Protein AF-A0A6C0HG59-F1 (afdb_monomer_lite)

Organism: NCBI:txid1070528

pLDDT: mean 86.72, std 8.8, range [33.31, 97.19]

Radius of gyration: 86.32 Å; chains: 1; bounding box: 188×70×222 Å

Foldseek 3Di:
DCDEAAEDCEAAAEAQFCPAHAYHVEYTAYAQFCRHHAEHCEYGAEHQFCRAHAEHVEYGAYHLFVNEAHYACEYTHEALFCNEHAEHVEYGHEHLFVNYAHYHCEYGAYHQFCNEHAEHVEYTHYALFCNYQHYACEYTHEALFVNYAAAHVEYTAYHLFVNEHAAHCEYTHEHLFVNYDAAHVEYTHYALFCNYAAEHCEYTHEHLFVNYAHYHCEYGAYALFVNEHAEHNEYGHYHQFVNYAHYHCEYTHEHLFCNEHAAHVEYTAYAQFVNYAAEHVEYTHEHQFCNEHAEHPEYTAYAQFVNYQHYYCEYTHEAQFCNEQHAPLEYTHEHLFVNYAAAYNEYTAYHLFLNEHAQHDDDDDDDDDDRRSANEYTAEHLFNNYQHHHCEYTHYAQFCNEHAAYVEYTHEALFCNYAAAHCEYTAYHQFVNEHAAHVEYAHEQQFCNYQAAHCEYAHEALGCNEAAAHCEYTAYHQFVNYAAAHVEYTHEAQFCNEHHEHCEYTAYALFCNYAAYDCEYTHYHLFVNEAHAHCEYTAEHLFCNYHHAHVEYTHEALFCNEHAEHNEYTHEHLFVNYAAEHCEYTAYDLFVNYAHYACEYTHEQQGCNEHAEHVEYTHEALFVNADDYHCEYTAYHQFVNAHAYDNEYTHEHQFCRHDHADCEYTHEAQFVNEAHYHCEYTAYHQGCNYQAYHVEYAHYHQGQNDNAYELEYTADDPNDHDHDPDHNYYYYPPAAEPDPDPDDWDWDQDPVVRGTHTYDDDDPDFQQPPQEAEEDLPQADLVPGAGSGGHHNAPQSSQVHHAFQHEYEYEFDEHEDPAADEGEAHDPVGAYEYEYPAAVRAEYEYEEAAAHENYEYYFRYEYERHEYYYEHEDEDAPHEYEDYEDEAQRLQGYAYEQHEFEYDDLNYDQAGAYHYERYEYAYAHAQDQPNVVCQRYELYEQEYAYHYAYHAESYEYAALYEHEYYNYEFEYEQRPDQARQYETERYEYHHPVLRGEYQYYLYEFDYDCRDPSGRYHYFSYEYNGPQDFPDQESGRGGTYHAEYNYHRPVPGHPPGDYHYDDDDQKFKFKEFWWQLQECFKAWTAGDYDYHHPCPPPHDPPGHWDWAAAKKKFQKKKKFWPAAQADPPKKKKKWKWKAAAVGRDTDTDPHMDMTDRHGGIDMDRPDMDMHGRGMIMIMIMGIDQDDPDDGGGTGIMMMMTGMD

InterPro domains:
  IPR011049 Serralysin-like metalloprotease, C-terminal [G3DSA:2.150.10.10] (4-120)
  IPR011049 Serralysin-like metalloprotease, C-terminal [G3DSA:2.150.10.10] (125-264)
  IPR011049 Serralysin-like metalloprotease, C-terminal [G3DSA:2.150.10.10] (266-369)
  IPR011049 Serralysin-like metalloprotease, C-terminal [G3DSA:2.150.10.10] (390-500)
  IPR011049 Serralysin-like metalloprotease, C-terminal [G3DSA:2.150.10.10] (531-658)
  IPR011050 Pectin lyase fold/virulence factor [SSF51126] (791-1084)

Sequence (1203 aa):
AGFNNQGSNALALGNAAGQAYQGSNAIALGRNAGYTNQGSNAIALGSSAGGNYQGNYAIAIGNYAGNTNQSNYAIAIGNYAGSNNQGSNAIALGKGAGQINQSNYAVALGNYAGSNNQGTYAIALGFYAGNTNQSIYAVAIGNYAGSTNQGGSAIALGANAGSNNQGINAIAIGNYAGFNNQGNYAVAIGNYAGSNNQGSFAVAIGNCAGQINQSNSAIALGKYAGSNNQGISAIAIGCNAGNTNQSNYAIAIGNYAGSNNQGSTAIALGRNAGYSNQGISAIAIGSYAGNKRQGDYSIALGFGAGYTDQQASTIAIGIYAGASNQSTNSIAIGNYAGYSNQGFGSVAIGNAAGKFFQGNYYTGNYYGNYGNSGNSIAIGNYAGYSNQTNYAVAIGYNAGSNNQGEFALAIGRNAGRTNQGTFAVALGSSAGSNNQGNSAVAIGNYAGKTNQGIYALAIGNYAGKTNQGIYALALGNSAGNTNQGIFAVALGFSAGNTNQGNYAIALGTNAGYSNQGSNAIALGTNAGYSNQGSNAIALGRNAGYSNQGRNAVAIGDYAGSNNQGSSAVAIGDYAGKTNQGTLAVAIGYQAGKTNQTNYAIAIGNYAGSNNQGSYALALGHFAGNYYQGNYTIALGRNAGSNNQGDCSLAVGNYAGRDYQGRYAVALGFSAGNYNQGSNAIALGRNAGYTNQGSSAVAIGYQAGYLNQHSSTIILNATGSILNSISTGSLYIAPIRNLSTNTGLSILSYNSTTNEVVSAVYTINSAQTKGNVATVDAINGNDSIASVGGFSYKTVAAAIAAIAPGQIIDIMPGTYTLSSGITLPSGTSTNPITIRGLVSKNVILQMNVTSSTTMFTMGDHLLLRDLTINLTCTGSTAGVVLKGIVFGGTTARTSSIERCTINITNSSMAYTLINTVTGIEASGTGSLVPDTFTFNAIKSSVINIYSNGAGNKRGILVSGTNQLSTRDTNIYVAQPANTASTGSYVGVETADAANTGSIELRATSIGTVISTINQYYTSSDILQTNPTSVTNPTYLASAGIQIGPGTDLVTKTAGGRPFSTYVYPTIIYYGLKGNIKDGNSGGWLWPGTQKISNDFPDTTSPPAYFRVQQPSLISGLAASLNIAPAGTNKTVTLTIYITPVGSSTPLSTPFTITFGPSDTEKSFYDASRTVNTGDRIHLELTYTTAAGGSANTASDLTAQIDLF

Secondary structure (DSSP, 8-state):
---S-BPTT-EEESTTTT-S-B-TT-EEESTTTT-S-B-TT-EEESTTTT-S-B-TT-EEESTTTT-EEE-TT-EEESTTTT-EEE-TT-EEESTTTT-EEE-TT-EEESTTTT-EEE-TT-EEESTTTT-EEE-TT-EEESTTTT-EEEPTT-EEESTTTT-EEEPTT-EEESTTTT-EEEPTT-EEESTTTT-EEEPTT-EEESTTTT-EEEPTT-EEESTTTT-EEEPTT-EEESTTTT-EEEPTT-EEESTTTT-EEEPTT-EEESTTTT-EEE-TT-EEESTTTT-EEE-TT-EEESTTTT-EEE-TT-EEESTTTT-EEE-TT-EEESTTTT-EEEPTT-EEESTTTT-EEES-----------------EEESTTTT-EEE-TT-EEESTTTT-EEEPTT-EEESTTTT-EEEPTT-EEESTTTT-EEEPTT-EEESTTTT-EEEPTT-EEESTTTT-EEEPTT-EEESTTTT-EEEPTT-EEESTTTT-EEEPTT-EEESTTTT-EEEPTT-EEESTTTT-EEEPTT-EEESTTTT-EEEPTT-EEESTTTT-EEEPTT-EEESTTTT-EEEPTT-EEESTTTT-EEE-TT-EEESTTTT-EEEPTT-EEESTTTT-EEE-TT-EEESTTTT-EEE-TT-EEESTTTT-EEEPTT-EEESTTTT-EEEPTT-EEESTTTT-EEEPTT-EEEETTBT-B-PPTT-EEEE-SSS-B--SSTT-EEEEPPEESSS--S-EEEEEETTTTEEEEEE---SS----TTEEEE-TTT--TTT--TTSSPBSSHHHHHHT--TT-EEEEPSEEEE-SS-EEPPP--SSS-EEEEESSTTTEEEEEEESS-EEEEEPPTTEEEES-EEEEEE-SS-SS-EEEEEE--TTGGGT-EEES-EEEEE-TTS-TTS--EEEEEEE-------GGGGGS-SEES-EEEEE--SSSEEEEEEE-SS-EEEEES-EEEEPPPSSTT---EEEEEEE--TTS--EEEEES-EEE-----TT---EEEEEEE-SSSS-S---SSS-SEEEE-TT-EETT---TT---EE----SEEEEEEEEEGGGSSSEEEEPSEEEE-BTTBSB--SSPP-EEPSS-EEEEEEEEEEEE---STT--EEEEEEEE-TT--S-EEEEEEEEE-TT-SEEEE-S--EEE-TT-EEEEEEEE---SSSPPP--EEEEEEEEE-

Structure (mmCIF, N/CA/C/O backbone):
data_AF-A0A6C0HG59-F1
#
_entry.id   AF-A0A6C0HG59-F1
#
loop_
_atom_site.group_PDB
_atom_site.id
_atom_site.type_symbol
_atom_site.label_atom_id
_atom_site.label_alt_id
_atom_site.label_comp_id
_atom_site.label_asym_id
_atom_site.label_entity_id
_atom_site.label_seq_id
_atom_site.pdbx_PDB_ins_code
_atom_site.Cartn_x
_atom_site.Cartn_y
_atom_site.Cartn_z
_atom_site.occupancy
_atom_site.B_iso_or_equiv
_atom_site.auth_seq_id
_atom_site.auth_comp_id
_atom_site.auth_asym_id
_atom_site.auth_atom_id
_atom_site.pdbx_PDB_model_num
ATOM 1 N N . ALA A 1 1 ? -83.653 -16.499 128.637 1.00 78.62 1 ALA A N 1
ATOM 2 C CA . ALA A 1 1 ? -83.824 -16.462 127.175 1.00 78.62 1 ALA A CA 1
ATOM 3 C C . ALA A 1 1 ? -85.279 -16.134 126.877 1.00 78.62 1 ALA A C 1
ATOM 5 O O . ALA A 1 1 ? -86.099 -16.422 127.740 1.00 78.62 1 ALA A O 1
ATOM 6 N N . GLY A 1 2 ? -85.577 -15.533 125.726 1.00 70.62 2 GLY A N 1
ATOM 7 C CA . GLY A 1 2 ? -86.941 -15.336 125.229 1.00 70.62 2 GLY A CA 1
ATOM 8 C C . GLY A 1 2 ? -87.845 -14.474 126.119 1.00 70.62 2 GLY A C 1
ATOM 9 O O . GLY A 1 2 ? -88.900 -14.934 126.541 1.00 70.62 2 GLY A O 1
ATOM 10 N N . PHE A 1 3 ? -87.407 -13.261 126.479 1.00 74.12 3 PHE A N 1
ATOM 11 C CA . PHE A 1 3 ? -88.060 -12.469 127.537 1.00 74.12 3 PHE A CA 1
ATOM 12 C C . PHE A 1 3 ? -89.239 -11.618 127.029 1.00 74.12 3 PHE A C 1
ATOM 14 O O . PHE A 1 3 ? -90.290 -11.613 127.658 1.00 74.12 3 PHE A O 1
ATOM 21 N N . ASN A 1 4 ? -89.089 -10.930 125.890 1.00 71.44 4 ASN A N 1
ATOM 22 C CA . ASN A 1 4 ? -90.118 -10.060 125.301 1.00 71.44 4 ASN A CA 1
ATOM 23 C C . ASN A 1 4 ? -90.372 -10.400 123.826 1.00 71.44 4 ASN A C 1
ATOM 25 O O . ASN A 1 4 ? -89.434 -10.750 123.117 1.00 71.44 4 ASN A O 1
ATOM 29 N N . ASN A 1 5 ? -91.612 -10.230 123.352 1.00 76.19 5 ASN A N 1
ATOM 30 C CA . ASN A 1 5 ? -91.995 -10.283 121.930 1.00 76.19 5 ASN A CA 1
ATOM 31 C C . ASN A 1 5 ? -91.427 -11.494 121.166 1.00 76.19 5 ASN A C 1
ATOM 33 O O . ASN A 1 5 ? -90.605 -11.350 120.259 1.00 76.19 5 ASN A O 1
ATOM 37 N N . GLN A 1 6 ? -91.856 -12.688 121.573 1.00 78.94 6 GLN A N 1
ATOM 38 C CA . GLN A 1 6 ? -91.440 -13.959 120.982 1.00 78.94 6 GLN A CA 1
ATOM 39 C C . GLN A 1 6 ? -92.420 -14.384 119.882 1.00 78.94 6 GLN A C 1
ATOM 41 O O . GLN A 1 6 ? -93.627 -14.457 120.114 1.00 78.94 6 GLN A O 1
ATOM 46 N N . GLY A 1 7 ? -91.903 -14.659 118.688 1.00 78.62 7 GLY A N 1
ATOM 47 C CA . GLY A 1 7 ? -92.676 -15.146 117.554 1.00 78.62 7 GLY A CA 1
ATOM 48 C C . GLY A 1 7 ? -93.102 -16.608 117.696 1.00 78.62 7 GLY A C 1
ATOM 49 O O . GLY A 1 7 ? -92.552 -17.383 118.481 1.00 78.62 7 GLY A O 1
ATOM 50 N N . SER A 1 8 ? -94.086 -17.009 116.892 1.00 81.94 8 SER A N 1
ATOM 51 C CA . SER A 1 8 ? -94.543 -18.401 116.826 1.00 81.94 8 SER A CA 1
ATOM 52 C C . SER A 1 8 ? -93.400 -19.352 116.446 1.00 81.94 8 SER A C 1
ATOM 54 O O . SER A 1 8 ? -92.626 -19.061 115.538 1.00 81.94 8 SER A O 1
ATOM 56 N N . ASN A 1 9 ? -93.301 -20.494 117.136 1.00 84.19 9 ASN A N 1
ATOM 57 C CA . ASN A 1 9 ? -92.259 -21.522 116.960 1.00 84.19 9 ASN A CA 1
ATOM 58 C C . ASN A 1 9 ? -90.802 -21.031 117.117 1.00 84.19 9 ASN A C 1
ATOM 60 O O . ASN A 1 9 ? -89.887 -21.650 116.573 1.00 84.19 9 ASN A O 1
ATOM 64 N N . ALA A 1 10 ? -90.570 -19.922 117.821 1.00 83.44 10 ALA A N 1
ATOM 65 C CA . ALA A 1 10 ? -89.220 -19.449 118.097 1.00 83.44 10 ALA A CA 1
ATOM 66 C C . ALA A 1 10 ? -88.524 -20.273 119.203 1.00 83.44 10 ALA A C 1
ATOM 68 O O . ALA A 1 10 ? -89.171 -20.811 120.105 1.00 83.44 10 ALA A O 1
ATOM 69 N N . LEU A 1 11 ? -87.194 -20.368 119.139 1.00 84.56 11 LEU A N 1
ATOM 70 C CA . LEU A 1 11 ? -86.350 -21.093 120.091 1.00 84.56 11 LEU A CA 1
ATOM 71 C C . LEU A 1 11 ? -85.290 -20.150 120.667 1.00 84.56 11 LEU A C 1
ATOM 73 O O . LEU A 1 11 ? -84.442 -19.651 119.931 1.00 84.56 11 LEU A O 1
ATOM 77 N N . ALA A 1 12 ? -85.278 -19.956 121.987 1.00 84.50 12 ALA A N 1
ATOM 78 C CA . ALA A 1 12 ? -84.274 -19.144 122.673 1.00 84.50 12 ALA A CA 1
ATOM 79 C C . ALA A 1 12 ? -83.648 -19.910 123.852 1.00 84.50 12 ALA A C 1
ATOM 81 O O . ALA A 1 12 ? -84.342 -20.297 124.791 1.00 84.50 12 ALA A O 1
ATOM 82 N N . LEU A 1 13 ? -82.325 -20.096 123.844 1.00 82.56 13 LEU A N 1
ATOM 83 C CA . LEU A 1 13 ? -81.596 -20.847 124.871 1.00 82.56 13 LEU A CA 1
ATOM 84 C C . LEU A 1 13 ? -80.214 -20.226 125.143 1.00 82.56 13 LEU A C 1
ATOM 86 O O . LEU A 1 13 ? -79.289 -20.306 124.342 1.00 82.56 13 LEU A O 1
ATOM 90 N N . GLY A 1 14 ? -80.066 -19.592 126.306 1.00 83.06 14 GLY A N 1
ATOM 91 C CA . GLY A 1 14 ? -78.846 -18.885 126.704 1.00 83.06 14 GLY A CA 1
ATOM 92 C C . GLY A 1 14 ? -79.128 -17.653 127.565 1.00 83.06 14 GLY A C 1
ATOM 93 O O . GLY A 1 14 ? -80.261 -17.164 127.649 1.00 83.06 14 GLY A O 1
ATOM 94 N N . ASN A 1 15 ? -78.091 -17.136 128.227 1.00 81.12 15 ASN A N 1
ATOM 95 C CA . ASN A 1 15 ? -78.192 -15.877 128.964 1.00 81.12 15 ASN A CA 1
ATOM 96 C C . ASN A 1 15 ? -78.461 -14.733 127.968 1.00 81.12 15 ASN A C 1
ATOM 98 O O . ASN A 1 15 ? -77.700 -14.552 127.022 1.00 81.12 15 ASN A O 1
ATOM 102 N N . ALA A 1 16 ? -79.583 -14.032 128.141 1.00 82.88 16 ALA A N 1
ATOM 103 C CA . ALA A 1 16 ? -80.050 -12.976 127.238 1.00 82.88 16 ALA A CA 1
ATOM 104 C C . ALA A 1 16 ? -80.175 -13.350 125.736 1.00 82.88 16 ALA A C 1
ATOM 106 O O . ALA A 1 16 ? -80.160 -12.478 124.870 1.00 82.88 16 ALA A O 1
ATOM 107 N N . ALA A 1 17 ? -80.340 -14.638 125.409 1.00 85.00 17 ALA A N 1
ATOM 108 C CA . ALA A 1 17 ? -80.733 -15.054 124.061 1.00 85.00 17 ALA A CA 1
ATOM 109 C C . ALA A 1 17 ? -82.170 -14.593 123.751 1.00 85.00 17 ALA A C 1
ATOM 111 O O . ALA A 1 17 ? -83.052 -14.810 124.592 1.00 85.00 17 ALA A O 1
ATOM 112 N N . GLY A 1 18 ? -82.406 -13.981 122.585 1.00 78.88 18 GLY A N 1
ATOM 113 C CA . GLY A 1 18 ? -83.730 -13.525 122.136 1.00 78.88 18 GLY A CA 1
ATOM 114 C C . GLY A 1 18 ? -84.409 -12.561 123.115 1.00 78.88 18 GLY A C 1
ATOM 115 O O . GLY A 1 18 ? -85.586 -12.742 123.420 1.00 78.88 18 GLY A O 1
ATOM 116 N N . GLN A 1 19 ? -83.670 -11.630 123.736 1.00 83.12 19 GLN A N 1
ATOM 117 C CA . GLN A 1 19 ? -84.169 -10.927 124.925 1.00 83.12 19 GLN A CA 1
ATOM 118 C C . GLN A 1 19 ? -85.289 -9.920 124.622 1.00 83.12 19 GLN A C 1
ATOM 120 O O . GLN A 1 19 ? -86.295 -9.945 125.331 1.00 83.12 19 GLN A O 1
ATOM 125 N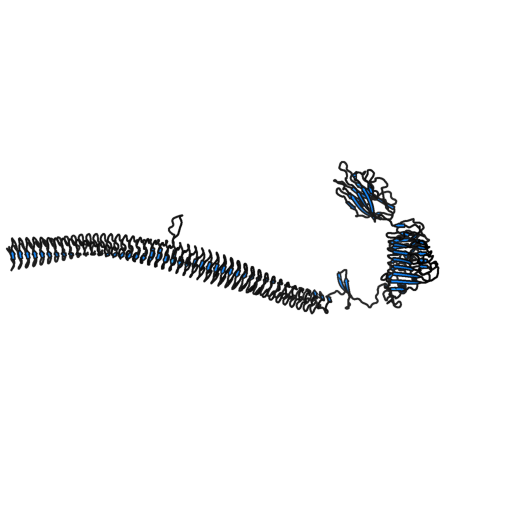 N . ALA A 1 20 ? -85.132 -9.033 123.633 1.00 82.75 20 ALA A N 1
ATOM 126 C CA . ALA A 1 20 ? -86.087 -7.934 123.417 1.00 82.75 20 ALA A CA 1
ATOM 127 C C . ALA A 1 20 ? -87.092 -8.148 122.264 1.00 82.75 20 ALA A C 1
ATOM 129 O O . ALA A 1 20 ? -88.241 -7.716 122.389 1.00 82.75 20 ALA A O 1
ATOM 130 N N . TYR A 1 21 ? -86.690 -8.810 121.174 1.00 82.12 21 TYR A N 1
ATOM 131 C CA . TYR A 1 21 ? -87.575 -9.193 120.068 1.00 82.12 21 TYR A CA 1
ATOM 132 C C . TYR A 1 21 ? -87.003 -10.389 119.295 1.00 82.12 21 TYR A C 1
ATOM 134 O O . TYR A 1 21 ? -85.848 -10.349 118.860 1.00 82.12 21 TYR A O 1
ATOM 142 N N . GLN A 1 22 ? -87.819 -11.427 119.094 1.00 84.94 22 GLN A N 1
ATOM 143 C CA . GLN A 1 22 ? -87.475 -12.614 118.309 1.00 84.94 22 GLN A CA 1
ATOM 144 C C . GLN A 1 22 ? -88.619 -12.956 117.341 1.00 84.94 22 GLN A C 1
ATOM 146 O O . GLN A 1 22 ? -89.745 -13.188 117.769 1.00 84.94 22 GLN A O 1
ATOM 151 N N . GLY A 1 23 ? -88.341 -12.997 116.037 1.00 84.75 23 GLY A N 1
ATOM 152 C CA . GLY A 1 23 ? -89.329 -13.292 114.996 1.00 84.75 23 GLY A CA 1
ATOM 153 C C . GLY A 1 23 ? -89.821 -14.746 114.970 1.00 84.75 23 GLY A C 1
ATOM 154 O O . GLY A 1 23 ? -89.274 -15.631 115.628 1.00 84.75 23 GLY A O 1
ATOM 155 N N . SER A 1 24 ? -90.864 -15.015 114.180 1.00 85.44 24 SER A N 1
ATOM 156 C CA . SER A 1 24 ? -91.434 -16.367 114.053 1.00 85.44 24 SER A CA 1
ATOM 157 C C . SER A 1 24 ? -90.449 -17.347 113.412 1.00 85.44 24 SER A C 1
ATOM 159 O O . SER A 1 24 ? -89.733 -16.987 112.479 1.00 85.44 24 SER A O 1
ATOM 161 N N . ASN A 1 25 ? -90.428 -18.589 113.899 1.00 88.50 25 ASN A N 1
ATOM 162 C CA . ASN A 1 25 ? -89.488 -19.664 113.555 1.00 88.50 25 ASN A CA 1
ATOM 163 C C . ASN A 1 25 ? -87.993 -19.299 113.730 1.00 88.50 25 ASN A C 1
ATOM 165 O O . ASN A 1 25 ? -87.136 -19.928 113.108 1.00 88.50 25 ASN A O 1
ATOM 169 N N . ALA A 1 26 ? -87.656 -18.266 114.510 1.00 88.44 26 ALA A N 1
ATOM 170 C CA . ALA A 1 26 ? -86.268 -17.857 114.715 1.00 88.44 26 ALA A CA 1
ATOM 171 C C . ALA A 1 26 ? -85.576 -18.657 115.836 1.00 88.44 26 ALA A C 1
ATOM 173 O O . ALA A 1 26 ? -86.221 -19.128 116.771 1.00 88.44 26 ALA A O 1
ATOM 174 N N . ILE A 1 27 ? -84.252 -18.802 115.755 1.00 89.00 27 ILE A N 1
ATOM 175 C CA . ILE A 1 27 ? -83.432 -19.569 116.703 1.00 89.00 27 ILE A CA 1
ATOM 176 C C . ILE A 1 27 ? -82.354 -18.661 117.303 1.00 89.00 27 ILE A C 1
ATOM 178 O O . ILE A 1 27 ? -81.587 -18.054 116.565 1.00 89.00 27 ILE A O 1
ATOM 182 N N . ALA A 1 28 ? -82.239 -18.615 118.630 1.00 87.56 28 ALA A N 1
ATOM 183 C CA . ALA A 1 28 ? -81.221 -17.880 119.379 1.00 87.56 28 ALA A CA 1
ATOM 184 C C . ALA A 1 28 ? -80.580 -18.784 120.448 1.00 87.56 28 ALA A C 1
ATOM 186 O O . ALA A 1 28 ? -81.171 -19.050 121.493 1.00 87.56 28 ALA A O 1
ATOM 187 N N . LEU A 1 29 ? -79.357 -19.256 120.209 1.00 87.31 29 LEU A N 1
ATOM 188 C CA . LEU A 1 29 ? -78.610 -20.163 121.081 1.00 87.31 29 LEU A CA 1
ATOM 189 C C . LEU A 1 29 ? -77.282 -19.524 121.507 1.00 87.31 29 LEU A C 1
ATOM 191 O O . LEU A 1 29 ? -76.424 -19.256 120.672 1.00 87.31 29 LEU A O 1
ATOM 195 N N . GLY A 1 30 ? -77.074 -19.331 122.807 1.00 86.62 30 GLY A N 1
ATOM 196 C CA . GLY A 1 30 ? -75.849 -18.746 123.366 1.00 86.62 30 GLY A CA 1
ATOM 197 C C . GLY A 1 30 ? -76.055 -17.383 124.029 1.00 86.62 30 GLY A C 1
ATOM 198 O O . GLY A 1 30 ? -77.146 -16.818 124.037 1.00 86.62 30 GLY A O 1
ATOM 199 N N . ARG A 1 31 ? -74.998 -16.860 124.661 1.00 83.44 31 ARG A N 1
ATOM 200 C CA . ARG A 1 31 ? -75.064 -15.599 125.417 1.00 83.44 31 ARG A CA 1
ATOM 201 C C . ARG A 1 31 ? -75.266 -14.409 124.473 1.00 83.44 31 ARG A C 1
ATOM 203 O O . ARG A 1 31 ? -74.420 -14.197 123.617 1.00 83.44 31 ARG A O 1
ATOM 210 N N . ASN A 1 32 ? -76.313 -13.610 124.650 1.00 87.88 32 ASN A N 1
ATOM 211 C CA . ASN A 1 32 ? -76.655 -12.470 123.781 1.00 87.88 32 ASN A CA 1
ATOM 212 C C . ASN A 1 32 ? -76.893 -12.840 122.295 1.00 87.88 32 ASN A C 1
ATOM 214 O O . ASN A 1 32 ? -76.720 -11.993 121.418 1.00 87.88 32 ASN A O 1
ATOM 218 N N . ALA A 1 33 ? -77.263 -14.086 121.983 1.00 87.62 33 ALA A N 1
ATOM 219 C CA . ALA A 1 33 ? -77.690 -14.451 120.631 1.00 87.62 33 ALA A CA 1
ATOM 220 C C . ALA A 1 33 ? -79.042 -13.780 120.308 1.00 87.62 33 ALA A C 1
ATOM 222 O O . ALA A 1 33 ? -79.972 -13.914 121.100 1.00 87.62 33 ALA A O 1
ATOM 223 N N . GLY A 1 34 ? -79.170 -13.050 119.195 1.00 83.12 34 GLY A N 1
ATOM 224 C CA . GLY A 1 34 ? -80.413 -12.343 118.834 1.00 83.12 34 GLY A CA 1
ATOM 225 C C . GLY A 1 34 ? -80.910 -11.374 119.921 1.00 83.12 34 GLY A C 1
ATOM 226 O O . GLY A 1 34 ? -82.097 -11.352 120.233 1.00 83.12 34 GLY A O 1
ATOM 227 N N . TYR A 1 35 ? -79.998 -10.660 120.588 1.00 84.81 35 TYR A N 1
ATOM 228 C CA . TYR A 1 35 ? -80.246 -9.966 121.860 1.00 84.81 35 TYR A CA 1
ATOM 229 C C . TYR A 1 35 ? -81.345 -8.884 121.787 1.00 84.81 35 TYR A C 1
ATOM 231 O O . TYR A 1 35 ? -82.292 -8.934 122.578 1.00 84.81 35 TYR A O 1
ATOM 239 N N . THR A 1 36 ? -81.261 -7.927 120.854 1.00 84.56 36 THR A N 1
ATOM 240 C CA . THR A 1 36 ? -82.247 -6.829 120.735 1.00 84.56 36 THR A CA 1
ATOM 241 C C . THR A 1 36 ? -83.343 -7.076 119.698 1.00 84.56 36 THR A C 1
ATOM 243 O O . THR A 1 36 ? -84.506 -6.800 119.978 1.00 84.56 36 THR A O 1
ATOM 246 N N . ASN A 1 37 ? -82.992 -7.511 118.486 1.00 83.69 37 ASN A N 1
ATOM 247 C CA . ASN A 1 37 ? -83.928 -7.605 117.367 1.00 83.69 37 ASN A CA 1
ATOM 248 C C . ASN A 1 37 ? -83.486 -8.684 116.375 1.00 83.69 37 ASN A C 1
ATOM 250 O O . ASN A 1 37 ? -82.579 -8.460 115.571 1.00 83.69 37 ASN A O 1
ATOM 254 N N . GLN A 1 38 ? -84.134 -9.845 116.453 1.00 85.56 38 GLN A N 1
ATOM 255 C CA . GLN A 1 38 ? -83.947 -10.964 115.538 1.00 85.56 38 GLN A CA 1
ATOM 256 C C . GLN A 1 38 ? -85.175 -11.133 114.630 1.00 85.56 38 GLN A C 1
ATOM 258 O O . GLN A 1 38 ? -86.293 -11.302 115.113 1.00 85.56 38 GLN A O 1
ATOM 263 N N . GLY A 1 39 ? -84.960 -11.127 113.313 1.00 86.69 39 GLY A N 1
ATOM 264 C CA . GLY A 1 39 ? -85.996 -11.306 112.297 1.00 86.69 39 GLY A CA 1
ATOM 265 C C . GLY A 1 39 ? -86.609 -12.710 112.252 1.00 86.69 39 GLY A C 1
ATOM 266 O O . GLY A 1 39 ? -86.148 -13.654 112.890 1.00 86.69 39 GLY A O 1
ATOM 267 N N . SER A 1 40 ? -87.675 -12.859 111.467 1.00 87.75 40 SER A N 1
ATOM 268 C CA . SER A 1 40 ? -88.374 -14.140 111.296 1.00 87.75 40 SER A CA 1
ATOM 269 C C . SER A 1 40 ? -87.563 -15.118 110.442 1.00 87.75 40 SER A C 1
ATOM 271 O O . SER A 1 40 ? -86.926 -14.723 109.464 1.00 87.75 40 SER A O 1
ATOM 273 N N . ASN A 1 41 ? -87.613 -16.402 110.803 1.00 90.12 41 ASN A N 1
ATOM 274 C CA . ASN A 1 41 ? -86.819 -17.507 110.253 1.00 90.12 41 ASN A CA 1
ATOM 275 C C . ASN A 1 41 ? -85.293 -17.284 110.343 1.00 90.12 41 ASN A C 1
ATOM 277 O O . ASN A 1 41 ? -84.539 -17.872 109.569 1.00 90.12 41 ASN A O 1
ATOM 281 N N . ALA A 1 42 ? -84.832 -16.408 111.243 1.00 89.31 42 ALA A N 1
ATOM 282 C CA . ALA A 1 42 ? -83.415 -16.118 111.430 1.00 89.31 42 ALA A CA 1
ATOM 283 C C . ALA A 1 42 ? -82.757 -17.074 112.440 1.00 89.31 42 ALA A C 1
ATOM 285 O O . ALA A 1 42 ? -83.403 -17.580 113.355 1.00 89.31 42 ALA A O 1
ATOM 286 N N . ILE A 1 43 ? -81.457 -17.312 112.294 1.00 89.94 43 ILE A N 1
ATOM 287 C CA . ILE A 1 43 ? -80.672 -18.229 113.127 1.00 89.94 43 ILE A CA 1
ATOM 288 C C . ILE A 1 43 ? -79.520 -17.448 113.762 1.00 89.94 43 ILE A C 1
ATOM 290 O O . ILE A 1 43 ? -78.745 -16.818 113.056 1.00 89.94 43 ILE A O 1
ATOM 294 N N . ALA A 1 44 ? -79.365 -17.518 115.080 1.00 89.00 44 ALA A N 1
ATOM 295 C CA . ALA A 1 44 ? -78.281 -16.924 115.856 1.00 89.00 44 ALA A CA 1
ATOM 296 C C . ALA A 1 44 ? -77.717 -17.975 116.825 1.00 89.00 44 ALA A C 1
ATOM 298 O O . ALA A 1 44 ? -78.362 -18.306 117.812 1.00 89.00 44 ALA A O 1
ATOM 299 N N . LEU A 1 45 ? -76.531 -18.525 116.563 1.00 88.06 45 LEU A N 1
ATOM 300 C CA . LEU A 1 45 ? -75.908 -19.595 117.351 1.00 88.06 45 LEU A CA 1
ATOM 301 C C . LEU A 1 45 ? -74.478 -19.190 117.757 1.00 88.06 45 LEU A C 1
ATOM 303 O O . LEU A 1 45 ? -73.537 -19.316 116.977 1.00 88.06 45 LEU A O 1
ATOM 307 N N . GLY A 1 46 ? -74.286 -18.698 118.978 1.00 87.50 46 GLY A N 1
ATOM 308 C CA . GLY A 1 46 ? -72.989 -18.263 119.505 1.00 87.50 46 GLY A CA 1
ATOM 309 C C . GLY A 1 46 ? -73.104 -17.094 120.484 1.00 87.50 46 GLY A C 1
ATOM 310 O O . GLY A 1 46 ? -74.175 -16.520 120.663 1.00 87.50 46 GLY A O 1
ATOM 311 N N . SER A 1 47 ? -71.996 -16.715 121.135 1.00 85.50 47 SER A N 1
ATOM 312 C CA . SER A 1 47 ? -71.994 -15.494 121.956 1.00 85.50 47 SER A CA 1
ATOM 313 C C . SER A 1 47 ? -72.117 -14.264 121.051 1.00 85.50 47 SER A C 1
ATOM 315 O O . SER A 1 47 ? -71.312 -14.100 120.141 1.00 85.50 47 SER A O 1
ATOM 317 N N . SER A 1 48 ? -73.088 -13.392 121.314 1.00 90.06 48 SER A N 1
ATOM 318 C CA . SER A 1 48 ? -73.369 -12.172 120.541 1.00 90.06 48 SER A CA 1
ATOM 319 C C . SER A 1 48 ? -73.616 -12.407 119.040 1.00 90.06 48 SER A C 1
ATOM 321 O O . SER A 1 48 ? -73.374 -11.520 118.222 1.00 90.06 48 SER A O 1
ATOM 323 N N . ALA A 1 49 ? -74.075 -13.605 118.660 1.00 87.94 49 ALA A N 1
ATOM 324 C CA . ALA A 1 49 ? -74.487 -13.893 117.289 1.00 87.94 49 ALA A CA 1
ATOM 325 C C . ALA A 1 49 ? -75.784 -13.127 116.964 1.00 87.94 49 ALA A C 1
ATOM 327 O O . ALA A 1 49 ? -76.740 -13.223 117.729 1.00 87.94 49 ALA A O 1
ATOM 328 N N . GLY A 1 50 ? -75.838 -12.352 115.878 1.00 83.94 50 GLY A N 1
ATOM 329 C CA . GLY A 1 50 ? -77.029 -11.565 115.515 1.00 83.94 50 GLY A CA 1
ATOM 330 C C . GLY A 1 50 ? -77.457 -10.539 116.580 1.00 83.94 50 GLY A C 1
ATOM 331 O O . GLY A 1 50 ? -78.642 -10.247 116.704 1.00 83.94 50 GLY A O 1
ATOM 332 N N . GLY A 1 51 ? -76.522 -10.065 117.414 1.00 83.94 51 GLY A N 1
ATOM 333 C CA . GLY A 1 51 ? -76.805 -9.405 118.694 1.00 83.94 51 GLY A CA 1
ATOM 334 C C . GLY A 1 51 ? -77.719 -8.173 118.625 1.00 83.94 51 GLY A C 1
ATOM 335 O O . GLY A 1 51 ? -78.788 -8.174 119.231 1.00 83.94 51 GLY A O 1
ATOM 336 N N . ASN A 1 52 ? -77.292 -7.120 117.922 1.00 83.50 52 ASN A N 1
ATOM 337 C CA . ASN A 1 52 ? -77.938 -5.799 117.962 1.00 83.50 52 ASN A CA 1
ATOM 338 C C . ASN A 1 52 ? -78.978 -5.555 116.854 1.00 83.50 52 ASN A C 1
ATOM 340 O O . ASN A 1 52 ? -79.828 -4.674 117.005 1.00 83.50 52 ASN A O 1
ATOM 344 N N . TYR A 1 53 ? -78.892 -6.278 115.736 1.00 83.19 53 TYR A N 1
ATOM 345 C CA . TYR A 1 53 ? -79.903 -6.292 114.676 1.00 83.19 53 TYR A CA 1
ATOM 346 C C . TYR A 1 53 ? -79.603 -7.440 113.710 1.00 83.19 53 TYR A C 1
ATOM 348 O O . TYR A 1 53 ? -78.516 -7.474 113.127 1.00 83.19 53 TYR A O 1
ATOM 356 N N . GLN A 1 54 ? -80.565 -8.340 113.523 1.00 85.56 54 GLN A N 1
ATOM 357 C CA . GLN A 1 54 ? -80.503 -9.448 112.577 1.00 85.56 54 GLN A CA 1
ATOM 358 C C . GLN A 1 54 ? -81.784 -9.488 111.733 1.00 85.56 54 GLN A C 1
ATOM 360 O O . GLN A 1 54 ? -82.884 -9.580 112.273 1.00 85.56 54 GLN A O 1
ATOM 365 N N . GLY A 1 55 ? -81.645 -9.434 110.408 1.00 87.12 55 GLY A N 1
ATOM 366 C CA . GLY A 1 55 ? -82.762 -9.430 109.464 1.00 87.12 55 GLY A CA 1
ATOM 367 C C . GLY A 1 55 ? -83.512 -10.762 109.336 1.00 87.12 55 GLY A C 1
ATOM 368 O O . GLY A 1 55 ? -83.129 -11.794 109.884 1.00 87.12 55 GLY A O 1
ATOM 369 N N . ASN A 1 56 ? -84.599 -10.744 108.564 1.00 88.00 56 ASN A N 1
ATOM 370 C CA . ASN A 1 56 ? -85.389 -11.935 108.247 1.00 88.00 56 ASN A CA 1
ATOM 371 C C . ASN A 1 56 ? -84.567 -12.933 107.417 1.00 88.00 56 ASN A C 1
ATOM 373 O O . ASN A 1 56 ? -83.829 -12.524 106.518 1.00 88.00 56 ASN A O 1
ATOM 377 N N . TYR A 1 57 ? -84.727 -14.232 107.689 1.00 91.94 57 TYR A N 1
ATOM 378 C CA . TYR A 1 57 ? -83.992 -15.340 107.053 1.00 91.94 57 TYR A CA 1
ATOM 379 C C . TYR A 1 57 ? -82.456 -15.249 107.162 1.00 91.94 57 TYR A C 1
ATOM 381 O O . TYR A 1 57 ? -81.742 -15.918 106.416 1.00 91.94 57 TYR A O 1
ATOM 389 N N . ALA A 1 58 ? -81.929 -14.410 108.058 1.00 90.12 58 ALA A N 1
ATOM 390 C CA . ALA A 1 58 ? -80.493 -14.247 108.245 1.00 90.12 58 ALA A CA 1
ATOM 391 C C . ALA A 1 58 ? -79.910 -15.336 109.161 1.00 90.12 58 ALA A C 1
ATOM 393 O O . ALA A 1 58 ? -80.577 -15.837 110.063 1.00 90.12 58 ALA A O 1
ATOM 394 N N . ILE A 1 59 ? -78.647 -15.696 108.950 1.00 90.31 59 ILE A N 1
ATOM 395 C CA . ILE A 1 59 ? -77.929 -16.728 109.703 1.00 90.31 59 ILE A CA 1
ATOM 396 C C . ILE A 1 59 ? -76.696 -16.089 110.346 1.00 90.31 59 ILE A C 1
ATOM 398 O O . ILE A 1 59 ? -75.903 -15.453 109.666 1.00 90.31 59 ILE A O 1
ATOM 402 N N . ALA A 1 60 ? -76.503 -16.281 111.644 1.00 89.88 60 ALA A N 1
ATOM 403 C CA . ALA A 1 60 ? -75.364 -15.836 112.436 1.00 89.88 60 ALA A CA 1
ATOM 404 C C . ALA A 1 60 ? -74.886 -17.011 113.301 1.00 89.88 60 ALA A C 1
ATOM 406 O O . ALA A 1 60 ? -75.556 -17.381 114.256 1.00 89.88 60 ALA A O 1
ATOM 407 N N . ILE A 1 61 ? -73.759 -17.647 112.988 1.00 88.81 61 ILE A N 1
ATOM 408 C CA . ILE A 1 61 ? -73.269 -18.838 113.701 1.00 88.81 61 ILE A CA 1
ATOM 409 C C . ILE A 1 61 ? -71.800 -18.636 114.073 1.00 88.81 61 ILE A C 1
ATOM 411 O O . ILE A 1 61 ? -70.904 -18.788 113.249 1.00 88.81 61 ILE A O 1
ATOM 415 N N . GLY A 1 62 ? -71.533 -18.283 115.324 1.00 88.56 62 GLY A N 1
ATOM 416 C CA . GLY A 1 62 ? -70.192 -18.003 115.827 1.00 88.56 62 GLY A CA 1
ATOM 417 C C . GLY A 1 62 ? -70.166 -16.862 116.839 1.00 88.56 62 GLY A C 1
ATOM 418 O O . GLY A 1 62 ? -71.132 -16.128 117.020 1.00 88.56 62 GLY A O 1
ATOM 419 N N . ASN A 1 63 ? -69.034 -16.710 117.523 1.00 86.12 63 ASN A N 1
ATOM 420 C CA . ASN A 1 63 ? -68.843 -15.626 118.484 1.00 86.12 63 ASN A CA 1
ATOM 421 C C . ASN A 1 63 ? -68.705 -14.279 117.739 1.00 86.12 63 ASN A C 1
ATOM 423 O O . ASN A 1 63 ? -67.814 -14.154 116.898 1.00 86.12 63 ASN A O 1
ATOM 427 N N . TYR A 1 64 ? -69.580 -13.314 118.036 1.00 91.12 64 TYR A N 1
ATOM 428 C CA . TYR A 1 64 ? -69.763 -12.032 117.331 1.00 91.12 64 TYR A CA 1
ATOM 429 C C . TYR A 1 64 ? -70.119 -12.138 115.829 1.00 91.12 64 TYR A C 1
ATOM 431 O O . TYR A 1 64 ? -69.891 -11.189 115.075 1.00 91.12 64 TYR A O 1
ATOM 439 N N . ALA A 1 65 ? -70.681 -13.264 115.375 1.00 89.12 65 ALA A N 1
ATOM 440 C CA . ALA A 1 65 ? -71.168 -13.398 113.999 1.00 89.12 65 ALA A CA 1
ATOM 441 C C . ALA A 1 65 ? -72.398 -12.497 113.762 1.00 89.12 65 ALA A C 1
ATOM 443 O O . ALA A 1 65 ? -73.335 -12.549 114.553 1.00 89.12 65 ALA A O 1
ATOM 444 N N . GLY A 1 66 ? -72.426 -11.668 112.713 1.00 85.69 66 GLY A N 1
ATOM 445 C CA . GLY A 1 66 ? -73.575 -10.795 112.409 1.00 85.69 66 GLY A CA 1
ATOM 446 C C . GLY A 1 66 ? -73.954 -9.826 113.542 1.00 85.69 66 GLY A C 1
ATOM 447 O O . GLY A 1 66 ? -75.122 -9.481 113.691 1.00 85.69 66 GLY A O 1
ATOM 448 N N . ASN A 1 67 ? -73.004 -9.466 114.414 1.00 86.50 67 ASN A N 1
ATOM 449 C CA . ASN A 1 67 ? -73.288 -8.850 115.715 1.00 86.50 67 ASN A CA 1
ATOM 450 C C . ASN A 1 67 ? -74.002 -7.488 115.626 1.00 86.50 67 ASN A C 1
ATOM 452 O O . ASN A 1 67 ? -74.929 -7.249 116.399 1.00 86.50 67 ASN A O 1
ATOM 456 N N . THR A 1 68 ? -73.603 -6.596 114.716 1.00 84.69 68 THR A N 1
ATOM 457 C CA . THR A 1 68 ? -74.271 -5.301 114.510 1.00 84.69 68 THR A CA 1
ATOM 458 C C . THR A 1 68 ? -74.682 -5.110 113.054 1.00 84.69 68 THR A C 1
ATOM 460 O O . THR A 1 68 ? -73.845 -5.139 112.155 1.00 84.69 68 THR A O 1
ATOM 463 N N . ASN A 1 69 ? -75.978 -4.860 112.833 1.00 83.56 69 ASN A N 1
ATOM 464 C CA . ASN A 1 69 ? -76.580 -4.591 111.523 1.00 83.56 69 ASN A CA 1
ATOM 465 C C . ASN A 1 69 ? -76.362 -5.719 110.498 1.00 83.56 69 ASN A C 1
ATOM 467 O O . ASN A 1 69 ? -75.801 -5.491 109.427 1.00 83.56 69 ASN A O 1
ATOM 471 N N . GLN A 1 70 ? -76.828 -6.931 110.814 1.00 86.69 70 GLN A N 1
ATOM 472 C CA . GLN A 1 70 ? -76.975 -8.001 109.830 1.00 86.69 70 GLN A CA 1
ATOM 473 C C . GLN A 1 70 ? -78.322 -7.866 109.101 1.00 86.69 70 GLN A C 1
ATOM 475 O O . GLN A 1 70 ? -79.381 -7.885 109.723 1.00 86.69 70 GLN A O 1
ATOM 480 N N . SER A 1 71 ? -78.287 -7.732 107.776 1.00 90.31 71 SER A N 1
ATOM 481 C CA . SER A 1 71 ? -79.475 -7.514 106.937 1.00 90.31 71 SER A CA 1
ATOM 482 C C . SER A 1 71 ? -80.251 -8.804 106.610 1.00 90.31 71 SER A C 1
ATOM 484 O O . SER A 1 71 ? -79.852 -9.907 106.977 1.00 90.31 71 SER A O 1
ATOM 486 N N . ASN A 1 72 ? -81.372 -8.673 105.892 1.00 88.62 72 ASN A N 1
ATOM 487 C CA . ASN A 1 72 ? -82.188 -9.808 105.440 1.00 88.62 72 ASN A CA 1
ATOM 488 C C . ASN A 1 72 ? -81.394 -10.778 104.544 1.00 88.62 72 ASN A C 1
ATOM 490 O O . ASN A 1 72 ? -80.577 -10.348 103.727 1.00 88.62 72 ASN A O 1
ATOM 494 N N . TYR A 1 73 ? -81.667 -12.079 104.677 1.00 90.81 73 TYR A N 1
ATOM 495 C CA . TYR A 1 73 ? -81.023 -13.177 103.933 1.00 90.81 73 TYR A CA 1
ATOM 496 C C . TYR A 1 73 ? -79.484 -13.227 104.039 1.00 90.81 73 TYR A C 1
ATOM 498 O O . TYR A 1 73 ? -78.832 -13.927 103.266 1.00 90.81 73 TYR A O 1
ATOM 506 N N . ALA A 1 74 ? -78.882 -12.478 104.967 1.00 90.19 74 ALA A N 1
ATOM 507 C CA . ALA A 1 74 ? -77.438 -12.446 105.145 1.00 90.19 74 ALA A CA 1
ATOM 508 C C . ALA A 1 74 ? -76.949 -13.648 105.969 1.00 90.19 74 ALA A C 1
ATOM 510 O O . ALA A 1 74 ? -77.598 -14.064 106.926 1.00 90.19 74 ALA A O 1
ATOM 511 N N . ILE A 1 75 ? -75.788 -14.194 105.621 1.00 90.19 75 ILE A N 1
ATOM 512 C CA . ILE A 1 75 ? -75.175 -15.350 106.278 1.00 90.19 75 ILE A CA 1
ATOM 513 C C . ILE A 1 75 ? -73.845 -14.905 106.887 1.00 90.19 75 ILE A C 1
ATOM 515 O O . ILE A 1 75 ? -72.973 -14.422 106.180 1.00 90.19 75 ILE A O 1
ATOM 519 N N . ALA A 1 76 ? -73.659 -15.095 108.186 1.00 89.75 76 ALA A N 1
ATOM 520 C CA . ALA A 1 76 ? -72.430 -14.860 108.931 1.00 89.75 76 ALA A CA 1
ATOM 521 C C . ALA A 1 76 ? -72.106 -16.112 109.746 1.00 89.75 76 ALA A C 1
ATOM 523 O O . ALA A 1 76 ? -72.822 -16.451 110.679 1.00 89.75 76 ALA A O 1
ATOM 524 N N . ILE A 1 77 ? -71.044 -16.834 109.415 1.00 88.38 77 ILE A N 1
ATOM 525 C CA . ILE A 1 77 ? -70.680 -18.086 110.077 1.00 88.38 77 ILE A CA 1
ATOM 526 C C . ILE A 1 77 ? -69.180 -18.057 110.375 1.00 88.38 77 ILE A C 1
ATOM 528 O O . ILE A 1 77 ? -68.349 -18.127 109.477 1.00 88.38 77 ILE A O 1
ATOM 532 N N . GLY A 1 78 ? -68.812 -17.932 111.645 1.00 88.56 78 GLY A N 1
ATOM 533 C CA . GLY A 1 78 ? -67.430 -17.802 112.096 1.00 88.56 78 GLY A CA 1
ATOM 534 C C . GLY A 1 78 ? -67.243 -16.744 113.181 1.00 88.56 78 GLY A C 1
ATOM 535 O O . GLY A 1 78 ? -68.124 -15.946 113.487 1.00 88.56 78 GLY A O 1
ATOM 536 N N . ASN A 1 79 ? -66.061 -16.743 113.793 1.00 86.12 79 ASN A N 1
ATOM 537 C CA . ASN A 1 79 ? -65.679 -15.768 114.813 1.00 86.12 79 ASN A CA 1
ATOM 538 C C . ASN A 1 79 ? -65.506 -14.374 114.170 1.00 86.12 79 ASN A C 1
ATOM 540 O O . ASN A 1 79 ? -64.649 -14.219 113.307 1.00 86.12 79 ASN A O 1
ATOM 544 N N . TYR A 1 80 ? -66.315 -13.386 114.567 1.00 91.25 80 TYR A N 1
ATOM 545 C CA . TYR A 1 80 ? -66.426 -12.055 113.939 1.00 91.25 80 TYR A CA 1
ATOM 546 C C . TYR A 1 80 ? -66.819 -12.043 112.442 1.00 91.25 80 TYR A C 1
ATOM 548 O O . TYR A 1 80 ? -66.557 -11.061 111.748 1.00 91.25 80 TYR A O 1
ATOM 556 N N . ALA A 1 81 ? -67.456 -13.099 111.924 1.00 89.62 81 ALA A N 1
ATOM 557 C CA . ALA A 1 81 ? -67.996 -13.079 110.560 1.00 89.62 81 ALA A CA 1
ATOM 558 C C . ALA A 1 81 ? -69.117 -12.026 110.439 1.00 89.62 81 ALA A C 1
ATOM 560 O O . ALA A 1 81 ? -69.998 -11.997 111.295 1.00 89.62 81 ALA A O 1
ATOM 561 N N . GLY A 1 82 ? -69.109 -11.158 109.423 1.00 87.44 82 GLY A N 1
ATOM 562 C CA . GLY A 1 82 ? -70.162 -10.151 109.209 1.00 87.44 82 GLY A CA 1
ATOM 563 C C . GLY A 1 82 ? -70.397 -9.219 110.407 1.00 87.44 82 GLY A C 1
ATOM 564 O O . GLY A 1 82 ? -71.525 -8.789 110.629 1.00 87.44 82 GLY A O 1
ATOM 565 N N . SER A 1 83 ? -69.388 -9.005 111.265 1.00 87.38 83 SER A N 1
ATOM 566 C CA . SER A 1 83 ? -69.626 -8.546 112.644 1.00 87.38 83 SER A CA 1
ATOM 567 C C . SER A 1 83 ? -70.208 -7.139 112.766 1.00 87.38 83 SER A C 1
ATOM 569 O O . SER A 1 83 ? -70.874 -6.863 113.764 1.00 87.38 83 SER A O 1
ATOM 571 N N . ASN A 1 84 ? -69.947 -6.268 111.786 1.00 84.94 84 ASN A N 1
ATOM 572 C CA . ASN A 1 84 ? -70.365 -4.875 111.799 1.00 84.94 84 ASN A CA 1
ATOM 573 C C . ASN A 1 84 ? -70.737 -4.388 110.390 1.00 84.94 84 ASN A C 1
ATOM 575 O O . ASN A 1 84 ? -69.860 -4.235 109.540 1.00 84.94 84 ASN A O 1
ATOM 579 N N . ASN A 1 85 ? -72.028 -4.115 110.182 1.00 82.94 85 ASN A N 1
ATOM 580 C CA . ASN A 1 85 ? -72.661 -3.760 108.908 1.00 82.94 85 ASN A CA 1
ATOM 581 C C . ASN A 1 85 ? -72.489 -4.851 107.839 1.00 82.94 85 ASN A C 1
ATOM 583 O O . ASN A 1 85 ? -71.577 -4.792 107.013 1.00 82.94 85 ASN A O 1
ATOM 587 N N . GLN A 1 86 ? -73.403 -5.826 107.839 1.00 84.81 86 GLN A N 1
ATOM 588 C CA . GLN A 1 86 ? -73.517 -6.848 106.801 1.00 84.81 86 GLN A CA 1
ATOM 589 C C . GLN A 1 86 ? -74.776 -6.617 105.949 1.00 84.81 86 GLN A C 1
ATOM 591 O O . GLN A 1 86 ? -75.905 -6.642 106.447 1.00 84.81 86 GLN A O 1
ATOM 596 N N . GLY A 1 87 ? -74.573 -6.403 104.650 1.00 86.94 87 GLY A N 1
ATOM 597 C CA . GLY A 1 87 ? -75.608 -6.104 103.662 1.00 86.94 87 GLY A CA 1
ATOM 598 C C . GLY A 1 87 ? -76.551 -7.268 103.346 1.00 86.94 87 GLY A C 1
ATOM 599 O O . GLY A 1 87 ? -76.334 -8.418 103.724 1.00 86.94 87 GLY A O 1
ATOM 600 N N . SER A 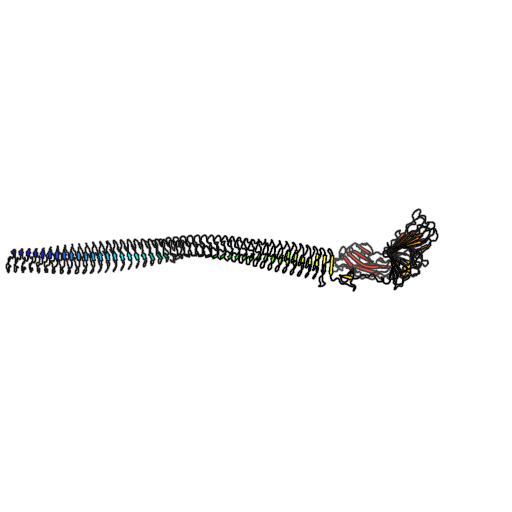1 88 ? -77.641 -6.956 102.646 1.00 86.81 88 SER A N 1
ATOM 601 C CA . SER A 1 88 ? -78.693 -7.917 102.297 1.00 86.81 88 SER A CA 1
ATOM 602 C C . SER A 1 88 ? -78.180 -8.960 101.303 1.00 86.81 88 SER A C 1
ATOM 604 O O . SER A 1 88 ? -77.472 -8.609 100.355 1.00 86.81 88 SER A O 1
ATOM 606 N N . ASN A 1 89 ? -78.546 -10.228 101.508 1.00 90.00 89 ASN A N 1
ATOM 607 C CA . ASN A 1 89 ? -78.037 -11.393 100.763 1.00 90.00 89 ASN A CA 1
ATOM 608 C C . ASN A 1 89 ? -76.498 -11.552 100.782 1.00 90.00 89 ASN A C 1
ATOM 610 O O . ASN A 1 89 ? -75.944 -12.232 99.919 1.00 90.00 89 ASN A O 1
ATOM 614 N N . ALA A 1 90 ? -75.787 -10.905 101.712 1.00 90.12 90 ALA A N 1
ATOM 615 C CA . ALA A 1 90 ? -74.338 -11.045 101.823 1.00 90.12 90 ALA A CA 1
ATOM 616 C C . ALA A 1 90 ? -73.951 -12.327 102.578 1.00 90.12 90 ALA A C 1
ATOM 618 O O . ALA A 1 90 ? -74.658 -12.765 103.484 1.00 90.12 90 ALA A O 1
ATOM 619 N N . ILE A 1 91 ? -72.814 -12.923 102.228 1.00 89.19 91 ILE A N 1
ATOM 620 C CA . ILE A 1 91 ? -72.298 -14.156 102.831 1.00 89.19 91 ILE A CA 1
ATOM 621 C C . ILE A 1 91 ? -70.929 -13.861 103.444 1.00 89.19 91 ILE A C 1
ATOM 623 O O . ILE A 1 91 ? -70.054 -13.326 102.778 1.00 89.19 91 ILE A O 1
ATOM 627 N N . ALA A 1 92 ? -70.719 -14.246 104.694 1.00 89.81 92 ALA A N 1
ATOM 628 C CA . ALA A 1 92 ? -69.467 -14.167 105.430 1.00 89.81 92 ALA A CA 1
ATOM 629 C C . ALA A 1 92 ? -69.241 -15.504 106.146 1.00 89.81 92 ALA A C 1
ATOM 631 O O . ALA A 1 92 ? -69.915 -15.803 107.125 1.00 89.81 92 ALA A O 1
ATOM 632 N N . LEU A 1 93 ? -68.316 -16.334 105.671 1.00 88.25 93 LEU A N 1
ATOM 633 C CA . LEU A 1 93 ? -68.040 -17.663 106.222 1.00 88.25 93 LEU A CA 1
ATOM 634 C C . LEU A 1 93 ? -66.536 -17.803 106.505 1.00 88.25 93 LEU A C 1
ATOM 636 O O . LEU A 1 93 ? -65.724 -17.930 105.595 1.00 88.25 93 LEU A O 1
ATOM 640 N N . GLY A 1 94 ? -66.154 -17.751 107.780 1.00 88.12 94 GLY A N 1
ATOM 641 C CA . GLY A 1 94 ? -64.766 -17.764 108.245 1.00 88.12 94 GLY A CA 1
ATOM 642 C C . GLY A 1 94 ? -64.508 -16.785 109.394 1.00 88.12 94 GLY A C 1
ATOM 643 O O . GLY A 1 94 ? -65.326 -15.922 109.703 1.00 88.12 94 GLY A O 1
ATOM 644 N N . LYS A 1 95 ? -63.354 -16.915 110.060 1.00 85.38 95 LYS A N 1
ATOM 645 C CA . LYS A 1 95 ? -62.931 -15.959 111.097 1.00 85.38 95 LYS A CA 1
ATOM 646 C C . LYS A 1 95 ? -62.662 -14.592 110.454 1.00 85.38 95 LYS A C 1
ATOM 648 O O . LYS A 1 95 ? -61.862 -14.519 109.533 1.00 85.38 95 LYS A O 1
ATOM 653 N N . GLY A 1 96 ? -63.308 -13.526 110.922 1.00 87.94 96 GLY A N 1
ATOM 654 C CA . GLY A 1 96 ? -63.135 -12.169 110.386 1.00 87.94 96 GLY A CA 1
ATOM 655 C C . GLY A 1 96 ? -63.567 -11.987 108.921 1.00 87.94 96 GLY A C 1
ATOM 656 O O . GLY A 1 96 ? -63.164 -11.012 108.290 1.00 87.94 96 GLY A O 1
ATOM 657 N N . ALA A 1 97 ? -64.350 -12.913 108.357 1.00 89.94 97 ALA A N 1
ATOM 658 C CA . ALA A 1 97 ? -64.907 -12.763 107.013 1.00 89.94 97 ALA A CA 1
ATOM 659 C C . ALA A 1 97 ? -65.936 -11.618 106.996 1.00 89.94 97 ALA A C 1
ATOM 661 O O . ALA A 1 97 ? -66.808 -11.596 107.862 1.00 89.94 97 ALA A O 1
ATOM 662 N N . GLY A 1 98 ? -65.860 -10.672 106.056 1.00 86.88 98 GLY A N 1
ATOM 663 C CA . GLY A 1 98 ? -66.814 -9.554 105.961 1.00 86.88 98 GLY A CA 1
ATOM 664 C C . GLY A 1 98 ? -66.930 -8.721 107.248 1.00 86.88 98 GLY A C 1
ATOM 665 O O . GLY A 1 98 ? -68.014 -8.240 107.568 1.00 86.88 98 GLY A O 1
ATOM 666 N N . GLN A 1 99 ? -65.864 -8.653 108.057 1.00 86.12 99 GLN A N 1
ATOM 667 C CA . GLN A 1 99 ? -65.935 -8.242 109.465 1.00 86.12 99 GLN A CA 1
ATOM 668 C C . GLN A 1 99 ? -66.488 -6.822 109.667 1.00 86.12 99 GLN A C 1
ATOM 670 O O . GLN A 1 99 ? -67.232 -6.605 110.631 1.00 86.12 99 GLN A O 1
ATOM 675 N N . ILE A 1 100 ? -66.113 -5.882 108.795 1.00 84.31 100 ILE A N 1
ATOM 676 C CA . ILE A 1 100 ? -66.465 -4.460 108.846 1.00 84.31 100 ILE A CA 1
ATOM 677 C C . ILE A 1 100 ? -66.903 -3.995 107.449 1.00 84.31 100 ILE A C 1
ATOM 679 O O . ILE A 1 100 ? -66.109 -4.018 106.508 1.00 84.31 100 ILE A O 1
ATOM 683 N N . ASN A 1 101 ? -68.141 -3.503 107.343 1.00 83.38 101 ASN A N 1
ATOM 684 C CA . ASN A 1 101 ? -68.740 -2.938 106.129 1.00 83.38 101 ASN A CA 1
ATOM 685 C C . ASN A 1 101 ? -68.719 -3.909 104.933 1.00 83.38 101 ASN A C 1
ATOM 687 O O . ASN A 1 101 ? -68.068 -3.660 103.915 1.00 83.38 101 ASN A O 1
ATOM 691 N N . GLN A 1 102 ? -69.467 -5.008 105.047 1.00 85.38 102 GLN A N 1
ATOM 692 C CA . GLN A 1 102 ? -69.770 -5.892 103.923 1.00 85.38 102 GLN A CA 1
ATOM 693 C C . GLN A 1 102 ? -71.058 -5.424 103.225 1.00 85.38 102 GLN A C 1
ATOM 695 O O . GLN A 1 102 ? -72.121 -5.379 103.838 1.00 85.38 102 GLN A O 1
ATOM 700 N N . SER A 1 103 ? -70.981 -5.083 101.939 1.00 89.81 103 SER A N 1
ATOM 701 C CA . SER A 1 103 ? -72.119 -4.552 101.168 1.00 89.81 103 SER A CA 1
ATOM 702 C C . SER A 1 103 ? -73.130 -5.627 100.728 1.00 89.81 103 SER A C 1
ATOM 704 O O . SER A 1 103 ? -72.928 -6.825 100.919 1.00 89.81 103 SER A O 1
ATOM 706 N N . ASN A 1 104 ? -74.237 -5.205 100.104 1.00 87.19 104 ASN A N 1
ATOM 707 C CA . ASN A 1 104 ? -75.275 -6.113 99.594 1.00 87.19 104 ASN A CA 1
ATOM 708 C C . ASN A 1 104 ? -74.720 -7.095 98.544 1.00 87.19 104 ASN A C 1
ATOM 710 O O . ASN A 1 104 ? -73.902 -6.715 97.702 1.00 87.19 104 ASN A O 1
ATOM 714 N N . TYR A 1 105 ? -75.214 -8.337 98.569 1.00 89.75 105 TYR A N 1
ATOM 715 C CA . TYR A 1 105 ? -74.819 -9.441 97.678 1.00 89.75 105 TYR A CA 1
ATOM 716 C C . TYR A 1 105 ? -73.313 -9.770 97.666 1.00 89.75 105 TYR A C 1
ATOM 718 O O . TYR A 1 105 ? -72.845 -10.472 96.771 1.00 89.75 105 TYR A O 1
ATOM 726 N N . ALA A 1 106 ? -72.538 -9.257 98.625 1.00 89.62 106 ALA A N 1
ATOM 727 C CA . ALA A 1 106 ? -71.110 -9.528 98.716 1.00 89.62 106 ALA A CA 1
ATOM 728 C C . ALA A 1 106 ? -70.843 -10.898 99.357 1.00 89.62 106 ALA A C 1
ATOM 730 O O . ALA A 1 106 ? -71.561 -11.323 100.262 1.00 89.62 106 ALA A O 1
ATOM 731 N N . VAL A 1 107 ? -69.795 -11.587 98.913 1.00 89.12 107 VAL A N 1
ATOM 732 C CA . VAL A 1 107 ? -69.412 -12.917 99.402 1.00 89.12 107 VAL A CA 1
ATOM 733 C C . VAL A 1 107 ? -68.002 -12.849 99.975 1.00 89.12 107 VAL A C 1
ATOM 735 O O . VAL A 1 107 ? -67.068 -12.466 99.282 1.00 89.12 107 VAL A O 1
ATOM 738 N N . ALA A 1 108 ? -67.829 -13.263 101.223 1.00 89.75 108 ALA A N 1
ATOM 739 C CA . ALA A 1 108 ? -66.564 -13.409 101.925 1.00 89.75 108 ALA A CA 1
ATOM 740 C C . ALA A 1 108 ? -66.467 -14.838 102.479 1.00 89.75 108 ALA A C 1
ATOM 742 O O . ALA A 1 108 ? -67.268 -15.241 103.318 1.00 89.75 108 ALA A O 1
ATOM 743 N N . LEU A 1 109 ? -65.496 -15.621 102.019 1.00 88.00 109 LEU A N 1
ATOM 744 C CA . LEU A 1 109 ? -65.296 -17.018 102.402 1.00 88.00 109 LEU A CA 1
ATOM 745 C C . LEU A 1 109 ? -63.821 -17.254 102.722 1.00 88.00 109 LEU A C 1
ATOM 747 O O . LEU A 1 109 ? -62.996 -17.367 101.821 1.00 88.00 109 LEU A O 1
ATOM 751 N N . GLY A 1 110 ? -63.475 -17.346 103.999 1.00 87.81 110 GLY A N 1
ATOM 752 C CA . GLY A 1 110 ? -62.101 -17.538 104.452 1.00 87.81 110 GLY A CA 1
ATOM 753 C C . GLY A 1 110 ? -61.737 -16.673 105.654 1.00 87.81 110 GLY A C 1
ATOM 754 O O . GLY A 1 110 ? -62.527 -15.874 106.148 1.00 87.81 110 GLY A O 1
ATOM 755 N N . ASN A 1 111 ? -60.523 -16.865 106.160 1.00 85.81 111 ASN A N 1
ATOM 756 C CA . ASN A 1 111 ? -60.015 -16.121 107.311 1.00 85.81 111 ASN A CA 1
ATOM 757 C C . ASN A 1 111 ? -59.594 -14.708 106.860 1.00 85.81 111 ASN A C 1
ATOM 759 O O . ASN A 1 111 ? -58.744 -14.591 105.977 1.00 85.81 111 ASN A O 1
ATOM 763 N N . TYR A 1 112 ? -60.208 -13.668 107.426 1.00 90.88 112 TYR A N 1
ATOM 764 C CA . TYR A 1 112 ? -60.084 -12.254 107.031 1.00 90.88 112 TYR A CA 1
ATOM 765 C C . TYR A 1 112 ? -60.405 -11.955 105.549 1.00 90.88 112 TYR A C 1
ATOM 767 O O . TYR A 1 112 ? -59.916 -10.979 104.982 1.00 90.88 112 TYR A O 1
ATOM 775 N N . ALA A 1 113 ? -61.247 -12.775 104.910 1.00 89.62 113 ALA A N 1
ATOM 776 C CA . ALA A 1 113 ? -61.763 -12.483 103.572 1.00 89.62 113 ALA A CA 1
ATOM 777 C C . ALA A 1 113 ? -62.690 -11.253 103.611 1.00 89.62 113 ALA A C 1
ATOM 779 O O . ALA A 1 113 ? -63.611 -11.225 104.424 1.00 89.62 113 ALA A O 1
ATOM 780 N N . GLY A 1 114 ? -62.478 -10.242 102.765 1.00 87.06 114 GLY A N 1
ATOM 781 C CA . GLY A 1 114 ? -63.324 -9.041 102.720 1.00 87.06 114 GLY A CA 1
ATOM 782 C C . GLY A 1 114 ? -63.421 -8.297 104.060 1.00 87.06 114 GLY A C 1
ATOM 783 O O . GLY A 1 114 ? -64.482 -7.763 104.373 1.00 87.06 114 GLY A O 1
ATOM 784 N N . SER A 1 115 ? -62.386 -8.355 104.911 1.00 86.56 115 SER A N 1
ATOM 785 C CA . SER A 1 115 ? -62.531 -8.010 106.336 1.00 86.56 115 SER A CA 1
ATOM 786 C C . SER A 1 115 ? -62.863 -6.537 106.597 1.00 86.56 115 SER A C 1
ATOM 788 O O . SER A 1 115 ? -63.527 -6.240 107.591 1.00 86.56 115 SER A O 1
ATOM 790 N N . ASN A 1 116 ? -62.433 -5.624 105.721 1.00 85.44 116 ASN A N 1
ATOM 791 C CA . ASN A 1 116 ? -62.588 -4.186 105.905 1.00 85.44 116 ASN A CA 1
ATOM 792 C C . ASN A 1 116 ? -62.939 -3.480 104.583 1.00 85.44 116 ASN A C 1
ATOM 794 O O . ASN A 1 116 ? -62.085 -3.321 103.707 1.00 85.44 116 ASN A O 1
ATOM 798 N N . ASN A 1 117 ? -64.193 -3.024 104.480 1.00 82.75 117 ASN A N 1
ATOM 799 C CA . ASN A 1 117 ? -64.811 -2.402 103.304 1.00 82.75 117 ASN A CA 1
ATOM 800 C C . ASN A 1 117 ? -64.849 -3.336 102.080 1.00 82.75 117 ASN A C 1
ATOM 802 O O . ASN A 1 117 ? -63.988 -3.270 101.199 1.00 82.75 117 ASN A O 1
ATOM 806 N N . GLN A 1 118 ? -65.890 -4.171 102.012 1.00 85.06 118 GLN A N 1
ATOM 807 C CA . GLN A 1 118 ? -66.199 -5.009 100.852 1.00 85.06 118 GLN A CA 1
ATOM 808 C C . GLN A 1 118 ? -67.393 -4.441 100.066 1.00 85.06 118 GLN A C 1
ATOM 810 O O . GLN A 1 118 ? -68.489 -4.270 100.608 1.00 85.06 118 GLN A O 1
ATOM 815 N N . GLY A 1 119 ? -67.185 -4.160 98.779 1.00 86.50 119 GLY A N 1
ATOM 816 C CA . GLY A 1 119 ? -68.152 -3.534 97.877 1.00 86.50 119 GLY A CA 1
ATOM 817 C C . GLY A 1 119 ? -69.334 -4.416 97.463 1.00 86.50 119 GLY A C 1
ATOM 818 O O . GLY A 1 119 ? -69.347 -5.633 97.642 1.00 86.50 119 GLY A O 1
ATOM 819 N N . THR A 1 120 ? -70.369 -3.785 96.906 1.00 86.94 120 THR A N 1
ATOM 820 C CA . THR A 1 120 ? -71.595 -4.459 96.444 1.00 86.94 120 THR A CA 1
ATOM 821 C C . THR A 1 120 ? -71.283 -5.460 95.330 1.00 86.94 120 THR A C 1
ATOM 823 O O . THR A 1 120 ? -70.523 -5.136 94.415 1.00 86.94 120 THR A O 1
ATOM 826 N N . TYR A 1 121 ? -71.871 -6.660 95.406 1.00 89.50 121 TYR A N 1
ATOM 827 C CA . TYR A 1 121 ? -71.582 -7.807 94.524 1.00 89.50 121 TYR A CA 1
ATOM 828 C C . TYR A 1 121 ? -70.106 -8.261 94.495 1.00 89.50 121 TYR A C 1
ATOM 830 O O . TYR A 1 121 ? -69.718 -9.010 93.598 1.00 89.50 121 TYR A O 1
ATOM 838 N N . ALA A 1 122 ? -69.265 -7.817 95.435 1.00 90.12 122 ALA A N 1
ATOM 839 C CA . ALA A 1 122 ? -67.867 -8.227 95.471 1.00 90.12 122 ALA A CA 1
ATOM 840 C C . ALA A 1 122 ? -67.700 -9.643 96.047 1.00 90.12 122 ALA A C 1
ATOM 842 O O . ALA A 1 122 ? -68.460 -10.080 96.913 1.00 90.12 122 ALA A O 1
ATOM 843 N N . ILE A 1 123 ? -66.687 -10.363 95.574 1.00 89.12 123 ILE A N 1
ATOM 844 C CA . ILE A 1 123 ? -66.394 -11.750 95.940 1.00 89.12 123 ILE A CA 1
ATOM 845 C C . ILE A 1 123 ? -64.984 -11.802 96.536 1.00 89.12 123 ILE A C 1
ATOM 847 O O . ILE A 1 123 ? -64.033 -11.361 95.905 1.00 89.12 123 ILE A O 1
ATOM 851 N N . ALA A 1 124 ? -64.831 -12.371 97.727 1.00 89.56 124 ALA A N 1
ATOM 852 C CA . ALA A 1 124 ? -63.572 -12.565 98.439 1.00 89.56 124 ALA A CA 1
ATOM 853 C C . ALA A 1 124 ? -63.506 -14.007 98.966 1.00 89.56 124 ALA A C 1
ATOM 855 O O . ALA A 1 124 ? -64.115 -14.322 99.982 1.00 89.56 124 ALA A O 1
ATOM 856 N N . LEU A 1 125 ? -62.797 -14.910 98.288 1.00 88.19 125 LEU A N 1
ATOM 857 C CA . LEU A 1 125 ? -62.697 -16.326 98.660 1.00 88.19 125 LEU A CA 1
ATOM 858 C C . LEU A 1 125 ? -61.229 -16.697 98.927 1.00 88.19 125 LEU A C 1
ATOM 860 O O . LEU A 1 125 ? -60.445 -16.885 98.000 1.00 88.19 125 LEU A O 1
ATOM 864 N N . GLY A 1 126 ? -60.833 -16.816 100.191 1.00 89.12 126 GLY A N 1
ATOM 865 C CA . GLY A 1 126 ? -59.481 -17.204 100.589 1.00 89.12 126 GLY A CA 1
ATOM 866 C C . GLY A 1 126 ? -59.008 -16.560 101.890 1.00 89.12 126 GLY A C 1
ATOM 867 O O . GLY A 1 126 ? -59.684 -15.743 102.505 1.00 89.12 126 GLY A O 1
ATOM 868 N N . PHE A 1 127 ? -57.810 -16.942 102.324 1.00 86.00 127 PHE A N 1
ATOM 869 C CA . PHE A 1 127 ? -57.122 -16.310 103.451 1.00 86.00 127 PHE A CA 1
ATOM 870 C C . PHE A 1 127 ? -56.657 -14.904 103.037 1.00 86.00 127 PHE A C 1
ATOM 872 O O . PHE A 1 127 ? -55.864 -14.795 102.104 1.00 86.00 127 PHE A O 1
ATOM 879 N N . TYR A 1 128 ? -57.155 -13.855 103.701 1.00 90.69 128 TYR A N 1
ATOM 880 C CA . TYR A 1 128 ? -56.900 -12.438 103.379 1.00 90.69 128 TYR A CA 1
ATOM 881 C C . TYR A 1 128 ? -57.266 -12.021 101.932 1.00 90.69 128 TYR A C 1
ATOM 883 O O . TYR A 1 128 ? -56.719 -11.056 101.398 1.00 90.69 128 TYR A O 1
ATOM 891 N N . ALA A 1 129 ? -58.202 -12.722 101.281 1.00 89.94 129 ALA A N 1
ATOM 892 C CA . ALA A 1 129 ? -58.730 -12.302 99.980 1.00 89.94 129 ALA A CA 1
ATOM 893 C C . ALA A 1 129 ? -59.544 -11.001 100.122 1.00 89.94 129 ALA A C 1
ATOM 895 O O . ALA A 1 129 ? -60.389 -10.924 101.009 1.00 89.94 129 ALA A O 1
ATOM 896 N N . GLY A 1 130 ? -59.321 -9.987 99.280 1.00 86.50 130 GLY A N 1
ATOM 897 C CA . GLY A 1 130 ? -60.074 -8.721 99.315 1.00 86.50 130 GLY A CA 1
ATOM 898 C C . GLY A 1 130 ? -60.002 -7.985 100.661 1.00 86.50 130 GLY A C 1
ATOM 899 O O . GLY A 1 130 ? -60.965 -7.332 101.049 1.00 86.50 130 GLY A O 1
ATOM 900 N N . ASN A 1 131 ? -58.924 -8.181 101.430 1.00 86.44 131 ASN A N 1
ATOM 901 C CA . ASN A 1 131 ? -58.880 -7.888 102.865 1.00 86.44 131 ASN A CA 1
ATOM 902 C C . ASN A 1 131 ? -59.153 -6.414 103.223 1.00 86.44 131 ASN A C 1
ATOM 904 O O . ASN A 1 131 ? -59.921 -6.167 104.154 1.00 86.44 131 ASN A O 1
ATOM 908 N N . THR A 1 132 ? -58.562 -5.449 102.509 1.00 84.25 132 THR A N 1
ATOM 909 C CA . THR A 1 132 ? -58.847 -4.017 102.694 1.00 84.25 132 THR A CA 1
ATOM 910 C C . THR A 1 132 ? -59.213 -3.316 101.386 1.00 84.25 132 THR A C 1
ATOM 912 O O . THR A 1 132 ? -58.475 -3.364 100.400 1.00 84.25 132 THR A O 1
ATOM 915 N N . ASN A 1 133 ? -60.335 -2.588 101.412 1.00 82.06 133 ASN A N 1
ATOM 916 C CA . ASN A 1 133 ? -60.845 -1.778 100.302 1.00 82.06 133 ASN A CA 1
ATOM 917 C C . ASN A 1 133 ? -61.047 -2.592 99.009 1.00 82.06 133 ASN A C 1
ATOM 919 O O . ASN A 1 133 ? -60.420 -2.321 97.981 1.00 82.06 133 ASN A O 1
ATOM 923 N N . GLN A 1 134 ? -61.945 -3.578 99.059 1.00 84.75 134 GLN A N 1
ATOM 924 C CA . GLN A 1 134 ? -62.429 -4.267 97.864 1.00 84.75 134 GLN A CA 1
ATOM 925 C C . GLN A 1 134 ? -63.618 -3.495 97.273 1.00 84.75 134 GLN A C 1
ATOM 927 O O . GLN A 1 134 ? -64.653 -3.354 97.921 1.00 84.75 134 GLN A O 1
ATOM 932 N N . SER A 1 135 ? -63.485 -2.986 96.046 1.00 87.31 135 SER A N 1
ATOM 933 C CA . SER A 1 135 ? -64.517 -2.157 95.405 1.00 87.31 135 SER A CA 1
ATOM 934 C C . SER A 1 135 ? -65.710 -2.962 94.846 1.00 87.31 135 SER A C 1
ATOM 936 O O . SER A 1 135 ? -65.767 -4.188 94.937 1.00 87.31 135 SER A O 1
ATOM 938 N N . ILE A 1 136 ? -66.703 -2.265 94.282 1.00 86.56 136 ILE A N 1
ATOM 939 C CA . ILE A 1 136 ? -67.913 -2.863 93.687 1.00 86.56 136 ILE A CA 1
ATOM 940 C C . ILE A 1 136 ? -67.572 -3.841 92.553 1.00 86.56 136 ILE A C 1
ATOM 942 O O . ILE A 1 136 ? -66.647 -3.593 91.780 1.00 86.56 136 ILE A O 1
ATOM 946 N N . TYR A 1 137 ? -68.328 -4.940 92.451 1.00 89.12 137 TYR A N 1
ATOM 947 C CA . TYR A 1 137 ? -68.146 -6.022 91.464 1.00 89.12 137 TYR A CA 1
ATOM 948 C C . TYR A 1 137 ? -66.748 -6.676 91.426 1.00 89.12 137 TYR A C 1
ATOM 950 O O . TYR A 1 137 ? -66.462 -7.452 90.515 1.00 89.12 137 TYR A O 1
ATOM 958 N N . ALA A 1 138 ? -65.861 -6.373 92.377 1.00 90.12 138 ALA A N 1
ATOM 959 C CA . ALA A 1 138 ? -64.504 -6.899 92.381 1.00 90.12 138 ALA A CA 1
ATOM 960 C C . ALA A 1 138 ? -64.467 -8.358 92.865 1.00 90.12 138 ALA A C 1
ATOM 962 O O . ALA A 1 138 ? -65.200 -8.753 93.771 1.00 90.12 138 ALA A O 1
ATOM 963 N N . VAL A 1 139 ? -63.594 -9.166 92.269 1.00 90.12 139 VAL A N 1
ATOM 964 C CA . VAL A 1 139 ? -63.436 -10.594 92.559 1.00 90.12 139 VAL A CA 1
ATOM 965 C C . VAL A 1 139 ? -62.019 -10.838 93.060 1.00 90.12 139 VAL A C 1
ATOM 967 O O . VAL A 1 139 ? -61.059 -10.545 92.362 1.00 90.12 139 VAL A O 1
ATOM 970 N N . ALA A 1 140 ? -61.874 -11.405 94.250 1.00 90.19 140 ALA A N 1
ATOM 971 C CA . ALA A 1 140 ? -60.622 -11.811 94.871 1.00 90.19 140 ALA A CA 1
ATOM 972 C C . ALA A 1 140 ? -60.746 -13.270 95.318 1.00 90.19 140 ALA A C 1
ATOM 974 O O . ALA A 1 140 ? -61.532 -13.590 96.202 1.00 90.19 140 ALA A O 1
ATOM 975 N N . ILE A 1 141 ? -60.001 -14.181 94.703 1.00 88.94 141 ILE A N 1
ATOM 976 C CA . ILE A 1 141 ? -60.083 -15.619 94.966 1.00 88.94 141 ILE A CA 1
ATOM 977 C C . ILE A 1 141 ? -58.659 -16.165 95.091 1.00 88.94 141 ILE A C 1
ATOM 979 O O . ILE A 1 141 ? -57.941 -16.302 94.103 1.00 88.94 141 ILE A O 1
ATOM 983 N N . GLY A 1 142 ? -58.229 -16.471 96.312 1.00 88.19 142 GLY A N 1
ATOM 984 C CA . GLY A 1 142 ? -56.880 -16.948 96.613 1.00 88.19 142 GLY A CA 1
ATOM 985 C C . GLY A 1 142 ? -56.310 -16.392 97.918 1.00 88.19 142 GLY A C 1
ATOM 986 O O . GLY A 1 142 ? -56.875 -15.512 98.558 1.00 88.19 142 GLY A O 1
ATOM 987 N N . ASN A 1 143 ? -55.160 -16.926 98.324 1.00 86.56 143 ASN A N 1
ATOM 988 C CA . ASN A 1 143 ? -54.388 -16.447 99.472 1.00 86.56 143 ASN A CA 1
ATOM 989 C C . ASN A 1 143 ? -53.814 -15.047 99.159 1.00 86.56 143 ASN A C 1
ATOM 991 O O . ASN A 1 143 ? -53.060 -14.918 98.201 1.00 86.56 143 ASN A O 1
ATOM 995 N N . TYR A 1 144 ? -54.200 -14.010 99.909 1.00 90.62 144 TYR A N 1
ATOM 996 C CA . TYR A 1 144 ? -53.862 -12.594 99.653 1.00 90.62 144 TYR A CA 1
ATOM 997 C C . TYR A 1 144 ? -54.249 -12.054 98.254 1.00 90.62 144 TYR A C 1
ATOM 999 O O . TYR A 1 144 ? -53.682 -11.067 97.782 1.00 90.62 144 TYR A O 1
ATOM 1007 N N . ALA A 1 145 ? -55.219 -12.668 97.567 1.00 90.12 145 ALA A N 1
ATOM 1008 C CA . ALA A 1 145 ? -55.748 -12.120 96.314 1.00 90.12 145 ALA A CA 1
ATOM 1009 C C . ALA A 1 145 ? -56.443 -10.772 96.578 1.00 90.12 145 ALA A C 1
ATOM 1011 O O . ALA A 1 145 ? -57.264 -10.696 97.488 1.00 90.12 145 ALA A O 1
ATOM 1012 N N . GLY A 1 146 ? -56.134 -9.711 95.826 1.00 86.94 146 GLY A N 1
ATOM 1013 C CA . GLY A 1 146 ? -56.748 -8.385 96.007 1.00 86.94 146 GLY A CA 1
ATOM 1014 C C . GLY A 1 146 ? -56.606 -7.818 97.428 1.00 86.94 146 GLY A C 1
ATOM 1015 O O . GLY A 1 146 ? -57.498 -7.112 97.888 1.00 86.94 146 GLY A O 1
ATOM 1016 N N . SER A 1 147 ? -55.552 -8.201 98.163 1.00 86.81 147 SER A N 1
ATOM 1017 C CA . SER A 1 147 ? -55.421 -7.979 99.613 1.00 86.81 147 SER A CA 1
ATOM 1018 C C . SER A 1 147 ? -55.566 -6.511 100.034 1.00 86.81 147 SER A C 1
ATOM 1020 O O . SER A 1 147 ? -56.150 -6.241 101.084 1.00 86.81 147 SER A O 1
ATOM 1022 N N . THR A 1 148 ? -55.053 -5.569 99.234 1.00 83.75 148 THR A N 1
ATOM 1023 C CA . THR A 1 148 ? -55.100 -4.130 99.522 1.00 83.75 148 THR A CA 1
ATOM 1024 C C . THR A 1 148 ? -55.421 -3.305 98.271 1.00 83.75 148 THR A C 1
ATOM 1026 O O . THR A 1 148 ? -54.723 -3.384 97.257 1.00 83.75 148 THR A O 1
ATOM 1029 N N . ASN A 1 149 ? -56.461 -2.468 98.369 1.00 80.25 149 ASN A N 1
ATOM 1030 C CA . ASN A 1 149 ? -56.919 -1.540 97.325 1.00 80.25 149 ASN A CA 1
ATOM 1031 C C . ASN A 1 149 ? -57.221 -2.237 95.983 1.00 80.25 149 ASN A C 1
ATOM 1033 O O . ASN A 1 149 ? -56.491 -2.078 94.999 1.00 80.25 149 ASN A O 1
ATOM 1037 N N . GLN A 1 150 ? -58.324 -2.990 95.938 1.00 83.44 150 GLN A N 1
ATOM 1038 C CA . GLN A 1 150 ? -58.797 -3.629 94.712 1.00 83.44 150 GLN A CA 1
ATOM 1039 C C . GLN A 1 150 ? -59.800 -2.734 93.963 1.00 83.44 150 GLN A C 1
ATOM 1041 O O . GLN A 1 150 ? -60.862 -2.392 94.491 1.00 83.44 150 GLN A O 1
ATOM 1046 N N . GLY A 1 151 ? -59.474 -2.377 92.718 1.00 84.50 151 GLY A N 1
ATOM 1047 C CA . GLY A 1 151 ? -60.297 -1.542 91.843 1.00 84.50 151 GLY A CA 1
ATOM 1048 C C . GLY A 1 151 ? -61.682 -2.115 91.516 1.00 84.50 151 GLY A C 1
ATOM 1049 O O . GLY A 1 151 ? -61.939 -3.312 91.631 1.00 84.50 151 GLY A O 1
ATOM 1050 N N . GLY A 1 152 ? -62.597 -1.235 91.093 1.00 83.50 152 GLY A N 1
ATOM 1051 C CA . GLY A 1 152 ? -63.959 -1.623 90.703 1.00 83.50 152 GLY A CA 1
ATOM 1052 C C . GLY A 1 152 ? -63.954 -2.594 89.522 1.00 83.50 152 GLY A C 1
ATOM 1053 O O . GLY A 1 152 ? -63.177 -2.409 88.583 1.00 83.50 152 GLY A O 1
ATOM 1054 N N . SER A 1 153 ? -64.795 -3.627 89.594 1.00 88.19 153 SER A N 1
ATOM 1055 C CA . SER A 1 153 ? -64.897 -4.718 88.610 1.00 88.19 153 SER A CA 1
ATOM 1056 C C . SER A 1 153 ? -63.579 -5.458 88.323 1.00 88.19 153 SER A C 1
ATOM 1058 O O . SER A 1 153 ? -63.459 -6.125 87.295 1.00 88.19 153 SER A O 1
ATOM 1060 N N . ALA A 1 154 ? -62.566 -5.326 89.186 1.00 90.25 154 ALA A N 1
ATOM 1061 C CA . ALA A 1 154 ? -61.278 -5.976 88.988 1.00 90.25 154 ALA A CA 1
ATOM 1062 C C . ALA A 1 154 ? -61.318 -7.452 89.413 1.00 90.25 154 ALA A C 1
ATOM 1064 O O . ALA A 1 154 ? -62.044 -7.830 90.332 1.00 90.25 154 ALA A O 1
ATOM 1065 N N . ILE A 1 155 ? -60.518 -8.289 88.756 1.00 89.62 155 ILE A N 1
ATOM 1066 C CA . ILE A 1 155 ? -60.430 -9.730 89.011 1.00 89.62 155 ILE A CA 1
ATOM 1067 C C . ILE A 1 155 ? -59.027 -10.049 89.528 1.00 89.62 155 ILE A C 1
ATOM 1069 O O . ILE A 1 155 ? -58.041 -9.745 88.868 1.00 89.62 155 ILE A O 1
ATOM 1073 N N . ALA A 1 156 ? -58.935 -10.707 90.676 1.00 90.00 156 ALA A N 1
ATOM 1074 C CA . ALA A 1 156 ? -57.725 -11.238 91.288 1.00 90.00 156 ALA A CA 1
ATOM 1075 C C . ALA A 1 156 ? -57.953 -12.721 91.618 1.00 90.00 156 ALA A C 1
ATOM 1077 O O . ALA A 1 156 ? -58.707 -13.049 92.529 1.00 90.00 156 ALA A O 1
ATOM 1078 N N . LEU A 1 157 ? -57.330 -13.636 90.879 1.00 88.19 157 LEU A N 1
ATOM 1079 C CA . LEU A 1 157 ? -57.507 -15.084 91.018 1.00 88.19 157 LEU A CA 1
ATOM 1080 C C . LEU A 1 157 ? -56.142 -15.775 91.123 1.00 88.19 157 LEU A C 1
ATOM 1082 O O . LEU A 1 157 ? -55.434 -15.931 90.132 1.00 88.19 157 LEU A O 1
ATOM 1086 N N . GLY A 1 158 ? -55.768 -16.209 92.322 1.00 87.69 158 GLY A N 1
ATOM 1087 C CA . GLY A 1 158 ? -54.477 -16.834 92.617 1.00 87.69 158 GLY A CA 1
ATOM 1088 C C . GLY A 1 158 ? -53.808 -16.257 93.864 1.00 87.69 158 GLY A C 1
ATOM 1089 O O . GLY A 1 158 ? -54.221 -15.231 94.398 1.00 87.69 158 GLY A O 1
ATOM 1090 N N . ALA A 1 159 ? -52.765 -16.930 94.354 1.00 85.75 159 ALA A N 1
ATOM 1091 C CA . ALA A 1 159 ? -52.023 -16.452 95.519 1.00 85.75 159 ALA A CA 1
ATOM 1092 C C . ALA A 1 159 ? -51.278 -15.142 95.201 1.00 85.75 159 ALA A C 1
ATOM 1094 O O . ALA A 1 159 ? -50.532 -15.084 94.223 1.00 85.75 159 ALA A O 1
ATOM 1095 N N . ASN A 1 160 ? -51.472 -14.107 96.021 1.00 89.62 160 ASN A N 1
ATOM 1096 C CA . ASN A 1 160 ? -50.937 -12.752 95.838 1.00 89.62 160 ASN A CA 1
ATOM 1097 C C . ASN A 1 160 ? -51.317 -12.077 94.497 1.00 89.62 160 ASN A C 1
ATOM 1099 O O . ASN A 1 160 ? -50.650 -11.133 94.072 1.00 89.62 160 ASN A O 1
ATOM 1103 N N . ALA A 1 161 ? -52.366 -12.543 93.809 1.00 90.75 161 ALA A N 1
ATOM 1104 C CA . ALA A 1 161 ? -52.861 -11.892 92.596 1.00 90.75 161 ALA A CA 1
ATOM 1105 C C . ALA A 1 161 ? -53.425 -10.501 92.937 1.00 90.75 161 ALA A C 1
ATOM 1107 O O . ALA A 1 161 ? -54.251 -10.398 93.840 1.00 90.75 161 ALA A O 1
ATOM 1108 N N . GLY A 1 162 ? -52.993 -9.437 92.255 1.00 87.38 162 GLY A N 1
ATOM 1109 C CA . GLY A 1 162 ? -53.491 -8.072 92.488 1.00 87.38 162 GLY A CA 1
ATOM 1110 C C . GLY A 1 162 ? -53.329 -7.569 93.932 1.00 87.38 162 GLY A C 1
ATOM 1111 O O . GLY A 1 162 ? -54.150 -6.778 94.384 1.00 87.38 162 GLY A O 1
ATOM 1112 N N . SER A 1 163 ? -52.349 -8.083 94.691 1.00 86.56 163 SER A N 1
ATOM 1113 C CA . SER A 1 163 ? -52.269 -7.887 96.151 1.00 86.56 163 SER A CA 1
ATOM 1114 C C . SER A 1 163 ? -52.195 -6.420 96.577 1.00 86.56 163 SER A C 1
ATOM 1116 O O . SER A 1 163 ? -52.798 -6.058 97.589 1.00 86.56 163 SER A O 1
ATOM 1118 N N . ASN A 1 164 ? -51.426 -5.602 95.852 1.00 83.06 164 ASN A N 1
ATOM 1119 C CA . ASN A 1 164 ? -51.074 -4.246 96.262 1.00 83.06 164 ASN A CA 1
ATOM 1120 C C . ASN A 1 164 ? -51.367 -3.255 95.126 1.00 83.06 164 ASN A C 1
ATOM 1122 O O . ASN A 1 164 ? -50.583 -3.135 94.181 1.00 83.06 164 ASN A O 1
ATOM 1126 N N . ASN A 1 165 ? -52.481 -2.525 95.253 1.00 80.19 165 ASN A N 1
ATOM 1127 C CA . ASN A 1 165 ? -53.005 -1.558 94.279 1.00 80.19 165 ASN A CA 1
ATOM 1128 C C . ASN A 1 165 ? -53.327 -2.188 92.908 1.00 80.19 165 ASN A C 1
ATOM 1130 O O . ASN A 1 165 ? -52.537 -2.108 91.961 1.00 80.19 165 ASN A O 1
ATOM 1134 N N . GLN A 1 166 ? -54.524 -2.771 92.793 1.00 84.69 166 GLN A N 1
ATOM 1135 C CA . GLN A 1 166 ? -55.070 -3.247 91.520 1.00 84.69 166 GLN A CA 1
ATOM 1136 C C . GLN A 1 166 ? -55.988 -2.188 90.883 1.00 84.69 166 GLN A C 1
ATOM 1138 O O . GLN A 1 166 ? -56.933 -1.717 91.515 1.00 84.69 166 GLN A O 1
ATOM 1143 N N . GLY A 1 167 ? -55.736 -1.842 89.618 1.00 86.00 167 GLY A N 1
ATOM 1144 C CA . GLY A 1 167 ? -56.515 -0.866 88.854 1.00 86.00 167 GLY A CA 1
ATOM 1145 C C . GLY A 1 167 ? -57.974 -1.259 88.581 1.00 86.00 167 GLY A C 1
ATOM 1146 O O . GLY A 1 167 ? -58.391 -2.408 88.723 1.00 86.00 167 GLY A O 1
ATOM 1147 N N . ILE A 1 168 ? -58.770 -0.277 88.157 1.00 86.25 168 ILE A N 1
ATOM 1148 C CA . ILE A 1 168 ? -60.185 -0.452 87.793 1.00 86.25 168 ILE A CA 1
ATOM 1149 C C . ILE A 1 168 ? -60.284 -1.283 86.506 1.00 86.25 168 ILE A C 1
ATOM 1151 O O . ILE A 1 168 ? -59.517 -1.058 85.566 1.00 86.25 168 ILE A O 1
ATOM 1155 N N . ASN A 1 169 ? -61.232 -2.227 86.457 1.00 89.31 169 ASN A N 1
ATOM 1156 C CA . ASN A 1 169 ? -61.413 -3.205 85.373 1.00 89.31 169 ASN A CA 1
ATOM 1157 C C . ASN A 1 169 ? -60.149 -4.038 85.057 1.00 89.31 169 ASN A C 1
ATOM 1159 O O . ASN A 1 169 ? -60.018 -4.558 83.949 1.00 89.31 169 ASN A O 1
ATOM 1163 N N . ALA A 1 170 ? -59.194 -4.138 85.989 1.00 90.69 170 ALA A N 1
ATOM 1164 C CA . ALA A 1 170 ? -57.963 -4.891 85.779 1.00 90.69 170 ALA A CA 1
ATOM 1165 C C . ALA A 1 170 ? -58.147 -6.389 86.075 1.00 90.69 170 ALA A C 1
ATOM 1167 O O . ALA A 1 170 ? -58.964 -6.785 86.907 1.00 90.69 170 ALA A O 1
ATOM 1168 N N . ILE A 1 171 ? -57.369 -7.232 85.402 1.00 90.69 171 ILE A N 1
ATOM 1169 C CA . ILE A 1 171 ? -57.406 -8.690 85.533 1.00 90.69 171 ILE A CA 1
ATOM 1170 C C . ILE A 1 171 ? -56.031 -9.167 86.005 1.00 90.69 171 ILE A C 1
ATOM 1172 O O . ILE A 1 171 ? -55.027 -8.894 85.359 1.00 90.69 171 ILE A O 1
ATOM 1176 N N . ALA A 1 172 ? -55.982 -9.916 87.099 1.00 90.62 172 ALA A N 1
ATOM 1177 C CA . ALA A 1 172 ? -54.805 -10.566 87.661 1.00 90.62 172 ALA A CA 1
ATOM 1178 C C . ALA A 1 172 ? -55.145 -12.036 87.943 1.00 90.62 172 ALA A C 1
ATOM 1180 O O . ALA A 1 172 ? -55.859 -12.344 88.890 1.00 90.62 172 ALA A O 1
ATOM 1181 N N . ILE A 1 173 ? -54.672 -12.964 87.114 1.00 90.12 173 ILE A N 1
ATOM 1182 C CA . ILE A 1 173 ? -54.975 -14.396 87.226 1.00 90.12 173 ILE A CA 1
ATOM 1183 C C . ILE A 1 173 ? -53.665 -15.183 87.243 1.00 90.12 173 ILE A C 1
ATOM 1185 O O . ILE A 1 173 ? -53.020 -15.373 86.216 1.00 90.12 173 ILE A O 1
ATOM 1189 N N . GLY A 1 174 ? -53.255 -15.658 88.413 1.00 88.81 174 GLY A N 1
ATOM 1190 C CA . GLY A 1 174 ? -52.011 -16.395 88.608 1.00 88.81 174 GLY A CA 1
ATOM 1191 C C . GLY A 1 174 ? -51.299 -16.027 89.904 1.00 88.81 174 GLY A C 1
ATOM 1192 O O . GLY A 1 174 ? -51.630 -15.060 90.582 1.00 88.81 174 GLY A O 1
ATOM 1193 N N . ASN A 1 175 ? -50.296 -16.825 90.259 1.00 86.81 175 ASN A N 1
ATOM 1194 C CA . ASN A 1 175 ? -49.486 -16.596 91.452 1.00 86.81 175 ASN A CA 1
ATOM 1195 C C . ASN A 1 175 ? -48.570 -15.366 91.237 1.00 86.81 175 ASN A C 1
ATOM 1197 O O . ASN A 1 175 ? -47.821 -15.344 90.259 1.00 86.81 175 ASN A O 1
ATOM 1201 N N . TYR A 1 176 ? -48.672 -14.345 92.095 1.00 90.69 176 TYR A N 1
ATOM 1202 C CA . TYR A 1 176 ? -48.057 -13.010 91.934 1.00 90.69 176 TYR A CA 1
ATOM 1203 C C . TYR A 1 176 ? -48.398 -12.274 90.614 1.00 90.69 176 TYR A C 1
ATOM 1205 O O . TYR A 1 176 ? -47.628 -11.423 90.157 1.00 90.69 176 TYR A O 1
ATOM 1213 N N . ALA A 1 177 ? -49.537 -12.577 89.979 1.00 90.81 177 ALA A N 1
ATOM 1214 C CA . ALA A 1 177 ? -50.014 -11.807 88.827 1.00 90.81 177 ALA A CA 1
ATOM 1215 C C . ALA A 1 177 ? -50.428 -10.389 89.268 1.00 90.81 177 ALA A C 1
ATOM 1217 O O . ALA A 1 177 ? -51.184 -10.260 90.227 1.00 90.81 177 ALA A O 1
ATOM 1218 N N . GLY A 1 178 ? -49.945 -9.331 88.609 1.00 87.62 178 GLY A N 1
ATOM 1219 C CA . GLY A 1 178 ? -50.288 -7.940 88.952 1.00 87.62 178 GLY A CA 1
ATOM 1220 C C . GLY A 1 178 ? -49.974 -7.552 90.407 1.00 87.62 178 GLY A C 1
ATOM 1221 O O . GLY A 1 178 ? -50.712 -6.772 90.999 1.00 87.62 178 GLY A O 1
ATOM 1222 N N . PHE A 1 179 ? -48.953 -8.166 91.019 1.00 86.75 179 PHE A N 1
ATOM 1223 C CA . PHE A 1 179 ? -48.724 -8.147 92.471 1.00 86.75 179 PHE A CA 1
ATOM 1224 C C . PHE A 1 179 ? -48.567 -6.741 93.075 1.00 86.75 179 PHE A C 1
ATOM 1226 O O . PHE A 1 179 ? -49.196 -6.460 94.095 1.00 86.75 179 PHE A O 1
ATOM 1233 N N . ASN A 1 180 ? -47.763 -5.877 92.445 1.00 83.69 180 ASN A N 1
ATOM 1234 C CA . ASN A 1 180 ? -47.503 -4.501 92.867 1.00 83.69 180 ASN A CA 1
ATOM 1235 C C . ASN A 1 180 ? -47.797 -3.510 91.730 1.00 83.69 180 ASN A C 1
ATOM 1237 O O . ASN A 1 180 ? -47.090 -3.506 90.719 1.00 83.69 180 ASN A O 1
ATOM 1241 N N . ASN A 1 181 ? -48.761 -2.611 91.952 1.00 80.88 181 ASN A N 1
ATOM 1242 C CA . ASN A 1 181 ? -49.150 -1.521 91.050 1.00 80.88 181 ASN A CA 1
ATOM 1243 C C . ASN A 1 181 ? -49.562 -2.015 89.649 1.00 80.88 181 ASN A C 1
ATOM 1245 O O . ASN A 1 181 ? -48.802 -1.907 88.681 1.00 80.88 181 ASN A O 1
ATOM 1249 N N . GLN A 1 182 ? -50.791 -2.525 89.544 1.00 84.69 182 GLN A N 1
ATOM 1250 C CA . GLN A 1 182 ? -51.420 -2.854 88.264 1.00 84.69 182 GLN A CA 1
ATOM 1251 C C . GLN A 1 182 ? -52.286 -1.684 87.768 1.00 84.69 182 GLN A C 1
ATOM 1253 O O . GLN A 1 182 ? -53.178 -1.223 88.476 1.00 84.69 182 GLN A O 1
ATOM 1258 N N . GLY A 1 183 ? -52.047 -1.218 86.540 1.00 86.38 183 GLY A N 1
ATOM 1259 C CA . GLY A 1 183 ? -52.779 -0.115 85.916 1.00 86.38 183 GLY A CA 1
ATOM 1260 C C . GLY A 1 183 ? -54.252 -0.409 85.603 1.00 86.38 183 GLY A C 1
ATOM 1261 O O . GLY A 1 183 ? -54.719 -1.547 85.636 1.00 86.38 183 GLY A O 1
ATOM 1262 N N . ASN A 1 184 ? -55.003 0.642 85.263 1.00 87.56 184 ASN A N 1
ATOM 1263 C CA . ASN A 1 184 ? -56.412 0.514 84.878 1.00 87.56 184 ASN A CA 1
ATOM 1264 C C . ASN A 1 184 ? -56.543 -0.244 83.549 1.00 87.56 184 ASN A C 1
ATOM 1266 O O . ASN A 1 184 ? -55.737 -0.037 82.638 1.00 87.56 184 ASN A O 1
ATOM 1270 N N . TYR A 1 185 ? -57.571 -1.089 83.429 1.00 90.12 185 TYR A N 1
ATOM 1271 C CA . TYR A 1 185 ? -57.822 -1.961 82.269 1.00 90.12 185 TYR A CA 1
ATOM 1272 C C . TYR A 1 185 ? -56.654 -2.905 81.910 1.00 90.12 185 TYR A C 1
ATOM 1274 O O . TYR A 1 185 ? -56.603 -3.427 80.797 1.00 90.12 185 TYR A O 1
ATOM 1282 N N . ALA A 1 186 ? -55.693 -3.103 82.816 1.00 91.00 186 ALA A N 1
ATOM 1283 C CA . ALA A 1 186 ? -54.535 -3.949 82.565 1.00 91.00 186 ALA A CA 1
ATOM 1284 C C . ALA A 1 186 ? -54.858 -5.435 82.782 1.00 91.00 186 ALA A C 1
ATOM 1286 O O . ALA A 1 186 ? -55.689 -5.796 83.616 1.00 91.00 186 ALA A O 1
ATOM 1287 N N . VAL A 1 187 ? -54.177 -6.306 82.043 1.00 91.31 187 VAL A N 1
ATOM 1288 C CA . VAL A 1 187 ? -54.361 -7.760 82.094 1.00 91.31 187 VAL A CA 1
ATOM 1289 C C . VAL A 1 187 ? -53.039 -8.415 82.478 1.00 91.31 187 VAL A C 1
ATOM 1291 O O . VAL A 1 187 ? -52.034 -8.218 81.809 1.00 91.31 187 VAL A O 1
ATOM 1294 N N . ALA A 1 188 ? -53.040 -9.223 83.531 1.00 90.81 188 ALA A N 1
ATOM 1295 C CA . ALA A 1 188 ? -51.923 -10.018 84.020 1.00 90.81 188 ALA A CA 1
ATOM 1296 C C . ALA A 1 188 ? -52.402 -11.463 84.217 1.00 90.81 188 ALA A C 1
ATOM 1298 O O . ALA A 1 188 ? -53.128 -11.749 85.162 1.00 90.81 188 ALA A O 1
ATOM 1299 N N . ILE A 1 189 ? -52.040 -12.391 83.331 1.00 90.12 189 ILE A N 1
ATOM 1300 C CA . ILE A 1 189 ? -52.474 -13.796 83.398 1.00 90.12 189 ILE A CA 1
ATOM 1301 C C . ILE A 1 189 ? -51.253 -14.713 83.337 1.00 90.12 189 ILE A C 1
ATOM 1303 O O . ILE A 1 189 ? -50.682 -14.948 82.275 1.00 90.12 189 ILE A O 1
ATOM 1307 N N . GLY A 1 190 ? -50.840 -15.250 84.480 1.00 88.81 190 GLY A N 1
ATOM 1308 C CA . GLY A 1 190 ? -49.685 -16.133 84.604 1.00 88.81 190 GLY A CA 1
ATOM 1309 C C . GLY A 1 190 ? -48.902 -15.929 85.899 1.00 88.81 190 GLY A C 1
ATOM 1310 O O . GLY A 1 190 ? -49.080 -14.958 86.628 1.00 88.81 190 GLY A O 1
ATOM 1311 N N . ASN A 1 191 ? -48.010 -16.872 86.193 1.00 87.19 191 ASN A N 1
ATOM 1312 C CA . ASN A 1 191 ? -47.111 -16.804 87.344 1.00 87.19 191 ASN A CA 1
ATOM 1313 C C . ASN A 1 191 ? -46.086 -15.657 87.155 1.00 87.19 191 ASN A C 1
ATOM 1315 O O . ASN A 1 191 ? -45.337 -15.686 86.177 1.00 87.19 191 ASN A O 1
ATOM 1319 N N . TYR A 1 192 ? -46.090 -14.661 88.050 1.00 89.94 192 TYR A N 1
ATOM 1320 C CA . TYR A 1 192 ? -45.377 -13.368 87.950 1.00 89.94 192 TYR A CA 1
ATOM 1321 C C . TYR A 1 192 ? -45.693 -12.512 86.700 1.00 89.94 192 TYR A C 1
ATOM 1323 O O . TYR A 1 192 ? -44.879 -11.675 86.303 1.00 89.94 192 TYR A O 1
ATOM 1331 N N . ALA A 1 193 ? -46.858 -12.684 86.065 1.00 90.69 193 ALA A N 1
ATOM 1332 C CA . ALA A 1 193 ? -47.280 -11.797 84.976 1.00 90.69 193 ALA A CA 1
ATOM 1333 C C . ALA A 1 193 ? -47.536 -10.369 85.500 1.00 90.69 193 ALA A C 1
ATOM 1335 O O . ALA A 1 193 ? -48.241 -10.212 86.495 1.00 90.69 193 ALA A O 1
ATOM 1336 N N . GLY A 1 194 ? -46.978 -9.331 84.867 1.00 88.06 194 GLY A N 1
ATOM 1337 C CA . GLY A 1 194 ? -47.201 -7.928 85.253 1.00 88.06 194 GLY A CA 1
ATOM 1338 C C . GLY A 1 194 ? -46.820 -7.601 86.706 1.00 88.06 194 GLY A C 1
ATOM 1339 O O . GLY A 1 194 ? -47.459 -6.758 87.326 1.00 88.06 194 GLY A O 1
ATOM 1340 N N . SER A 1 195 ? -45.868 -8.335 87.299 1.00 86.81 195 SER A N 1
ATOM 1341 C CA . SER A 1 195 ? -45.741 -8.418 88.765 1.00 86.81 195 SER A CA 1
ATOM 1342 C C . SER A 1 195 ? -45.366 -7.111 89.473 1.00 86.81 195 SER A C 1
ATOM 1344 O O . SER A 1 195 ? -45.753 -6.927 90.624 1.00 86.81 195 SER A O 1
ATOM 1346 N N . ASN A 1 196 ? -44.611 -6.222 88.820 1.00 83.75 196 ASN A N 1
ATOM 1347 C CA . ASN A 1 196 ? -44.161 -4.956 89.394 1.00 83.75 196 ASN A CA 1
ATOM 1348 C C . ASN A 1 196 ? -44.247 -3.836 88.351 1.00 83.75 196 ASN A C 1
ATOM 1350 O O . ASN A 1 196 ? -43.501 -3.849 87.368 1.00 83.75 196 ASN A O 1
ATOM 1354 N N . ASN A 1 197 ? -45.108 -2.849 88.614 1.00 80.75 197 ASN A N 1
ATOM 1355 C CA . ASN A 1 197 ? -45.371 -1.684 87.764 1.00 80.75 197 ASN A CA 1
ATOM 1356 C C . ASN A 1 197 ? -45.863 -2.077 86.359 1.00 80.75 197 ASN A C 1
ATOM 1358 O O . ASN A 1 197 ? -45.123 -1.993 85.375 1.00 80.75 197 ASN A O 1
ATOM 1362 N N . GLN A 1 198 ? -47.131 -2.486 86.273 1.00 84.88 198 GLN A N 1
ATOM 1363 C CA . GLN A 1 198 ? -47.830 -2.685 85.004 1.00 84.88 198 GLN A CA 1
ATOM 1364 C C . GLN A 1 198 ? -48.634 -1.426 84.638 1.00 84.88 198 GLN A C 1
ATOM 1366 O O . GLN A 1 198 ? -49.475 -0.971 85.411 1.00 84.88 198 GLN A O 1
ATOM 1371 N N . GLY A 1 199 ? -48.395 -0.872 83.449 1.00 86.12 199 GLY A N 1
ATOM 1372 C CA . GLY A 1 199 ? -49.063 0.323 82.933 1.00 86.12 199 GLY A CA 1
ATOM 1373 C C . GLY A 1 199 ? -50.556 0.138 82.648 1.00 86.12 199 GLY A C 1
ATOM 1374 O O . GLY A 1 199 ? -51.087 -0.972 82.624 1.00 86.12 199 GLY A O 1
ATOM 1375 N N . SER A 1 200 ? -51.255 1.247 82.404 1.00 86.38 200 SER A N 1
ATOM 1376 C CA . SER A 1 200 ? -52.675 1.201 82.022 1.00 86.38 200 SER A CA 1
ATOM 1377 C C . SER A 1 200 ? -52.841 0.635 80.610 1.00 86.38 200 SER A C 1
ATOM 1379 O O . SER A 1 200 ? -52.002 0.887 79.742 1.00 86.38 200 SER A O 1
ATOM 1381 N N . PHE A 1 201 ? -53.917 -0.125 80.387 1.00 88.56 201 PHE A N 1
ATOM 1382 C CA . PHE A 1 201 ? -54.195 -0.880 79.152 1.00 88.56 201 PHE A CA 1
ATOM 1383 C C . PHE A 1 201 ? -53.104 -1.890 78.741 1.00 88.56 201 PHE A C 1
ATOM 1385 O O . PHE A 1 201 ? -53.118 -2.387 77.616 1.00 88.56 201 PHE A O 1
ATOM 1392 N N . ALA A 1 202 ? -52.144 -2.194 79.620 1.00 90.62 202 ALA A N 1
ATOM 1393 C CA . ALA A 1 202 ? -51.074 -3.135 79.319 1.00 90.62 202 ALA A CA 1
ATOM 1394 C C . ALA A 1 202 ? -51.541 -4.592 79.470 1.00 90.62 202 ALA A C 1
ATOM 1396 O O . ALA A 1 202 ? -52.374 -4.916 80.318 1.00 90.62 202 ALA A O 1
ATOM 1397 N N . VAL A 1 203 ? -50.985 -5.486 78.655 1.00 91.00 203 VAL A N 1
ATOM 1398 C CA . VAL A 1 203 ? -51.315 -6.915 78.632 1.00 91.00 203 VAL A CA 1
ATOM 1399 C C . VAL A 1 203 ? -50.055 -7.718 78.930 1.00 91.00 203 VAL A C 1
ATOM 1401 O O . VAL A 1 203 ? -49.051 -7.573 78.246 1.00 91.00 203 VAL A O 1
ATOM 1404 N N . ALA A 1 204 ? -50.109 -8.595 79.924 1.00 90.69 204 ALA A N 1
ATOM 1405 C CA . ALA A 1 204 ? -49.057 -9.512 80.335 1.00 90.69 204 ALA A CA 1
ATOM 1406 C C . ALA A 1 204 ? -49.663 -10.908 80.504 1.00 90.69 204 ALA A C 1
ATOM 1408 O O . ALA A 1 204 ? -50.379 -11.170 81.463 1.00 90.69 204 ALA A O 1
ATOM 1409 N N . ILE A 1 205 ? -49.418 -11.821 79.570 1.00 90.00 205 ILE A N 1
ATOM 1410 C CA . ILE A 1 205 ? -49.993 -13.169 79.581 1.00 90.00 205 ILE A CA 1
ATOM 1411 C C . ILE A 1 205 ? -48.868 -14.189 79.397 1.00 90.00 205 ILE A C 1
ATOM 1413 O O . ILE A 1 205 ? -48.261 -14.284 78.335 1.00 90.00 205 ILE A O 1
ATOM 1417 N N . GLY A 1 206 ? -48.575 -14.964 80.437 1.00 87.75 206 GLY A N 1
ATOM 1418 C CA . GLY A 1 206 ? -47.482 -15.934 80.475 1.00 87.75 206 GLY A CA 1
ATOM 1419 C C . GLY A 1 206 ? -46.660 -15.859 81.761 1.00 87.75 206 GLY A C 1
ATOM 1420 O O . GLY A 1 206 ? -46.785 -14.937 82.563 1.00 87.75 206 GLY A O 1
ATOM 1421 N N . ASN A 1 207 ? -45.800 -16.855 81.976 1.00 87.50 207 ASN A N 1
ATOM 1422 C CA . ASN A 1 207 ? -44.888 -16.863 83.119 1.00 87.50 207 ASN A CA 1
ATOM 1423 C C . ASN A 1 207 ? -43.831 -15.753 82.972 1.00 87.50 207 ASN A C 1
ATOM 1425 O O . ASN A 1 207 ? -43.105 -15.740 81.978 1.00 87.50 207 ASN A O 1
ATOM 1429 N N . CYS A 1 208 ? -43.758 -14.841 83.944 1.00 89.69 208 CYS A N 1
ATOM 1430 C CA . CYS A 1 208 ? -42.896 -13.653 83.916 1.00 89.69 208 CYS A CA 1
ATOM 1431 C C . CYS A 1 208 ? -43.098 -12.750 82.675 1.00 89.69 208 CYS A C 1
ATOM 1433 O O . CYS A 1 208 ? -42.175 -12.056 82.254 1.00 89.69 208 CYS A O 1
ATOM 1435 N N . ALA A 1 209 ? -44.290 -12.750 82.065 1.00 90.38 209 ALA A N 1
ATOM 1436 C CA . ALA A 1 209 ? -44.629 -11.778 81.025 1.00 90.38 209 ALA A CA 1
ATOM 1437 C C . ALA A 1 209 ? -44.739 -10.372 81.644 1.00 90.38 209 ALA A C 1
ATOM 1439 O O . ALA A 1 209 ? -45.400 -10.226 82.671 1.00 90.38 209 ALA A O 1
ATOM 1440 N N . GLY A 1 210 ? -44.104 -9.350 81.063 1.00 87.06 210 GLY A N 1
ATOM 1441 C CA . GLY A 1 210 ? -44.166 -7.969 81.567 1.00 87.06 210 GLY A CA 1
ATOM 1442 C C . GLY A 1 210 ? -43.731 -7.823 83.033 1.00 87.06 210 GLY A C 1
ATOM 1443 O O . GLY A 1 210 ? -44.309 -7.019 83.759 1.00 87.06 210 GLY A O 1
ATOM 1444 N N . GLN A 1 211 ? -42.811 -8.671 83.515 1.00 85.62 211 GLN A N 1
ATOM 1445 C CA . GLN A 1 211 ? -42.595 -8.888 84.952 1.00 85.62 211 GLN A CA 1
ATOM 1446 C C . GLN A 1 211 ? -42.199 -7.611 85.715 1.00 85.62 211 GLN A C 1
ATOM 1448 O O . GLN A 1 211 ? -42.661 -7.429 86.847 1.00 85.62 211 GLN A O 1
ATOM 1453 N N . ILE A 1 212 ? -41.343 -6.775 85.117 1.00 83.75 212 ILE A N 1
ATOM 1454 C CA . ILE A 1 212 ? -40.769 -5.565 85.717 1.00 83.75 212 ILE A CA 1
ATOM 1455 C C . ILE A 1 212 ? -40.867 -4.401 84.721 1.00 83.75 212 ILE A C 1
ATOM 1457 O O . ILE A 1 212 ? -40.272 -4.459 83.643 1.00 83.75 212 ILE A O 1
ATOM 1461 N N . ASN A 1 213 ? -41.552 -3.325 85.124 1.00 80.50 213 ASN A N 1
ATOM 1462 C CA . ASN A 1 213 ? -41.697 -2.072 84.372 1.00 80.50 213 ASN A CA 1
ATOM 1463 C C . ASN A 1 213 ? -42.285 -2.279 82.963 1.00 80.50 213 ASN A C 1
ATOM 1465 O O . ASN A 1 213 ? -41.614 -2.070 81.947 1.00 80.50 213 ASN A O 1
ATOM 1469 N N . GLN A 1 214 ? -43.560 -2.671 82.905 1.00 83.50 214 GLN A N 1
ATOM 1470 C CA . GLN A 1 214 ? -44.329 -2.693 81.662 1.00 83.50 214 GLN A CA 1
ATOM 1471 C C . GLN A 1 214 ? -45.044 -1.347 81.478 1.00 83.50 214 GLN A C 1
ATOM 1473 O O . GLN A 1 214 ? -45.889 -0.980 82.290 1.00 83.50 214 GLN A O 1
ATOM 1478 N N . SER A 1 215 ? -44.728 -0.604 80.417 1.00 86.56 215 SER A N 1
ATOM 1479 C CA . SER A 1 215 ? -45.323 0.718 80.161 1.00 86.56 215 SER A CA 1
ATOM 1480 C C . SER A 1 215 ? -46.785 0.657 79.683 1.00 86.56 215 SER A C 1
ATOM 1482 O O . SER A 1 215 ? -47.331 -0.406 79.391 1.00 86.56 215 SER A O 1
ATOM 1484 N N . ASN A 1 216 ? -47.431 1.825 79.577 1.00 85.50 216 ASN A N 1
ATOM 1485 C CA . ASN A 1 216 ? -48.809 1.952 79.088 1.00 85.50 216 ASN A CA 1
ATOM 1486 C C . ASN A 1 216 ? -48.997 1.343 77.686 1.00 85.50 216 ASN A C 1
ATOM 1488 O O . ASN A 1 216 ? -48.141 1.505 76.810 1.00 85.50 216 ASN A O 1
ATOM 1492 N N . SER A 1 217 ? -50.140 0.680 77.488 1.00 87.88 217 SER A N 1
ATOM 1493 C CA . SER A 1 217 ? -50.555 0.016 76.240 1.00 87.88 217 SER A CA 1
ATOM 1494 C C . SER A 1 217 ? -49.575 -1.034 75.689 1.00 87.88 217 SER A C 1
ATOM 1496 O O . SER A 1 217 ? -49.688 -1.429 74.529 1.00 87.88 217 SER A O 1
ATOM 1498 N N . ALA A 1 218 ? -48.602 -1.484 76.486 1.00 89.88 218 ALA A N 1
ATOM 1499 C CA . ALA A 1 218 ? -47.632 -2.485 76.063 1.00 89.88 218 ALA A CA 1
ATOM 1500 C C . ALA A 1 218 ? -48.210 -3.910 76.139 1.00 89.88 218 ALA A C 1
ATOM 1502 O O . ALA A 1 218 ? -49.015 -4.227 77.015 1.00 89.88 218 ALA A O 1
ATOM 1503 N N . ILE A 1 219 ? -47.787 -4.781 75.223 1.00 90.38 219 ILE A N 1
ATOM 1504 C CA . ILE A 1 219 ? -48.253 -6.168 75.112 1.00 90.38 219 ILE A CA 1
ATOM 1505 C C . ILE A 1 219 ? -47.076 -7.114 75.358 1.00 90.38 219 ILE A C 1
ATOM 1507 O O . ILE A 1 219 ? -46.063 -7.037 74.674 1.00 90.38 219 ILE A O 1
ATOM 1511 N N . ALA A 1 220 ? -47.235 -8.050 76.285 1.00 90.62 220 ALA A N 1
ATOM 1512 C CA . ALA A 1 220 ? -46.312 -9.127 76.609 1.00 90.62 220 ALA A CA 1
ATOM 1513 C C . ALA A 1 220 ? -47.085 -10.456 76.639 1.00 90.62 220 ALA A C 1
ATOM 1515 O O . ALA A 1 220 ? -47.881 -10.696 77.541 1.00 90.62 220 ALA A O 1
ATOM 1516 N N . LEU A 1 221 ? -46.873 -11.333 75.659 1.00 89.94 221 LEU A N 1
ATOM 1517 C CA . LEU A 1 221 ? -47.561 -12.621 75.530 1.00 89.94 221 LEU A CA 1
ATOM 1518 C C . LEU A 1 221 ? -46.538 -13.748 75.345 1.00 89.94 221 LEU A C 1
ATOM 1520 O O . LEU A 1 221 ? -45.995 -13.938 74.261 1.00 89.94 221 LEU A O 1
ATOM 1524 N N . GLY A 1 222 ? -46.274 -14.515 76.398 1.00 88.38 222 GLY A N 1
ATOM 1525 C CA . GLY A 1 222 ? -45.325 -15.628 76.401 1.00 88.38 222 GLY A CA 1
ATOM 1526 C C . GLY A 1 222 ? -44.427 -15.657 77.638 1.00 88.38 222 GLY A C 1
ATOM 1527 O O . GLY A 1 222 ? -44.396 -14.729 78.441 1.00 88.38 222 GLY A O 1
ATOM 1528 N N . LYS A 1 223 ? -43.676 -16.750 77.801 1.00 87.25 223 LYS A N 1
ATOM 1529 C CA . LYS A 1 223 ? -42.724 -16.904 78.911 1.00 87.25 223 LYS A CA 1
ATOM 1530 C C . LYS A 1 223 ? -41.563 -15.904 78.771 1.00 87.25 223 LYS A C 1
ATOM 1532 O O . LYS A 1 223 ? -40.896 -15.921 77.740 1.00 87.25 223 LYS A O 1
ATOM 1537 N N . TYR A 1 224 ? -41.318 -15.069 79.781 1.00 89.44 224 TYR A N 1
ATOM 1538 C CA . TYR A 1 224 ? -40.338 -13.962 79.752 1.00 89.44 224 TYR A CA 1
ATOM 1539 C C . TYR A 1 224 ? -40.524 -12.963 78.587 1.00 89.44 224 TYR A C 1
ATOM 1541 O O . TYR A 1 224 ? -39.562 -12.335 78.143 1.00 89.44 224 TYR A O 1
ATOM 1549 N N . ALA A 1 225 ? -41.741 -12.821 78.048 1.00 90.69 225 ALA A N 1
ATOM 1550 C CA . ALA A 1 225 ? -42.030 -11.776 77.065 1.00 90.69 225 ALA A CA 1
ATOM 1551 C C . ALA A 1 225 ? -42.008 -10.399 77.753 1.00 90.69 225 ALA A C 1
ATOM 1553 O O . ALA A 1 225 ? -42.681 -10.234 78.769 1.00 90.69 225 ALA A O 1
ATOM 1554 N N . GLY A 1 226 ? -41.250 -9.423 77.244 1.00 86.88 226 GLY A N 1
ATOM 1555 C CA . GLY A 1 226 ? -41.177 -8.074 77.829 1.00 86.88 226 GLY A CA 1
ATOM 1556 C C . GLY A 1 226 ? -40.737 -8.057 79.300 1.00 86.88 226 GLY A C 1
ATOM 1557 O O . GLY A 1 226 ? -41.231 -7.240 80.072 1.00 86.88 226 GLY A O 1
ATOM 1558 N N . SER A 1 227 ? -39.906 -9.017 79.731 1.00 86.06 227 SER A N 1
ATOM 1559 C CA . SER A 1 227 ? -39.703 -9.320 81.157 1.00 86.06 227 SER A CA 1
ATOM 1560 C C . SER A 1 227 ? -39.098 -8.168 81.966 1.00 86.06 227 SER A C 1
ATOM 1562 O O . SER A 1 227 ? -39.356 -8.087 83.169 1.00 86.06 227 SER A O 1
ATOM 1564 N N . ASN A 1 228 ? -38.277 -7.316 81.346 1.00 83.88 228 ASN A N 1
ATOM 1565 C CA . ASN A 1 228 ? -37.543 -6.253 82.025 1.00 83.88 228 ASN A CA 1
ATOM 1566 C C . ASN A 1 228 ? -37.430 -4.992 81.145 1.00 83.88 228 ASN A C 1
ATOM 1568 O O . ASN A 1 228 ? -36.722 -4.999 80.134 1.00 83.88 228 ASN A O 1
ATOM 1572 N N . ASN A 1 229 ? -38.103 -3.916 81.569 1.00 79.44 229 ASN A N 1
ATOM 1573 C CA . ASN A 1 229 ? -38.209 -2.619 80.887 1.00 79.44 229 ASN A CA 1
ATOM 1574 C C . ASN A 1 229 ? -38.825 -2.722 79.479 1.00 79.44 229 ASN A C 1
ATOM 1576 O O . ASN A 1 229 ? -38.118 -2.729 78.466 1.00 79.44 229 ASN A O 1
ATOM 1580 N N . GLN A 1 230 ? -40.160 -2.752 79.425 1.00 83.62 230 GLN A N 1
ATOM 1581 C CA . GLN A 1 230 ? -40.927 -2.683 78.180 1.00 83.62 230 GLN A CA 1
ATOM 1582 C C . GLN A 1 230 ? -41.491 -1.269 77.964 1.00 83.62 230 GLN A C 1
ATOM 1584 O O . GLN A 1 230 ? -42.244 -0.756 78.796 1.00 83.62 230 GLN A O 1
ATOM 1589 N N . GLY A 1 231 ? -41.130 -0.644 76.841 1.00 84.19 231 GLY A N 1
ATOM 1590 C CA . GLY A 1 231 ? -41.511 0.719 76.460 1.00 84.19 231 GLY A CA 1
ATOM 1591 C C . GLY A 1 231 ? -42.988 0.908 76.095 1.00 84.19 231 GLY A C 1
ATOM 1592 O O . GLY A 1 231 ? -43.762 -0.043 75.973 1.00 84.19 231 GLY A O 1
ATOM 1593 N N . ILE A 1 232 ? -43.389 2.171 75.933 1.00 85.25 232 ILE A N 1
ATOM 1594 C CA . ILE A 1 232 ? -44.776 2.580 75.660 1.00 85.25 232 ILE A CA 1
ATOM 1595 C C . ILE A 1 232 ? -45.246 1.981 74.332 1.00 85.25 232 ILE A C 1
ATOM 1597 O O . ILE A 1 232 ? -44.543 2.086 73.323 1.00 85.25 232 ILE A O 1
ATOM 1601 N N . SER A 1 233 ? -46.434 1.368 74.339 1.00 87.06 233 SER A N 1
ATOM 1602 C CA . SER A 1 233 ? -47.047 0.704 73.176 1.00 87.06 233 SER A CA 1
ATOM 1603 C C . SER A 1 233 ? -46.146 -0.332 72.481 1.00 87.06 233 SER A C 1
ATOM 1605 O O . SER A 1 233 ? -46.319 -0.603 71.292 1.00 87.06 233 SER A O 1
ATOM 1607 N N . ALA A 1 234 ? -45.165 -0.896 73.192 1.00 90.19 234 ALA A N 1
ATOM 1608 C CA . ALA A 1 234 ? -44.292 -1.930 72.653 1.00 90.19 234 ALA A CA 1
ATOM 1609 C C . ALA A 1 234 ? -44.967 -3.312 72.692 1.00 90.19 234 ALA A C 1
ATOM 1611 O O . ALA A 1 234 ? -45.790 -3.600 73.563 1.00 90.19 234 ALA A O 1
ATOM 1612 N N . ILE A 1 235 ? -44.618 -4.178 71.743 1.00 90.75 235 ILE A N 1
ATOM 1613 C CA . ILE A 1 235 ? -45.214 -5.506 71.563 1.00 90.75 235 ILE A CA 1
ATOM 1614 C C . ILE A 1 235 ? -44.125 -6.566 71.730 1.00 90.75 235 ILE A C 1
ATOM 1616 O O . ILE A 1 235 ? -43.122 -6.542 71.026 1.00 90.75 235 ILE A O 1
ATOM 1620 N N . ALA A 1 236 ? -44.339 -7.529 72.619 1.00 90.81 236 ALA A N 1
ATOM 1621 C CA . ALA A 1 236 ? -43.485 -8.682 72.874 1.00 90.81 236 ALA A CA 1
ATOM 1622 C C . ALA A 1 236 ? -44.348 -9.954 72.878 1.00 90.81 236 ALA A C 1
ATOM 1624 O O . ALA A 1 236 ? -45.091 -10.205 73.821 1.00 90.81 236 ALA A O 1
ATOM 1625 N N . ILE A 1 237 ? -44.289 -10.770 71.826 1.00 90.31 237 ILE A N 1
ATOM 1626 C CA . ILE A 1 237 ? -45.111 -11.981 71.683 1.00 90.31 237 ILE A CA 1
ATOM 1627 C C . ILE A 1 237 ? -44.207 -13.176 71.377 1.00 90.31 237 ILE A C 1
ATOM 1629 O O . ILE A 1 237 ? -43.712 -13.332 70.266 1.00 90.31 237 ILE A O 1
ATOM 1633 N N . GLY A 1 238 ? -43.994 -14.049 72.355 1.00 87.88 238 GLY A N 1
ATOM 1634 C CA . GLY A 1 238 ? -43.161 -15.243 72.238 1.00 87.88 238 GLY A CA 1
ATOM 1635 C C . GLY A 1 238 ? -42.266 -15.468 73.454 1.00 87.88 238 GLY A C 1
ATOM 1636 O O . GLY A 1 238 ? -42.060 -14.590 74.286 1.00 87.88 238 GLY A O 1
ATOM 1637 N N . CYS A 1 239 ? -41.711 -16.676 73.563 1.00 87.00 239 CYS A N 1
ATOM 1638 C CA . CYS A 1 239 ? -40.792 -17.020 74.648 1.00 87.00 239 CYS A CA 1
ATOM 1639 C C . CYS A 1 239 ? -39.492 -16.195 74.536 1.00 87.00 239 CYS A C 1
ATOM 1641 O O . CYS A 1 239 ? -38.782 -16.334 73.537 1.00 87.00 239 CYS A O 1
ATOM 1643 N N . ASN A 1 240 ? -39.181 -15.378 75.549 1.00 88.62 240 ASN A N 1
ATOM 1644 C CA . ASN A 1 240 ? -38.096 -14.382 75.586 1.00 88.62 240 ASN A CA 1
ATOM 1645 C C . ASN A 1 240 ? -38.173 -13.280 74.500 1.00 88.62 240 ASN A C 1
ATOM 1647 O O . ASN A 1 240 ? -37.146 -12.711 74.131 1.00 88.62 240 ASN A O 1
ATOM 1651 N N . ALA A 1 241 ? -39.357 -12.978 73.955 1.00 91.19 241 ALA A N 1
ATOM 1652 C CA . ALA A 1 241 ? -39.520 -11.830 73.057 1.00 91.19 241 ALA A CA 1
ATOM 1653 C C . ALA A 1 241 ? -39.341 -10.511 73.834 1.00 91.19 241 ALA A C 1
ATOM 1655 O O . ALA A 1 241 ? -39.932 -10.366 74.901 1.00 91.19 241 ALA A O 1
ATOM 1656 N N . GLY A 1 242 ? -38.545 -9.559 73.337 1.00 86.69 242 GLY A N 1
ATOM 1657 C CA . GLY A 1 242 ? -38.342 -8.254 73.992 1.00 86.69 242 GLY A CA 1
ATOM 1658 C C . GLY A 1 242 ? -37.846 -8.349 75.444 1.00 86.69 242 GLY A C 1
ATOM 1659 O O . GLY A 1 242 ? -38.231 -7.529 76.270 1.00 86.69 242 GLY A O 1
ATOM 1660 N N . ASN A 1 243 ? -37.088 -9.401 75.785 1.00 84.56 243 ASN A N 1
ATOM 1661 C CA . ASN A 1 243 ? -36.818 -9.806 77.171 1.00 84.56 243 ASN A CA 1
ATOM 1662 C C . ASN A 1 243 ? -36.172 -8.692 78.019 1.00 84.56 243 ASN A C 1
ATOM 1664 O O . ASN A 1 243 ? -36.615 -8.447 79.141 1.00 84.56 243 ASN A O 1
ATOM 1668 N N . THR A 1 244 ? -35.161 -8.001 77.476 1.00 83.38 244 THR A N 1
ATOM 1669 C CA . THR A 1 244 ? -34.485 -6.885 78.154 1.00 83.38 244 THR A CA 1
ATOM 1670 C C . THR A 1 244 ? -34.397 -5.634 77.277 1.00 83.38 244 THR A C 1
ATOM 1672 O O . THR A 1 244 ? -33.914 -5.685 76.142 1.00 83.38 244 THR A O 1
ATOM 1675 N N . ASN A 1 245 ? -34.820 -4.496 77.840 1.00 78.81 245 ASN A N 1
ATOM 1676 C CA . ASN A 1 245 ? -34.738 -3.157 77.244 1.00 78.81 245 ASN A CA 1
ATOM 1677 C C . ASN A 1 245 ? -35.399 -3.068 75.855 1.00 78.81 245 ASN A C 1
ATOM 1679 O O . ASN A 1 245 ? -34.731 -2.870 74.833 1.00 78.81 245 ASN A O 1
ATOM 1683 N N . GLN A 1 246 ? -36.727 -3.194 75.824 1.00 83.50 246 GLN A N 1
ATOM 1684 C CA . GLN A 1 246 ? -37.523 -2.932 74.627 1.00 83.50 246 GLN A CA 1
ATOM 1685 C C . GLN A 1 246 ? -37.965 -1.461 74.608 1.00 83.50 246 GLN A C 1
ATOM 1687 O O . GLN A 1 246 ? -38.700 -1.023 75.491 1.00 83.50 246 GLN A O 1
ATOM 1692 N N . SER A 1 247 ? -37.533 -0.691 73.606 1.00 86.31 247 SER A N 1
ATOM 1693 C CA . SER A 1 247 ? -37.874 0.736 73.481 1.00 86.31 247 SER A CA 1
ATOM 1694 C C . SER A 1 247 ? -39.340 0.989 73.087 1.00 86.31 247 SER A C 1
ATOM 1696 O O . SER A 1 247 ? -40.085 0.076 72.731 1.00 86.31 247 SER A O 1
ATOM 1698 N N . ASN A 1 248 ? -39.759 2.259 73.120 1.00 86.25 248 ASN A N 1
ATOM 1699 C CA . ASN A 1 248 ? -41.104 2.689 72.721 1.00 86.25 248 ASN A CA 1
ATOM 1700 C C . ASN A 1 248 ? -41.455 2.257 71.285 1.00 86.25 248 ASN A C 1
ATOM 1702 O O . ASN A 1 248 ? -40.617 2.326 70.381 1.00 86.25 248 ASN A O 1
ATOM 1706 N N . TYR A 1 249 ? -42.712 1.851 71.086 1.00 88.00 249 TYR A N 1
ATOM 1707 C CA . TYR A 1 249 ? -43.287 1.410 69.805 1.00 88.00 249 TYR A CA 1
ATOM 1708 C C . TYR A 1 249 ? -42.557 0.241 69.117 1.00 88.00 249 TYR A C 1
ATOM 1710 O O . TYR A 1 249 ? -42.805 -0.030 67.943 1.00 88.00 249 TYR A O 1
ATOM 1718 N N . ALA A 1 250 ? -41.642 -0.442 69.809 1.00 90.69 250 ALA A N 1
ATOM 1719 C CA . ALA A 1 250 ? -40.896 -1.554 69.241 1.00 90.69 250 ALA A CA 1
ATOM 1720 C C . ALA A 1 250 ? -41.735 -2.843 69.216 1.00 90.69 250 ALA A C 1
ATOM 1722 O O . ALA A 1 250 ? -42.561 -3.088 70.098 1.00 90.69 250 ALA A O 1
ATOM 1723 N N . ILE A 1 251 ? -41.516 -3.681 68.204 1.00 91.25 251 ILE A N 1
ATOM 1724 C CA . ILE A 1 251 ? -42.256 -4.923 67.970 1.00 91.25 251 ILE A CA 1
ATOM 1725 C C . ILE A 1 251 ? -41.275 -6.093 68.019 1.00 91.25 251 ILE A C 1
ATOM 1727 O O . ILE A 1 251 ? -40.319 -6.135 67.256 1.00 91.25 251 ILE A O 1
ATOM 1731 N N . ALA A 1 252 ? -41.530 -7.073 68.877 1.00 91.44 252 ALA A N 1
ATOM 1732 C CA . ALA A 1 252 ? -40.778 -8.312 69.023 1.00 91.44 252 ALA A CA 1
ATOM 1733 C C . ALA A 1 252 ? -41.758 -9.490 69.023 1.00 91.44 252 ALA A C 1
ATOM 1735 O O . ALA A 1 252 ? -42.475 -9.713 69.993 1.00 91.44 252 ALA A O 1
ATOM 1736 N N . ILE A 1 253 ? -41.823 -10.255 67.937 1.00 91.19 253 ILE A N 1
ATOM 1737 C CA . ILE A 1 253 ? -42.757 -11.373 67.780 1.00 91.19 253 ILE A CA 1
ATOM 1738 C C . ILE A 1 253 ? -41.973 -12.614 67.348 1.00 91.19 253 ILE A C 1
ATOM 1740 O O . ILE A 1 253 ? -41.459 -12.691 66.237 1.00 91.19 253 ILE A O 1
ATOM 1744 N N . GLY A 1 254 ? -41.869 -13.607 68.224 1.00 89.31 254 GLY A N 1
ATOM 1745 C CA . GLY A 1 254 ? -41.113 -14.838 68.006 1.00 89.31 254 GLY A CA 1
ATOM 1746 C C . GLY A 1 254 ? -40.235 -15.213 69.198 1.00 89.31 254 GLY A C 1
ATOM 1747 O O . GLY A 1 254 ? -40.005 -14.431 70.117 1.00 89.31 254 GLY A O 1
ATOM 1748 N N . ASN A 1 255 ? -39.729 -16.445 69.198 1.00 87.88 255 ASN A N 1
ATOM 1749 C CA . ASN A 1 255 ? -38.844 -16.916 70.259 1.00 87.88 255 ASN A CA 1
ATOM 1750 C C . ASN A 1 255 ? -37.485 -16.186 70.208 1.00 87.88 255 ASN A C 1
ATOM 1752 O O . ASN A 1 255 ? -36.799 -16.246 69.188 1.00 87.88 255 ASN A O 1
ATOM 1756 N N . TYR A 1 256 ? -37.125 -15.499 71.297 1.00 90.25 256 TYR A N 1
ATOM 1757 C CA . TYR A 1 256 ? -35.978 -14.582 71.407 1.00 90.25 256 TYR A CA 1
ATOM 1758 C C . TYR A 1 256 ? -35.935 -13.453 70.350 1.00 90.25 256 TYR A C 1
ATOM 1760 O O . TYR A 1 256 ? -34.856 -12.954 70.016 1.00 90.25 256 TYR A O 1
ATOM 1768 N N . ALA A 1 257 ? -37.084 -13.043 69.801 1.00 91.44 257 ALA A N 1
ATOM 1769 C CA . ALA A 1 257 ? -37.155 -11.847 68.958 1.00 91.44 257 ALA A CA 1
ATOM 1770 C C . ALA A 1 257 ? -36.845 -10.595 69.799 1.00 91.44 257 ALA A C 1
ATOM 1772 O O . ALA A 1 257 ? -37.378 -10.469 70.899 1.00 91.44 257 ALA A O 1
ATOM 1773 N N . GLY A 1 258 ? -35.986 -9.687 69.327 1.00 88.19 258 GLY A N 1
ATOM 1774 C CA . GLY A 1 258 ? -35.663 -8.438 70.035 1.00 88.19 258 GLY A CA 1
ATOM 1775 C C . GLY A 1 258 ? -35.125 -8.637 71.462 1.00 88.19 258 GLY A C 1
ATOM 1776 O O . GLY A 1 258 ? -35.372 -7.800 72.322 1.00 88.19 258 GLY A O 1
ATOM 1777 N N . SER A 1 259 ? -34.488 -9.779 71.762 1.00 86.38 259 SER A N 1
ATOM 1778 C CA . SER A 1 259 ? -34.285 -10.237 73.149 1.00 86.38 259 SER A CA 1
ATOM 1779 C C . SER A 1 259 ? -33.454 -9.290 74.021 1.00 86.38 259 SER A C 1
ATOM 1781 O O . SER A 1 259 ? -33.664 -9.282 75.234 1.00 86.38 259 SER A O 1
ATOM 1783 N N . ASN A 1 260 ? -32.489 -8.561 73.451 1.00 84.06 260 ASN A N 1
ATOM 1784 C CA . ASN A 1 260 ? -31.592 -7.682 74.204 1.00 84.06 260 ASN A CA 1
ATOM 1785 C C . ASN A 1 260 ? -31.337 -6.373 73.446 1.00 84.06 260 ASN A C 1
ATOM 1787 O O . ASN A 1 260 ? -30.714 -6.397 72.380 1.00 84.06 260 ASN A O 1
ATOM 1791 N N . ASN A 1 261 ? -31.750 -5.249 74.040 1.00 79.69 261 ASN A N 1
ATOM 1792 C CA . ASN A 1 261 ? -31.613 -3.887 73.508 1.00 79.69 261 ASN A CA 1
ATOM 1793 C C . ASN A 1 261 ? -32.257 -3.723 72.118 1.00 79.69 261 ASN A C 1
ATOM 1795 O O . ASN A 1 261 ? -31.577 -3.770 71.086 1.00 79.69 261 ASN A O 1
ATOM 1799 N N . GLN A 1 262 ? -33.574 -3.509 72.104 1.00 83.50 262 GLN A N 1
ATOM 1800 C CA . GLN A 1 262 ? -34.325 -3.187 70.891 1.00 83.50 262 GLN A CA 1
ATOM 1801 C C . GLN A 1 262 ? -34.575 -1.674 70.799 1.00 83.50 262 GLN A C 1
ATOM 1803 O O . GLN A 1 262 ? -35.162 -1.086 71.712 1.00 83.50 262 GLN A O 1
ATOM 1808 N N . GLY A 1 263 ? -34.138 -1.048 69.703 1.00 84.31 263 GLY A N 1
ATOM 1809 C CA . GLY A 1 263 ? -34.280 0.385 69.436 1.00 84.31 263 GLY A CA 1
ATOM 1810 C C . GLY A 1 263 ? -35.724 0.863 69.251 1.00 84.31 263 GLY A C 1
ATOM 1811 O O . GLY A 1 263 ? -36.650 0.080 69.033 1.00 84.31 263 GLY A O 1
ATOM 1812 N N . SER A 1 264 ? -35.926 2.180 69.361 1.00 85.38 264 SER A N 1
ATOM 1813 C CA . SER A 1 264 ? -37.246 2.812 69.212 1.00 85.38 264 SER A CA 1
ATOM 1814 C C . SER A 1 264 ? -37.842 2.522 67.833 1.00 85.38 264 SER A C 1
ATOM 1816 O O . SER A 1 264 ? -37.132 2.602 66.828 1.00 85.38 264 SER A O 1
ATOM 1818 N N . THR A 1 265 ? -39.137 2.196 67.776 1.00 88.38 265 THR A N 1
ATOM 1819 C CA . THR A 1 265 ? -39.878 1.816 66.550 1.00 88.38 265 THR A CA 1
ATOM 1820 C C . THR A 1 265 ? -39.307 0.625 65.757 1.00 88.38 265 THR A C 1
ATOM 1822 O O . THR A 1 265 ? -39.730 0.378 64.630 1.00 88.38 265 THR A O 1
ATOM 1825 N N . ALA A 1 266 ? -38.358 -0.135 66.316 1.00 91.25 266 ALA A N 1
ATOM 1826 C CA . ALA A 1 266 ? -37.747 -1.265 65.621 1.00 91.25 266 ALA A CA 1
ATOM 1827 C C . ALA A 1 266 ? -38.672 -2.495 65.569 1.00 91.25 266 ALA A C 1
ATOM 1829 O O . ALA A 1 266 ? -39.487 -2.723 66.466 1.00 91.25 266 ALA A O 1
ATOM 1830 N N . ILE A 1 267 ? -38.528 -3.313 64.525 1.00 91.25 267 ILE A N 1
ATOM 1831 C CA . ILE A 1 267 ? -39.355 -4.500 64.269 1.00 91.25 267 ILE A CA 1
ATOM 1832 C C . ILE A 1 267 ? -38.467 -5.746 64.267 1.00 91.25 267 ILE A C 1
ATOM 1834 O O . ILE A 1 267 ? -37.505 -5.827 63.512 1.00 91.25 267 ILE A O 1
ATOM 1838 N N . ALA A 1 268 ? -38.822 -6.749 65.064 1.00 91.38 268 ALA A N 1
ATOM 1839 C CA . ALA A 1 268 ? -38.197 -8.063 65.135 1.00 91.38 268 ALA A CA 1
ATOM 1840 C C . ALA A 1 268 ? -39.283 -9.148 65.044 1.00 91.38 268 ALA A C 1
ATOM 1842 O O . ALA A 1 268 ? -40.042 -9.353 65.988 1.00 91.38 268 ALA A O 1
ATOM 1843 N N . LEU A 1 269 ? -39.377 -9.857 63.918 1.00 91.38 269 LEU A N 1
ATOM 1844 C CA . LEU A 1 269 ? -40.387 -10.891 63.664 1.00 91.38 269 LEU A CA 1
ATOM 1845 C C . LEU A 1 269 ? -39.716 -12.205 63.244 1.00 91.38 269 LEU A C 1
ATOM 1847 O O . LEU A 1 269 ? -39.205 -12.327 62.135 1.00 91.38 269 LEU A O 1
ATOM 1851 N N . GLY A 1 270 ? -39.739 -13.214 64.110 1.00 89.56 270 GLY A N 1
ATOM 1852 C CA . GLY A 1 270 ? -39.158 -14.536 63.870 1.00 89.56 270 GLY A CA 1
ATOM 1853 C C . GLY A 1 270 ? -38.206 -14.995 64.975 1.00 89.56 270 GLY A C 1
ATOM 1854 O O . GLY A 1 270 ? -37.858 -14.254 65.892 1.00 89.56 270 GLY A O 1
ATOM 1855 N N . ARG A 1 271 ? -37.776 -16.260 64.907 1.00 88.81 271 ARG A N 1
ATOM 1856 C CA . ARG A 1 271 ? -36.886 -16.848 65.919 1.00 88.81 271 ARG A CA 1
ATOM 1857 C C . ARG A 1 271 ? -35.497 -16.202 65.872 1.00 88.81 271 ARG A C 1
ATOM 1859 O O . ARG A 1 271 ? -34.829 -16.267 64.843 1.00 88.81 271 ARG A O 1
ATOM 1866 N N . ASN A 1 272 ? -35.044 -15.635 66.988 1.00 89.38 272 ASN A N 1
ATOM 1867 C CA . ASN A 1 272 ? -33.793 -14.873 67.100 1.00 89.38 272 ASN A CA 1
ATOM 1868 C C . ASN A 1 272 ? -33.668 -13.686 66.110 1.00 89.38 272 ASN A C 1
ATOM 1870 O O . ASN A 1 272 ? -32.545 -13.313 65.752 1.00 89.38 272 ASN A O 1
ATOM 1874 N N . ALA A 1 273 ? -34.785 -13.122 65.633 1.00 91.69 273 ALA A N 1
ATOM 1875 C CA . ALA A 1 273 ? -34.778 -11.889 64.842 1.00 91.69 273 ALA A CA 1
ATOM 1876 C C . ALA A 1 273 ? -34.400 -10.697 65.739 1.00 91.69 273 ALA A C 1
ATOM 1878 O O . ALA A 1 273 ? -34.922 -10.603 66.849 1.00 91.69 273 ALA A O 1
ATOM 1879 N N . GLY A 1 274 ? -33.492 -9.812 65.316 1.00 87.94 274 GLY A N 1
ATOM 1880 C CA . GLY A 1 274 ? -33.064 -8.658 66.126 1.00 87.94 274 GLY A CA 1
ATOM 1881 C C . GLY A 1 274 ? -32.514 -9.040 67.512 1.00 87.94 274 GLY A C 1
ATOM 1882 O O . GLY A 1 274 ? -32.699 -8.304 68.474 1.00 87.94 274 GLY A O 1
ATOM 1883 N N . TYR A 1 275 ? -31.928 -10.238 67.655 1.00 86.12 275 TYR A N 1
ATOM 1884 C CA . TYR A 1 275 ? -31.663 -10.882 68.954 1.00 86.12 275 TYR A CA 1
ATOM 1885 C C . TYR A 1 275 ? -30.801 -10.047 69.918 1.00 86.12 275 TYR A C 1
ATOM 1887 O O . TYR A 1 275 ? -30.991 -10.123 71.136 1.00 86.12 275 TYR A O 1
ATOM 1895 N N . SER A 1 276 ? -29.842 -9.279 69.392 1.00 83.88 276 SER A N 1
ATOM 1896 C CA . SER A 1 276 ? -28.944 -8.453 70.203 1.00 83.88 276 SER A CA 1
ATOM 1897 C C . SER A 1 276 ? -28.518 -7.165 69.498 1.00 83.88 276 SER A C 1
ATOM 1899 O O . SER A 1 276 ? -27.887 -7.213 68.438 1.00 83.88 276 SER A O 1
ATOM 1901 N N . ASN A 1 277 ? -28.799 -6.032 70.149 1.00 80.19 277 ASN A N 1
ATOM 1902 C CA . ASN A 1 277 ? -28.491 -4.672 69.698 1.00 80.19 277 ASN A CA 1
ATOM 1903 C C . ASN A 1 277 ? -29.097 -4.368 68.317 1.00 80.19 277 ASN A C 1
ATOM 1905 O O . ASN A 1 277 ? -28.388 -4.317 67.308 1.00 80.19 277 ASN A O 1
ATOM 1909 N N . GLN A 1 278 ? -30.420 -4.186 68.295 1.00 84.38 278 GLN A N 1
ATOM 1910 C CA . GLN A 1 278 ? -31.160 -3.711 67.126 1.00 84.38 278 GLN A CA 1
ATOM 1911 C C . GLN A 1 278 ? -31.306 -2.182 67.186 1.00 84.38 278 GLN A C 1
ATOM 1913 O O . GLN A 1 278 ? -31.812 -1.654 68.175 1.00 84.38 278 GLN A O 1
ATOM 1918 N N . GLY A 1 279 ? -30.871 -1.490 66.132 1.00 85.38 279 GLY A N 1
ATOM 1919 C CA . GLY A 1 279 ? -30.887 -0.031 66.014 1.00 85.38 279 GLY A CA 1
ATOM 1920 C C . GLY A 1 279 ? -32.280 0.597 65.929 1.00 85.38 279 GLY A C 1
ATOM 1921 O O . GLY A 1 279 ? -33.308 -0.079 65.861 1.00 85.38 279 GLY A O 1
ATOM 1922 N N . ILE A 1 280 ? -32.306 1.926 65.935 1.00 85.94 280 ILE A N 1
ATOM 1923 C CA . ILE A 1 280 ? -33.517 2.746 65.831 1.00 85.94 280 ILE A CA 1
ATOM 1924 C C . ILE A 1 280 ? -34.145 2.555 64.446 1.00 85.94 280 ILE A C 1
ATOM 1926 O O . ILE A 1 280 ? -33.450 2.570 63.429 1.00 85.94 280 ILE A O 1
ATOM 1930 N N . SER A 1 281 ? -35.467 2.363 64.409 1.00 88.75 281 SER A N 1
ATOM 1931 C CA . SER A 1 281 ? -36.249 2.144 63.179 1.00 88.75 281 SER A CA 1
ATOM 1932 C C . SER A 1 281 ? -35.777 0.961 62.316 1.00 88.75 281 SER A C 1
ATOM 1934 O O . SER A 1 281 ? -36.105 0.893 61.132 1.00 88.75 281 SER A O 1
ATOM 1936 N N . ALA A 1 282 ? -34.994 0.034 62.878 1.00 91.31 282 ALA A N 1
ATOM 1937 C CA . ALA A 1 282 ? -34.464 -1.112 62.150 1.00 91.31 282 ALA A CA 1
ATOM 1938 C C . ALA A 1 282 ? -35.499 -2.243 62.030 1.00 91.31 282 ALA A C 1
ATOM 1940 O O . ALA A 1 282 ? -36.317 -2.466 62.926 1.00 91.31 282 ALA A O 1
ATOM 1941 N N . ILE A 1 283 ? -35.454 -2.984 60.924 1.00 91.62 283 ILE A N 1
ATOM 1942 C CA . ILE A 1 283 ? -36.397 -4.061 60.602 1.00 91.62 283 ILE A CA 1
ATOM 1943 C C . ILE A 1 283 ? -35.631 -5.383 60.504 1.00 91.62 283 ILE A C 1
ATOM 1945 O O . ILE A 1 283 ? -34.710 -5.510 59.707 1.00 91.62 283 ILE A O 1
ATOM 1949 N N . ALA A 1 284 ? -36.039 -6.392 61.269 1.00 91.75 284 ALA A N 1
ATOM 1950 C CA . ALA A 1 284 ? -35.526 -7.757 61.243 1.00 91.75 284 ALA A CA 1
ATOM 1951 C C . ALA A 1 284 ? -36.697 -8.744 61.150 1.00 91.75 284 ALA A C 1
ATOM 1953 O O . ALA A 1 284 ? -37.430 -8.949 62.114 1.00 91.75 284 ALA A O 1
ATOM 1954 N N . ILE A 1 285 ? -36.897 -9.370 59.993 1.00 91.19 285 ILE A N 1
ATOM 1955 C CA . ILE A 1 285 ? -38.015 -10.282 59.734 1.00 91.19 285 ILE A CA 1
ATOM 1956 C C . ILE A 1 285 ? -37.473 -11.589 59.146 1.00 91.19 285 ILE A C 1
ATOM 1958 O O . ILE A 1 285 ? -36.921 -11.614 58.051 1.00 91.19 285 ILE A O 1
ATOM 1962 N N . GLY A 1 286 ? -37.644 -12.697 59.862 1.00 88.94 286 GLY A N 1
ATOM 1963 C CA . GLY A 1 286 ? -37.118 -14.018 59.514 1.00 88.94 286 GLY A CA 1
ATOM 1964 C C . GLY A 1 286 ? -36.264 -14.622 60.630 1.00 88.94 286 GLY A C 1
ATOM 1965 O O . GLY A 1 286 ? -35.775 -13.928 61.520 1.00 88.94 286 GLY A O 1
ATOM 1966 N N . SER A 1 287 ? -36.078 -15.947 60.611 1.00 88.06 287 SER A N 1
ATOM 1967 C CA . SER A 1 287 ? -35.232 -16.604 61.618 1.00 88.06 287 SER A CA 1
ATOM 1968 C C . SER A 1 287 ? -33.782 -16.132 61.471 1.00 88.06 287 SER A C 1
ATOM 1970 O O . SER A 1 287 ? -33.199 -16.251 60.395 1.00 88.06 287 SER A O 1
ATOM 1972 N N . TYR A 1 288 ? -33.199 -15.647 62.567 1.00 89.88 288 TYR A N 1
ATOM 1973 C CA . TYR A 1 288 ? -31.870 -15.028 62.628 1.00 89.88 288 TYR A CA 1
ATOM 1974 C C . TYR A 1 288 ? -31.656 -13.779 61.742 1.00 89.88 288 TYR A C 1
ATOM 1976 O O . TYR A 1 288 ? -30.507 -13.438 61.459 1.00 89.88 288 TYR A O 1
ATOM 1984 N N . ALA A 1 289 ? -32.713 -13.089 61.305 1.00 91.81 289 ALA A N 1
ATOM 1985 C CA . ALA A 1 289 ? -32.557 -11.781 60.664 1.00 91.81 289 ALA A CA 1
ATOM 1986 C C . ALA A 1 289 ? -31.987 -10.759 61.672 1.00 91.81 289 ALA A C 1
ATOM 1988 O O . ALA A 1 289 ? -32.457 -10.718 62.809 1.00 91.81 289 ALA A O 1
ATOM 1989 N N . GLY A 1 290 ? -30.984 -9.957 61.300 1.00 87.75 290 GLY A N 1
ATOM 1990 C CA . GLY A 1 290 ? -30.411 -8.925 62.182 1.00 87.75 290 GLY A CA 1
ATOM 1991 C C . GLY A 1 290 ? -29.893 -9.471 63.524 1.00 87.75 290 GLY A C 1
ATOM 1992 O O . GLY A 1 290 ? -30.121 -8.862 64.567 1.00 87.75 290 GLY A O 1
ATOM 1993 N N . ASN A 1 291 ? -29.312 -10.679 63.548 1.00 85.88 291 ASN A N 1
ATOM 1994 C CA . ASN A 1 291 ? -29.104 -11.425 64.798 1.00 85.88 291 ASN A CA 1
ATOM 1995 C C . ASN A 1 291 ? -28.134 -10.732 65.778 1.00 85.88 291 ASN A C 1
ATOM 1997 O O . ASN A 1 291 ? -28.380 -10.729 66.990 1.00 85.88 291 ASN A O 1
ATOM 2001 N N . LYS A 1 292 ? -27.044 -10.146 65.271 1.00 83.56 292 LYS A N 1
ATOM 2002 C CA . LYS A 1 292 ? -26.021 -9.468 66.080 1.00 83.56 292 LYS A CA 1
ATOM 2003 C C . LYS A 1 292 ? -25.610 -8.142 65.453 1.00 83.56 292 LYS A C 1
ATOM 2005 O O . LYS A 1 292 ? -25.001 -8.148 64.387 1.00 83.56 292 LYS A O 1
ATOM 2010 N N . ARG A 1 293 ? -25.868 -7.044 66.177 1.00 80.19 293 ARG A N 1
ATOM 2011 C CA . ARG A 1 293 ? -25.547 -5.658 65.794 1.00 80.19 293 ARG A CA 1
ATOM 2012 C C . ARG A 1 293 ? -26.170 -5.285 64.443 1.00 80.19 293 ARG A C 1
ATOM 2014 O O . ARG A 1 293 ? -25.536 -5.388 63.395 1.00 80.19 293 ARG A O 1
ATOM 2021 N N . GLN A 1 294 ? -27.416 -4.829 64.510 1.00 84.44 294 GLN A N 1
ATOM 2022 C CA . GLN A 1 294 ? -28.140 -4.242 63.388 1.00 84.44 294 GLN A CA 1
ATOM 2023 C C . GLN A 1 294 ? -28.189 -2.716 63.571 1.00 84.44 294 GLN A C 1
ATOM 2025 O O . GLN A 1 294 ? -28.670 -2.247 64.598 1.00 84.44 294 GLN A O 1
ATOM 2030 N N . GLY A 1 295 ? -27.675 -1.947 62.610 1.00 84.38 295 GLY A N 1
ATOM 2031 C CA . GLY A 1 295 ? -27.591 -0.485 62.676 1.00 84.38 295 GLY A CA 1
ATOM 2032 C C . GLY A 1 295 ? -28.922 0.237 62.449 1.00 84.38 295 GLY A C 1
ATOM 2033 O O . GLY A 1 295 ? -29.908 -0.357 62.010 1.00 84.38 295 GLY A O 1
ATOM 2034 N N . ASP A 1 296 ? -28.945 1.539 62.724 1.00 86.50 296 ASP A N 1
ATOM 2035 C CA . ASP A 1 296 ? -30.144 2.372 62.568 1.00 86.50 296 ASP A CA 1
ATOM 2036 C C . ASP A 1 296 ? -30.648 2.393 61.114 1.00 86.50 296 ASP A C 1
ATOM 2038 O O . ASP A 1 296 ? -29.859 2.348 60.165 1.00 86.50 296 ASP A O 1
ATOM 2042 N N . TYR A 1 297 ? -31.971 2.459 60.941 1.00 88.44 297 TYR A N 1
ATOM 2043 C CA . TYR A 1 297 ? -32.676 2.481 59.647 1.00 88.44 297 TYR A CA 1
ATOM 2044 C C . TYR A 1 297 ? -32.390 1.291 58.707 1.00 88.44 297 TYR A C 1
ATOM 2046 O O . TYR A 1 297 ? -32.724 1.350 57.523 1.00 88.44 297 TYR A O 1
ATOM 2054 N N . SER A 1 298 ? -31.767 0.216 59.197 1.00 91.81 298 SER A N 1
ATOM 2055 C CA . SER A 1 298 ? -31.420 -0.944 58.370 1.00 91.81 298 SER A CA 1
ATOM 2056 C C . SER A 1 298 ? -32.550 -1.971 58.258 1.00 91.81 298 SER A C 1
ATOM 2058 O O . SER A 1 298 ? -33.427 -2.081 59.119 1.00 91.81 298 SER A O 1
ATOM 2060 N N . ILE A 1 299 ? -32.530 -2.743 57.171 1.00 91.12 299 ILE A N 1
ATOM 2061 C CA . ILE A 1 299 ? -33.529 -3.765 56.845 1.00 91.12 299 ILE A CA 1
ATOM 2062 C C . ILE A 1 299 ? -32.836 -5.124 56.722 1.00 91.12 299 ILE A C 1
ATOM 2064 O O . ILE A 1 299 ? -31.883 -5.274 55.964 1.00 91.12 299 ILE A O 1
ATOM 2068 N N . ALA A 1 300 ? -33.358 -6.131 57.414 1.00 91.69 300 ALA A N 1
ATOM 2069 C CA . ALA A 1 300 ? -32.981 -7.534 57.328 1.00 91.69 300 ALA A CA 1
ATOM 2070 C C . ALA A 1 300 ? -34.252 -8.384 57.156 1.00 91.69 300 ALA A C 1
ATOM 2072 O O . ALA A 1 300 ? -35.033 -8.541 58.090 1.00 91.69 300 ALA A O 1
ATOM 2073 N N . LEU A 1 301 ? -34.483 -8.936 55.965 1.00 91.44 301 LEU A N 1
ATOM 2074 C CA . LEU A 1 301 ? -35.673 -9.722 55.624 1.00 91.44 301 LEU A CA 1
ATOM 2075 C C . LEU A 1 301 ? -35.264 -11.071 55.018 1.00 91.44 301 LEU A C 1
ATOM 2077 O O . LEU A 1 301 ? -34.869 -11.145 53.858 1.00 91.44 301 LEU A O 1
ATOM 2081 N N . GLY A 1 302 ? -35.376 -12.154 55.783 1.00 89.62 302 GLY A N 1
ATOM 2082 C CA . GLY A 1 302 ? -35.056 -13.513 55.346 1.00 89.62 302 GLY A CA 1
ATOM 2083 C C . GLY A 1 302 ? -34.333 -14.347 56.404 1.00 89.62 302 GLY A C 1
ATOM 2084 O O . GLY A 1 302 ? -33.995 -13.875 57.487 1.00 89.62 302 GLY A O 1
ATOM 2085 N N . PHE A 1 303 ? -34.092 -15.622 56.092 1.00 88.25 303 PHE A N 1
ATOM 2086 C CA . PHE A 1 303 ? -33.312 -16.510 56.957 1.00 88.25 303 PHE A CA 1
ATOM 2087 C C . PHE A 1 303 ? -31.842 -16.067 56.985 1.00 88.25 303 PHE A C 1
ATOM 2089 O O . PHE A 1 303 ? -31.163 -16.143 55.962 1.00 88.25 303 PHE A O 1
ATOM 2096 N N . GLY A 1 304 ? -31.356 -15.598 58.136 1.00 87.75 304 GLY A N 1
ATOM 2097 C CA . GLY A 1 304 ? -29.973 -15.129 58.292 1.00 87.75 304 GLY A CA 1
ATOM 2098 C C . GLY A 1 304 ? -29.610 -13.868 57.493 1.00 87.75 304 GLY A C 1
ATOM 2099 O O . GLY A 1 304 ? -28.429 -13.647 57.233 1.00 87.75 304 GLY A O 1
ATOM 2100 N N . ALA A 1 305 ? -30.586 -13.054 57.076 1.00 91.94 305 ALA A N 1
ATOM 2101 C CA . ALA A 1 305 ? -30.314 -11.742 56.480 1.00 91.94 305 ALA A CA 1
ATOM 2102 C C . ALA A 1 305 ? -29.676 -10.805 57.524 1.00 91.94 305 ALA A C 1
ATOM 2104 O O . ALA A 1 305 ? -30.157 -10.755 58.655 1.00 91.94 305 ALA A O 1
ATOM 2105 N N . GLY A 1 306 ? -28.606 -10.078 57.185 1.00 88.00 306 GLY A N 1
ATOM 2106 C CA . GLY A 1 306 ? -27.933 -9.168 58.128 1.00 88.00 306 GLY A CA 1
ATOM 2107 C C . GLY A 1 306 ? -27.474 -9.858 59.425 1.00 88.00 306 GLY A C 1
ATOM 2108 O O . GLY A 1 306 ? -27.596 -9.291 60.507 1.00 88.00 306 GLY A O 1
ATOM 2109 N N . TYR A 1 307 ? -27.054 -11.128 59.349 1.00 85.69 307 TYR A N 1
ATOM 2110 C CA . TYR A 1 307 ? -26.829 -11.993 60.519 1.00 85.69 307 TYR A CA 1
ATOM 2111 C C . TYR A 1 307 ? -25.819 -11.416 61.528 1.00 85.69 307 TYR A C 1
ATOM 2113 O O . TYR A 1 307 ? -26.039 -11.505 62.738 1.00 85.69 307 TYR A O 1
ATOM 2121 N N . THR A 1 308 ? -24.735 -10.814 61.039 1.00 83.88 308 THR A N 1
ATOM 2122 C CA . THR A 1 308 ? -23.653 -10.234 61.847 1.00 83.88 308 THR A CA 1
ATOM 2123 C C . THR A 1 308 ? -23.145 -8.928 61.249 1.00 83.88 308 THR A C 1
ATOM 2125 O O . THR A 1 308 ? -22.738 -8.903 60.088 1.00 83.88 308 THR A O 1
ATOM 2128 N N . ASP A 1 309 ? -23.106 -7.885 62.081 1.00 79.75 309 ASP A N 1
ATOM 2129 C CA . ASP A 1 309 ? -22.494 -6.584 61.786 1.00 79.75 309 ASP A CA 1
ATOM 2130 C C . ASP A 1 309 ? -23.074 -5.916 60.526 1.00 79.75 309 ASP A C 1
ATOM 2132 O O . ASP A 1 309 ? -22.384 -5.645 59.539 1.00 79.75 309 ASP A O 1
ATOM 2136 N N . GLN A 1 310 ? -24.381 -5.644 60.591 1.00 83.00 310 GLN A N 1
ATOM 2137 C CA . GLN A 1 310 ? -25.106 -4.833 59.619 1.00 83.00 310 GLN A CA 1
ATOM 2138 C C . GLN A 1 310 ? -25.043 -3.355 60.049 1.00 83.00 310 GLN A C 1
ATOM 2140 O O . GLN A 1 310 ? -25.593 -2.991 61.087 1.00 83.00 310 GLN A O 1
ATOM 2145 N N . GLN A 1 311 ? -24.367 -2.500 59.276 1.00 85.38 311 GLN A N 1
ATOM 2146 C CA . GLN A 1 311 ? -24.217 -1.066 59.580 1.00 85.38 311 GLN A CA 1
ATOM 2147 C C . GLN A 1 311 ? -25.494 -0.252 59.279 1.00 85.38 311 GLN A C 1
ATOM 2149 O O . GLN A 1 311 ? -26.487 -0.777 58.775 1.00 85.38 311 GLN A O 1
ATOM 2154 N N . ALA A 1 312 ? -25.480 1.048 59.589 1.00 83.50 312 ALA A N 1
ATOM 2155 C CA . ALA A 1 312 ? -26.623 1.945 59.395 1.00 83.50 312 ALA A CA 1
ATOM 2156 C C . ALA A 1 312 ? -27.048 2.105 57.917 1.00 83.50 312 ALA A C 1
ATOM 2158 O O . ALA A 1 312 ? -26.218 2.062 57.003 1.00 83.50 312 ALA A O 1
ATOM 2159 N N . SER A 1 313 ? -28.348 2.331 57.700 1.00 86.12 313 SER A N 1
ATOM 2160 C CA . SER A 1 313 ? -28.968 2.587 56.386 1.00 86.12 313 SER A CA 1
ATOM 2161 C C . SER A 1 313 ? -28.713 1.498 55.331 1.00 86.12 313 SER A C 1
ATOM 2163 O O . SER A 1 313 ? -28.563 1.784 54.144 1.00 86.12 313 SER A O 1
ATOM 2165 N N . THR A 1 314 ? -28.629 0.238 55.757 1.00 89.81 314 THR A N 1
ATOM 2166 C CA . THR A 1 314 ? -28.349 -0.918 54.889 1.00 89.81 314 THR A CA 1
ATOM 2167 C C . THR A 1 314 ? -29.597 -1.740 54.580 1.00 89.81 314 THR A C 1
ATOM 2169 O O . THR A 1 314 ? -30.567 -1.753 55.338 1.00 89.81 314 THR A O 1
ATOM 2172 N N . ILE A 1 315 ? -29.573 -2.470 53.464 1.00 90.38 315 ILE A N 1
ATOM 2173 C CA . ILE A 1 315 ? -30.659 -3.368 53.054 1.00 90.38 315 ILE A CA 1
ATOM 2174 C C . ILE A 1 315 ? -30.101 -4.780 52.871 1.00 90.38 315 ILE A C 1
ATOM 2176 O O . ILE A 1 315 ? -29.182 -4.983 52.085 1.00 90.38 315 ILE A O 1
ATOM 2180 N N . ALA A 1 316 ? -30.685 -5.765 53.545 1.00 91.50 316 ALA A N 1
ATOM 2181 C CA . ALA A 1 316 ? -30.403 -7.190 53.414 1.00 91.50 316 ALA A CA 1
ATOM 2182 C C . ALA A 1 316 ? -31.723 -7.955 53.232 1.00 91.50 316 ALA A C 1
ATOM 2184 O O . ALA A 1 316 ? -32.488 -8.122 54.177 1.00 91.50 316 ALA A O 1
ATOM 2185 N N . ILE A 1 317 ? -32.024 -8.422 52.021 1.00 91.38 317 ILE A N 1
ATOM 2186 C CA . ILE A 1 317 ? -33.280 -9.118 51.701 1.00 91.38 317 ILE A CA 1
ATOM 2187 C C . ILE A 1 317 ? -32.966 -10.441 51.000 1.00 91.38 317 ILE A C 1
ATOM 2189 O O . ILE A 1 317 ? -32.526 -10.459 49.856 1.00 91.38 317 ILE A O 1
ATOM 2193 N N . GLY A 1 318 ? -33.212 -11.565 51.664 1.00 90.06 318 GLY A N 1
ATOM 2194 C CA . GLY A 1 318 ? -32.980 -12.909 51.139 1.00 90.06 318 GLY A CA 1
ATOM 2195 C C . GLY A 1 318 ? -32.330 -13.848 52.152 1.00 90.06 318 GLY A C 1
ATOM 2196 O O . GLY A 1 318 ? -31.980 -13.466 53.265 1.00 90.06 318 GLY A O 1
ATOM 2197 N N . ILE A 1 319 ? -32.163 -15.111 51.758 1.00 89.19 319 ILE A N 1
ATOM 2198 C CA . ILE A 1 319 ? -31.432 -16.102 52.558 1.00 89.19 319 ILE A CA 1
ATOM 2199 C C . ILE A 1 319 ? -29.953 -15.695 52.602 1.00 89.19 319 ILE A C 1
ATOM 2201 O O . ILE A 1 319 ? -29.322 -15.584 51.553 1.00 89.19 319 ILE A O 1
ATOM 2205 N N . TYR A 1 320 ? -29.416 -15.457 53.800 1.00 89.62 320 TYR A N 1
ATOM 2206 C CA . TYR A 1 320 ? -28.038 -15.008 54.033 1.00 89.62 320 TYR A CA 1
ATOM 2207 C C . TYR A 1 320 ? -27.593 -13.787 53.196 1.00 89.62 320 TYR A C 1
ATOM 2209 O O . TYR A 1 320 ? -26.417 -13.656 52.849 1.00 89.62 320 TYR A O 1
ATOM 2217 N N . ALA A 1 321 ? -28.521 -12.882 52.866 1.00 91.25 321 ALA A N 1
ATOM 2218 C CA . ALA A 1 321 ? -28.180 -11.592 52.270 1.00 91.25 321 ALA A CA 1
ATOM 2219 C C . ALA A 1 321 ? -27.435 -10.719 53.297 1.00 91.25 321 ALA A C 1
ATOM 2221 O O . ALA A 1 321 ? -27.876 -10.638 54.444 1.00 91.25 321 ALA A O 1
ATOM 2222 N N . GLY A 1 322 ? -26.318 -10.088 52.921 1.00 87.88 322 GLY A N 1
ATOM 2223 C CA . GLY A 1 322 ? -25.551 -9.201 53.812 1.00 87.88 322 GLY A CA 1
ATOM 2224 C C . GLY A 1 322 ? -25.107 -9.865 55.125 1.00 87.88 322 GLY A C 1
ATOM 2225 O O . GLY A 1 322 ? -25.072 -9.210 56.162 1.00 87.88 322 GLY A O 1
ATOM 2226 N N . ALA A 1 323 ? -24.875 -11.184 55.129 1.00 84.94 323 ALA A N 1
ATOM 2227 C CA . ALA A 1 323 ? -24.798 -11.967 56.366 1.00 84.94 323 ALA A CA 1
ATOM 2228 C C . ALA A 1 323 ? -23.611 -11.605 57.278 1.00 84.94 323 ALA A C 1
ATOM 2230 O O . ALA A 1 323 ? -23.720 -11.762 58.495 1.00 84.94 323 ALA A O 1
ATOM 2231 N N . SER A 1 324 ? -22.491 -11.139 56.723 1.00 82.75 324 SER A N 1
ATOM 2232 C CA . SER A 1 324 ? -21.296 -10.780 57.494 1.00 82.75 324 SER A CA 1
ATOM 2233 C C . SER A 1 324 ? -20.608 -9.525 56.951 1.00 82.75 324 SER A C 1
ATOM 2235 O O . SER A 1 324 ? -20.202 -9.486 55.787 1.00 82.75 324 SER A O 1
ATOM 2237 N N . ASN A 1 325 ? -20.439 -8.523 57.821 1.00 77.12 325 ASN A N 1
ATOM 2238 C CA . ASN A 1 325 ? -19.798 -7.235 57.531 1.00 77.12 325 ASN A CA 1
ATOM 2239 C C . ASN A 1 325 ? -20.461 -6.492 56.357 1.00 77.12 325 ASN A C 1
ATOM 2241 O O . ASN A 1 325 ? -19.866 -6.334 55.285 1.00 77.12 325 ASN A O 1
ATOM 2245 N N . GLN A 1 326 ? -21.698 -6.033 56.567 1.00 82.31 326 GLN A N 1
ATOM 2246 C CA . GLN A 1 326 ? -22.409 -5.184 55.612 1.00 82.31 326 GLN A CA 1
ATOM 2247 C C . GLN A 1 326 ? -22.173 -3.702 55.955 1.00 82.31 326 GLN A C 1
ATOM 2249 O O . GLN A 1 326 ? -22.702 -3.204 56.949 1.00 82.31 326 GLN A O 1
ATOM 2254 N N . SER A 1 327 ? -21.361 -3.002 55.153 1.00 83.19 327 SER A N 1
ATOM 2255 C CA . SER A 1 327 ? -20.974 -1.602 55.400 1.00 83.19 327 SER A CA 1
ATOM 2256 C C . SER A 1 327 ? -22.106 -0.594 55.145 1.00 83.19 327 SER A C 1
ATOM 2258 O O . SER A 1 327 ? -23.084 -0.901 54.469 1.00 83.19 327 SER A O 1
ATOM 2260 N N . THR A 1 328 ? -21.983 0.623 55.676 1.00 80.50 328 THR A N 1
ATOM 2261 C CA . THR A 1 328 ? -23.004 1.687 55.630 1.00 80.50 328 THR A CA 1
ATOM 2262 C C . THR A 1 328 ? -23.500 1.974 54.204 1.00 80.50 328 THR A C 1
ATOM 2264 O O . THR A 1 328 ? -22.716 1.963 53.251 1.00 80.50 328 THR A O 1
ATOM 2267 N N . ASN A 1 329 ? -24.801 2.260 54.064 1.00 83.38 329 ASN A N 1
ATOM 2268 C CA . ASN A 1 329 ? -25.491 2.557 52.793 1.00 83.38 329 ASN A CA 1
ATOM 2269 C C . ASN A 1 329 ? -25.465 1.435 51.729 1.00 83.38 329 ASN A C 1
ATOM 2271 O O . ASN A 1 329 ? -25.778 1.693 50.567 1.00 83.38 329 ASN A O 1
ATOM 2275 N N . SER A 1 330 ? -25.075 0.205 52.076 1.00 88.12 330 SER A N 1
ATOM 2276 C CA . SER A 1 330 ? -25.009 -0.906 51.116 1.00 88.12 330 SER A CA 1
ATOM 2277 C C . SER A 1 330 ? -26.317 -1.701 50.995 1.00 88.12 330 SER A C 1
ATOM 2279 O O . SER A 1 330 ? -27.154 -1.742 51.903 1.00 88.12 330 SER A O 1
ATOM 2281 N N . ILE A 1 331 ? -26.501 -2.336 49.835 1.00 89.62 331 ILE A N 1
ATOM 2282 C CA . ILE A 1 331 ? -27.711 -3.075 49.456 1.00 89.62 331 ILE A CA 1
ATOM 2283 C C . ILE A 1 331 ? -27.326 -4.511 49.093 1.00 89.62 331 ILE A C 1
ATOM 2285 O O . ILE A 1 331 ? -26.472 -4.731 48.241 1.00 89.62 331 ILE A O 1
ATOM 2289 N N . ALA A 1 332 ? -27.998 -5.492 49.684 1.00 90.69 332 ALA A N 1
ATOM 2290 C CA . ALA A 1 332 ? -27.859 -6.919 49.426 1.00 90.69 332 ALA A CA 1
ATOM 2291 C C . ALA A 1 332 ? -29.256 -7.540 49.263 1.00 90.69 332 ALA A C 1
ATOM 2293 O O . ALA A 1 332 ? -29.985 -7.711 50.235 1.00 90.69 332 ALA A O 1
ATOM 2294 N N . ILE A 1 333 ? -29.666 -7.869 48.038 1.00 90.44 333 ILE A N 1
ATOM 2295 C CA . ILE A 1 333 ? -30.997 -8.414 47.733 1.00 90.44 333 ILE A CA 1
ATOM 2296 C C . ILE A 1 333 ? -30.844 -9.701 46.922 1.00 90.44 333 ILE A C 1
ATOM 2298 O O . ILE A 1 333 ? -30.554 -9.675 45.730 1.00 90.44 333 ILE A O 1
ATOM 2302 N N . GLY A 1 334 ? -31.054 -10.850 47.553 1.00 88.75 334 GLY A N 1
ATOM 2303 C CA . GLY A 1 334 ? -30.953 -12.167 46.934 1.00 88.75 334 GLY A CA 1
ATOM 2304 C C . GLY A 1 334 ? -30.313 -13.205 47.851 1.00 88.75 334 GLY A C 1
ATOM 2305 O O . GLY A 1 334 ? -29.692 -12.893 48.862 1.00 88.75 334 GLY A O 1
ATOM 2306 N N . ASN A 1 335 ? -30.462 -14.477 47.488 1.00 86.44 335 ASN A N 1
ATOM 2307 C CA . ASN A 1 335 ? -29.872 -15.588 48.234 1.00 86.44 335 ASN A CA 1
ATOM 2308 C C . ASN A 1 335 ? -28.329 -15.543 48.129 1.00 86.44 335 ASN A C 1
ATOM 2310 O O . ASN A 1 335 ? -27.799 -15.602 47.018 1.00 86.44 335 ASN A O 1
ATOM 2314 N N . TYR A 1 336 ? -27.626 -15.413 49.259 1.00 88.56 336 TYR A N 1
ATOM 2315 C CA . TYR A 1 336 ? -26.183 -15.132 49.368 1.00 88.56 336 TYR A CA 1
ATOM 2316 C C . TYR A 1 336 ? -25.700 -13.838 48.669 1.00 88.56 336 TYR A C 1
ATOM 2318 O O . TYR A 1 336 ? -24.524 -13.745 48.310 1.00 88.56 336 TYR A O 1
ATOM 2326 N N . ALA A 1 337 ? -26.570 -12.844 48.454 1.00 90.94 337 ALA A N 1
ATOM 2327 C CA . ALA A 1 337 ? -26.145 -11.529 47.960 1.00 90.94 337 ALA A CA 1
ATOM 2328 C C . ALA A 1 337 ? -25.299 -10.806 49.025 1.00 90.94 337 ALA A C 1
ATOM 2330 O O . ALA A 1 337 ? -25.707 -10.762 50.184 1.00 90.94 337 ALA A O 1
ATOM 2331 N N . GLY A 1 338 ? -24.133 -10.260 48.665 1.00 86.88 338 GLY A N 1
ATOM 2332 C CA . GLY A 1 338 ? -23.266 -9.528 49.605 1.00 86.88 338 GLY A CA 1
ATOM 2333 C C . GLY A 1 338 ? -22.875 -10.333 50.856 1.00 86.88 338 GLY A C 1
ATOM 2334 O O . GLY A 1 338 ? -22.755 -9.764 51.935 1.00 86.88 338 GLY A O 1
ATOM 2335 N N . TYR A 1 339 ? -22.772 -11.666 50.747 1.00 84.06 339 TYR A N 1
ATOM 2336 C CA . TYR A 1 339 ? -22.694 -12.586 51.894 1.00 84.06 339 TYR A CA 1
ATOM 2337 C C . TYR A 1 339 ? -21.575 -12.255 52.895 1.00 84.06 339 TYR A C 1
ATOM 2339 O O . TYR A 1 339 ? -21.790 -12.351 54.107 1.00 84.06 339 TYR A O 1
ATOM 2347 N N . SER A 1 340 ? -20.393 -11.885 52.398 1.00 81.12 340 SER A N 1
ATOM 2348 C CA . SER A 1 340 ? -19.232 -11.574 53.235 1.00 81.12 340 SER A CA 1
ATOM 2349 C C . SER A 1 340 ? -18.408 -10.406 52.702 1.00 81.12 340 SER A C 1
ATOM 2351 O O . SER A 1 340 ? -17.880 -10.476 51.587 1.00 81.12 340 SER A O 1
ATOM 2353 N N . ASN A 1 341 ? -18.227 -9.399 53.561 1.00 72.75 341 ASN A N 1
ATOM 2354 C CA . ASN A 1 341 ? -17.430 -8.192 53.340 1.00 72.75 341 ASN A CA 1
ATOM 2355 C C . ASN A 1 341 ? -17.931 -7.356 52.149 1.00 72.75 341 ASN A C 1
ATOM 2357 O O . ASN A 1 341 ? -17.296 -7.327 51.091 1.00 72.75 341 ASN A O 1
ATOM 2361 N N . GLN A 1 342 ? -19.064 -6.674 52.346 1.00 78.75 342 GLN A N 1
ATOM 2362 C CA . GLN A 1 342 ? -19.620 -5.709 51.395 1.00 78.75 342 GLN A CA 1
ATOM 2363 C C . GLN A 1 342 ? -19.149 -4.288 51.750 1.00 78.75 342 GLN A C 1
ATOM 2365 O O . GLN A 1 342 ? -19.423 -3.791 52.843 1.00 78.75 342 GLN A O 1
ATOM 2370 N N . GLY A 1 343 ? -18.432 -3.646 50.825 1.00 74.00 343 GLY A N 1
ATOM 2371 C CA . GLY A 1 343 ? -17.876 -2.301 50.970 1.00 74.00 343 GLY A CA 1
ATOM 2372 C C . GLY A 1 343 ? -18.930 -1.194 51.067 1.00 74.00 343 GLY A C 1
ATOM 2373 O O . GLY A 1 343 ? -20.109 -1.393 50.760 1.00 74.00 343 GLY A O 1
ATOM 2374 N N . PHE A 1 344 ? -18.490 -0.006 51.493 1.00 76.25 344 PHE A N 1
ATOM 2375 C CA . PHE A 1 344 ? -19.340 1.185 51.639 1.00 76.25 344 PHE A CA 1
ATOM 2376 C C . PHE A 1 344 ? -20.146 1.452 50.355 1.00 76.25 344 PHE A C 1
ATOM 2378 O O . PHE A 1 344 ? -19.631 1.244 49.255 1.00 76.25 344 PHE A O 1
ATOM 2385 N N . GLY A 1 345 ? -21.425 1.827 50.483 1.00 79.38 345 GLY A N 1
ATOM 2386 C CA . GLY A 1 345 ? -22.292 2.190 49.348 1.00 79.38 345 GLY A CA 1
ATOM 2387 C C . GLY A 1 345 ? -22.473 1.130 48.246 1.00 79.38 345 GLY A C 1
ATOM 2388 O O . GLY A 1 345 ? -22.997 1.445 47.180 1.00 79.38 345 GLY A O 1
ATOM 2389 N N . SER A 1 346 ? -22.019 -0.114 48.445 1.00 87.12 346 SER A N 1
ATOM 2390 C CA . SER A 1 346 ? -22.011 -1.127 47.381 1.00 87.12 346 SER A CA 1
ATOM 2391 C C . SER A 1 346 ? -23.358 -1.846 47.246 1.00 87.12 346 SER A C 1
ATOM 2393 O O . SER A 1 346 ? -24.101 -2.015 48.212 1.00 87.12 346 SER A O 1
ATOM 2395 N N . VAL A 1 347 ? -23.679 -2.278 46.027 1.00 89.00 347 VAL A N 1
ATOM 2396 C CA . VAL A 1 347 ? -24.968 -2.875 45.657 1.00 89.00 347 VAL A CA 1
ATOM 2397 C C . VAL A 1 347 ? -24.749 -4.302 45.160 1.00 89.00 347 VAL A C 1
ATOM 2399 O O . VAL A 1 347 ? -24.008 -4.524 44.209 1.00 89.00 347 VAL A O 1
ATOM 2402 N N . ALA A 1 348 ? -25.435 -5.268 45.761 1.00 90.31 348 ALA A N 1
ATOM 2403 C CA . ALA A 1 348 ? -25.474 -6.675 45.382 1.00 90.31 348 ALA A CA 1
ATOM 2404 C C . ALA A 1 348 ? -26.936 -7.115 45.220 1.00 90.31 348 ALA A C 1
ATOM 2406 O O . ALA A 1 348 ? -27.663 -7.236 46.201 1.00 90.31 348 ALA A O 1
ATOM 2407 N N . ILE A 1 349 ? -27.394 -7.362 43.993 1.00 89.75 349 ILE A N 1
ATOM 2408 C CA . ILE A 1 349 ? -28.776 -7.770 43.702 1.00 89.75 349 ILE A CA 1
ATOM 2409 C C . ILE A 1 349 ? -28.760 -9.021 42.821 1.00 89.75 349 ILE A C 1
ATOM 2411 O O . ILE A 1 349 ? -28.367 -8.976 41.660 1.00 89.75 349 ILE A O 1
ATOM 2415 N N . GLY A 1 350 ? -29.207 -10.153 43.356 1.00 87.38 350 GLY A N 1
ATOM 2416 C CA . GLY A 1 350 ? -29.245 -11.447 42.676 1.00 87.38 350 GLY A CA 1
ATOM 2417 C C . GLY A 1 350 ? -28.688 -12.585 43.528 1.00 87.38 350 GLY A C 1
ATOM 2418 O O . GLY A 1 350 ? -28.015 -12.377 44.535 1.00 87.38 350 GLY A O 1
ATOM 2419 N N . ASN A 1 351 ? -28.966 -13.828 43.126 1.00 86.69 351 ASN A N 1
ATOM 2420 C CA . ASN A 1 351 ? -28.391 -14.998 43.789 1.00 86.69 351 ASN A CA 1
ATOM 2421 C C . ASN A 1 351 ? -26.857 -14.997 43.628 1.00 86.69 351 ASN A C 1
ATOM 2423 O O . ASN A 1 351 ? -26.359 -14.966 42.500 1.00 86.69 351 ASN A O 1
ATOM 2427 N N . ALA A 1 352 ? -26.145 -15.020 44.759 1.00 86.44 352 ALA A N 1
ATOM 2428 C CA . ALA A 1 352 ? -24.689 -14.937 44.869 1.00 86.44 352 ALA A CA 1
ATOM 2429 C C . ALA A 1 352 ? -24.037 -13.701 44.202 1.00 86.44 352 ALA A C 1
ATOM 2431 O O . ALA A 1 352 ? -22.863 -13.752 43.832 1.00 86.44 352 ALA A O 1
ATOM 2432 N N . ALA A 1 353 ? -24.774 -12.594 44.051 1.00 90.06 353 ALA A N 1
ATOM 2433 C CA . ALA A 1 353 ? -24.205 -11.319 43.614 1.00 90.06 353 ALA A CA 1
ATOM 2434 C C . ALA A 1 353 ? -23.262 -10.752 44.692 1.00 90.06 353 ALA A C 1
ATOM 2436 O O . ALA A 1 353 ? -23.632 -10.742 45.866 1.00 90.06 353 ALA A O 1
ATOM 2437 N N . GLY A 1 354 ? -22.060 -10.296 44.327 1.00 86.50 354 GLY A N 1
ATOM 2438 C CA . GLY A 1 354 ? -21.110 -9.683 45.271 1.00 86.50 354 GLY A CA 1
ATOM 2439 C C . GLY A 1 354 ? -20.741 -10.575 46.467 1.00 86.50 354 GLY A C 1
ATOM 2440 O O . GLY A 1 354 ? -20.516 -10.068 47.563 1.00 86.50 354 GLY A O 1
ATOM 2441 N N . LYS A 1 355 ? -20.789 -11.909 46.312 1.00 82.94 355 LYS A N 1
ATOM 2442 C CA . LYS A 1 355 ? -20.815 -12.856 47.443 1.00 82.94 355 LYS A CA 1
ATOM 2443 C C . LYS A 1 355 ? -19.568 -12.771 48.332 1.00 82.94 355 LYS A C 1
ATOM 2445 O O . LYS A 1 355 ? -19.697 -12.811 49.557 1.00 82.94 355 LYS A O 1
ATOM 2450 N N . PHE A 1 356 ? -18.384 -12.685 47.727 1.00 80.31 356 PHE A N 1
ATOM 2451 C CA . PHE A 1 356 ? -17.102 -12.686 48.428 1.00 80.31 356 PHE A CA 1
ATOM 2452 C C . PHE A 1 356 ? -16.272 -11.449 48.065 1.00 80.31 356 PHE A C 1
ATOM 2454 O O . PHE A 1 356 ? -15.794 -11.342 46.936 1.00 80.31 356 PHE A O 1
ATOM 2461 N N . PHE A 1 357 ? -16.043 -10.562 49.040 1.00 71.69 357 PHE A N 1
ATOM 2462 C CA . PHE A 1 357 ? -15.198 -9.367 48.895 1.00 71.69 357 PHE A CA 1
ATOM 2463 C C . PHE A 1 357 ? -15.678 -8.438 47.765 1.00 71.69 357 PHE A C 1
ATOM 2465 O O . PHE A 1 357 ? -15.037 -8.305 46.720 1.00 71.69 357 PHE A O 1
ATOM 2472 N N . GLN A 1 358 ? -16.827 -7.795 47.990 1.00 73.31 358 GLN A N 1
ATOM 2473 C CA . GLN A 1 358 ? -17.348 -6.754 47.106 1.00 73.31 358 GLN A CA 1
ATOM 2474 C C . GLN A 1 358 ? -16.876 -5.376 47.589 1.00 73.31 358 GLN A C 1
ATOM 2476 O O . GLN A 1 358 ? -17.164 -4.994 48.720 1.00 73.31 358 GLN A O 1
ATOM 2481 N N . GLY A 1 359 ? -16.204 -4.610 46.728 1.00 61.12 359 GLY A N 1
ATOM 2482 C CA . GLY A 1 359 ? -15.760 -3.245 47.015 1.00 61.12 359 GLY A CA 1
ATOM 2483 C C . GLY A 1 359 ? -14.744 -3.177 48.154 1.00 61.12 359 GLY A C 1
ATOM 2484 O O . GLY A 1 359 ? -14.857 -2.300 49.002 1.00 61.12 359 GLY A O 1
ATOM 2485 N N . ASN A 1 360 ? -13.815 -4.138 48.229 1.00 59.72 360 ASN A N 1
ATOM 2486 C CA . ASN A 1 360 ? -12.854 -4.244 49.328 1.00 59.72 360 ASN A CA 1
ATOM 2487 C C . ASN A 1 360 ? -11.409 -4.315 48.803 1.00 59.72 360 ASN A C 1
ATOM 2489 O O . ASN A 1 360 ? -11.122 -5.041 47.851 1.00 59.72 360 ASN A O 1
ATOM 2493 N N . TYR A 1 361 ? -10.506 -3.548 49.417 1.00 45.69 361 TYR A N 1
ATOM 2494 C CA . TYR A 1 361 ? -9.144 -3.310 48.931 1.00 45.69 361 TYR A CA 1
ATOM 2495 C C . TYR A 1 361 ? -8.100 -4.077 49.754 1.00 45.69 361 TYR A C 1
ATOM 2497 O O . TYR A 1 361 ? -7.953 -3.856 50.955 1.00 45.69 361 TYR A O 1
ATOM 2505 N N . TYR A 1 362 ? -7.322 -4.925 49.079 1.00 38.12 362 TYR A N 1
ATOM 2506 C CA . TYR A 1 362 ? -6.108 -5.566 49.593 1.00 38.12 362 TYR A CA 1
ATOM 2507 C C . TYR A 1 362 ? -4.893 -5.005 48.831 1.00 38.12 362 TYR A C 1
ATOM 2509 O O . TYR A 1 362 ? -4.941 -4.926 47.608 1.00 38.12 362 TYR A O 1
ATOM 2517 N N . THR A 1 363 ? -3.761 -4.643 49.441 1.00 39.59 363 THR A N 1
ATOM 2518 C CA . THR A 1 363 ? -3.398 -4.547 50.875 1.00 39.59 363 THR A CA 1
ATOM 2519 C C . THR A 1 363 ? -2.125 -3.697 50.983 1.00 39.59 363 THR A C 1
ATOM 2521 O O . THR A 1 363 ? -1.215 -3.907 50.184 1.00 39.59 363 THR A O 1
ATOM 2524 N N . GLY A 1 364 ? -1.989 -2.815 51.983 1.00 34.81 364 GLY A N 1
ATOM 2525 C CA . GLY A 1 364 ? -0.697 -2.164 52.263 1.00 34.81 364 GLY A CA 1
ATOM 2526 C C . GLY A 1 364 ? -0.770 -0.900 53.124 1.00 34.81 364 GLY A C 1
ATOM 2527 O O . GLY A 1 364 ? -1.530 0.015 52.824 1.00 34.81 364 GLY A O 1
ATOM 2528 N N . ASN A 1 365 ? 0.051 -0.835 54.177 1.00 40.03 365 ASN A N 1
ATOM 2529 C CA . ASN A 1 365 ? 0.257 0.377 54.976 1.00 40.03 365 ASN A CA 1
ATOM 2530 C C . ASN A 1 365 ? 0.806 1.517 54.103 1.00 40.03 365 ASN A C 1
ATOM 2532 O O . ASN A 1 365 ? 1.953 1.416 53.683 1.00 40.03 365 ASN A O 1
ATOM 2536 N N . TYR A 1 366 ? 0.042 2.597 53.902 1.00 36.34 366 TYR A N 1
ATOM 2537 C CA . TYR A 1 366 ? 0.459 3.988 54.167 1.00 36.34 366 TYR A CA 1
ATOM 2538 C C . TYR A 1 366 ? -0.684 4.984 53.854 1.00 36.34 366 TYR A C 1
ATOM 2540 O O . TYR A 1 366 ? -1.394 4.836 52.869 1.00 36.34 366 TYR A O 1
ATOM 2548 N N . TYR A 1 367 ? -0.818 6.017 54.697 1.00 35.66 367 TYR A N 1
ATOM 2549 C CA . TYR A 1 367 ? -1.667 7.218 54.547 1.00 35.66 367 TYR A CA 1
ATOM 2550 C C . TYR A 1 367 ? -3.205 7.073 54.421 1.00 35.66 367 TYR A C 1
ATOM 2552 O O . TYR A 1 367 ? -3.784 7.139 53.345 1.00 35.66 367 TYR A O 1
ATOM 2560 N N . GLY A 1 368 ? -3.877 7.146 55.578 1.00 35.34 368 GLY A N 1
ATOM 2561 C CA . GLY A 1 368 ? -4.685 8.343 55.877 1.00 35.34 368 GLY A CA 1
ATOM 2562 C C . GLY A 1 368 ? -6.157 8.416 55.430 1.00 35.34 368 GLY A C 1
ATOM 2563 O O . GLY A 1 368 ? -6.480 9.037 54.428 1.00 35.34 368 GLY A O 1
ATOM 2564 N N . ASN A 1 369 ? -7.055 7.979 56.318 1.00 33.31 369 ASN A N 1
ATOM 2565 C CA . ASN A 1 369 ? -8.280 8.710 56.692 1.00 33.31 369 ASN A CA 1
ATOM 2566 C C . ASN A 1 369 ? -9.250 9.213 55.587 1.00 33.31 369 ASN A C 1
ATOM 2568 O O . ASN A 1 369 ? -9.703 10.353 55.638 1.00 33.31 369 ASN A O 1
ATOM 2572 N N . TYR A 1 370 ? -9.700 8.332 54.686 1.00 35.12 370 TYR A N 1
ATOM 2573 C CA . TYR A 1 370 ? -11.034 8.455 54.066 1.00 35.12 370 TYR A CA 1
ATOM 2574 C C . TYR A 1 370 ? -11.713 7.081 53.969 1.00 35.12 370 TYR A C 1
ATOM 2576 O O . TYR A 1 370 ? -11.302 6.231 53.185 1.00 35.12 370 TYR A O 1
ATOM 2584 N N . GLY A 1 371 ? -12.781 6.863 54.744 1.00 41.38 371 GLY A N 1
ATOM 2585 C CA . GLY A 1 371 ? -13.531 5.595 54.813 1.00 41.38 371 GLY A CA 1
ATOM 2586 C C . GLY A 1 371 ? -14.432 5.284 53.606 1.00 41.38 371 GLY A C 1
ATOM 2587 O O . GLY A 1 371 ? -15.475 4.665 53.783 1.00 41.38 371 GLY A O 1
ATOM 2588 N N . ASN A 1 372 ? -14.051 5.727 52.403 1.00 46.47 372 ASN A N 1
ATOM 2589 C CA . ASN A 1 372 ? -14.841 5.651 51.164 1.00 46.47 372 ASN A CA 1
ATOM 2590 C C . ASN A 1 372 ? -14.321 4.585 50.172 1.00 46.47 372 ASN A C 1
ATOM 2592 O O . ASN A 1 372 ? -14.538 4.686 48.964 1.00 46.47 372 ASN A O 1
ATOM 2596 N N . SER A 1 373 ? -13.622 3.553 50.652 1.00 54.72 373 SER A N 1
ATOM 2597 C CA . SER A 1 373 ? -13.269 2.366 49.862 1.00 54.72 373 SER A CA 1
ATOM 2598 C C . SER A 1 373 ? -14.498 1.467 49.666 1.00 54.72 373 SER A C 1
ATOM 2600 O O . SER A 1 373 ? -14.729 0.505 50.396 1.00 54.72 373 SER A O 1
ATOM 2602 N N . GLY A 1 374 ? -15.328 1.843 48.694 1.00 64.56 374 GLY A N 1
ATOM 2603 C CA . GLY A 1 374 ? -16.522 1.112 48.276 1.00 64.56 374 GLY A CA 1
ATOM 2604 C C . GLY A 1 374 ? -17.471 2.016 47.490 1.00 64.56 374 GLY A C 1
ATOM 2605 O O . GLY A 1 374 ? -17.642 3.172 47.856 1.00 64.56 374 GLY A O 1
ATOM 2606 N N . ASN A 1 375 ? -18.021 1.490 46.388 1.00 78.00 375 ASN A N 1
ATOM 2607 C CA . ASN A 1 375 ? -19.116 2.033 45.553 1.00 78.00 375 ASN A CA 1
ATOM 2608 C C . ASN A 1 375 ? -19.346 1.076 44.356 1.00 78.00 375 ASN A C 1
ATOM 2610 O O . ASN A 1 375 ? -19.430 1.487 43.200 1.00 78.00 375 ASN A O 1
ATOM 2614 N N . SER A 1 376 ? -19.305 -0.236 44.605 1.00 86.19 376 SER A N 1
ATOM 2615 C CA . SER A 1 376 ? -19.317 -1.258 43.545 1.00 86.19 376 SER A CA 1
ATOM 2616 C C . SER A 1 376 ? -20.721 -1.812 43.306 1.00 86.19 376 SER A C 1
ATOM 2618 O O . SER A 1 376 ? -21.532 -1.886 44.229 1.00 86.19 376 SER A O 1
ATOM 2620 N N . ILE A 1 377 ? -21.025 -2.191 42.064 1.00 88.25 377 ILE A N 1
ATOM 2621 C CA . ILE A 1 377 ? -22.353 -2.662 41.648 1.00 88.25 377 ILE A CA 1
ATOM 2622 C C . ILE A 1 377 ? -22.237 -4.101 41.141 1.00 88.25 377 ILE A C 1
ATOM 2624 O O . ILE A 1 377 ? -21.478 -4.373 40.218 1.00 88.25 377 ILE A O 1
ATOM 2628 N N . ALA A 1 378 ? -23.031 -5.012 41.694 1.00 89.75 378 ALA A N 1
ATOM 2629 C CA . ALA A 1 378 ? -23.188 -6.395 41.261 1.00 89.75 378 ALA A CA 1
ATOM 2630 C C . ALA A 1 378 ? -24.684 -6.714 41.127 1.00 89.75 378 ALA A C 1
ATOM 2632 O O . ALA A 1 378 ? -25.371 -6.911 42.124 1.00 89.75 378 ALA A O 1
ATOM 2633 N N . ILE A 1 379 ? -25.219 -6.756 39.907 1.00 89.31 379 ILE A N 1
ATOM 2634 C CA . ILE A 1 379 ? -26.646 -6.998 39.647 1.00 89.31 379 ILE A CA 1
ATOM 2635 C C . ILE A 1 379 ? -26.796 -8.183 38.693 1.00 89.31 379 ILE A C 1
ATOM 2637 O O . ILE A 1 379 ? -26.633 -8.055 37.483 1.00 89.31 379 ILE A O 1
ATOM 2641 N N . GLY A 1 380 ? -27.115 -9.358 39.222 1.00 87.25 380 GLY A N 1
ATOM 2642 C CA . GLY A 1 380 ? -27.303 -10.584 38.454 1.00 87.25 380 GLY A CA 1
ATOM 2643 C C . GLY A 1 380 ? -26.863 -11.833 39.209 1.00 87.25 380 GLY A C 1
ATOM 2644 O O . GLY A 1 380 ? -26.175 -11.779 40.224 1.00 87.25 380 GLY A O 1
ATOM 2645 N N . ASN A 1 381 ? -27.259 -12.994 38.696 1.00 85.19 381 ASN A N 1
ATOM 2646 C CA . ASN A 1 381 ? -26.845 -14.278 39.250 1.00 85.19 381 ASN A CA 1
ATOM 2647 C C . ASN A 1 381 ? -25.325 -14.477 39.061 1.00 85.19 381 ASN A C 1
ATOM 2649 O O . ASN A 1 381 ? -24.844 -14.437 37.929 1.00 85.19 381 ASN A O 1
ATOM 2653 N N . TYR A 1 382 ? -24.581 -14.649 40.161 1.00 86.69 382 TYR A N 1
ATOM 2654 C CA . TYR A 1 382 ? -23.106 -14.684 40.197 1.00 86.69 382 TYR A CA 1
ATOM 2655 C C . TYR A 1 382 ? -22.403 -13.435 39.603 1.00 86.69 382 TYR A C 1
ATOM 2657 O O . TYR A 1 382 ? -21.247 -13.512 39.178 1.00 86.69 382 TYR A O 1
ATOM 2665 N N . ALA A 1 383 ? -23.071 -12.274 39.561 1.00 90.50 383 ALA A N 1
ATOM 2666 C CA . ALA A 1 383 ? -22.418 -11.011 39.203 1.00 90.50 383 ALA A CA 1
ATOM 2667 C C . ALA A 1 383 ? -21.413 -10.605 40.298 1.00 90.50 383 ALA A C 1
ATOM 2669 O O . ALA A 1 383 ? -21.762 -10.645 41.477 1.00 90.50 383 ALA A O 1
ATOM 2670 N N . GLY A 1 384 ? -20.178 -10.240 39.941 1.00 86.12 384 GLY A N 1
ATOM 2671 C CA . GLY A 1 384 ? -19.142 -9.841 40.909 1.00 86.12 384 GLY A CA 1
ATOM 2672 C C . GLY A 1 384 ? -18.881 -10.883 42.010 1.00 86.12 384 GLY A C 1
ATOM 2673 O O . GLY A 1 384 ? -18.666 -10.516 43.160 1.00 86.12 384 GLY A O 1
ATOM 2674 N N . TYR A 1 385 ? -19.010 -12.180 41.697 1.00 83.00 385 TYR A N 1
ATOM 2675 C CA . TYR A 1 385 ? -19.071 -13.267 42.687 1.00 83.00 385 TYR A CA 1
ATOM 2676 C C . TYR A 1 385 ? -17.878 -13.311 43.658 1.00 83.00 385 TYR A C 1
ATOM 2678 O O . TYR A 1 385 ? -18.083 -13.557 44.851 1.00 83.00 385 TYR A O 1
ATOM 2686 N N . SER A 1 386 ? -16.660 -13.066 43.167 1.00 80.62 386 SER A N 1
ATOM 2687 C CA . SER A 1 386 ? -15.443 -12.978 43.976 1.00 80.62 386 SER A CA 1
ATOM 2688 C C . SER A 1 386 ? -14.477 -11.900 43.473 1.00 80.62 386 SER A C 1
ATOM 2690 O O . SER A 1 386 ? -14.192 -11.801 42.276 1.00 80.62 386 SER A O 1
ATOM 2692 N N . ASN A 1 387 ? -13.912 -11.139 44.416 1.00 73.06 387 ASN A N 1
ATOM 2693 C CA . ASN A 1 387 ? -12.902 -10.101 44.177 1.00 73.06 387 ASN A CA 1
ATOM 2694 C C . ASN A 1 387 ? -13.385 -9.017 43.193 1.00 73.06 387 ASN A C 1
ATOM 2696 O O . ASN A 1 387 ? -12.775 -8.791 42.141 1.00 73.06 387 ASN A O 1
ATOM 2700 N N . GLN A 1 388 ? -14.488 -8.347 43.541 1.00 80.56 388 GLN A N 1
ATOM 2701 C CA . GLN A 1 388 ? -14.910 -7.117 42.872 1.00 80.56 388 GLN A CA 1
ATOM 2702 C C . GLN A 1 388 ? -14.280 -5.925 43.604 1.00 80.56 388 GLN A C 1
ATOM 2704 O O . GLN A 1 388 ? -14.562 -5.696 44.777 1.00 80.56 388 GLN A O 1
ATOM 2709 N N . THR A 1 389 ? -13.416 -5.174 42.927 1.00 80.06 389 THR A N 1
ATOM 2710 C CA . THR A 1 389 ? -12.700 -4.027 43.517 1.00 80.06 389 THR A CA 1
ATOM 2711 C C . THR A 1 389 ? -13.545 -2.738 43.529 1.00 80.06 389 THR A C 1
ATOM 2713 O O . THR A 1 389 ? -14.727 -2.737 43.174 1.00 80.06 389 THR A O 1
ATOM 2716 N N . ASN A 1 390 ? -12.964 -1.628 43.999 1.00 75.25 390 ASN A N 1
ATOM 2717 C CA . ASN A 1 390 ? -13.654 -0.343 44.132 1.00 75.25 390 ASN A CA 1
ATOM 2718 C C . ASN A 1 390 ? -14.173 0.185 42.782 1.00 75.25 390 ASN A C 1
ATOM 2720 O O . ASN A 1 390 ? -13.541 0.011 41.738 1.00 75.25 390 ASN A O 1
ATOM 2724 N N . TYR A 1 391 ? -15.332 0.853 42.822 1.00 80.81 391 TYR A N 1
ATOM 2725 C CA . TYR A 1 391 ? -16.002 1.490 41.673 1.00 80.81 391 TYR A CA 1
ATOM 2726 C C . TYR A 1 391 ? -16.318 0.568 40.478 1.00 80.81 391 TYR A C 1
ATOM 2728 O O . TYR A 1 391 ? -16.752 1.043 39.430 1.00 80.81 391 TYR A O 1
ATOM 2736 N N . ALA A 1 392 ? -16.120 -0.743 40.619 1.00 86.50 392 ALA A N 1
ATOM 2737 C CA . ALA A 1 392 ? -16.379 -1.705 39.563 1.00 86.50 392 ALA A CA 1
ATOM 2738 C C . ALA A 1 392 ? -17.882 -2.009 39.422 1.00 86.50 392 ALA A C 1
ATOM 2740 O O . ALA A 1 392 ? -18.632 -2.047 40.403 1.00 86.50 392 ALA A O 1
ATOM 2741 N N . VAL A 1 393 ? -18.320 -2.255 38.187 1.00 89.81 393 VAL A N 1
ATOM 2742 C CA . VAL A 1 393 ? -19.721 -2.517 37.833 1.00 89.81 393 VAL A CA 1
ATOM 2743 C C . VAL A 1 393 ? -19.823 -3.865 37.126 1.00 89.81 393 VAL A C 1
ATOM 2745 O O . VAL A 1 393 ? -19.164 -4.099 36.118 1.00 89.81 393 VAL A O 1
ATOM 2748 N N . ALA A 1 394 ? -20.683 -4.745 37.628 1.00 90.62 394 ALA A N 1
ATOM 2749 C CA . ALA A 1 394 ? -20.968 -6.076 37.113 1.00 90.62 394 ALA A CA 1
ATOM 2750 C C . ALA A 1 394 ? -22.488 -6.269 37.008 1.00 90.62 394 ALA A C 1
ATOM 2752 O O . ALA A 1 394 ? -23.173 -6.391 38.020 1.00 90.62 394 ALA A O 1
ATOM 2753 N N . ILE A 1 395 ? -23.048 -6.297 35.798 1.00 90.50 395 ILE A N 1
ATOM 2754 C CA . ILE A 1 395 ? -24.494 -6.441 35.575 1.00 90.50 395 ILE A CA 1
ATOM 2755 C C . ILE A 1 395 ? -24.761 -7.590 34.599 1.00 90.50 395 ILE A C 1
ATOM 2757 O O . ILE A 1 395 ? -24.405 -7.525 33.426 1.00 90.50 395 ILE A O 1
ATOM 2761 N N . GLY A 1 396 ? -25.420 -8.647 35.065 1.00 89.25 396 GLY A N 1
ATOM 2762 C CA . GLY A 1 396 ? -25.781 -9.833 34.289 1.00 89.25 396 GLY A CA 1
ATOM 2763 C C . GLY A 1 396 ? -25.238 -11.143 34.865 1.00 89.25 396 GLY A C 1
ATOM 2764 O O . GLY A 1 396 ? -24.414 -11.169 35.774 1.00 89.25 396 GLY A O 1
ATOM 2765 N N . TYR A 1 397 ? -25.718 -12.261 34.318 1.00 86.94 397 TYR A N 1
ATOM 2766 C CA . TYR A 1 397 ? -25.302 -13.609 34.724 1.00 86.94 397 TYR A CA 1
ATOM 2767 C C . TYR A 1 397 ? -23.786 -13.808 34.535 1.00 86.94 397 TYR A C 1
ATOM 2769 O O . TYR A 1 397 ? -23.301 -13.677 33.408 1.00 86.94 397 TYR A O 1
ATOM 2777 N N . ASN A 1 398 ? -23.053 -14.138 35.606 1.00 88.31 398 ASN A N 1
ATOM 2778 C CA . ASN A 1 398 ? -21.582 -14.262 35.638 1.00 88.31 398 ASN A CA 1
ATOM 2779 C C . ASN A 1 398 ? -20.802 -13.018 35.133 1.00 88.31 398 ASN A C 1
ATOM 2781 O O . ASN A 1 398 ? -19.659 -13.152 34.683 1.00 88.31 398 ASN A O 1
ATOM 2785 N N . ALA A 1 399 ? -21.387 -11.816 35.159 1.00 91.00 399 ALA A N 1
ATOM 2786 C CA . ALA A 1 399 ? -20.645 -10.594 34.837 1.00 91.00 399 ALA A CA 1
ATOM 2787 C C . ALA A 1 399 ? -19.565 -10.331 35.905 1.00 91.00 399 ALA A C 1
ATOM 2789 O O . ALA A 1 399 ? -19.861 -10.431 37.095 1.00 91.00 399 ALA A O 1
ATOM 2790 N N . GLY A 1 400 ? -18.321 -10.037 35.510 1.00 87.19 400 GLY A N 1
ATOM 2791 C CA . GLY A 1 400 ? -17.226 -9.721 36.445 1.00 87.19 400 GLY A CA 1
ATOM 2792 C C . GLY A 1 400 ? -16.945 -10.802 37.502 1.00 87.19 400 GLY A C 1
ATOM 2793 O O . GLY A 1 400 ? -16.531 -10.477 38.608 1.00 87.19 400 GLY A O 1
ATOM 2794 N N . SER A 1 401 ? -17.258 -12.076 37.224 1.00 83.88 401 SER A N 1
ATOM 2795 C CA . SER A 1 401 ? -17.429 -13.091 38.278 1.00 83.88 401 SER A CA 1
ATOM 2796 C C . SER A 1 401 ? -16.182 -13.400 39.116 1.00 83.88 401 SER A C 1
ATOM 2798 O O . SER A 1 401 ? -16.333 -13.813 40.260 1.00 83.88 401 SER A O 1
ATOM 2800 N N . ASN A 1 402 ? -14.979 -13.254 38.554 1.00 81.88 402 ASN A N 1
ATOM 2801 C CA . ASN A 1 402 ? -13.716 -13.546 39.232 1.00 81.88 402 ASN A CA 1
ATOM 2802 C C . ASN A 1 402 ? -12.650 -12.519 38.819 1.00 81.88 402 ASN A C 1
ATOM 2804 O O . ASN A 1 402 ? -12.277 -12.469 37.642 1.00 81.88 402 ASN A O 1
ATOM 2808 N N . ASN A 1 403 ? -12.118 -11.779 39.796 1.00 75.50 403 ASN A N 1
ATOM 2809 C CA . ASN A 1 403 ? -11.073 -10.760 39.628 1.00 75.50 403 ASN A CA 1
ATOM 2810 C C . ASN A 1 403 ? -11.480 -9.651 38.639 1.00 75.50 403 ASN A C 1
ATOM 2812 O O . ASN A 1 403 ? -11.021 -9.616 37.492 1.00 75.50 403 ASN A O 1
ATOM 2816 N N . GLN A 1 404 ? -12.340 -8.740 39.101 1.00 80.69 404 GLN A N 1
ATOM 2817 C CA . GLN A 1 404 ? -12.694 -7.520 38.374 1.00 80.69 404 GLN A CA 1
ATOM 2818 C C . GLN A 1 404 ? -11.846 -6.340 38.882 1.00 80.69 404 GLN A C 1
ATOM 2820 O O . GLN A 1 404 ? -11.930 -5.976 40.059 1.00 80.69 404 GLN A O 1
ATOM 2825 N N . GLY A 1 405 ? -11.030 -5.759 37.997 1.00 78.88 405 GLY A N 1
ATOM 2826 C CA . GLY A 1 405 ? -10.136 -4.635 38.286 1.00 78.88 405 GLY A CA 1
ATOM 2827 C C . GLY A 1 405 ? -10.849 -3.319 38.613 1.00 78.88 405 GLY A C 1
ATOM 2828 O O . GLY A 1 405 ? -12.050 -3.164 38.383 1.00 78.88 405 GLY A O 1
ATOM 2829 N N . GLU A 1 406 ? -10.097 -2.371 39.177 1.00 80.25 406 GLU A N 1
ATOM 2830 C CA . GLU A 1 406 ? -10.662 -1.118 39.695 1.00 80.25 406 GLU A CA 1
ATOM 2831 C C . GLU A 1 406 ? -11.257 -0.281 38.556 1.00 80.25 406 GLU A C 1
ATOM 2833 O O . GLU A 1 406 ? -10.708 -0.254 37.449 1.00 80.25 406 GLU A O 1
ATOM 2838 N N . PHE A 1 407 ? -12.399 0.366 38.813 1.00 81.94 407 PHE A N 1
ATOM 2839 C CA . PHE A 1 407 ? -13.180 1.113 37.813 1.00 81.94 407 PHE A CA 1
ATOM 2840 C C . PHE A 1 407 ? -13.610 0.303 36.569 1.00 81.94 407 PHE A C 1
ATOM 2842 O O . PHE A 1 407 ? -14.021 0.891 35.567 1.00 81.94 407 PHE A O 1
ATOM 2849 N N . ALA A 1 408 ? -13.523 -1.033 36.587 1.00 88.75 408 ALA A N 1
ATOM 2850 C CA . ALA A 1 408 ? -13.888 -1.845 35.431 1.00 88.75 408 ALA A CA 1
ATOM 2851 C C . ALA A 1 408 ? -15.412 -2.017 35.282 1.00 88.75 408 ALA A C 1
ATOM 2853 O O . ALA A 1 408 ? -16.161 -2.126 36.256 1.00 88.75 408 ALA A O 1
ATOM 2854 N N . LEU A 1 409 ? -15.867 -2.083 34.031 1.00 91.06 409 LEU A N 1
ATOM 2855 C CA . LEU A 1 409 ? -17.271 -2.192 33.644 1.00 91.06 409 LEU A CA 1
ATOM 2856 C C . LEU A 1 409 ? -17.515 -3.542 32.960 1.00 91.06 409 LEU A C 1
ATOM 2858 O O . LEU A 1 409 ? -16.894 -3.846 31.946 1.00 91.06 409 LEU A O 1
ATOM 2862 N N . ALA A 1 410 ? -18.446 -4.342 33.472 1.00 91.62 410 ALA A N 1
ATOM 2863 C CA . ALA A 1 410 ? -18.864 -5.623 32.911 1.00 91.62 410 ALA A CA 1
ATOM 2864 C C . ALA A 1 410 ? -20.395 -5.698 32.862 1.00 91.62 410 ALA A C 1
ATOM 2866 O O . ALA A 1 410 ? -21.049 -5.890 33.882 1.00 91.62 410 ALA A O 1
ATOM 2867 N N . ILE A 1 411 ? -20.994 -5.566 31.680 1.00 91.38 411 ILE A N 1
ATOM 2868 C CA . ILE A 1 411 ? -22.448 -5.627 31.492 1.00 91.38 411 ILE A CA 1
ATOM 2869 C C . ILE A 1 411 ? -22.784 -6.671 30.425 1.00 91.38 411 ILE A C 1
ATOM 2871 O O . ILE A 1 411 ? -22.442 -6.522 29.255 1.00 91.38 411 ILE A O 1
ATOM 2875 N N . GLY A 1 412 ? -23.490 -7.729 30.814 1.00 89.81 412 GLY A N 1
ATOM 2876 C CA . GLY A 1 412 ? -23.938 -8.816 29.946 1.00 89.81 412 GLY A CA 1
ATOM 2877 C C . GLY A 1 412 ? -23.553 -10.206 30.457 1.00 89.81 412 GLY A C 1
ATOM 2878 O O . GLY A 1 412 ? -22.707 -10.379 31.331 1.00 89.81 412 GLY A O 1
ATOM 2879 N N . ARG A 1 413 ? -24.179 -11.241 29.883 1.00 87.94 413 ARG A N 1
ATOM 2880 C CA . ARG A 1 413 ? -23.942 -12.645 30.256 1.00 87.94 413 ARG A CA 1
ATOM 2881 C C . ARG A 1 413 ? -22.477 -13.044 30.024 1.00 87.94 413 ARG A C 1
ATOM 2883 O O . ARG A 1 413 ? -22.046 -13.098 28.873 1.00 87.94 413 ARG A O 1
ATOM 2890 N N . ASN A 1 414 ? -21.746 -13.404 31.077 1.00 89.06 414 ASN A N 1
ATOM 2891 C CA . ASN A 1 414 ? -20.304 -13.695 31.066 1.00 89.06 414 ASN A CA 1
ATOM 2892 C C . ASN A 1 414 ? -19.414 -12.522 30.575 1.00 89.06 414 ASN A C 1
ATOM 2894 O O . ASN A 1 414 ? -18.325 -12.774 30.055 1.00 89.06 414 ASN A O 1
ATOM 2898 N N . ALA A 1 415 ? -19.864 -11.266 30.673 1.00 91.75 415 ALA A N 1
ATOM 2899 C CA . ALA A 1 415 ? -19.013 -10.106 30.382 1.00 91.75 415 ALA A CA 1
ATOM 2900 C C . ALA A 1 415 ? -17.895 -9.990 31.436 1.00 91.75 415 ALA A C 1
ATOM 2902 O O . ALA A 1 415 ? -18.176 -10.144 32.624 1.00 91.75 415 ALA A O 1
ATOM 2903 N N . GLY A 1 416 ? -16.640 -9.768 31.030 1.00 88.19 416 GLY A N 1
ATOM 2904 C CA . GLY A 1 416 ? -15.507 -9.619 31.962 1.00 88.19 416 GLY A CA 1
ATOM 2905 C C . GLY A 1 416 ? -15.326 -10.800 32.932 1.00 88.19 416 GLY A C 1
ATOM 2906 O O . GLY A 1 416 ? -14.909 -10.602 34.068 1.00 88.19 416 GLY A O 1
ATOM 2907 N N . ARG A 1 417 ? -15.743 -12.018 32.543 1.00 84.69 417 ARG A N 1
ATOM 2908 C CA . ARG A 1 417 ? -16.012 -13.127 33.482 1.00 84.69 417 ARG A CA 1
ATOM 2909 C C . ARG A 1 417 ? -14.815 -13.495 34.366 1.00 84.69 417 ARG A C 1
ATOM 2911 O O . ARG A 1 417 ? -15.028 -13.775 35.547 1.00 84.69 417 ARG A O 1
ATOM 2918 N N . THR A 1 418 ? -13.611 -13.558 33.798 1.00 83.50 418 THR A N 1
ATOM 2919 C CA . THR A 1 418 ? -12.374 -13.942 34.497 1.00 83.50 418 THR A CA 1
ATOM 2920 C C . THR A 1 418 ? -11.208 -13.034 34.103 1.00 83.50 418 THR A C 1
ATOM 2922 O O . THR A 1 418 ? -10.862 -12.972 32.921 1.00 83.50 418 THR A O 1
ATOM 2925 N N . ASN A 1 419 ? -10.573 -12.400 35.095 1.00 77.31 419 ASN A N 1
ATOM 2926 C CA . ASN A 1 419 ? -9.425 -11.493 34.942 1.00 77.31 419 ASN A CA 1
ATOM 2927 C C . ASN A 1 419 ? -9.724 -10.306 34.006 1.00 77.31 419 ASN A C 1
ATOM 2929 O O . ASN A 1 419 ? -9.240 -10.247 32.870 1.00 77.31 419 ASN A O 1
ATOM 2933 N N . GLN A 1 420 ? -10.531 -9.362 34.494 1.00 82.31 420 GLN A N 1
ATOM 2934 C CA . GLN A 1 420 ? -10.751 -8.075 33.835 1.00 82.31 420 GLN A CA 1
ATOM 2935 C C . GLN A 1 420 ? -9.785 -7.030 34.415 1.00 82.31 420 GLN A C 1
ATOM 2937 O O . GLN A 1 420 ? -9.795 -6.795 35.622 1.00 82.31 420 GLN A O 1
ATOM 2942 N N . GLY A 1 421 ? -8.954 -6.416 33.569 1.00 82.25 421 GLY A N 1
ATOM 2943 C CA . GLY A 1 421 ? -7.982 -5.397 33.973 1.00 82.25 421 GLY A CA 1
ATOM 2944 C C . GLY A 1 421 ? -8.601 -4.096 34.501 1.00 82.25 421 GLY A C 1
ATOM 2945 O O . GLY A 1 421 ? -9.788 -3.821 34.320 1.00 82.25 421 GLY A O 1
ATOM 2946 N N . THR A 1 422 ? -7.775 -3.271 35.144 1.00 82.69 422 THR A N 1
ATOM 2947 C CA . THR A 1 422 ? -8.162 -1.944 35.658 1.00 82.69 422 THR A CA 1
ATOM 2948 C C . THR A 1 422 ? -8.652 -1.042 34.520 1.00 82.69 422 THR A C 1
ATOM 2950 O O . THR A 1 422 ? -8.077 -1.079 33.431 1.00 82.69 422 THR A O 1
ATOM 2953 N N . PHE A 1 423 ? -9.701 -0.244 34.754 1.00 84.50 423 PHE A N 1
ATOM 2954 C CA . PHE A 1 423 ? -10.382 0.613 33.762 1.00 84.50 423 PHE A CA 1
ATOM 2955 C C . PHE A 1 423 ? -10.926 -0.106 32.509 1.00 84.50 423 PHE A C 1
ATOM 2957 O O . PHE A 1 423 ? -11.295 0.549 31.533 1.00 84.50 423 PHE A O 1
ATOM 2964 N N . ALA A 1 424 ? -10.978 -1.441 32.487 1.00 89.94 424 ALA A N 1
ATOM 2965 C CA . ALA A 1 424 ? -11.428 -2.171 31.307 1.00 89.94 424 ALA A CA 1
ATOM 2966 C C . ALA A 1 424 ? -12.962 -2.181 31.166 1.00 89.94 424 ALA A C 1
ATOM 2968 O O . ALA A 1 424 ? -13.702 -2.214 32.151 1.00 89.94 424 ALA A O 1
ATOM 2969 N N . VAL A 1 425 ? -13.449 -2.194 29.924 1.00 91.31 425 VAL A N 1
ATOM 2970 C CA . VAL A 1 425 ? -14.882 -2.183 29.588 1.00 91.31 425 VAL A CA 1
ATOM 2971 C C . VAL A 1 425 ? -15.255 -3.458 28.840 1.00 91.31 425 VAL A C 1
ATOM 2973 O O . VAL A 1 425 ? -14.662 -3.775 27.815 1.00 91.31 425 VAL A O 1
ATOM 2976 N N . ALA A 1 426 ? -16.280 -4.164 29.305 1.00 91.81 426 ALA A N 1
ATOM 2977 C CA . ALA A 1 426 ? -16.860 -5.350 28.687 1.00 91.81 426 ALA A CA 1
ATOM 2978 C C . ALA A 1 426 ? -18.390 -5.206 28.630 1.00 91.81 426 ALA A C 1
ATOM 2980 O O . ALA A 1 426 ? -19.079 -5.393 29.630 1.00 91.81 426 ALA A O 1
ATOM 2981 N N . LEU A 1 427 ? -18.942 -4.885 27.461 1.00 91.56 427 LEU A N 1
ATOM 2982 C CA . LEU A 1 427 ? -20.377 -4.678 27.246 1.00 91.56 427 LEU A CA 1
ATOM 2983 C C . LEU A 1 427 ? -20.900 -5.651 26.180 1.00 91.56 427 LEU A C 1
ATOM 2985 O O . LEU A 1 427 ? -20.635 -5.495 24.993 1.00 91.56 427 LEU A O 1
ATOM 2989 N N . GLY A 1 428 ? -21.661 -6.661 26.592 1.00 89.00 428 GLY A N 1
ATOM 2990 C CA . GLY A 1 428 ? -22.259 -7.673 25.720 1.00 89.00 428 GLY A CA 1
ATOM 2991 C C . GLY A 1 428 ? -22.041 -9.106 26.211 1.00 89.00 428 GLY A C 1
ATOM 2992 O O . GLY A 1 428 ? -21.201 -9.387 27.063 1.00 89.00 428 GLY A O 1
ATOM 2993 N N . SER A 1 429 ? -22.808 -10.056 25.664 1.00 88.62 429 SER A N 1
ATOM 2994 C CA . SER A 1 429 ? -22.660 -11.474 26.027 1.00 88.62 429 SER A CA 1
ATOM 2995 C C . SER A 1 429 ? -21.258 -11.980 25.675 1.00 88.62 429 SER A C 1
ATOM 2997 O O . SER A 1 429 ? -20.905 -12.078 24.499 1.00 88.62 429 SER A O 1
ATOM 2999 N N . SER A 1 430 ? -20.506 -12.383 26.700 1.00 90.62 430 SER A N 1
ATOM 3000 C CA . SER A 1 430 ? -19.133 -12.897 26.622 1.00 90.62 430 SER A CA 1
ATOM 3001 C C . SER A 1 430 ? -18.117 -11.911 26.025 1.00 90.62 430 SER A C 1
ATOM 3003 O O . SER A 1 430 ? -17.112 -12.343 25.460 1.00 90.62 430 SER A O 1
ATOM 3005 N N . ALA A 1 431 ? -18.375 -10.604 26.156 1.00 92.00 431 ALA A N 1
ATOM 3006 C CA . ALA A 1 431 ? -17.383 -9.563 25.900 1.00 92.00 431 ALA A CA 1
ATOM 3007 C C . ALA A 1 431 ? -16.250 -9.639 26.942 1.00 92.00 431 ALA A C 1
ATOM 3009 O O . ALA A 1 431 ? -16.537 -9.847 28.123 1.00 92.00 431 ALA A O 1
ATOM 3010 N N . GLY A 1 432 ? -14.983 -9.509 26.535 1.00 88.50 432 GLY A N 1
ATOM 3011 C CA . GLY A 1 432 ? -13.834 -9.498 27.460 1.00 88.50 432 GLY A CA 1
ATOM 3012 C C . GLY A 1 432 ? -13.753 -10.725 28.384 1.00 88.50 432 GLY A C 1
ATOM 3013 O O . GLY A 1 432 ? -13.309 -10.616 29.522 1.00 88.50 432 GLY A O 1
ATOM 3014 N N . SER A 1 433 ? -14.289 -11.880 27.966 1.00 86.44 433 SER A N 1
ATOM 3015 C CA . SER A 1 433 ? -14.676 -12.946 28.907 1.00 86.44 433 SER A CA 1
ATOM 3016 C C . SER A 1 433 ? -13.521 -13.647 29.629 1.00 86.44 433 SER A C 1
ATOM 3018 O O . SER A 1 433 ? -13.769 -14.302 30.641 1.00 86.44 433 SER A O 1
ATOM 3020 N N . ASN A 1 434 ? -12.296 -13.559 29.106 1.00 84.81 434 ASN A N 1
ATOM 3021 C CA . ASN A 1 434 ? -11.115 -14.183 29.691 1.00 84.81 434 ASN A CA 1
ATOM 3022 C C . ASN A 1 434 ? -9.842 -13.393 29.343 1.00 84.81 434 ASN A C 1
ATOM 3024 O O . ASN A 1 434 ? -9.493 -13.300 28.164 1.00 84.81 434 ASN A O 1
ATOM 3028 N N . ASN A 1 435 ? -9.142 -12.880 30.359 1.00 78.88 435 ASN A N 1
ATOM 3029 C CA . ASN A 1 435 ? -7.929 -12.062 30.229 1.00 78.88 435 ASN A CA 1
ATOM 3030 C C . ASN A 1 435 ? -8.146 -10.821 29.340 1.00 78.88 435 ASN A C 1
ATOM 3032 O O . ASN A 1 435 ? -7.678 -10.756 28.198 1.00 78.88 435 ASN A O 1
ATOM 3036 N N . GLN A 1 436 ? -8.865 -9.835 29.880 1.00 82.69 436 GLN A N 1
ATOM 3037 C CA . GLN A 1 436 ? -8.969 -8.504 29.284 1.00 82.69 436 GLN A CA 1
ATOM 3038 C C . GLN A 1 436 ? -7.884 -7.594 29.879 1.00 82.69 436 GLN A C 1
ATOM 3040 O O . GLN A 1 436 ? -7.837 -7.416 31.095 1.00 82.69 436 GLN A O 1
ATOM 3045 N N . GLY A 1 437 ? -7.013 -7.032 29.037 1.00 83.25 437 GLY A N 1
ATOM 3046 C CA . GLY A 1 437 ? -5.930 -6.142 29.465 1.00 83.25 437 GLY A CA 1
ATOM 3047 C C . GLY A 1 437 ? -6.409 -4.841 30.121 1.00 83.25 437 GLY A C 1
ATOM 3048 O O . GLY A 1 437 ? -7.561 -4.431 29.977 1.00 83.25 437 GLY A O 1
ATOM 3049 N N . ASN A 1 438 ? -5.501 -4.167 30.833 1.00 84.06 438 ASN A N 1
ATOM 3050 C CA . ASN A 1 438 ? -5.783 -2.866 31.448 1.00 84.06 438 ASN A CA 1
ATOM 3051 C C . ASN A 1 438 ? -6.206 -1.838 30.387 1.00 84.06 438 ASN A C 1
ATOM 3053 O O . ASN A 1 438 ? -5.637 -1.794 29.291 1.00 84.06 438 ASN A O 1
ATOM 3057 N N . SER A 1 439 ? -7.208 -1.026 30.728 1.00 87.25 439 SER A N 1
ATOM 3058 C CA . SER A 1 439 ? -7.811 0.002 29.870 1.00 87.25 439 SER A CA 1
ATOM 3059 C C . SER A 1 439 ? -8.292 -0.508 28.501 1.00 87.25 439 SER A C 1
ATOM 3061 O O . SER A 1 439 ? -8.433 0.276 27.563 1.00 87.25 439 SER A O 1
ATOM 3063 N N . ALA A 1 440 ? -8.518 -1.819 28.356 1.00 90.81 440 ALA A N 1
ATOM 3064 C CA . ALA A 1 440 ? -9.019 -2.411 27.123 1.00 90.81 440 ALA A CA 1
ATOM 3065 C C . ALA A 1 440 ? -10.552 -2.368 27.066 1.00 90.81 440 ALA A C 1
ATOM 3067 O O . ALA A 1 440 ? -11.241 -2.439 28.086 1.00 90.81 440 ALA A O 1
ATOM 3068 N N . VAL A 1 441 ? -11.101 -2.267 25.859 1.00 92.19 441 VAL A N 1
ATOM 3069 C CA . VAL A 1 441 ? -12.536 -2.071 25.629 1.00 92.19 441 VAL A CA 1
ATOM 3070 C C . VAL A 1 441 ? -13.058 -3.163 24.702 1.00 92.19 441 VAL A C 1
ATOM 3072 O O . VAL A 1 441 ? -12.539 -3.367 23.608 1.00 92.19 441 VAL A O 1
ATOM 3075 N N . ALA A 1 442 ? -14.110 -3.852 25.129 1.00 92.19 442 ALA A N 1
ATOM 3076 C CA . ALA A 1 442 ? -14.788 -4.928 24.423 1.00 92.19 442 ALA A CA 1
ATOM 3077 C C . ALA A 1 442 ? -16.302 -4.664 24.428 1.00 92.19 442 ALA A C 1
ATOM 3079 O O . ALA A 1 442 ? -16.966 -4.839 25.447 1.00 92.19 442 ALA A O 1
ATOM 3080 N N . ILE A 1 443 ? -16.871 -4.240 23.299 1.00 92.31 443 ILE A N 1
ATOM 3081 C CA . ILE A 1 443 ? -18.298 -3.910 23.173 1.00 92.31 443 ILE A CA 1
ATOM 3082 C C . ILE A 1 443 ? -18.913 -4.746 22.051 1.00 92.31 443 ILE A C 1
ATOM 3084 O O . ILE A 1 443 ? -18.710 -4.479 20.872 1.00 92.31 443 ILE A O 1
ATOM 3088 N N . GLY A 1 444 ? -19.685 -5.767 22.404 1.00 90.50 444 GLY A N 1
ATOM 3089 C CA . GLY A 1 444 ? -20.365 -6.647 21.460 1.00 90.50 444 GLY A CA 1
ATOM 3090 C C . GLY A 1 444 ? -20.411 -8.103 21.914 1.00 90.50 444 GLY A C 1
ATOM 3091 O O . GLY A 1 444 ? -19.696 -8.546 22.810 1.00 90.50 444 GLY A O 1
ATOM 3092 N N . ASN A 1 445 ? -21.273 -8.887 21.270 1.00 88.81 445 ASN A N 1
ATOM 3093 C CA . ASN A 1 445 ? -21.368 -10.325 21.509 1.00 88.81 445 ASN A CA 1
ATOM 3094 C C . ASN A 1 445 ? -20.058 -11.017 21.064 1.00 88.81 445 ASN A C 1
ATOM 3096 O O . ASN A 1 445 ? -19.706 -10.960 19.885 1.00 88.81 445 ASN A O 1
ATOM 3100 N N . TYR A 1 446 ? -19.343 -11.630 22.017 1.00 90.56 446 TYR A N 1
ATOM 3101 C CA . TYR A 1 446 ? -17.981 -12.178 21.876 1.00 90.56 446 TYR A CA 1
ATOM 3102 C C . TYR A 1 446 ? -16.882 -11.184 21.433 1.00 90.56 446 TYR A C 1
ATOM 3104 O O . TYR A 1 446 ? -15.861 -11.620 20.895 1.00 90.56 446 TYR A O 1
ATOM 3112 N N . ALA A 1 447 ? -17.049 -9.876 21.664 1.00 92.50 447 ALA A N 1
ATOM 3113 C CA . ALA A 1 447 ? -15.974 -8.900 21.452 1.00 92.50 447 ALA A CA 1
ATOM 3114 C C . ALA A 1 447 ? -14.812 -9.139 22.439 1.00 92.50 447 ALA A C 1
ATOM 3116 O O . ALA A 1 447 ? -15.066 -9.382 23.619 1.00 92.50 447 ALA A O 1
ATOM 3117 N N . GLY A 1 448 ? -13.552 -9.098 21.993 1.00 89.62 448 GLY A N 1
ATOM 3118 C CA . GLY A 1 448 ? -12.379 -9.251 22.874 1.00 89.62 448 GLY A CA 1
ATOM 3119 C C . GLY A 1 448 ? -12.398 -10.526 23.735 1.00 89.62 448 GLY A C 1
ATOM 3120 O O . GLY A 1 448 ? -11.927 -10.509 24.870 1.00 89.62 448 GLY A O 1
ATOM 3121 N N . LYS A 1 449 ? -13.049 -11.606 23.268 1.00 87.19 449 LYS A N 1
ATOM 3122 C CA . LYS A 1 449 ? -13.491 -12.737 24.109 1.00 87.19 449 LYS A CA 1
ATOM 3123 C C . LYS A 1 449 ? -12.356 -13.367 24.927 1.00 87.19 449 LYS A C 1
ATOM 3125 O O . LYS A 1 449 ? -12.598 -13.735 26.080 1.00 87.19 449 LYS A O 1
ATOM 3130 N N . THR A 1 450 ? -11.179 -13.547 24.327 1.00 85.62 450 THR A N 1
ATOM 3131 C CA . THR A 1 450 ? -10.010 -14.180 24.959 1.00 85.62 450 THR A CA 1
ATOM 3132 C C . THR A 1 450 ? -8.705 -13.488 24.568 1.00 85.62 450 THR A C 1
ATOM 3134 O O . THR A 1 450 ? -8.417 -13.389 23.372 1.00 85.62 450 THR A O 1
ATOM 3137 N N . ASN A 1 451 ? -7.883 -13.127 25.558 1.00 79.62 451 ASN A N 1
ATOM 3138 C CA . ASN A 1 451 ? -6.573 -12.486 25.383 1.00 79.62 451 ASN A CA 1
ATOM 3139 C C . ASN A 1 451 ? -6.667 -11.168 24.591 1.00 79.62 451 ASN A C 1
ATOM 3141 O O . ASN A 1 451 ? -6.212 -11.076 23.446 1.00 79.62 451 ASN A O 1
ATOM 3145 N N . GLN A 1 452 ? -7.276 -10.154 25.207 1.00 83.06 452 GLN A N 1
ATOM 3146 C CA . GLN A 1 452 ? -7.273 -8.789 24.681 1.00 83.06 452 GLN A CA 1
ATOM 3147 C C . GLN A 1 452 ? -6.084 -8.011 25.267 1.00 83.06 452 GLN A C 1
ATOM 3149 O O . GLN A 1 452 ? -5.938 -7.937 26.488 1.00 83.06 452 GLN A O 1
ATOM 3154 N N . GLY A 1 453 ? -5.240 -7.438 24.407 1.00 84.44 453 GLY A N 1
ATOM 3155 C CA . GLY A 1 453 ? -4.073 -6.651 24.804 1.00 84.44 453 GLY A CA 1
ATOM 3156 C C . GLY A 1 453 ? -4.407 -5.387 25.605 1.00 84.44 453 GLY A C 1
ATOM 3157 O O . GLY A 1 453 ? -5.528 -4.882 25.589 1.00 84.44 453 GLY A O 1
ATOM 3158 N N . ILE A 1 454 ? -3.402 -4.858 26.306 1.00 85.12 454 ILE A N 1
ATOM 3159 C CA . ILE A 1 454 ? -3.499 -3.590 27.049 1.00 85.12 454 ILE A CA 1
ATOM 3160 C C . ILE A 1 454 ? -3.809 -2.447 26.058 1.00 85.12 454 ILE A C 1
ATOM 3162 O O . ILE A 1 454 ? -3.252 -2.420 24.957 1.00 85.12 454 ILE A O 1
ATOM 3166 N N . TYR A 1 455 ? -4.715 -1.536 26.436 1.00 86.94 455 TYR A N 1
ATOM 3167 C CA . TYR A 1 455 ? -5.256 -0.453 25.589 1.00 86.94 455 TYR A CA 1
ATOM 3168 C C . TYR A 1 455 ? -5.894 -0.890 24.252 1.00 86.94 455 TYR A C 1
ATOM 3170 O O . TYR A 1 455 ? -6.085 -0.057 23.366 1.00 86.94 455 TYR A O 1
ATOM 3178 N N . ALA A 1 456 ? -6.221 -2.172 24.062 1.00 91.62 456 ALA A N 1
ATOM 3179 C CA . ALA A 1 456 ? -6.834 -2.628 22.817 1.00 91.62 456 ALA A CA 1
ATOM 3180 C C . ALA A 1 456 ? -8.348 -2.344 22.776 1.00 91.62 456 ALA A C 1
ATOM 3182 O O . ALA A 1 456 ? -9.045 -2.415 23.793 1.00 91.62 456 ALA A O 1
ATOM 3183 N N . LEU A 1 457 ? -8.864 -2.044 21.583 1.00 92.50 457 LEU A N 1
ATOM 3184 C CA . LEU A 1 457 ? -10.262 -1.684 21.339 1.00 92.50 457 LEU A CA 1
ATOM 3185 C C . LEU A 1 457 ? -10.918 -2.729 20.428 1.00 92.50 457 LEU A C 1
ATOM 3187 O O . LEU A 1 457 ? -10.459 -2.962 19.314 1.00 92.50 457 LEU A O 1
ATOM 3191 N N . ALA A 1 458 ? -12.002 -3.350 20.889 1.00 92.75 458 ALA A N 1
ATOM 3192 C CA . ALA A 1 458 ? -12.796 -4.336 20.161 1.00 92.75 458 ALA A CA 1
ATOM 3193 C C . ALA A 1 458 ? -14.286 -3.976 20.242 1.00 92.75 458 ALA A C 1
ATOM 3195 O O . ALA A 1 458 ? -14.926 -4.175 21.272 1.00 92.75 458 ALA A O 1
ATOM 3196 N N . ILE A 1 459 ? -14.864 -3.454 19.163 1.00 92.56 459 ILE A N 1
ATOM 3197 C CA . ILE A 1 459 ? -16.281 -3.081 19.092 1.00 92.56 459 ILE A CA 1
ATOM 3198 C C . ILE A 1 459 ? -16.942 -3.805 17.916 1.00 92.56 459 ILE A C 1
ATOM 3200 O O . ILE A 1 459 ? -16.598 -3.587 16.759 1.00 92.56 459 ILE A O 1
ATOM 3204 N N . GLY A 1 460 ? -17.926 -4.651 18.204 1.00 90.50 460 GLY A N 1
ATOM 3205 C CA . GLY A 1 460 ? -18.681 -5.426 17.222 1.00 90.50 460 GLY A CA 1
ATOM 3206 C C . GLY A 1 460 ? -18.861 -6.889 17.622 1.00 90.50 460 GLY A C 1
ATOM 3207 O O . GLY A 1 460 ? -18.185 -7.423 18.500 1.00 90.50 460 GLY A O 1
ATOM 3208 N N . ASN A 1 461 ? -19.802 -7.572 16.970 1.00 88.50 461 ASN A N 1
ATOM 3209 C CA . ASN A 1 461 ? -19.981 -9.012 17.143 1.00 88.50 461 ASN A CA 1
ATOM 3210 C C . ASN A 1 461 ? -18.741 -9.758 16.614 1.00 88.50 461 ASN A C 1
ATOM 3212 O O . ASN A 1 461 ? -18.371 -9.565 15.462 1.00 88.50 461 ASN A O 1
ATOM 3216 N N . TYR A 1 462 ? -18.093 -10.568 17.457 1.00 90.50 462 TYR A N 1
ATOM 3217 C CA . TYR A 1 462 ? -16.797 -11.220 17.188 1.00 90.50 462 TYR A CA 1
ATOM 3218 C C . TYR A 1 462 ? -15.613 -10.281 16.851 1.00 90.50 462 TYR A C 1
ATOM 3220 O O . TYR A 1 462 ? -14.608 -10.747 16.314 1.00 90.50 462 TYR A O 1
ATOM 3228 N N . ALA A 1 463 ? -15.681 -8.984 17.178 1.00 92.62 463 ALA A N 1
ATOM 3229 C CA . ALA A 1 463 ? -14.535 -8.082 17.019 1.00 92.62 463 ALA A CA 1
ATOM 3230 C C . ALA A 1 463 ? -13.387 -8.473 17.970 1.00 92.62 463 ALA A C 1
ATOM 3232 O O . ALA A 1 463 ? -13.638 -8.703 19.154 1.00 92.62 463 ALA A O 1
ATOM 3233 N N . GLY A 1 464 ? -12.142 -8.561 17.490 1.00 90.31 464 GLY A N 1
ATOM 3234 C CA . GLY A 1 464 ? -10.969 -8.861 18.331 1.00 90.31 464 GLY A CA 1
ATOM 3235 C C . GLY A 1 464 ? -11.083 -10.167 19.136 1.00 90.31 464 GLY A C 1
ATOM 3236 O O . GLY A 1 464 ? -10.552 -10.259 20.240 1.00 90.31 464 GLY A O 1
ATOM 3237 N N . LYS A 1 465 ? -11.872 -11.142 18.660 1.00 88.19 465 LYS A N 1
ATOM 3238 C CA . LYS A 1 465 ? -12.390 -12.267 19.461 1.00 88.19 465 LYS A CA 1
ATOM 3239 C C . LYS A 1 465 ? -11.290 -13.087 20.142 1.00 88.19 465 LYS A C 1
ATOM 3241 O O . LYS A 1 465 ? -11.476 -13.473 21.297 1.00 88.19 465 LYS A O 1
ATOM 3246 N N . THR A 1 466 ? -10.180 -13.373 19.459 1.00 87.00 466 THR A N 1
ATOM 3247 C CA . THR A 1 466 ? -9.060 -14.139 20.032 1.00 87.00 466 THR A CA 1
ATOM 3248 C C . THR A 1 466 ? -7.701 -13.540 19.671 1.00 87.00 466 THR A C 1
ATOM 3250 O O . THR A 1 466 ? -7.398 -13.405 18.484 1.00 87.00 466 THR A O 1
ATOM 3253 N N . ASN A 1 467 ? -6.854 -13.303 20.679 1.00 81.25 467 ASN A N 1
ATOM 3254 C CA . ASN A 1 467 ? -5.484 -12.792 20.534 1.00 81.25 467 ASN A CA 1
ATOM 3255 C C . ASN A 1 467 ? -5.438 -11.436 19.807 1.00 81.25 467 ASN A C 1
ATOM 3257 O O . ASN A 1 467 ? -4.987 -11.339 18.662 1.00 81.25 467 ASN A O 1
ATOM 3261 N N . GLN A 1 468 ? -5.916 -10.390 20.483 1.00 84.62 468 GLN A N 1
ATOM 3262 C CA . GLN A 1 468 ? -5.779 -9.010 20.020 1.00 84.62 468 GLN A CA 1
ATOM 3263 C C . GLN A 1 468 ? -4.512 -8.384 20.624 1.00 84.62 468 GLN A C 1
ATOM 3265 O O . GLN A 1 468 ? -4.345 -8.386 21.844 1.00 84.62 468 GLN A O 1
ATOM 3270 N N . GLY A 1 469 ? -3.624 -7.851 19.780 1.00 86.00 469 GLY A N 1
ATOM 3271 C CA . GLY A 1 469 ? -2.369 -7.221 20.190 1.00 86.00 469 GLY A CA 1
ATOM 3272 C C . GLY A 1 469 ? -2.538 -5.973 21.067 1.00 86.00 469 GLY A C 1
ATOM 3273 O O . GLY A 1 469 ? -3.611 -5.380 21.164 1.00 86.00 469 GLY A O 1
ATOM 3274 N N . ILE A 1 470 ? -1.445 -5.557 21.712 1.00 87.31 470 ILE A N 1
ATOM 3275 C CA . ILE A 1 470 ? -1.391 -4.321 22.512 1.00 87.31 470 ILE A CA 1
ATOM 3276 C C . ILE A 1 470 ? -1.640 -3.115 21.585 1.00 87.31 470 ILE A C 1
ATOM 3278 O O . ILE A 1 470 ? -1.121 -3.091 20.465 1.00 87.31 470 ILE A O 1
ATOM 3282 N N . TYR A 1 471 ? -2.441 -2.142 22.039 1.00 88.19 471 TYR A N 1
ATOM 3283 C CA . TYR A 1 471 ? -2.891 -0.970 21.262 1.00 88.19 471 TYR A CA 1
ATOM 3284 C C . TYR A 1 471 ? -3.605 -1.284 19.928 1.00 88.19 471 TYR A C 1
ATOM 3286 O O . TYR A 1 471 ? -3.717 -0.408 19.071 1.00 88.19 471 TYR A O 1
ATOM 3294 N N . ALA A 1 472 ? -4.076 -2.515 19.709 1.00 92.19 472 ALA A N 1
ATOM 3295 C CA . ALA A 1 472 ? -4.749 -2.872 18.463 1.00 92.19 472 ALA A CA 1
ATOM 3296 C C . ALA A 1 472 ? -6.231 -2.447 18.448 1.00 92.19 472 ALA A C 1
ATOM 3298 O O . ALA A 1 472 ? -6.897 -2.394 19.485 1.00 92.19 472 ALA A O 1
ATOM 3299 N N . LEU A 1 473 ? -6.750 -2.162 17.253 1.00 92.81 473 LEU A N 1
ATOM 3300 C CA . LEU A 1 473 ? -8.099 -1.653 17.008 1.00 92.81 473 LEU A CA 1
ATOM 3301 C C . LEU A 1 473 ? -8.886 -2.621 16.118 1.00 92.81 473 LEU A C 1
ATOM 3303 O O . LEU A 1 473 ? -8.478 -2.904 14.996 1.00 92.81 473 LEU A O 1
ATOM 3307 N N . ALA A 1 474 ? -10.043 -3.078 16.587 1.00 92.88 474 ALA A N 1
ATOM 3308 C CA . ALA A 1 474 ? -11.000 -3.906 15.861 1.00 92.88 474 ALA A CA 1
ATOM 3309 C C . ALA A 1 474 ? -12.410 -3.300 15.980 1.00 92.88 474 ALA A C 1
ATOM 3311 O O . ALA A 1 474 ? -13.008 -3.322 17.054 1.00 92.88 474 ALA A O 1
ATOM 3312 N N . LEU A 1 475 ? -12.960 -2.759 14.891 1.00 92.56 475 LEU A N 1
ATOM 3313 C CA . LEU A 1 475 ? -14.278 -2.112 14.862 1.00 92.56 475 LEU A CA 1
ATOM 3314 C C . LEU A 1 475 ? -15.124 -2.642 13.693 1.00 92.56 475 LEU A C 1
ATOM 3316 O O . LEU A 1 475 ? -14.931 -2.264 12.541 1.00 92.56 475 LEU A O 1
ATOM 3320 N N . GLY A 1 476 ? -16.086 -3.515 13.985 1.00 90.06 476 GLY A N 1
ATOM 3321 C CA . GLY A 1 476 ? -16.981 -4.129 13.000 1.00 90.06 476 GLY A CA 1
ATOM 3322 C C . GLY A 1 476 ? -17.347 -5.574 13.343 1.00 90.06 476 GLY A C 1
ATOM 3323 O O . GLY A 1 476 ? -16.762 -6.188 14.233 1.00 90.06 476 GLY A O 1
ATOM 3324 N N . ASN A 1 477 ? -18.326 -6.146 12.634 1.00 89.06 477 ASN A N 1
ATOM 3325 C CA . ASN A 1 477 ? -18.608 -7.578 12.765 1.00 89.06 477 ASN A CA 1
ATOM 3326 C C . ASN A 1 477 ? -17.397 -8.379 12.266 1.00 89.06 477 ASN A C 1
ATOM 3328 O O . ASN A 1 477 ? -16.964 -8.187 11.132 1.00 89.06 477 ASN A O 1
ATOM 3332 N N . SER A 1 478 ? -16.867 -9.266 13.106 1.00 90.88 478 SER A N 1
ATOM 3333 C CA . SER A 1 478 ? -15.722 -10.133 12.812 1.00 90.88 478 SER A CA 1
ATOM 3334 C C . SER A 1 478 ? -14.447 -9.385 12.369 1.00 90.88 478 SER A C 1
ATOM 3336 O O . SER A 1 478 ? -13.589 -9.965 11.701 1.00 90.88 478 SER A O 1
ATOM 3338 N N . ALA A 1 479 ? -14.302 -8.108 12.741 1.00 92.56 479 ALA A N 1
ATOM 3339 C CA . ALA A 1 479 ? -13.071 -7.344 12.541 1.00 92.56 479 ALA A CA 1
ATOM 3340 C C . ALA A 1 479 ? -11.963 -7.862 13.475 1.00 92.56 479 ALA A C 1
ATOM 3342 O O . ALA A 1 479 ? -12.218 -8.052 14.665 1.00 92.56 479 ALA A O 1
ATOM 3343 N N . GLY A 1 480 ? -10.748 -8.112 12.976 1.00 89.69 480 GLY A N 1
ATOM 3344 C CA . GLY A 1 480 ? -9.637 -8.614 13.803 1.00 89.69 480 GLY A CA 1
ATOM 3345 C C . GLY A 1 480 ? -9.955 -9.926 14.542 1.00 89.69 480 GLY A C 1
ATOM 3346 O O . GLY A 1 480 ? -9.486 -10.131 15.659 1.00 89.69 480 GLY A O 1
ATOM 3347 N N . ASN A 1 481 ? -10.835 -10.767 13.984 1.00 87.25 481 ASN A N 1
ATOM 3348 C CA . ASN A 1 481 ? -11.466 -11.905 14.668 1.00 87.25 481 ASN A CA 1
ATOM 3349 C C . ASN A 1 481 ? -10.436 -12.870 15.293 1.00 87.25 481 ASN A C 1
ATOM 3351 O O . ASN A 1 481 ? -10.599 -13.256 16.452 1.00 87.25 481 ASN A O 1
ATOM 3355 N N . THR A 1 482 ? -9.352 -13.209 14.586 1.00 86.62 482 THR A N 1
ATOM 3356 C CA . THR A 1 482 ? -8.273 -14.044 15.143 1.00 86.62 482 THR A CA 1
ATOM 3357 C C . THR A 1 482 ? -6.873 -13.538 14.786 1.00 86.62 482 THR A C 1
ATOM 3359 O O . THR A 1 482 ? -6.566 -13.380 13.603 1.00 86.62 482 THR A O 1
ATOM 3362 N N . ASN A 1 483 ? -6.000 -13.414 15.794 1.00 81.94 483 ASN A N 1
ATOM 3363 C CA . ASN A 1 483 ? -4.584 -13.040 15.667 1.00 81.94 483 ASN A CA 1
ATOM 3364 C C . ASN A 1 483 ? -4.384 -11.661 15.013 1.00 81.94 483 ASN A C 1
ATOM 3366 O O . ASN A 1 483 ? -3.935 -11.558 13.869 1.00 81.94 483 ASN A O 1
ATOM 3370 N N . GLN A 1 484 ? -4.705 -10.601 15.755 1.00 85.12 484 GLN A N 1
ATOM 3371 C CA . GLN A 1 484 ? -4.411 -9.224 15.358 1.00 85.12 484 GLN A CA 1
ATOM 3372 C C . GLN A 1 484 ? -3.082 -8.767 15.982 1.00 85.12 484 GLN A C 1
ATOM 3374 O O . GLN A 1 484 ? -2.913 -8.842 17.199 1.00 85.12 484 GLN A O 1
ATOM 3379 N N . GLY A 1 485 ? -2.147 -8.289 15.157 1.00 86.50 485 GLY A N 1
ATOM 3380 C CA . GLY A 1 485 ? -0.826 -7.819 15.578 1.00 86.50 485 GLY A CA 1
ATOM 3381 C C . GLY A 1 485 ? -0.839 -6.577 16.478 1.00 86.50 485 GLY A C 1
ATOM 3382 O O . GLY A 1 485 ? -1.856 -5.913 16.673 1.00 86.50 485 GLY A O 1
ATOM 3383 N N . ILE A 1 486 ? 0.327 -6.250 17.036 1.00 87.50 486 ILE A N 1
ATOM 3384 C CA . ILE A 1 486 ? 0.532 -5.065 17.884 1.00 87.50 486 ILE A CA 1
ATOM 3385 C C . ILE A 1 486 ? 0.342 -3.797 17.033 1.00 87.50 486 ILE A C 1
ATOM 3387 O O . ILE A 1 486 ? 0.833 -3.749 15.902 1.00 87.50 486 ILE A O 1
ATOM 3391 N N . PHE A 1 487 ? -0.367 -2.789 17.562 1.00 88.44 487 PHE A N 1
ATOM 3392 C CA . PHE A 1 487 ? -0.748 -1.548 16.859 1.00 88.44 487 PHE A CA 1
ATOM 3393 C C . PHE A 1 487 ? -1.522 -1.743 15.534 1.00 88.44 487 PHE A C 1
ATOM 3395 O O . PHE A 1 487 ? -1.618 -0.813 14.735 1.00 88.44 487 PHE A O 1
ATOM 3402 N N . ALA A 1 488 ? -2.065 -2.934 15.262 1.00 92.25 488 ALA A N 1
ATOM 3403 C CA . ALA A 1 488 ? -2.794 -3.184 14.022 1.00 92.25 488 ALA A CA 1
ATOM 3404 C C . ALA A 1 488 ? -4.235 -2.640 14.082 1.00 92.25 488 ALA A C 1
ATOM 3406 O O . ALA A 1 488 ? -4.868 -2.616 15.140 1.00 92.25 488 ALA A O 1
ATOM 3407 N N . VAL A 1 489 ? -4.760 -2.210 12.934 1.00 93.00 489 VAL A N 1
ATOM 3408 C CA . VAL A 1 489 ? -6.080 -1.579 12.787 1.00 93.00 489 VAL A CA 1
ATOM 3409 C C . VAL A 1 489 ? -6.943 -2.399 11.835 1.00 93.00 489 VAL A C 1
ATOM 3411 O O . VAL A 1 489 ? -6.550 -2.636 10.699 1.00 93.00 489 VAL A O 1
ATOM 3414 N N . ALA A 1 490 ? -8.139 -2.782 12.269 1.00 92.88 490 ALA A N 1
ATOM 3415 C CA . ALA A 1 490 ? -9.147 -3.493 11.494 1.00 92.88 490 ALA A CA 1
ATOM 3416 C C . ALA A 1 490 ? -10.514 -2.817 11.683 1.00 92.88 490 ALA A C 1
ATOM 3418 O O . ALA A 1 490 ? -11.088 -2.862 12.770 1.00 92.88 490 ALA A O 1
ATOM 3419 N N . LEU A 1 491 ? -11.052 -2.186 10.641 1.00 92.31 491 LEU A N 1
ATOM 3420 C CA . LEU A 1 491 ? -12.325 -1.462 10.693 1.00 92.31 491 LEU A CA 1
ATOM 3421 C C . LEU A 1 491 ? -13.201 -1.842 9.496 1.00 92.31 491 LEU A C 1
ATOM 3423 O O . LEU A 1 491 ? -12.842 -1.587 8.350 1.00 92.31 491 LEU A O 1
ATOM 3427 N N . GLY A 1 492 ? -14.364 -2.438 9.755 1.00 90.44 492 GLY A N 1
ATOM 3428 C CA . GLY A 1 492 ? -15.305 -2.918 8.739 1.00 90.44 492 GLY A CA 1
ATOM 3429 C C . GLY A 1 492 ? -15.777 -4.353 8.982 1.00 90.44 492 GLY A C 1
ATOM 3430 O O . GLY A 1 492 ? -15.295 -5.044 9.878 1.00 90.44 492 GLY A O 1
ATOM 3431 N N . PHE A 1 493 ? -16.740 -4.820 8.183 1.00 88.75 493 PHE A N 1
ATOM 3432 C CA . PHE A 1 493 ? -17.184 -6.218 8.227 1.00 88.75 493 PHE A CA 1
ATOM 3433 C C . PHE A 1 493 ? -16.041 -7.141 7.785 1.00 88.75 493 PHE A C 1
ATOM 3435 O O . PHE A 1 493 ? -15.552 -7.013 6.666 1.00 88.75 493 PHE A O 1
ATOM 3442 N N . SER A 1 494 ? -15.620 -8.063 8.650 1.00 90.62 494 SER A N 1
ATOM 3443 C CA . SER A 1 494 ? -14.525 -9.014 8.409 1.00 90.62 494 SER A CA 1
ATOM 3444 C C . SER A 1 494 ? -13.196 -8.378 7.955 1.00 90.62 494 SER A C 1
ATOM 3446 O O . SER A 1 494 ? -12.395 -9.023 7.279 1.00 90.62 494 SER A O 1
ATOM 3448 N N . ALA A 1 495 ? -12.937 -7.120 8.329 1.00 92.44 495 ALA A N 1
ATOM 3449 C CA . ALA A 1 495 ? -11.635 -6.486 8.127 1.00 92.44 495 ALA A CA 1
ATOM 3450 C C . ALA A 1 495 ? -10.568 -7.187 8.988 1.00 92.44 495 ALA A C 1
ATOM 3452 O O . ALA A 1 495 ? -10.818 -7.451 10.165 1.00 92.44 495 ALA A O 1
ATOM 3453 N N . GLY A 1 496 ? -9.395 -7.507 8.436 1.00 89.56 496 GLY A N 1
ATOM 3454 C CA . GLY A 1 496 ? -8.318 -8.173 9.184 1.00 89.56 496 GLY A CA 1
ATOM 3455 C C . GLY A 1 496 ? -8.751 -9.487 9.851 1.00 89.56 496 GLY A C 1
ATOM 3456 O O . GLY A 1 496 ? -8.333 -9.757 10.974 1.00 89.56 496 GLY A O 1
ATOM 3457 N N . ASN A 1 497 ? -9.673 -10.251 9.241 1.00 87.19 497 ASN A N 1
ATOM 3458 C CA . ASN A 1 497 ? -10.381 -11.350 9.914 1.00 87.19 497 ASN A CA 1
ATOM 3459 C C . ASN A 1 497 ? -9.430 -12.404 10.505 1.00 87.19 497 ASN A C 1
ATOM 3461 O O . ASN A 1 497 ? -9.660 -12.876 11.621 1.00 87.19 497 ASN A O 1
ATOM 3465 N N . THR A 1 498 ? -8.360 -12.741 9.779 1.00 86.75 498 THR A N 1
ATOM 3466 C CA . THR A 1 498 ? -7.366 -13.739 10.194 1.00 86.75 498 THR A CA 1
ATOM 3467 C C . THR A 1 498 ? -5.930 -13.280 9.919 1.00 86.75 498 THR A C 1
ATOM 3469 O O . THR A 1 498 ? -5.597 -12.894 8.798 1.00 86.75 498 THR A O 1
ATOM 3472 N N . ASN A 1 499 ? -5.063 -13.387 10.933 1.00 80.69 499 ASN A N 1
ATOM 3473 C CA . ASN A 1 499 ? -3.613 -13.154 10.848 1.00 80.69 499 ASN A CA 1
ATOM 3474 C C . ASN A 1 499 ? -3.243 -11.763 10.295 1.00 80.69 499 ASN A C 1
ATOM 3476 O O . ASN A 1 499 ? -2.743 -11.631 9.174 1.00 80.69 499 ASN A O 1
ATOM 3480 N N . GLN A 1 500 ? -3.464 -10.728 11.107 1.00 84.88 500 GLN A N 1
ATOM 3481 C CA . GLN A 1 500 ? -3.024 -9.366 10.809 1.00 84.88 500 GLN A CA 1
ATOM 3482 C C . GLN A 1 500 ? -1.627 -9.113 11.398 1.00 84.88 500 GLN A C 1
ATOM 3484 O O . GLN A 1 500 ? -1.420 -9.298 12.597 1.00 84.88 500 GLN A O 1
ATOM 3489 N N . GLY A 1 501 ? -0.666 -8.684 10.579 1.00 86.81 501 GLY A N 1
ATOM 3490 C CA . GLY A 1 501 ? 0.693 -8.351 11.011 1.00 86.81 501 GLY A CA 1
ATOM 3491 C C . GLY A 1 501 ? 0.770 -7.125 11.930 1.00 86.81 501 GLY A C 1
ATOM 3492 O O . GLY A 1 501 ? -0.184 -6.362 12.071 1.00 86.81 501 GLY A O 1
ATOM 3493 N N . ASN A 1 502 ? 1.931 -6.908 12.554 1.00 88.06 502 ASN A N 1
ATOM 3494 C CA . ASN A 1 502 ? 2.158 -5.725 13.394 1.00 88.06 502 ASN A CA 1
ATOM 3495 C C . ASN A 1 502 ? 2.087 -4.439 12.551 1.00 88.06 502 ASN A C 1
ATOM 3497 O O . ASN A 1 502 ? 2.584 -4.422 11.422 1.00 88.06 502 ASN A O 1
ATOM 3501 N N . TYR A 1 503 ? 1.500 -3.374 13.108 1.00 89.12 503 TYR A N 1
ATOM 3502 C CA . TYR A 1 503 ? 1.274 -2.072 12.453 1.00 89.12 503 TYR A CA 1
ATOM 3503 C C . TYR A 1 503 ? 0.490 -2.129 11.125 1.00 89.12 503 TYR A C 1
ATOM 3505 O O . TYR A 1 503 ? 0.535 -1.188 10.335 1.00 89.12 503 TYR A O 1
ATOM 3513 N N . ALA A 1 504 ? -0.206 -3.231 10.840 1.00 92.62 504 ALA A N 1
ATOM 3514 C CA . ALA A 1 504 ? -0.975 -3.379 9.611 1.00 92.62 504 ALA A CA 1
ATOM 3515 C C . ALA A 1 504 ? -2.347 -2.687 9.707 1.00 92.62 504 ALA A C 1
ATOM 3517 O O . ALA A 1 504 ? -2.948 -2.616 10.781 1.00 92.62 504 ALA A O 1
ATOM 3518 N N . ILE A 1 505 ? -2.852 -2.180 8.582 1.00 92.38 505 ILE A N 1
ATOM 3519 C CA . ILE A 1 505 ? -4.105 -1.416 8.496 1.00 92.38 505 ILE A CA 1
ATOM 3520 C C . ILE A 1 505 ? -5.056 -2.114 7.522 1.00 92.38 505 ILE A C 1
ATOM 3522 O O . ILE A 1 505 ? -4.702 -2.358 6.373 1.00 92.38 505 ILE A O 1
ATOM 3526 N N . ALA A 1 506 ? -6.279 -2.390 7.965 1.00 92.88 506 ALA A N 1
ATOM 3527 C CA . ALA A 1 506 ? -7.366 -2.978 7.195 1.00 92.88 506 ALA A CA 1
ATOM 3528 C C . ALA A 1 506 ? -8.646 -2.149 7.399 1.00 92.88 506 ALA A C 1
ATOM 3530 O O . ALA A 1 506 ? -9.236 -2.162 8.478 1.00 92.88 506 ALA A O 1
ATOM 3531 N N . LEU A 1 507 ? -9.081 -1.415 6.374 1.00 92.12 507 LEU A N 1
ATOM 3532 C CA . LEU A 1 507 ? -10.230 -0.506 6.426 1.00 92.12 507 LEU A CA 1
ATOM 3533 C C . LEU A 1 507 ? -11.216 -0.802 5.286 1.00 92.12 507 LEU A C 1
ATOM 3535 O O . LEU A 1 507 ? -10.964 -0.466 4.133 1.00 92.12 507 LEU A O 1
ATOM 3539 N N . GLY A 1 508 ? -12.360 -1.401 5.604 1.00 90.50 508 GLY A N 1
ATOM 3540 C CA . GLY A 1 508 ? -13.420 -1.749 4.654 1.00 90.50 508 GLY A CA 1
ATOM 3541 C C . GLY A 1 508 ? -13.873 -3.206 4.756 1.00 90.50 508 GLY A C 1
ATOM 3542 O O . GLY A 1 508 ? -13.263 -4.031 5.433 1.00 90.50 508 GLY A O 1
ATOM 3543 N N . THR A 1 509 ? -14.970 -3.533 4.073 1.00 89.62 509 THR A N 1
ATOM 3544 C CA . THR A 1 509 ? -15.533 -4.891 4.051 1.00 89.62 509 THR A CA 1
ATOM 3545 C C . THR A 1 509 ? -14.538 -5.884 3.447 1.00 89.62 509 THR A C 1
ATOM 3547 O O . THR A 1 509 ? -14.141 -5.734 2.294 1.00 89.62 509 THR A O 1
ATOM 3550 N N . ASN A 1 510 ? -14.140 -6.894 4.220 1.00 90.31 510 ASN A N 1
ATOM 3551 C CA . ASN A 1 510 ? -13.107 -7.883 3.893 1.00 90.31 510 ASN A CA 1
ATOM 3552 C C . ASN A 1 510 ? -11.736 -7.285 3.495 1.00 90.31 510 ASN A C 1
ATOM 3554 O O . ASN A 1 510 ? -10.968 -7.933 2.781 1.00 90.31 510 ASN A O 1
ATOM 3558 N N . ALA A 1 511 ? -11.414 -6.058 3.918 1.00 92.44 511 ALA A N 1
ATOM 3559 C CA . ALA A 1 511 ? -10.068 -5.514 3.739 1.00 92.44 511 ALA A CA 1
ATOM 3560 C C . ALA A 1 511 ? -9.066 -6.344 4.562 1.00 92.44 511 ALA A C 1
ATOM 3562 O O . ALA A 1 511 ? -9.334 -6.629 5.729 1.00 92.44 511 ALA A O 1
ATOM 3563 N N . GLY A 1 512 ? -7.938 -6.763 3.983 1.00 89.19 512 GLY A N 1
ATOM 3564 C CA . GLY A 1 512 ? -6.927 -7.566 4.686 1.00 89.19 512 GLY A CA 1
ATOM 3565 C C . GLY A 1 512 ? -7.467 -8.879 5.277 1.00 89.19 512 GLY A C 1
ATOM 3566 O O . GLY A 1 512 ? -7.004 -9.297 6.334 1.00 89.19 512 GLY A O 1
ATOM 3567 N N . TYR A 1 513 ? -8.501 -9.484 4.673 1.00 87.50 513 TYR A N 1
ATOM 3568 C CA . TYR A 1 513 ? -9.293 -10.572 5.273 1.00 87.50 513 TYR A CA 1
ATOM 3569 C C . TYR A 1 513 ? -8.447 -11.762 5.769 1.00 87.50 513 TYR A C 1
ATOM 3571 O O . TYR A 1 513 ? -8.734 -12.322 6.832 1.00 87.50 513 TYR A O 1
ATOM 3579 N N . SER A 1 514 ? -7.390 -12.130 5.039 1.00 86.38 514 SER A N 1
ATOM 3580 C CA . SER A 1 514 ? -6.491 -13.223 5.424 1.00 86.38 514 SER A CA 1
ATOM 3581 C C . SER A 1 514 ? -5.021 -12.951 5.097 1.00 86.38 514 SER A C 1
ATOM 3583 O O . SER A 1 514 ? -4.678 -12.604 3.966 1.00 86.38 514 SER A O 1
ATOM 3585 N N . ASN A 1 515 ? -4.150 -13.184 6.086 1.00 81.19 515 ASN A N 1
ATOM 3586 C CA . ASN A 1 515 ? -2.689 -13.098 5.979 1.00 81.19 515 ASN A CA 1
ATOM 3587 C C . ASN A 1 515 ? -2.202 -11.726 5.475 1.00 81.19 515 ASN A C 1
ATOM 3589 O O . ASN A 1 515 ? -1.664 -11.602 4.370 1.00 81.19 515 ASN A O 1
ATOM 3593 N N . GLN A 1 516 ? -2.378 -10.694 6.303 1.00 84.75 516 GLN A N 1
ATOM 3594 C CA . GLN A 1 516 ? -1.834 -9.361 6.046 1.00 84.75 516 GLN A CA 1
ATOM 3595 C C . GLN A 1 516 ? -0.445 -9.222 6.690 1.00 84.75 516 GLN A C 1
ATOM 3597 O O . GLN A 1 516 ? -0.300 -9.381 7.900 1.00 84.75 516 GLN A O 1
ATOM 3602 N N . GLY A 1 517 ? 0.584 -8.917 5.899 1.00 86.38 517 GLY A N 1
ATOM 3603 C CA . GLY A 1 517 ? 1.956 -8.729 6.375 1.00 86.38 517 GLY A CA 1
ATOM 3604 C C . GLY A 1 517 ? 2.144 -7.494 7.268 1.00 86.38 517 GLY A C 1
ATOM 3605 O O . GLY A 1 517 ? 1.322 -6.580 7.292 1.00 86.38 517 GLY A O 1
ATOM 3606 N N . SER A 1 518 ? 3.258 -7.444 8.004 1.00 86.81 518 SER A N 1
ATOM 3607 C CA . SER A 1 518 ? 3.582 -6.299 8.871 1.00 86.81 518 SER A CA 1
ATOM 3608 C C . SER A 1 518 ? 3.724 -4.996 8.073 1.00 86.81 518 SER A C 1
ATOM 3610 O O . SER A 1 518 ? 4.267 -5.002 6.964 1.00 86.81 518 SER A O 1
ATOM 3612 N N . ASN A 1 519 ? 3.258 -3.886 8.654 1.00 88.25 519 ASN A N 1
ATOM 3613 C CA . ASN A 1 519 ? 3.151 -2.552 8.042 1.00 88.25 519 ASN A CA 1
ATOM 3614 C C . ASN A 1 519 ? 2.353 -2.492 6.720 1.00 88.25 519 ASN A C 1
ATOM 3616 O O . ASN A 1 519 ? 2.490 -1.522 5.976 1.00 88.25 519 ASN A O 1
ATOM 3620 N N . ALA A 1 520 ? 1.578 -3.523 6.367 1.00 92.06 520 ALA A N 1
ATOM 3621 C CA . ALA A 1 520 ? 0.802 -3.511 5.132 1.00 92.06 520 ALA A CA 1
ATOM 3622 C C . ALA A 1 520 ? -0.512 -2.725 5.295 1.00 92.06 520 ALA A C 1
ATOM 3624 O O . ALA A 1 520 ? -1.100 -2.685 6.377 1.00 92.06 520 ALA A O 1
ATOM 3625 N N . ILE A 1 521 ? -0.970 -2.097 4.214 1.00 92.12 521 ILE A N 1
ATOM 3626 C CA . ILE A 1 521 ? -2.157 -1.236 4.182 1.00 92.12 521 ILE A CA 1
ATOM 3627 C C . ILE A 1 521 ? -3.164 -1.825 3.195 1.00 92.12 521 ILE A C 1
ATOM 3629 O O . ILE A 1 521 ? -2.843 -2.036 2.029 1.00 92.12 521 ILE A O 1
ATOM 3633 N N . ALA A 1 522 ? -4.394 -2.043 3.646 1.00 92.69 522 ALA A N 1
ATOM 3634 C CA . ALA A 1 522 ? -5.531 -2.491 2.855 1.00 92.69 522 ALA A CA 1
ATOM 3635 C C . ALA A 1 522 ? -6.730 -1.573 3.132 1.00 92.69 522 ALA A C 1
ATOM 3637 O O . ALA A 1 522 ? -7.230 -1.520 4.253 1.00 92.69 522 ALA A O 1
ATOM 3638 N N . LEU A 1 523 ? -7.197 -0.837 2.125 1.00 92.00 523 LEU A N 1
ATOM 3639 C CA . LEU A 1 523 ? -8.282 0.135 2.253 1.00 92.00 523 LEU A CA 1
ATOM 3640 C C . LEU A 1 523 ? -9.256 0.002 1.079 1.00 92.00 523 LEU A C 1
ATOM 3642 O O . LEU A 1 523 ? -8.885 0.216 -0.070 1.00 92.00 523 LEU A O 1
ATOM 3646 N N . GLY A 1 524 ? -10.514 -0.322 1.371 1.00 90.62 524 GLY A N 1
ATOM 3647 C CA . GLY A 1 524 ? -11.570 -0.576 0.391 1.00 90.62 524 GLY A CA 1
ATOM 3648 C C . GLY A 1 524 ? -12.109 -2.008 0.445 1.00 90.62 524 GLY A C 1
ATOM 3649 O O . GLY A 1 524 ? -11.525 -2.902 1.056 1.00 90.62 524 GLY A O 1
ATOM 3650 N N . THR A 1 525 ? -13.258 -2.234 -0.195 1.00 89.81 525 THR A N 1
ATOM 3651 C CA . THR A 1 525 ? -13.919 -3.549 -0.200 1.00 89.81 525 THR A CA 1
ATOM 3652 C C . THR A 1 525 ? -13.054 -4.602 -0.893 1.00 89.81 525 THR A C 1
ATOM 3654 O O . THR A 1 525 ? -12.717 -4.453 -2.069 1.00 89.81 525 THR A O 1
ATOM 3657 N N . ASN A 1 526 ? -12.723 -5.672 -0.169 1.00 90.56 526 ASN A N 1
ATOM 3658 C CA . ASN A 1 526 ? -11.787 -6.732 -0.557 1.00 90.56 526 ASN A CA 1
ATOM 3659 C C . ASN A 1 526 ? -10.374 -6.238 -0.960 1.00 90.56 526 ASN A C 1
ATOM 3661 O O . ASN A 1 526 ? -9.689 -6.912 -1.732 1.00 90.56 526 ASN A O 1
ATOM 3665 N N . ALA A 1 527 ? -9.928 -5.070 -0.485 1.00 92.50 527 ALA A N 1
ATOM 3666 C CA . ALA A 1 527 ? -8.537 -4.648 -0.661 1.00 92.50 527 ALA A CA 1
ATOM 3667 C C . ALA A 1 527 ? -7.605 -5.605 0.104 1.00 92.50 527 ALA A C 1
ATOM 3669 O O . ALA A 1 527 ? -7.879 -5.911 1.264 1.00 92.50 527 ALA A O 1
ATOM 3670 N N . GLY A 1 528 ? -6.529 -6.102 -0.513 1.00 89.12 528 GLY A N 1
ATOM 3671 C CA . GLY A 1 528 ? -5.586 -7.019 0.145 1.00 89.12 528 GLY A CA 1
ATOM 3672 C C . GLY A 1 528 ? -6.239 -8.289 0.715 1.00 89.12 528 GLY A C 1
ATOM 3673 O O . GLY A 1 528 ? -5.814 -8.768 1.763 1.00 89.12 528 GLY A O 1
ATOM 3674 N N . TYR A 1 529 ? -7.321 -8.786 0.099 1.00 87.81 529 TYR A N 1
ATOM 3675 C CA . TYR A 1 529 ? -8.199 -9.825 0.664 1.00 87.81 529 TYR A CA 1
ATOM 3676 C C . TYR A 1 529 ? -7.452 -11.108 1.083 1.00 87.81 529 TYR A C 1
ATOM 3678 O O . TYR A 1 529 ? -7.774 -11.712 2.111 1.00 87.81 529 TYR A O 1
ATOM 3686 N N . SER A 1 530 ? -6.434 -11.518 0.322 1.00 86.69 530 SER A N 1
ATOM 3687 C CA . SER A 1 530 ? -5.629 -12.703 0.635 1.00 86.69 530 SER A CA 1
ATOM 3688 C C . SER A 1 530 ? -4.146 -12.532 0.300 1.00 86.69 530 SER A C 1
ATOM 3690 O O . SER A 1 530 ? -3.789 -12.161 -0.818 1.00 86.69 530 SER A O 1
ATOM 3692 N N . ASN A 1 531 ? -3.286 -12.877 1.265 1.00 81.00 531 ASN A N 1
ATOM 3693 C CA . ASN A 1 531 ? -1.824 -12.916 1.136 1.00 81.00 531 ASN A CA 1
ATOM 3694 C C . ASN A 1 531 ? -1.220 -11.570 0.692 1.00 81.00 531 ASN A C 1
ATOM 3696 O O . ASN A 1 531 ? -0.651 -11.450 -0.398 1.00 81.00 531 ASN A O 1
ATOM 3700 N N . GLN A 1 532 ? -1.327 -10.557 1.555 1.00 84.62 532 GLN A N 1
ATOM 3701 C CA . GLN A 1 532 ? -0.668 -9.268 1.352 1.00 84.62 532 GLN A CA 1
ATOM 3702 C C . GLN A 1 532 ? 0.736 -9.289 1.976 1.00 84.62 532 GLN A C 1
ATOM 3704 O O . GLN A 1 532 ? 0.883 -9.495 3.179 1.00 84.62 532 GLN A O 1
ATOM 3709 N N . GLY A 1 533 ? 1.781 -9.070 1.176 1.00 86.38 533 GLY A N 1
ATOM 3710 C CA . GLY A 1 533 ? 3.169 -9.027 1.641 1.00 86.38 533 GLY A CA 1
ATOM 3711 C C . GLY A 1 533 ? 3.473 -7.855 2.584 1.00 86.38 533 GLY A C 1
ATOM 3712 O O . GLY A 1 533 ? 2.774 -6.844 2.610 1.00 86.38 533 GLY A O 1
ATOM 3713 N N . SER A 1 534 ? 4.555 -7.966 3.360 1.00 86.44 534 SER A N 1
ATOM 3714 C CA . SER A 1 534 ? 4.978 -6.898 4.281 1.00 86.44 534 SER A CA 1
ATOM 3715 C C . SER A 1 534 ? 5.264 -5.582 3.547 1.00 86.44 534 SER A C 1
ATOM 3717 O O . SER A 1 534 ? 5.836 -5.585 2.452 1.00 86.44 534 SER A O 1
ATOM 3719 N N . ASN A 1 535 ? 4.903 -4.464 4.182 1.00 87.94 535 ASN A N 1
ATOM 3720 C CA . ASN A 1 535 ? 4.950 -3.097 3.642 1.00 87.94 535 ASN A CA 1
ATOM 3721 C C . ASN A 1 535 ? 4.168 -2.878 2.326 1.00 87.94 535 ASN A C 1
ATOM 3723 O O . ASN A 1 535 ? 4.427 -1.894 1.634 1.00 87.94 535 ASN A O 1
ATOM 3727 N N . ALA A 1 536 ? 3.279 -3.789 1.920 1.00 91.88 536 ALA A N 1
ATOM 3728 C CA . ALA A 1 536 ? 2.516 -3.628 0.684 1.00 91.88 536 ALA A CA 1
ATOM 3729 C C . ALA A 1 536 ? 1.274 -2.741 0.883 1.00 91.88 536 ALA A C 1
ATOM 3731 O O . ALA A 1 536 ? 0.723 -2.656 1.981 1.00 91.88 536 ALA A O 1
ATOM 3732 N N . ILE A 1 537 ? 0.836 -2.070 -0.182 1.00 92.12 537 ILE A N 1
ATOM 3733 C CA . ILE A 1 537 ? -0.266 -1.100 -0.170 1.00 92.12 537 ILE A CA 1
ATOM 3734 C C . ILE A 1 537 ? -1.342 -1.554 -1.157 1.00 92.12 537 ILE A C 1
ATOM 3736 O O . ILE A 1 537 ? -1.057 -1.752 -2.334 1.00 92.12 537 ILE A O 1
ATOM 3740 N N . ALA A 1 538 ? -2.582 -1.664 -0.693 1.00 92.62 538 ALA A N 1
ATOM 3741 C CA . ALA A 1 538 ? -3.773 -1.962 -1.476 1.00 92.62 538 ALA A CA 1
ATOM 3742 C C . ALA A 1 538 ? -4.861 -0.927 -1.148 1.00 92.62 538 ALA A C 1
ATOM 3744 O O . ALA A 1 538 ? -5.399 -0.917 -0.043 1.00 92.62 538 ALA A O 1
ATOM 3745 N N . LEU A 1 539 ? -5.182 -0.040 -2.090 1.00 92.06 539 LEU A N 1
ATOM 3746 C CA . LEU A 1 539 ? -6.126 1.063 -1.902 1.00 92.06 539 LEU A CA 1
ATOM 3747 C C . LEU A 1 539 ? -7.150 1.090 -3.044 1.00 92.06 539 LEU A C 1
ATOM 3749 O O . LEU A 1 539 ? -6.851 1.532 -4.148 1.00 92.06 539 LEU A O 1
ATOM 3753 N N . GLY A 1 540 ? -8.365 0.621 -2.786 1.00 90.38 540 GLY A N 1
ATOM 3754 C CA . GLY A 1 540 ? -9.436 0.515 -3.775 1.00 90.38 540 GLY A CA 1
ATOM 3755 C C . GLY A 1 540 ? -10.196 -0.805 -3.683 1.00 90.38 540 GLY A C 1
ATOM 3756 O O . GLY A 1 540 ? -9.800 -1.743 -2.993 1.00 90.38 540 GLY A O 1
ATOM 3757 N N . ARG A 1 541 ? -11.325 -0.886 -4.388 1.00 90.38 541 ARG A N 1
ATOM 3758 C CA . ARG A 1 541 ? -12.139 -2.104 -4.446 1.00 90.38 541 ARG A CA 1
ATOM 3759 C C . ARG A 1 541 ? -11.363 -3.211 -5.170 1.00 90.38 541 ARG A C 1
ATOM 3761 O O . ARG A 1 541 ? -10.892 -3.011 -6.282 1.00 90.38 541 ARG A O 1
ATOM 3768 N N . ASN A 1 542 ? -11.217 -4.377 -4.542 1.00 90.81 542 ASN A N 1
ATOM 3769 C CA . ASN A 1 542 ? -10.409 -5.502 -5.043 1.00 90.81 542 ASN A CA 1
ATOM 3770 C C . ASN A 1 542 ? -8.945 -5.141 -5.419 1.00 90.81 542 ASN A C 1
ATOM 3772 O O . ASN A 1 542 ? -8.324 -5.855 -6.213 1.00 90.81 542 ASN A O 1
ATOM 3776 N N . ALA A 1 543 ? -8.382 -4.052 -4.878 1.00 92.44 543 ALA A N 1
ATOM 3777 C CA . ALA A 1 543 ? -6.965 -3.727 -5.050 1.00 92.44 543 ALA A CA 1
ATOM 3778 C C . ALA A 1 543 ? -6.107 -4.792 -4.346 1.00 92.44 543 ALA A C 1
ATOM 3780 O O . ALA A 1 543 ? -6.387 -5.127 -3.196 1.00 92.44 543 ALA A O 1
ATOM 3781 N N . GLY A 1 544 ? -5.094 -5.352 -5.013 1.00 88.75 544 GLY A N 1
ATOM 3782 C CA . GLY A 1 544 ? -4.236 -6.400 -4.434 1.00 88.75 544 GLY A CA 1
ATOM 3783 C C . GLY A 1 544 ? -5.006 -7.616 -3.891 1.00 88.75 544 GLY A C 1
ATOM 3784 O O . GLY A 1 544 ? -4.614 -8.180 -2.874 1.00 88.75 544 GLY A O 1
ATOM 3785 N N . TYR A 1 545 ? -6.147 -7.967 -4.501 1.00 86.50 545 TYR A N 1
ATOM 3786 C CA . TYR A 1 545 ? -7.115 -8.945 -3.978 1.00 86.50 545 TYR A CA 1
ATOM 3787 C C . TYR A 1 545 ? -6.500 -10.317 -3.632 1.00 86.50 545 TYR A C 1
ATOM 3789 O O . TYR A 1 545 ? -6.813 -10.880 -2.578 1.00 86.50 545 TYR A O 1
ATOM 3797 N N . SER A 1 546 ? -5.604 -10.848 -4.470 1.00 85.50 546 SER A N 1
ATOM 3798 C CA . SER A 1 546 ? -4.852 -12.068 -4.164 1.00 85.50 546 SER A CA 1
ATOM 3799 C C . SER A 1 546 ? -3.362 -11.963 -4.505 1.00 85.50 546 SER A C 1
ATOM 3801 O O . SER A 1 546 ? -2.980 -11.530 -5.596 1.00 85.50 546 SER A O 1
ATOM 3803 N N . ASN A 1 547 ? -2.524 -12.419 -3.568 1.00 79.25 547 ASN A N 1
ATOM 3804 C CA . ASN A 1 547 ? -1.070 -12.554 -3.701 1.00 79.25 547 ASN A CA 1
ATOM 3805 C C . ASN A 1 547 ? -0.370 -11.242 -4.104 1.00 79.25 547 ASN A C 1
ATOM 3807 O O . ASN A 1 547 ? 0.130 -11.098 -5.224 1.00 79.25 547 ASN A O 1
ATOM 3811 N N . GLN A 1 548 ? -0.307 -10.292 -3.168 1.00 83.62 548 GLN A N 1
ATOM 3812 C CA . GLN A 1 548 ? 0.468 -9.063 -3.335 1.00 83.62 548 GLN A CA 1
ATOM 3813 C C . GLN A 1 548 ? 1.883 -9.238 -2.760 1.00 83.62 548 GLN A C 1
ATOM 3815 O O . GLN A 1 548 ? 2.051 -9.549 -1.582 1.00 83.62 548 GLN A O 1
ATOM 3820 N N . GLY A 1 549 ? 2.912 -9.022 -3.581 1.00 85.12 549 GLY A N 1
ATOM 3821 C CA . GLY A 1 549 ? 4.316 -9.142 -3.190 1.00 85.12 549 GLY A CA 1
ATOM 3822 C C . GLY A 1 549 ? 4.769 -8.132 -2.126 1.00 85.12 549 GLY A C 1
ATOM 3823 O O . GLY A 1 549 ? 4.131 -7.111 -1.871 1.00 85.12 549 GLY A O 1
ATOM 3824 N N . ARG A 1 550 ? 5.922 -8.403 -1.502 1.00 86.44 550 ARG A N 1
ATOM 3825 C CA . ARG A 1 550 ? 6.541 -7.505 -0.511 1.00 86.44 550 ARG A CA 1
ATOM 3826 C C . ARG A 1 550 ? 6.830 -6.129 -1.130 1.00 86.44 550 ARG A C 1
ATOM 3828 O O . ARG A 1 550 ? 7.349 -6.057 -2.242 1.00 86.44 550 ARG A O 1
ATOM 3835 N N . ASN A 1 551 ? 6.546 -5.057 -0.387 1.00 87.06 551 ASN A N 1
ATOM 3836 C CA . ASN A 1 551 ? 6.670 -3.654 -0.815 1.00 87.06 551 ASN A CA 1
ATOM 3837 C C . ASN A 1 551 ? 5.885 -3.280 -2.099 1.00 87.06 551 ASN A C 1
ATOM 3839 O O . ASN A 1 551 ? 6.204 -2.266 -2.719 1.00 87.06 551 ASN A O 1
ATOM 3843 N N . ALA A 1 552 ? 4.923 -4.089 -2.555 1.00 91.62 552 ALA A N 1
ATOM 3844 C CA . ALA A 1 552 ? 4.171 -3.790 -3.774 1.00 91.62 552 ALA A CA 1
ATOM 3845 C C . ALA A 1 552 ? 3.032 -2.785 -3.519 1.00 91.62 552 ALA A C 1
ATOM 3847 O O . ALA A 1 552 ? 2.519 -2.675 -2.405 1.00 91.62 552 ALA A O 1
ATOM 3848 N N . VAL A 1 553 ? 2.634 -2.045 -4.554 1.00 92.69 553 VAL A N 1
ATOM 3849 C CA . VAL A 1 553 ? 1.639 -0.965 -4.480 1.00 92.69 553 VAL A CA 1
ATOM 3850 C C . VAL A 1 553 ? 0.521 -1.225 -5.485 1.00 92.69 553 VAL A C 1
ATOM 3852 O O . VAL A 1 553 ? 0.781 -1.374 -6.674 1.00 92.69 553 VAL A O 1
ATOM 3855 N N . ALA A 1 554 ? -0.723 -1.237 -5.020 1.00 92.62 554 ALA A N 1
ATOM 3856 C CA . ALA A 1 554 ? -1.940 -1.393 -5.804 1.00 92.62 554 ALA A CA 1
ATOM 3857 C C . ALA A 1 554 ? -2.943 -0.302 -5.399 1.00 92.62 554 ALA A C 1
ATOM 3859 O O . ALA A 1 554 ? -3.448 -0.307 -4.279 1.00 92.62 554 ALA A O 1
ATOM 3860 N N . ILE A 1 555 ? -3.224 0.655 -6.282 1.00 92.44 555 ILE A N 1
ATOM 3861 C CA . ILE A 1 555 ? -4.096 1.806 -6.008 1.00 92.44 555 ILE A CA 1
ATOM 3862 C C . ILE A 1 555 ? -5.100 1.954 -7.154 1.00 92.44 555 ILE A C 1
ATOM 3864 O O . ILE A 1 555 ? -4.725 2.323 -8.261 1.00 92.44 555 ILE A O 1
ATOM 3868 N N . GLY A 1 556 ? -6.378 1.686 -6.906 1.00 90.56 556 GLY A N 1
ATOM 3869 C CA . GLY A 1 556 ? -7.446 1.710 -7.908 1.00 90.56 556 GLY A CA 1
ATOM 3870 C C . GLY A 1 556 ? -8.365 0.492 -7.826 1.00 90.56 556 GLY A C 1
ATOM 3871 O O . GLY A 1 556 ? -8.090 -0.472 -7.115 1.00 90.56 556 GLY A O 1
ATOM 3872 N N . ASP A 1 557 ? -9.476 0.536 -8.556 1.00 89.25 557 ASP A N 1
ATOM 3873 C CA . ASP A 1 557 ? -10.394 -0.601 -8.677 1.00 89.25 557 ASP A CA 1
ATOM 3874 C C . ASP A 1 557 ? -9.715 -1.741 -9.466 1.00 89.25 557 ASP A C 1
ATOM 3876 O O . ASP A 1 557 ? -9.117 -1.513 -10.514 1.00 89.25 557 ASP A O 1
ATOM 3880 N N . TYR A 1 558 ? -9.701 -2.957 -8.914 1.00 90.75 558 TYR A N 1
ATOM 3881 C CA . TYR A 1 558 ? -8.948 -4.119 -9.428 1.00 90.75 558 TYR A CA 1
ATOM 3882 C C . TYR A 1 558 ? -7.446 -3.893 -9.738 1.00 90.75 558 TYR A C 1
ATOM 3884 O O . TYR A 1 558 ? -6.842 -4.701 -10.456 1.00 90.75 558 TYR A O 1
ATOM 3892 N N . ALA A 1 559 ? -6.813 -2.844 -9.202 1.00 92.25 559 ALA A N 1
ATOM 3893 C CA . ALA A 1 559 ? -5.378 -2.619 -9.375 1.00 92.25 559 ALA A CA 1
ATOM 3894 C C . ALA A 1 559 ? -4.578 -3.784 -8.763 1.00 92.25 559 ALA A C 1
ATOM 3896 O O . ALA A 1 559 ? -4.853 -4.190 -7.633 1.00 92.25 559 ALA A O 1
ATOM 3897 N N . GLY A 1 560 ? -3.618 -4.358 -9.496 1.00 88.12 560 GLY A N 1
ATOM 3898 C CA . GLY A 1 560 ? -2.774 -5.459 -9.005 1.00 88.12 560 GLY A CA 1
ATOM 3899 C C . GLY A 1 560 ? -3.545 -6.697 -8.515 1.00 88.12 560 GLY A C 1
ATOM 3900 O O . GLY A 1 560 ? -3.061 -7.399 -7.634 1.00 88.12 560 GLY A O 1
ATOM 3901 N N . SER A 1 561 ? -4.779 -6.925 -8.992 1.00 86.00 561 SER A N 1
ATOM 3902 C CA . SER A 1 561 ? -5.747 -7.793 -8.296 1.00 86.00 561 SER A CA 1
ATOM 3903 C C . SER A 1 561 ? -5.341 -9.261 -8.123 1.00 86.00 561 SER A C 1
ATOM 3905 O O . SER A 1 561 ? -5.814 -9.892 -7.182 1.00 86.00 561 SER A O 1
ATOM 3907 N N . ASN A 1 562 ? -4.510 -9.825 -9.004 1.00 85.00 562 ASN A N 1
ATOM 3908 C CA . ASN A 1 562 ? -4.062 -11.215 -8.902 1.00 85.00 562 ASN A CA 1
ATOM 3909 C C . ASN A 1 562 ? -2.585 -11.345 -9.289 1.00 85.00 562 ASN A C 1
ATOM 3911 O O . ASN A 1 562 ? -2.224 -11.057 -10.433 1.00 85.00 562 ASN A O 1
ATOM 3915 N N . ASN A 1 563 ? -1.769 -11.850 -8.361 1.00 79.38 563 ASN A N 1
ATOM 3916 C CA . ASN A 1 563 ? -0.329 -12.085 -8.519 1.00 79.38 563 ASN A CA 1
ATOM 3917 C C . ASN A 1 563 ? 0.441 -10.808 -8.904 1.00 79.38 563 ASN A C 1
ATOM 3919 O O . ASN A 1 563 ? 0.854 -10.629 -10.054 1.00 79.38 563 ASN A O 1
ATOM 3923 N N . GLN A 1 564 ? 0.649 -9.930 -7.922 1.00 83.75 564 GLN A N 1
ATOM 3924 C CA . GLN A 1 564 ? 1.537 -8.776 -8.055 1.00 83.75 564 GLN A CA 1
ATOM 3925 C C . GLN A 1 564 ? 2.931 -9.120 -7.507 1.00 83.75 564 GLN A C 1
ATOM 3927 O O . GLN A 1 564 ? 3.070 -9.508 -6.348 1.00 83.75 564 GLN A O 1
ATOM 3932 N N . GLY A 1 565 ? 3.969 -8.976 -8.333 1.00 84.62 565 GLY A N 1
ATOM 3933 C CA . GLY A 1 565 ? 5.360 -9.261 -7.982 1.00 84.62 565 GLY A CA 1
ATOM 3934 C C . GLY A 1 565 ? 5.920 -8.365 -6.874 1.00 84.62 565 GLY A C 1
ATOM 3935 O O . GLY A 1 565 ? 5.339 -7.346 -6.499 1.00 84.62 565 GLY A O 1
ATOM 3936 N N . SER A 1 566 ? 7.082 -8.740 -6.330 1.00 85.19 566 SER A N 1
ATOM 3937 C CA . SER A 1 566 ? 7.729 -7.944 -5.279 1.00 85.19 566 SER A CA 1
ATOM 3938 C C . SER A 1 566 ? 8.107 -6.558 -5.806 1.00 85.19 566 SER A C 1
ATOM 3940 O O . SER A 1 566 ? 8.637 -6.432 -6.912 1.00 85.19 566 SER A O 1
ATOM 3942 N N . SER A 1 567 ? 7.865 -5.527 -4.994 1.00 87.81 567 SER A N 1
ATOM 3943 C CA . SER A 1 567 ? 8.158 -4.122 -5.311 1.00 87.81 567 SER A CA 1
ATOM 3944 C C . SER A 1 567 ? 7.531 -3.614 -6.624 1.00 87.81 567 SER A C 1
ATOM 3946 O O . SER A 1 567 ? 8.044 -2.667 -7.216 1.00 87.81 567 SER A O 1
ATOM 3948 N N . ALA A 1 568 ? 6.458 -4.247 -7.106 1.00 91.56 568 ALA A N 1
ATOM 3949 C CA . ALA A 1 568 ? 5.743 -3.817 -8.304 1.00 91.56 568 ALA A CA 1
ATOM 3950 C C . ALA A 1 568 ? 4.697 -2.733 -7.986 1.00 91.56 568 ALA A C 1
ATOM 3952 O O . ALA A 1 568 ? 4.199 -2.645 -6.862 1.00 91.56 568 ALA A O 1
ATOM 3953 N N . VAL A 1 569 ? 4.361 -1.904 -8.975 1.00 92.69 569 VAL A N 1
ATOM 3954 C CA . VAL A 1 569 ? 3.472 -0.742 -8.828 1.00 92.69 569 VAL A CA 1
ATOM 3955 C C . VAL A 1 569 ? 2.319 -0.841 -9.823 1.00 92.69 569 VAL A C 1
ATOM 3957 O O . VAL A 1 569 ? 2.544 -0.951 -11.023 1.00 92.69 569 VAL A O 1
ATOM 3960 N N . ALA A 1 570 ? 1.085 -0.750 -9.339 1.00 92.75 570 ALA A N 1
ATOM 3961 C CA . ALA A 1 570 ? -0.147 -0.731 -10.117 1.00 92.75 570 ALA A CA 1
ATOM 3962 C C . ALA A 1 570 ? -1.036 0.424 -9.627 1.00 92.75 570 ALA A C 1
ATOM 3964 O O . ALA A 1 570 ? -1.533 0.387 -8.504 1.00 92.75 570 ALA A O 1
ATOM 3965 N N . ILE A 1 571 ? -1.224 1.468 -10.435 1.00 92.69 571 ILE A N 1
ATOM 3966 C CA . ILE A 1 571 ? -1.991 2.669 -10.067 1.00 92.69 571 ILE A CA 1
ATOM 3967 C C . ILE A 1 571 ? -2.984 3.005 -11.185 1.00 92.69 571 ILE A C 1
ATOM 3969 O O . ILE A 1 571 ? -2.593 3.473 -12.250 1.00 92.69 571 ILE A O 1
ATOM 3973 N N . GLY A 1 572 ? -4.274 2.792 -10.950 1.00 90.12 572 GLY A N 1
ATOM 3974 C CA . GLY A 1 572 ? -5.363 3.014 -11.903 1.00 90.12 572 GLY A CA 1
ATOM 3975 C C . GLY A 1 572 ? -6.357 1.852 -11.941 1.00 90.12 572 GLY A C 1
ATOM 3976 O O . GLY A 1 572 ? -6.049 0.738 -11.522 1.00 90.12 572 GLY A O 1
ATOM 3977 N N . ASP A 1 573 ? -7.557 2.110 -12.461 1.00 89.50 573 ASP A N 1
ATOM 3978 C CA . ASP A 1 573 ? -8.578 1.073 -12.660 1.00 89.50 573 ASP A CA 1
ATOM 3979 C C . ASP A 1 573 ? -8.070 -0.023 -13.617 1.00 89.50 573 ASP A C 1
ATOM 3981 O O . ASP A 1 573 ? -7.595 0.265 -14.721 1.00 89.50 573 ASP A O 1
ATOM 3985 N N . TYR A 1 574 ? -8.117 -1.276 -13.164 1.00 90.12 574 TYR A N 1
ATOM 3986 C CA . TYR A 1 574 ? -7.533 -2.461 -13.804 1.00 90.12 574 TYR A CA 1
ATOM 3987 C C . TYR A 1 574 ? -6.032 -2.360 -14.166 1.00 90.12 574 TYR A C 1
ATOM 3989 O O . TYR A 1 574 ? -5.559 -3.128 -15.013 1.00 90.12 574 TYR A O 1
ATOM 3997 N N . ALA A 1 575 ? -5.262 -1.457 -13.548 1.00 92.25 575 ALA A N 1
ATOM 3998 C CA . ALA A 1 575 ? -3.811 -1.395 -13.740 1.00 92.25 575 ALA A CA 1
ATOM 3999 C C . ALA A 1 575 ? -3.137 -2.663 -13.183 1.00 92.25 575 ALA A C 1
ATOM 4001 O O . ALA A 1 575 ? -3.448 -3.083 -12.069 1.00 92.25 575 ALA A O 1
ATOM 4002 N N . GLY A 1 576 ? -2.232 -3.298 -13.935 1.00 88.88 576 GLY A N 1
ATOM 4003 C CA . GLY A 1 576 ? -1.507 -4.495 -13.477 1.00 88.88 576 GLY A CA 1
ATOM 4004 C C . GLY A 1 576 ? -2.410 -5.664 -13.044 1.00 88.88 576 GLY A C 1
ATOM 4005 O O . GLY A 1 576 ? -2.019 -6.440 -12.176 1.00 88.88 576 GLY A O 1
ATOM 4006 N N . LYS A 1 577 ? -3.649 -5.746 -13.563 1.00 86.88 577 LYS A N 1
ATOM 4007 C CA . LYS A 1 577 ? -4.746 -6.568 -13.010 1.00 86.88 577 LYS A CA 1
ATOM 4008 C C . LYS A 1 577 ? -4.351 -8.021 -12.717 1.00 86.88 577 LYS A C 1
ATOM 4010 O O . LYS A 1 577 ? -4.772 -8.554 -11.687 1.00 86.88 577 LYS A O 1
ATOM 4015 N N . THR A 1 578 ? -3.630 -8.667 -13.632 1.00 86.06 578 THR A N 1
ATOM 4016 C CA . THR A 1 578 ? -3.257 -10.087 -13.542 1.00 86.06 578 THR A CA 1
ATOM 4017 C C . THR A 1 578 ? -1.820 -10.325 -13.996 1.00 86.06 578 THR A C 1
ATOM 4019 O O . THR A 1 578 ? -1.488 -9.995 -15.138 1.00 86.06 578 THR A 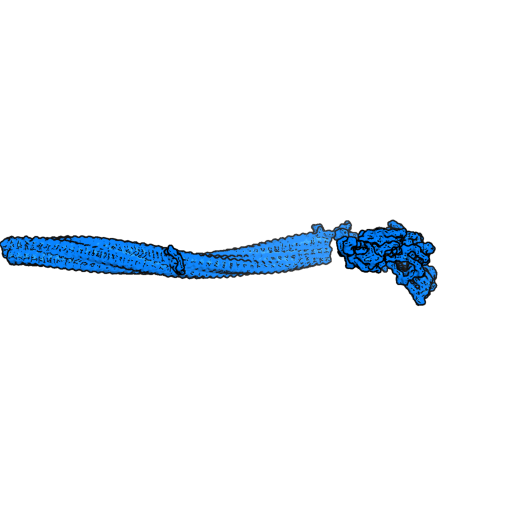O 1
ATOM 4022 N N . ASN A 1 579 ? -1.027 -10.994 -13.154 1.00 80.50 579 ASN A N 1
ATOM 4023 C CA . ASN A 1 579 ? 0.365 -11.377 -13.410 1.00 80.50 579 ASN A CA 1
ATOM 4024 C C . ASN A 1 579 ? 1.255 -10.162 -13.726 1.00 80.50 579 ASN A C 1
ATOM 4026 O O . ASN A 1 579 ? 1.676 -9.961 -14.868 1.00 80.50 579 ASN A O 1
ATOM 4030 N N . GLN A 1 580 ? 1.536 -9.357 -12.701 1.00 84.44 580 GLN A N 1
ATOM 4031 C CA . GLN A 1 580 ? 2.538 -8.294 -12.772 1.00 84.44 580 GLN A CA 1
ATOM 4032 C C . GLN A 1 580 ? 3.871 -8.809 -12.205 1.00 84.44 580 GLN A C 1
ATOM 4034 O O . GLN A 1 580 ? 3.918 -9.311 -11.084 1.00 84.44 580 GLN A O 1
ATOM 4039 N N . GLY A 1 581 ? 4.952 -8.694 -12.973 1.00 84.81 581 GLY A N 1
ATOM 4040 C CA . GLY A 1 581 ? 6.289 -9.163 -12.615 1.00 84.81 581 GLY A CA 1
ATOM 4041 C C . GLY A 1 581 ? 6.951 -8.355 -11.500 1.00 84.81 581 GLY A C 1
ATOM 4042 O O . GLY A 1 581 ? 6.478 -7.299 -11.082 1.00 84.81 581 GLY A O 1
ATOM 4043 N N . THR A 1 582 ? 8.087 -8.851 -11.014 1.00 86.81 582 THR A N 1
ATOM 4044 C CA . THR A 1 582 ? 8.902 -8.158 -10.007 1.00 86.81 582 THR A CA 1
ATOM 4045 C C . THR A 1 582 ? 9.418 -6.831 -10.566 1.00 86.81 582 THR A C 1
ATOM 4047 O O . THR A 1 582 ? 9.898 -6.780 -11.702 1.00 86.81 582 THR A O 1
ATOM 4050 N N . LEU A 1 583 ? 9.331 -5.764 -9.760 1.00 86.06 583 LEU A N 1
ATOM 4051 C CA . LEU A 1 583 ? 9.741 -4.392 -10.111 1.00 86.06 583 LEU A CA 1
ATOM 4052 C C . LEU A 1 583 ? 9.058 -3.803 -11.365 1.00 86.06 583 LEU A C 1
ATOM 4054 O O . LEU A 1 583 ? 9.556 -2.836 -11.939 1.00 86.06 583 LEU A O 1
ATOM 4058 N N . ALA A 1 584 ? 7.926 -4.361 -11.798 1.00 91.81 584 ALA A N 1
ATOM 4059 C CA . ALA A 1 584 ? 7.160 -3.827 -12.918 1.00 91.81 584 ALA A CA 1
ATOM 4060 C C . ALA A 1 584 ? 6.257 -2.651 -12.497 1.00 91.81 584 ALA A C 1
ATOM 4062 O O . ALA A 1 584 ? 5.823 -2.562 -11.346 1.00 91.81 584 ALA A O 1
ATOM 4063 N N . VAL A 1 585 ? 5.966 -1.744 -13.432 1.00 92.50 585 VAL A N 1
ATOM 4064 C CA . VAL A 1 585 ? 5.212 -0.503 -13.192 1.00 92.50 585 VAL A CA 1
ATOM 4065 C C . VAL A 1 585 ? 4.044 -0.402 -14.169 1.00 92.50 585 VAL A C 1
ATOM 4067 O O . VAL A 1 585 ? 4.244 -0.432 -15.377 1.00 92.50 585 VAL A O 1
ATOM 4070 N N . ALA A 1 586 ? 2.831 -0.225 -13.658 1.00 92.81 586 ALA A N 1
ATOM 4071 C CA . ALA A 1 586 ? 1.597 -0.042 -14.412 1.00 92.81 586 ALA A CA 1
ATOM 4072 C C . ALA A 1 586 ? 0.841 1.178 -13.861 1.00 92.81 586 ALA A C 1
ATOM 4074 O O . ALA A 1 586 ? 0.327 1.132 -12.747 1.00 92.81 586 ALA A O 1
ATOM 4075 N N . ILE A 1 587 ? 0.776 2.284 -14.605 1.00 92.81 587 ILE A N 1
ATOM 4076 C CA . ILE A 1 587 ? 0.128 3.528 -14.158 1.00 92.81 587 ILE A CA 1
ATOM 4077 C C . ILE A 1 587 ? -0.851 4.022 -15.226 1.00 92.81 587 ILE A C 1
ATOM 4079 O O . ILE A 1 587 ? -0.451 4.482 -16.291 1.00 92.81 587 ILE A O 1
ATOM 4083 N N . GLY A 1 588 ? -2.146 3.960 -14.936 1.00 90.56 588 GLY A N 1
ATOM 4084 C CA . GLY A 1 588 ? -3.232 4.371 -15.821 1.00 90.56 588 GLY A CA 1
ATOM 4085 C C . GLY A 1 588 ? -4.325 3.311 -15.955 1.00 90.56 588 GLY A C 1
ATOM 4086 O O . GLY A 1 588 ? -4.133 2.138 -15.647 1.00 90.56 588 GLY A O 1
ATOM 4087 N N . TYR A 1 589 ? -5.489 3.737 -16.444 1.00 89.69 589 TYR A N 1
ATOM 4088 C CA . TYR A 1 589 ? -6.618 2.850 -16.738 1.00 89.69 589 TYR A CA 1
ATOM 4089 C C . TYR A 1 589 ? -6.196 1.729 -17.705 1.00 89.69 589 TYR A C 1
ATOM 4091 O O . TYR A 1 589 ? -5.746 2.015 -18.817 1.00 89.69 589 TYR A O 1
ATOM 4099 N N . GLN A 1 590 ? -6.336 0.471 -17.281 1.00 91.19 590 GLN A N 1
ATOM 4100 C CA . GLN A 1 590 ? -5.920 -0.735 -18.015 1.00 91.19 590 GLN A CA 1
ATOM 4101 C C . GLN A 1 590 ? -4.438 -0.755 -18.470 1.00 91.19 590 GLN A C 1
ATOM 4103 O O . GLN A 1 590 ? -4.095 -1.464 -19.423 1.00 91.19 590 GLN A O 1
ATOM 4108 N N . ALA A 1 591 ? -3.551 -0.016 -17.791 1.00 92.12 591 ALA A N 1
ATOM 4109 C CA . ALA A 1 591 ? -2.104 -0.094 -18.013 1.00 92.12 591 ALA A CA 1
ATOM 4110 C C . ALA A 1 591 ? -1.550 -1.442 -17.515 1.00 92.12 591 ALA A C 1
ATOM 4112 O O . ALA A 1 591 ? -1.923 -1.884 -16.429 1.00 92.12 591 ALA A O 1
ATOM 4113 N N . GLY A 1 592 ? -0.680 -2.111 -18.280 1.00 89.19 592 GLY A N 1
ATOM 4114 C CA . GLY A 1 592 ? -0.044 -3.377 -17.870 1.00 89.19 592 GLY A CA 1
ATOM 4115 C C . GLY A 1 592 ? -1.033 -4.488 -17.477 1.00 89.19 592 GLY A C 1
ATOM 4116 O O . GLY A 1 592 ? -0.713 -5.332 -16.644 1.00 89.19 592 GLY A O 1
ATOM 4117 N N . LYS A 1 593 ? -2.275 -4.430 -17.980 1.00 86.75 593 LYS A N 1
ATOM 4118 C CA . LYS A 1 593 ? -3.445 -5.145 -17.442 1.00 86.75 593 LYS A CA 1
ATOM 4119 C C . LYS A 1 593 ? -3.241 -6.659 -17.343 1.00 86.75 593 LYS A C 1
ATOM 4121 O O . LYS A 1 593 ? -3.675 -7.250 -16.354 1.00 86.75 593 LYS A O 1
ATOM 4126 N N . THR A 1 594 ? -2.619 -7.284 -18.343 1.00 87.19 594 THR A N 1
ATOM 4127 C CA . THR A 1 594 ? -2.342 -8.727 -18.349 1.00 87.19 594 THR A CA 1
ATOM 4128 C C . THR A 1 594 ? -0.894 -9.037 -18.733 1.00 87.19 594 THR A C 1
ATOM 4130 O O . THR A 1 594 ? -0.390 -8.544 -19.744 1.00 87.19 594 THR A O 1
ATOM 4133 N N . ASN A 1 595 ? -0.246 -9.900 -17.940 1.00 81.88 595 ASN A N 1
ATOM 4134 C CA . ASN A 1 595 ? 1.088 -10.453 -18.197 1.00 81.88 595 ASN A CA 1
ATOM 4135 C C . ASN A 1 595 ? 2.157 -9.376 -18.453 1.00 81.88 595 ASN A C 1
ATOM 4137 O O . ASN A 1 595 ? 2.805 -9.340 -19.503 1.00 81.88 595 ASN A O 1
ATOM 4141 N N . GLN A 1 596 ? 2.351 -8.495 -17.475 1.00 84.69 596 GLN A N 1
ATOM 4142 C CA . GLN A 1 596 ? 3.494 -7.591 -17.459 1.00 84.69 596 GLN A CA 1
ATOM 4143 C C . GLN A 1 596 ? 4.677 -8.335 -16.826 1.00 84.69 596 GLN A C 1
ATOM 4145 O O . GLN A 1 596 ? 4.583 -8.753 -15.676 1.00 84.69 596 GLN A O 1
ATOM 4150 N N . THR A 1 597 ? 5.774 -8.547 -17.552 1.00 87.62 597 THR A N 1
ATOM 4151 C CA . THR A 1 597 ? 6.932 -9.299 -17.026 1.00 87.62 597 THR A CA 1
ATOM 4152 C C . THR A 1 597 ? 7.883 -8.415 -16.195 1.00 87.62 597 THR A C 1
ATOM 4154 O O . THR A 1 597 ? 7.575 -7.262 -15.890 1.00 87.62 597 THR A O 1
ATOM 4157 N N . ASN A 1 598 ? 9.012 -8.967 -15.735 1.00 86.62 598 ASN A N 1
ATOM 4158 C CA . ASN A 1 598 ? 9.916 -8.284 -14.802 1.00 86.62 598 ASN A CA 1
ATOM 4159 C C . ASN A 1 598 ? 10.497 -6.984 -15.394 1.00 86.62 598 ASN A C 1
ATOM 4161 O O . ASN A 1 598 ? 10.877 -6.933 -16.566 1.00 86.62 598 ASN A O 1
ATOM 4165 N N . TYR A 1 599 ? 10.613 -5.952 -14.552 1.00 87.81 599 TYR A N 1
ATOM 4166 C CA . TYR A 1 599 ? 11.142 -4.621 -14.902 1.00 87.81 599 TYR A CA 1
ATOM 4167 C C . TYR A 1 599 ? 10.402 -3.873 -16.031 1.00 87.81 599 TYR A C 1
ATOM 4169 O O . TYR A 1 599 ? 10.891 -2.843 -16.493 1.00 87.81 599 TYR A O 1
ATOM 4177 N N . ALA A 1 600 ? 9.251 -4.362 -16.499 1.00 91.94 600 ALA A N 1
ATOM 4178 C CA . ALA A 1 600 ? 8.502 -3.713 -17.569 1.00 91.94 600 ALA A CA 1
ATOM 4179 C C . ALA A 1 600 ? 7.695 -2.506 -17.046 1.00 91.94 600 ALA A C 1
ATOM 4181 O O . ALA A 1 600 ? 7.185 -2.516 -15.922 1.00 91.94 600 ALA A O 1
ATOM 4182 N N . ILE A 1 601 ? 7.586 -1.453 -17.858 1.00 92.31 601 ILE A N 1
ATOM 4183 C CA . ILE A 1 601 ? 6.978 -0.166 -17.497 1.00 92.31 601 ILE A CA 1
ATOM 4184 C C . ILE A 1 601 ? 5.855 0.153 -18.485 1.00 92.31 601 ILE A C 1
ATOM 4186 O O . ILE A 1 601 ? 6.094 0.273 -19.682 1.00 92.31 601 ILE A O 1
ATOM 4190 N N . ALA A 1 602 ? 4.641 0.351 -17.983 1.00 93.06 602 ALA A N 1
ATOM 4191 C CA . ALA A 1 602 ? 3.443 0.706 -18.730 1.00 93.06 602 ALA A CA 1
ATOM 4192 C C . ALA A 1 602 ? 2.775 1.923 -18.077 1.00 93.06 602 ALA A C 1
ATOM 4194 O O . ALA A 1 602 ? 2.253 1.837 -16.969 1.00 93.06 602 ALA A O 1
ATOM 4195 N N . ILE A 1 603 ? 2.789 3.076 -18.742 1.00 93.00 603 ILE A N 1
ATOM 4196 C CA . ILE A 1 603 ? 2.254 4.331 -18.209 1.00 93.00 603 ILE A CA 1
ATOM 4197 C C . ILE A 1 603 ? 1.346 4.980 -19.260 1.00 93.00 603 ILE A C 1
ATOM 4199 O O . ILE A 1 603 ? 1.793 5.407 -20.323 1.00 93.00 603 ILE A O 1
ATOM 4203 N N . GLY A 1 604 ? 0.052 5.069 -18.967 1.00 90.12 604 GLY A N 1
ATOM 4204 C CA . GLY A 1 604 ? -0.974 5.612 -19.854 1.00 90.12 604 GLY A CA 1
ATOM 4205 C C . GLY A 1 604 ? -2.200 4.707 -19.983 1.00 90.12 604 GLY A C 1
ATOM 4206 O O . GLY A 1 604 ? -2.181 3.526 -19.649 1.00 90.12 604 GLY A O 1
ATOM 4207 N N . ASN A 1 605 ? -3.291 5.279 -20.487 1.00 89.56 605 ASN A N 1
ATOM 4208 C CA . ASN A 1 605 ? -4.537 4.567 -20.776 1.00 89.56 605 ASN A CA 1
ATOM 4209 C C . ASN A 1 605 ? -4.276 3.435 -21.799 1.00 89.56 605 ASN A C 1
ATOM 4211 O O . ASN A 1 605 ? -3.823 3.712 -22.909 1.00 89.56 605 ASN A O 1
ATOM 4215 N N . TYR A 1 606 ? -4.502 2.175 -21.405 1.00 90.94 606 TYR A N 1
ATOM 4216 C CA . TYR A 1 606 ? -4.149 0.959 -22.163 1.00 90.94 606 TYR A CA 1
ATOM 4217 C C . TYR A 1 606 ? -2.670 0.850 -22.611 1.00 90.94 606 TYR A C 1
ATOM 4219 O O . TYR A 1 606 ? -2.369 0.185 -23.604 1.00 90.94 606 TYR A O 1
ATOM 4227 N N . ALA A 1 607 ? -1.724 1.484 -21.910 1.00 92.31 607 ALA A N 1
ATOM 4228 C CA . ALA A 1 607 ? -0.302 1.243 -22.166 1.00 92.31 607 ALA A CA 1
ATOM 4229 C C . ALA A 1 607 ? 0.064 -0.208 -21.792 1.00 92.31 607 ALA A C 1
ATOM 4231 O O . ALA A 1 607 ? -0.326 -0.667 -20.719 1.00 92.31 607 ALA A O 1
ATOM 4232 N N . GLY A 1 608 ? 0.793 -0.940 -22.640 1.00 89.00 608 GLY A N 1
ATOM 4233 C CA . GLY A 1 608 ? 1.282 -2.294 -22.326 1.00 89.00 608 GLY A CA 1
ATOM 4234 C C . GLY A 1 608 ? 0.190 -3.300 -21.926 1.00 89.00 608 GLY A C 1
ATOM 4235 O O . GLY A 1 608 ? 0.439 -4.159 -21.085 1.00 89.00 608 GLY A O 1
ATOM 4236 N N . SER A 1 609 ? -1.049 -3.139 -22.410 1.00 87.25 609 SER A N 1
ATOM 4237 C CA . SER A 1 609 ? -2.232 -3.767 -21.797 1.00 87.25 609 SER A CA 1
ATOM 4238 C C . SER A 1 609 ? -2.220 -5.304 -21.849 1.00 87.25 609 SER A C 1
ATOM 4240 O O . SER A 1 609 ? -2.727 -5.947 -20.927 1.00 87.25 609 SER A O 1
ATOM 4242 N N . ASN A 1 610 ? -1.624 -5.904 -22.886 1.00 86.00 610 ASN A N 1
ATOM 4243 C CA . ASN A 1 610 ? -1.539 -7.356 -23.044 1.00 86.00 610 ASN A CA 1
ATOM 4244 C C . ASN A 1 610 ? -0.131 -7.810 -23.461 1.00 86.00 610 ASN A C 1
ATOM 4246 O O . ASN A 1 610 ? 0.300 -7.536 -24.581 1.00 86.00 610 ASN A O 1
ATOM 4250 N N . ASN A 1 611 ? 0.519 -8.592 -22.590 1.00 82.62 611 ASN A N 1
ATOM 4251 C CA . ASN A 1 611 ? 1.827 -9.232 -22.785 1.00 82.62 611 ASN A CA 1
ATOM 4252 C C . ASN A 1 611 ? 2.975 -8.233 -23.033 1.00 82.62 611 ASN A C 1
ATOM 4254 O O . ASN A 1 611 ? 3.347 -7.949 -24.173 1.00 82.62 611 ASN A O 1
ATOM 4258 N N . GLN A 1 612 ? 3.566 -7.733 -21.944 1.00 84.88 612 GLN A N 1
ATOM 4259 C CA . GLN A 1 612 ? 4.733 -6.848 -21.994 1.00 84.88 612 GLN A CA 1
ATOM 4260 C C . GLN A 1 612 ? 6.020 -7.628 -21.681 1.00 84.88 612 GLN A C 1
ATOM 4262 O O . GLN A 1 612 ? 6.151 -8.190 -20.587 1.00 84.88 612 GLN A O 1
ATOM 4267 N N . GLY A 1 613 ? 6.964 -7.662 -22.626 1.00 86.00 613 GLY A N 1
ATOM 4268 C CA . GLY A 1 613 ? 8.264 -8.323 -22.487 1.00 86.00 613 GLY A CA 1
ATOM 4269 C C . GLY A 1 613 ? 9.176 -7.702 -21.424 1.00 86.00 613 GLY A C 1
ATOM 4270 O O . GLY A 1 613 ? 8.930 -6.608 -20.912 1.00 86.00 613 GLY A O 1
ATOM 4271 N N . SER A 1 614 ? 10.227 -8.433 -21.052 1.00 86.50 614 SER A N 1
ATOM 4272 C CA . SER A 1 614 ? 11.081 -8.068 -19.920 1.00 86.50 614 SER A CA 1
ATOM 4273 C C . SER A 1 614 ? 11.864 -6.803 -20.257 1.00 86.50 614 SER A C 1
ATOM 4275 O O . SER A 1 614 ? 12.397 -6.684 -21.362 1.00 86.50 614 SER A O 1
ATOM 4277 N N . TYR A 1 615 ? 11.954 -5.867 -19.309 1.00 87.75 615 TYR A N 1
ATOM 4278 C CA . TYR A 1 615 ? 12.559 -4.538 -19.513 1.00 87.75 615 TYR A CA 1
ATOM 4279 C C . TYR A 1 615 ? 11.911 -3.677 -20.624 1.00 87.75 615 TYR A C 1
ATOM 4281 O O . TYR A 1 615 ? 12.535 -2.726 -21.093 1.00 87.75 615 TYR A O 1
ATOM 4289 N N . ALA A 1 616 ? 10.688 -3.984 -21.069 1.00 92.25 616 ALA A N 1
ATOM 4290 C CA . ALA A 1 616 ? 9.994 -3.177 -22.072 1.00 92.25 616 ALA A CA 1
ATOM 4291 C C . ALA A 1 616 ? 9.372 -1.899 -21.475 1.00 92.25 616 ALA A C 1
ATOM 4293 O O . ALA A 1 616 ? 8.897 -1.889 -20.338 1.00 92.25 616 ALA A O 1
ATOM 4294 N N . LEU A 1 617 ? 9.333 -0.825 -22.265 1.00 93.19 617 LEU A N 1
ATOM 4295 C CA . LEU A 1 617 ? 8.750 0.471 -21.912 1.00 93.19 617 LEU A CA 1
ATOM 4296 C C . LEU A 1 617 ? 7.585 0.811 -22.852 1.00 93.19 617 LEU A C 1
ATOM 4298 O O . LEU A 1 617 ? 7.745 0.825 -24.069 1.00 93.19 617 LEU A O 1
ATOM 4302 N N . ALA A 1 618 ? 6.433 1.155 -22.286 1.00 93.44 618 ALA A N 1
ATOM 4303 C CA . ALA A 1 618 ? 5.252 1.667 -22.971 1.00 93.44 618 ALA A CA 1
ATOM 4304 C C . ALA A 1 618 ? 4.750 2.927 -22.251 1.00 93.44 618 ALA A C 1
ATOM 4306 O O . ALA A 1 618 ? 4.239 2.849 -21.136 1.00 93.44 618 ALA A O 1
ATOM 4307 N N . LEU A 1 619 ? 4.880 4.098 -22.876 1.00 93.38 619 LEU A N 1
ATOM 4308 C CA . LEU A 1 619 ? 4.471 5.387 -22.308 1.00 93.38 619 LEU A CA 1
ATOM 4309 C C . LEU A 1 619 ? 3.567 6.138 -23.297 1.00 93.38 619 LEU A C 1
ATOM 4311 O O . LEU A 1 619 ? 4.029 6.695 -24.291 1.00 93.38 619 LEU A O 1
ATOM 4315 N N . GLY A 1 620 ? 2.261 6.157 -23.026 1.00 90.75 620 GLY A N 1
ATOM 4316 C CA . GLY A 1 620 ? 1.248 6.821 -23.850 1.00 90.75 620 GLY A CA 1
ATOM 4317 C C . GLY A 1 620 ? -0.055 6.029 -24.006 1.00 90.75 620 GLY A C 1
ATOM 4318 O O . GLY A 1 620 ? -0.134 4.839 -23.724 1.00 90.75 620 GLY A O 1
ATOM 4319 N N . HIS A 1 621 ? -1.100 6.703 -24.487 1.00 91.56 621 HIS A N 1
ATOM 4320 C CA . HIS A 1 621 ? -2.417 6.103 -24.735 1.00 91.56 621 HIS A CA 1
ATOM 4321 C C . HIS A 1 621 ? -2.353 5.052 -25.865 1.00 91.56 621 HIS A C 1
ATOM 4323 O O . HIS A 1 621 ? -2.076 5.407 -27.015 1.00 91.56 621 HIS A O 1
ATOM 4329 N N . PHE A 1 622 ? -2.629 3.781 -25.553 1.00 91.31 622 PHE A N 1
ATOM 4330 C CA . PHE A 1 622 ? -2.388 2.607 -26.414 1.00 91.31 622 PHE A CA 1
ATOM 4331 C C . PHE A 1 622 ? -0.918 2.417 -26.869 1.00 91.31 622 PHE A C 1
ATOM 4333 O O . PHE A 1 622 ? -0.675 1.852 -27.933 1.00 91.31 622 PHE A O 1
ATOM 4340 N N . ALA A 1 623 ? 0.082 2.889 -26.115 1.00 93.00 623 ALA A N 1
ATOM 4341 C CA . ALA A 1 623 ? 1.481 2.530 -26.393 1.00 93.00 623 ALA A CA 1
ATOM 4342 C C . ALA A 1 623 ? 1.726 1.047 -26.051 1.00 93.00 623 ALA A C 1
ATOM 4344 O O . ALA A 1 623 ? 1.324 0.612 -24.974 1.00 93.00 623 ALA A O 1
ATOM 4345 N N . GLY A 1 624 ? 2.368 0.262 -26.923 1.00 89.25 624 GLY A N 1
ATOM 4346 C CA . GLY A 1 624 ? 2.713 -1.141 -26.632 1.00 89.25 624 GLY A CA 1
ATOM 4347 C C . GLY A 1 624 ? 1.518 -2.056 -26.311 1.00 89.25 624 GLY A C 1
ATOM 4348 O O . GLY A 1 624 ? 1.667 -2.994 -25.535 1.00 89.25 624 GLY A O 1
ATOM 4349 N N . ASN A 1 625 ? 0.315 -1.731 -26.794 1.00 88.00 625 ASN A N 1
ATOM 4350 C CA . ASN A 1 625 ? -0.961 -2.256 -26.287 1.00 88.00 625 ASN A CA 1
ATOM 4351 C C . ASN A 1 625 ? -1.097 -3.793 -26.358 1.00 88.00 625 ASN A C 1
ATOM 4353 O O . ASN A 1 625 ? -1.552 -4.420 -25.397 1.00 88.00 625 ASN A O 1
ATOM 4357 N N . TYR A 1 626 ? -0.690 -4.392 -27.477 1.00 84.12 626 TYR A N 1
ATOM 4358 C CA . TYR A 1 626 ? -0.718 -5.830 -27.729 1.00 84.12 626 TYR A CA 1
ATOM 4359 C C . TYR A 1 626 ? 0.673 -6.320 -28.144 1.00 84.12 626 TYR A C 1
ATOM 4361 O O . TYR A 1 626 ? 1.118 -6.033 -29.252 1.00 84.12 626 TYR A O 1
ATOM 4369 N N . TYR A 1 627 ? 1.314 -7.118 -27.286 1.00 83.50 627 TYR A N 1
ATOM 4370 C CA . TYR A 1 627 ? 2.639 -7.718 -27.484 1.00 83.50 627 TYR A CA 1
ATOM 4371 C C . TYR A 1 627 ? 3.784 -6.715 -27.714 1.00 83.50 627 TYR A C 1
ATOM 4373 O O . TYR A 1 627 ? 4.077 -6.304 -28.839 1.00 83.50 627 TYR A O 1
ATOM 4381 N N . GLN A 1 628 ? 4.511 -6.421 -26.634 1.00 85.81 628 GLN A N 1
ATOM 4382 C CA . GLN A 1 628 ? 5.886 -5.918 -26.704 1.00 85.81 628 GLN A CA 1
ATOM 4383 C C . GLN A 1 628 ? 6.879 -7.056 -26.453 1.00 85.81 628 GLN A C 1
ATOM 4385 O O . GLN A 1 628 ? 6.722 -7.813 -25.493 1.00 85.81 628 GLN A O 1
ATOM 4390 N N . GLY A 1 629 ? 7.919 -7.141 -27.280 1.00 86.69 629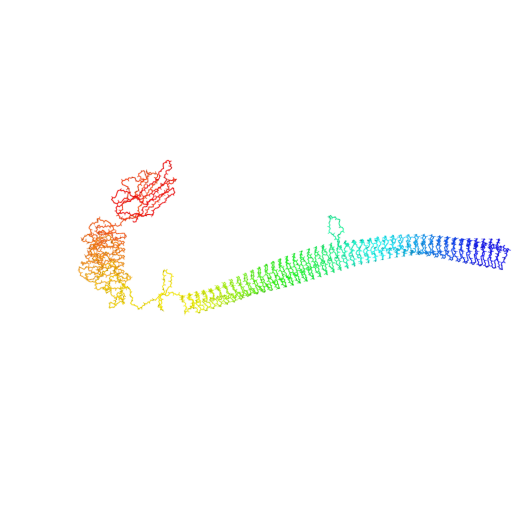 GLY A N 1
ATOM 4391 C CA . GLY A 1 629 ? 9.088 -7.985 -27.054 1.00 86.69 629 GLY A CA 1
ATOM 4392 C C . GLY A 1 629 ? 9.930 -7.527 -25.860 1.00 86.69 629 GLY A C 1
ATOM 4393 O O . GLY A 1 629 ? 9.606 -6.575 -25.150 1.00 86.69 629 GLY A O 1
ATOM 4394 N N . ASN A 1 630 ? 11.043 -8.209 -25.627 1.00 89.38 630 ASN A N 1
ATOM 4395 C CA . ASN A 1 630 ? 11.986 -7.859 -24.569 1.00 89.38 630 ASN A CA 1
ATOM 4396 C C . ASN A 1 630 ? 12.828 -6.636 -24.969 1.00 89.38 630 ASN A C 1
ATOM 4398 O O . ASN A 1 630 ? 13.208 -6.489 -26.133 1.00 89.38 630 ASN A O 1
ATOM 4402 N N . TYR A 1 631 ? 13.167 -5.789 -23.994 1.00 90.38 631 TYR A N 1
ATOM 4403 C CA . TYR A 1 631 ? 13.998 -4.588 -24.171 1.00 90.38 631 TYR A CA 1
ATOM 4404 C C . TYR A 1 631 ? 13.478 -3.586 -25.225 1.00 90.38 631 TYR A C 1
ATOM 4406 O O . TYR A 1 631 ? 14.277 -2.908 -25.872 1.00 90.38 631 TYR A O 1
ATOM 4414 N N . THR A 1 632 ? 12.160 -3.498 -25.443 1.00 93.88 632 THR A N 1
ATOM 4415 C CA . THR A 1 632 ? 11.575 -2.561 -26.420 1.00 93.88 632 THR A CA 1
ATOM 4416 C C . THR A 1 632 ? 11.165 -1.230 -25.795 1.00 93.88 632 THR A C 1
ATOM 4418 O O . THR A 1 632 ? 10.956 -1.121 -24.586 1.00 93.88 632 THR A O 1
ATOM 4421 N N . ILE A 1 633 ? 11.016 -0.198 -26.627 1.00 93.62 633 ILE A N 1
ATOM 4422 C CA . ILE A 1 633 ? 10.523 1.122 -26.216 1.00 93.62 633 ILE A CA 1
ATOM 4423 C C . ILE A 1 633 ? 9.378 1.546 -27.141 1.00 93.62 633 ILE A C 1
ATOM 4425 O O . ILE A 1 633 ? 9.548 1.603 -28.356 1.00 93.62 633 ILE A O 1
ATOM 4429 N N . ALA A 1 634 ? 8.233 1.907 -26.564 1.00 94.12 634 ALA A N 1
ATOM 4430 C CA . ALA A 1 634 ? 7.095 2.532 -27.227 1.00 94.12 634 ALA A CA 1
ATOM 4431 C C . ALA A 1 634 ? 6.712 3.831 -26.498 1.00 94.12 634 ALA A C 1
ATOM 4433 O O . ALA A 1 634 ? 6.228 3.801 -25.366 1.00 94.12 634 ALA A O 1
ATOM 4434 N N . LEU A 1 635 ? 6.914 4.982 -27.140 1.00 94.31 635 LEU A N 1
ATOM 4435 C CA . LEU A 1 635 ? 6.666 6.307 -26.570 1.00 94.31 635 LEU A CA 1
ATOM 4436 C C . LEU A 1 635 ? 5.726 7.121 -27.466 1.00 94.31 635 LEU A C 1
ATOM 4438 O O . LEU A 1 635 ? 6.084 7.512 -28.574 1.00 94.31 635 LEU A O 1
ATOM 4442 N N . GLY A 1 636 ? 4.531 7.428 -26.967 1.00 91.44 636 GLY A N 1
ATOM 4443 C CA . GLY A 1 636 ? 3.500 8.187 -27.672 1.00 91.44 636 GLY A CA 1
ATOM 4444 C C . GLY A 1 636 ? 2.228 7.381 -27.944 1.00 91.44 636 GLY A C 1
ATOM 4445 O O . GLY A 1 636 ? 2.186 6.158 -27.831 1.00 91.44 636 GLY A O 1
ATOM 4446 N N . ARG A 1 637 ? 1.142 8.082 -28.294 1.00 92.44 637 ARG A N 1
ATOM 4447 C CA . ARG A 1 637 ? -0.158 7.444 -28.562 1.00 92.44 637 ARG A CA 1
ATOM 4448 C C . ARG A 1 637 ? -0.055 6.462 -29.739 1.00 92.44 637 ARG A C 1
ATOM 4450 O O . ARG A 1 637 ? 0.328 6.870 -30.835 1.00 92.44 637 ARG A O 1
ATOM 4457 N N . ASN A 1 638 ? -0.479 5.215 -29.522 1.00 92.62 638 ASN A N 1
ATOM 4458 C CA . ASN A 1 638 ? -0.372 4.094 -30.468 1.00 92.62 638 ASN A CA 1
ATOM 4459 C C . ASN A 1 638 ? 1.056 3.798 -30.985 1.00 92.62 638 ASN A C 1
ATOM 4461 O O . ASN A 1 638 ? 1.193 3.223 -32.064 1.00 92.62 638 ASN A O 1
ATOM 4465 N N . ALA A 1 639 ? 2.113 4.184 -30.263 1.00 94.06 639 ALA A N 1
ATOM 4466 C CA . ALA A 1 639 ? 3.465 3.723 -30.584 1.00 94.06 639 ALA A CA 1
ATOM 4467 C C . ALA A 1 639 ? 3.584 2.214 -30.296 1.00 94.06 639 ALA A C 1
ATOM 4469 O O . ALA A 1 639 ? 3.126 1.779 -29.239 1.00 94.06 639 ALA A O 1
ATOM 4470 N N . GLY A 1 640 ? 4.162 1.416 -31.201 1.00 91.25 640 GLY A N 1
ATOM 4471 C CA . GLY A 1 640 ? 4.369 -0.029 -30.991 1.00 91.25 640 GLY A CA 1
ATOM 4472 C C . GLY A 1 640 ? 3.095 -0.813 -30.635 1.00 91.25 640 GLY A C 1
ATOM 4473 O O . GLY A 1 640 ? 3.164 -1.750 -29.848 1.00 91.25 640 GLY A O 1
ATOM 4474 N N . SER A 1 641 ? 1.920 -0.362 -31.092 1.00 90.06 641 SER A N 1
ATOM 4475 C CA . SER A 1 641 ? 0.612 -0.755 -30.538 1.00 90.06 641 SER A CA 1
ATOM 4476 C C . SER A 1 641 ? 0.280 -2.241 -30.714 1.00 90.06 641 SER A C 1
ATOM 4478 O O . SER A 1 641 ? -0.307 -2.833 -29.811 1.00 90.06 641 SER A O 1
ATOM 4480 N N . ASN A 1 642 ? 0.668 -2.844 -31.840 1.00 88.62 642 ASN A N 1
ATOM 4481 C CA . ASN A 1 642 ? 0.452 -4.252 -32.154 1.00 88.62 642 ASN A CA 1
ATOM 4482 C C . ASN A 1 642 ? 1.758 -4.907 -32.628 1.00 88.62 642 ASN A C 1
ATOM 4484 O O . ASN A 1 642 ? 2.224 -4.642 -33.735 1.00 88.62 642 ASN A O 1
ATOM 4488 N N . ASN A 1 643 ? 2.284 -5.828 -31.821 1.00 86.06 643 ASN A N 1
ATOM 4489 C CA . ASN A 1 643 ? 3.424 -6.698 -32.111 1.00 86.06 643 ASN A CA 1
ATOM 4490 C C . ASN A 1 643 ? 4.736 -5.946 -32.415 1.00 86.06 643 ASN A C 1
ATOM 4492 O O . ASN A 1 643 ? 5.177 -5.823 -33.561 1.00 86.06 643 ASN A O 1
ATOM 4496 N N . GLN A 1 644 ? 5.369 -5.457 -31.349 1.00 89.50 644 GLN A N 1
ATOM 4497 C CA . GLN A 1 644 ? 6.687 -4.829 -31.381 1.00 89.50 644 GLN A CA 1
ATOM 4498 C C . GLN A 1 644 ? 7.781 -5.869 -31.064 1.00 89.50 644 GLN A C 1
ATOM 4500 O O . GLN A 1 644 ? 7.846 -6.364 -29.942 1.00 89.50 644 GLN A O 1
ATOM 4505 N N . GLY A 1 645 ? 8.648 -6.205 -32.025 1.00 89.44 645 GLY A N 1
ATOM 4506 C CA . GLY A 1 645 ? 9.702 -7.220 -31.866 1.00 89.44 645 GLY A CA 1
ATOM 4507 C C . GLY A 1 645 ? 10.838 -6.816 -30.916 1.00 89.44 645 GLY A C 1
ATOM 4508 O O . GLY A 1 645 ? 11.046 -5.632 -30.669 1.00 89.44 645 GLY A O 1
ATOM 4509 N N . ASP A 1 646 ? 11.598 -7.791 -30.395 1.00 91.12 646 ASP A N 1
ATOM 4510 C CA . ASP A 1 646 ? 12.647 -7.556 -29.381 1.00 91.12 646 ASP A CA 1
ATOM 4511 C C . ASP A 1 646 ? 13.650 -6.444 -29.765 1.00 91.12 646 ASP A C 1
ATOM 4513 O O . ASP A 1 646 ? 14.022 -6.281 -30.934 1.00 91.12 646 ASP A O 1
ATOM 4517 N N . CYS A 1 647 ? 14.140 -5.717 -28.754 1.00 90.69 647 CYS A N 1
ATOM 4518 C CA . CYS A 1 647 ? 15.157 -4.664 -28.875 1.00 90.69 647 CYS A CA 1
ATOM 4519 C C . CYS A 1 647 ? 14.818 -3.538 -29.882 1.00 90.69 647 CYS A C 1
ATOM 4521 O O . CYS A 1 647 ? 15.731 -2.936 -30.449 1.00 90.69 647 CYS A O 1
ATOM 4523 N N . SER A 1 648 ? 13.535 -3.268 -30.148 1.00 93.62 648 SER A N 1
ATOM 4524 C CA . SER A 1 648 ? 13.084 -2.228 -31.087 1.00 93.62 648 SER A CA 1
ATOM 4525 C C . SER A 1 648 ? 12.606 -0.939 -30.400 1.00 93.62 648 SER A C 1
ATOM 4527 O O . SER A 1 648 ? 12.275 -0.914 -29.210 1.00 93.62 648 SER A O 1
ATOM 4529 N N . LEU A 1 649 ? 12.588 0.154 -31.167 1.00 94.81 649 LEU A N 1
ATOM 4530 C CA . LEU A 1 649 ? 12.297 1.513 -30.710 1.00 94.81 649 LEU A CA 1
ATOM 4531 C C . LEU A 1 649 ? 11.174 2.131 -31.554 1.00 94.81 649 LEU A C 1
ATOM 4533 O O . LEU A 1 649 ? 11.321 2.291 -32.762 1.00 94.81 649 LEU A O 1
ATOM 4537 N N . ALA A 1 650 ? 10.080 2.542 -30.918 1.00 95.12 650 ALA A N 1
ATOM 4538 C CA . ALA A 1 650 ? 8.960 3.256 -31.523 1.00 95.12 650 ALA A CA 1
ATOM 4539 C C . ALA A 1 650 ? 8.662 4.535 -30.729 1.00 95.12 650 ALA A C 1
ATOM 4541 O O . ALA A 1 650 ? 8.242 4.481 -29.575 1.00 95.12 650 ALA A O 1
ATOM 4542 N N . VAL A 1 651 ? 8.869 5.706 -31.328 1.00 95.56 651 VAL A N 1
ATOM 4543 C CA . VAL A 1 651 ? 8.708 7.005 -30.661 1.00 95.56 651 VAL A CA 1
ATOM 4544 C C . VAL A 1 651 ? 7.950 7.967 -31.570 1.00 95.56 651 VAL A C 1
ATOM 4546 O O . VAL A 1 651 ? 8.447 8.398 -32.607 1.00 95.56 651 VAL A O 1
ATOM 4549 N N . GLY A 1 652 ? 6.733 8.328 -31.176 1.00 92.38 652 GLY A N 1
ATOM 4550 C CA . GLY A 1 652 ? 5.846 9.212 -31.925 1.00 92.38 652 GLY A CA 1
ATOM 4551 C C . GLY A 1 652 ? 4.409 8.699 -31.991 1.00 92.38 652 GLY A C 1
ATOM 4552 O O . GLY A 1 652 ? 4.098 7.558 -31.661 1.00 92.38 652 GLY A O 1
ATOM 4553 N N . ASN A 1 653 ? 3.496 9.565 -32.430 1.00 93.38 653 ASN A N 1
ATOM 4554 C CA . ASN A 1 653 ? 2.095 9.199 -32.633 1.00 93.38 653 ASN A CA 1
ATOM 4555 C C . ASN A 1 653 ? 1.993 8.182 -33.787 1.00 93.38 653 ASN A C 1
ATOM 4557 O O . ASN A 1 653 ? 2.356 8.519 -34.913 1.00 93.38 653 ASN A O 1
ATOM 4561 N N . TYR A 1 654 ? 1.521 6.963 -33.510 1.00 94.06 654 TYR A N 1
ATOM 4562 C CA . TYR A 1 654 ? 1.508 5.825 -34.446 1.00 94.06 654 TYR A CA 1
ATOM 4563 C C . TYR A 1 654 ? 2.887 5.396 -35.007 1.00 94.06 654 TYR A C 1
ATOM 4565 O O . TYR A 1 654 ? 2.955 4.863 -36.114 1.00 94.06 654 TYR A O 1
ATOM 4573 N N . ALA A 1 655 ? 3.989 5.631 -34.288 1.00 95.06 655 ALA A N 1
ATOM 4574 C CA . ALA A 1 655 ? 5.296 5.092 -34.682 1.00 95.06 655 ALA A CA 1
ATOM 4575 C C . ALA A 1 655 ? 5.347 3.563 -34.480 1.00 95.06 655 ALA A C 1
ATOM 4577 O O . ALA A 1 655 ? 4.908 3.088 -33.435 1.00 95.06 655 ALA A O 1
ATOM 4578 N N . GLY A 1 656 ? 5.872 2.792 -35.439 1.00 92.56 656 GLY A N 1
ATOM 4579 C CA . GLY A 1 656 ? 6.012 1.330 -35.323 1.00 92.56 656 GLY A CA 1
ATOM 4580 C C . GLY A 1 656 ? 4.695 0.607 -35.015 1.00 92.56 656 GLY A C 1
ATOM 4581 O O . GLY A 1 656 ? 4.702 -0.371 -34.275 1.00 92.56 656 GLY A O 1
ATOM 4582 N N . ARG A 1 657 ? 3.555 1.175 -35.438 1.00 92.50 657 ARG A N 1
ATOM 4583 C CA . ARG A 1 657 ? 2.236 0.908 -34.846 1.00 92.50 657 ARG A CA 1
ATOM 4584 C C . ARG A 1 657 ? 1.828 -0.560 -34.957 1.00 92.50 657 ARG A C 1
ATOM 4586 O O . ARG A 1 657 ? 1.459 -1.132 -33.937 1.00 92.50 657 ARG A O 1
ATOM 4593 N N . ASP A 1 658 ? 1.860 -1.119 -36.161 1.00 90.81 658 ASP A N 1
ATOM 4594 C CA . ASP A 1 658 ? 1.381 -2.463 -36.467 1.00 90.81 658 ASP A CA 1
ATOM 4595 C C . ASP A 1 658 ? 2.516 -3.265 -37.141 1.00 90.81 658 ASP A C 1
ATOM 4597 O O . ASP A 1 658 ? 2.887 -2.987 -38.280 1.00 90.81 658 ASP A O 1
ATOM 4601 N N . TYR A 1 659 ? 3.057 -4.263 -36.432 1.00 89.00 659 TYR A N 1
ATOM 4602 C CA . TYR A 1 659 ? 4.225 -5.086 -36.789 1.00 89.00 659 TYR A CA 1
ATOM 4603 C C . TYR A 1 659 ? 5.534 -4.297 -36.970 1.00 89.00 659 TYR A C 1
ATOM 4605 O O . TYR A 1 659 ? 5.921 -3.932 -38.083 1.00 89.00 659 TYR A O 1
ATOM 4613 N N . GLN A 1 660 ? 6.272 -4.114 -35.869 1.00 91.50 660 GLN A N 1
ATOM 4614 C CA . GLN A 1 660 ? 7.652 -3.619 -35.888 1.00 91.50 660 GLN A CA 1
ATOM 4615 C C . GLN A 1 660 ? 8.649 -4.780 -35.737 1.00 91.50 660 GLN A C 1
ATOM 4617 O O . GLN A 1 660 ? 8.587 -5.546 -34.777 1.00 91.50 660 GLN A O 1
ATOM 4622 N N . GLY A 1 661 ? 9.585 -4.907 -36.678 1.00 91.38 661 GLY A N 1
ATOM 4623 C CA . GLY A 1 661 ? 10.609 -5.949 -36.690 1.00 91.38 661 GLY A CA 1
ATOM 4624 C C . GLY A 1 661 ? 11.622 -5.857 -35.544 1.00 91.38 661 GLY A C 1
ATOM 4625 O O . GLY A 1 661 ? 11.792 -4.825 -34.892 1.00 91.38 661 GLY A O 1
ATOM 4626 N N . ARG A 1 662 ? 12.343 -6.958 -35.313 1.00 92.62 662 ARG A N 1
ATOM 4627 C CA . ARG A 1 662 ? 13.397 -7.034 -34.289 1.00 92.62 662 ARG A CA 1
ATOM 4628 C C . ARG A 1 662 ? 14.524 -6.045 -34.615 1.00 92.62 662 ARG A C 1
ATOM 4630 O O . ARG A 1 662 ? 14.908 -5.933 -35.780 1.00 92.62 662 ARG A O 1
ATOM 4637 N N . TYR A 1 663 ? 15.049 -5.349 -33.606 1.00 92.88 663 TYR A N 1
ATOM 4638 C CA . TYR A 1 663 ? 16.065 -4.286 -33.751 1.00 92.88 663 TYR A CA 1
ATOM 4639 C C . TYR A 1 663 ? 15.664 -3.096 -34.652 1.00 92.88 663 TYR A C 1
ATOM 4641 O O . TYR A 1 663 ? 16.531 -2.340 -35.088 1.00 92.88 663 TYR A O 1
ATOM 4649 N N . ALA A 1 664 ? 14.378 -2.922 -34.975 1.00 95.38 664 ALA A N 1
ATOM 4650 C CA . ALA A 1 664 ? 13.934 -1.822 -35.828 1.00 95.38 664 ALA A CA 1
ATOM 4651 C C . ALA A 1 664 ? 13.743 -0.503 -35.054 1.00 95.38 664 ALA A C 1
ATOM 4653 O O . ALA A 1 664 ? 13.490 -0.496 -33.847 1.00 95.38 664 ALA A O 1
ATOM 4654 N N . VAL A 1 665 ? 13.843 0.624 -35.762 1.00 96.31 665 VAL A N 1
ATOM 4655 C CA . VAL A 1 665 ? 13.708 1.982 -35.219 1.00 96.31 665 VAL A CA 1
ATOM 4656 C C . VAL A 1 665 ? 12.647 2.753 -36.001 1.00 96.31 665 VAL A C 1
ATOM 4658 O O . VAL A 1 665 ? 12.745 2.888 -37.217 1.00 96.31 665 VAL A O 1
ATOM 4661 N N . ALA A 1 666 ? 11.670 3.321 -35.304 1.00 96.06 666 ALA A N 1
ATOM 4662 C CA . ALA A 1 666 ? 10.636 4.198 -35.838 1.00 96.06 666 ALA A CA 1
ATOM 4663 C C . ALA A 1 666 ? 10.540 5.464 -34.971 1.00 96.06 666 ALA A C 1
ATOM 4665 O O . ALA A 1 666 ? 10.081 5.404 -33.832 1.00 96.06 666 ALA A O 1
ATOM 4666 N N . LEU A 1 667 ? 10.964 6.616 -35.492 1.00 95.94 667 LEU A N 1
ATOM 4667 C CA . LEU A 1 667 ? 10.985 7.898 -34.777 1.00 95.94 667 LEU A CA 1
ATOM 4668 C C . LEU A 1 667 ? 10.267 8.977 -35.603 1.00 95.94 667 LEU A C 1
ATOM 4670 O O . LEU A 1 667 ? 10.798 9.474 -36.593 1.00 95.94 667 LEU A O 1
ATOM 4674 N N . GLY A 1 668 ? 9.051 9.351 -35.200 1.00 93.75 668 GLY A N 1
ATOM 4675 C CA . GLY A 1 668 ? 8.229 10.372 -35.859 1.00 93.75 668 GLY A CA 1
ATOM 4676 C C . GLY A 1 668 ? 6.735 10.036 -35.903 1.00 93.75 668 GLY A C 1
ATOM 4677 O O . GLY A 1 668 ? 6.311 8.927 -35.588 1.00 93.75 668 GLY A O 1
ATOM 4678 N N . PHE A 1 669 ? 5.905 11.001 -36.314 1.00 94.31 669 PHE A N 1
ATOM 4679 C CA . PHE A 1 669 ? 4.476 10.758 -36.554 1.00 94.31 669 PHE A CA 1
ATOM 4680 C C . PHE A 1 669 ? 4.310 9.721 -37.673 1.00 94.31 669 PHE A C 1
ATOM 4682 O O . PHE A 1 669 ? 4.702 9.983 -38.809 1.00 94.31 669 PHE A O 1
ATOM 4689 N N . SER A 1 670 ? 3.702 8.573 -37.374 1.00 95.25 670 SER A N 1
ATOM 4690 C CA . SER A 1 670 ? 3.477 7.480 -38.329 1.00 95.25 670 SER A CA 1
ATOM 4691 C C . SER A 1 670 ? 4.741 6.963 -39.040 1.00 95.25 670 SER A C 1
ATOM 4693 O O . SER A 1 670 ? 4.656 6.502 -40.177 1.00 95.25 670 SER A O 1
ATOM 4695 N N . ALA A 1 671 ? 5.911 7.041 -38.398 1.00 96.00 671 ALA A N 1
ATOM 4696 C CA . ALA A 1 671 ? 7.110 6.355 -38.881 1.00 96.00 671 ALA A CA 1
ATOM 4697 C C . ALA A 1 671 ? 6.932 4.831 -38.734 1.00 96.00 671 ALA A C 1
ATOM 4699 O O . ALA A 1 671 ? 6.491 4.392 -37.676 1.00 96.00 671 ALA A O 1
ATOM 4700 N N . GLY A 1 672 ? 7.245 4.022 -39.750 1.00 93.62 672 GLY A N 1
ATOM 4701 C CA . GLY A 1 672 ? 7.127 2.557 -39.677 1.00 93.62 672 GLY A CA 1
ATOM 4702 C C . GLY A 1 672 ? 5.718 2.061 -39.314 1.00 93.62 672 GLY A C 1
ATOM 4703 O O . GLY A 1 672 ? 5.598 1.139 -38.515 1.00 93.62 672 GLY A O 1
ATOM 4704 N N . ASN A 1 673 ? 4.655 2.733 -39.780 1.00 93.81 673 ASN A N 1
ATOM 4705 C CA . ASN A 1 673 ? 3.292 2.553 -39.251 1.00 93.81 673 ASN A CA 1
ATOM 4706 C C . ASN A 1 673 ? 2.772 1.113 -39.423 1.00 93.81 673 ASN A C 1
ATOM 4708 O O . ASN A 1 673 ? 2.247 0.553 -38.467 1.00 93.81 673 ASN A O 1
ATOM 4712 N N . TYR A 1 674 ? 2.973 0.511 -40.598 1.00 93.19 674 TYR A N 1
ATOM 4713 C CA . TYR A 1 674 ? 2.565 -0.863 -40.904 1.00 93.19 674 TYR A CA 1
ATOM 4714 C C . TYR A 1 674 ? 3.737 -1.677 -41.469 1.00 93.19 674 TYR A C 1
ATOM 4716 O O . TYR A 1 674 ? 4.317 -1.290 -42.483 1.00 93.19 674 TYR A O 1
ATOM 4724 N N . ASN A 1 675 ? 4.032 -2.840 -40.884 1.00 90.94 675 ASN A N 1
ATOM 4725 C CA . ASN A 1 675 ? 5.042 -3.801 -41.349 1.00 90.94 675 ASN A CA 1
ATOM 4726 C C . ASN A 1 675 ? 6.436 -3.174 -41.557 1.00 90.94 675 ASN A C 1
ATOM 4728 O O . ASN A 1 675 ? 6.913 -3.037 -42.688 1.00 90.94 675 ASN A O 1
ATOM 4732 N N . GLN A 1 676 ? 7.110 -2.811 -40.465 1.00 93.31 676 GLN A N 1
ATOM 4733 C CA . GLN A 1 676 ? 8.525 -2.440 -40.495 1.00 93.31 676 GLN A CA 1
ATOM 4734 C C . GLN A 1 676 ? 9.412 -3.690 -40.363 1.00 93.31 676 GLN A C 1
ATOM 4736 O O . GLN A 1 676 ? 9.285 -4.448 -39.405 1.00 93.31 676 GLN A O 1
ATOM 4741 N N . GLY A 1 677 ? 10.334 -3.901 -41.302 1.00 92.56 677 GLY A N 1
ATOM 4742 C CA . GLY A 1 677 ? 11.253 -5.039 -41.322 1.00 92.56 677 GLY A CA 1
ATOM 4743 C C . GLY A 1 677 ? 12.297 -5.027 -40.200 1.00 92.56 677 GLY A C 1
ATOM 4744 O O . GLY A 1 677 ? 12.576 -4.004 -39.576 1.00 92.56 677 GLY A O 1
ATOM 4745 N N . SER A 1 678 ? 12.912 -6.183 -39.944 1.00 93.56 678 SER A N 1
ATOM 4746 C CA . SER A 1 678 ? 13.964 -6.308 -38.924 1.00 93.56 678 SER A CA 1
ATOM 4747 C C . SER A 1 678 ? 15.213 -5.505 -39.301 1.00 93.56 678 SER A C 1
ATOM 4749 O O . SER A 1 678 ? 15.611 -5.476 -40.468 1.00 93.56 678 SER A O 1
ATOM 4751 N N . ASN A 1 679 ? 15.850 -4.881 -38.307 1.00 94.19 679 ASN A N 1
ATOM 4752 C CA . ASN A 1 679 ? 16.967 -3.934 -38.456 1.00 94.19 679 ASN A CA 1
ATOM 4753 C C . ASN A 1 679 ? 16.662 -2.699 -39.337 1.00 94.19 679 ASN A C 1
ATOM 4755 O O . ASN A 1 679 ? 17.592 -2.039 -39.799 1.00 94.19 679 ASN A O 1
ATOM 4759 N N . ALA A 1 680 ? 15.391 -2.394 -39.623 1.00 96.06 680 ALA A N 1
ATOM 4760 C CA . ALA A 1 680 ? 15.026 -1.239 -40.440 1.00 96.06 680 ALA A CA 1
ATOM 4761 C C . ALA A 1 680 ? 14.945 0.058 -39.614 1.00 96.06 680 ALA A C 1
ATOM 4763 O O . ALA A 1 680 ? 14.634 0.036 -38.423 1.00 96.06 680 ALA A O 1
ATOM 4764 N N . ILE A 1 681 ? 15.203 1.199 -40.253 1.00 96.88 681 ILE A N 1
ATOM 4765 C CA . ILE A 1 681 ? 15.184 2.534 -39.641 1.00 96.88 681 ILE A CA 1
ATOM 4766 C C . ILE A 1 681 ? 14.184 3.413 -40.398 1.00 96.88 681 ILE A C 1
ATOM 4768 O O . ILE A 1 681 ? 14.276 3.566 -41.613 1.00 96.88 681 ILE A O 1
ATOM 4772 N N . ALA A 1 682 ? 13.257 4.035 -39.678 1.00 96.56 682 ALA A N 1
ATOM 4773 C CA . ALA A 1 682 ? 12.297 5.011 -40.177 1.00 96.56 682 ALA A CA 1
ATOM 4774 C C . ALA A 1 682 ? 12.335 6.259 -39.282 1.00 96.56 682 ALA A C 1
ATOM 4776 O O . ALA A 1 682 ? 11.923 6.222 -38.124 1.00 96.56 682 ALA A O 1
ATOM 4777 N N . LEU A 1 683 ? 12.835 7.373 -39.811 1.00 96.25 683 LEU A N 1
ATOM 4778 C CA . LEU A 1 683 ? 13.046 8.623 -39.085 1.00 96.25 683 LEU A CA 1
ATOM 4779 C C . LEU A 1 683 ? 12.349 9.775 -39.812 1.00 96.25 683 LEU A C 1
ATOM 4781 O O . LEU A 1 683 ? 12.782 10.186 -40.880 1.00 96.25 683 LEU A O 1
ATOM 4785 N N . GLY A 1 684 ? 11.292 10.327 -39.225 1.00 94.25 684 GLY A N 1
ATOM 4786 C CA . GLY A 1 684 ? 10.516 11.430 -39.792 1.00 94.25 684 GLY A CA 1
ATOM 4787 C C . GLY A 1 684 ? 9.029 11.112 -39.935 1.00 94.25 684 GLY A C 1
ATOM 4788 O O . GLY A 1 684 ? 8.581 9.975 -39.791 1.00 94.25 684 GLY A O 1
ATOM 4789 N N . ARG A 1 685 ? 8.225 12.146 -40.206 1.00 94.81 685 ARG A N 1
ATOM 4790 C CA . ARG A 1 685 ? 6.775 11.987 -40.383 1.00 94.81 685 ARG A CA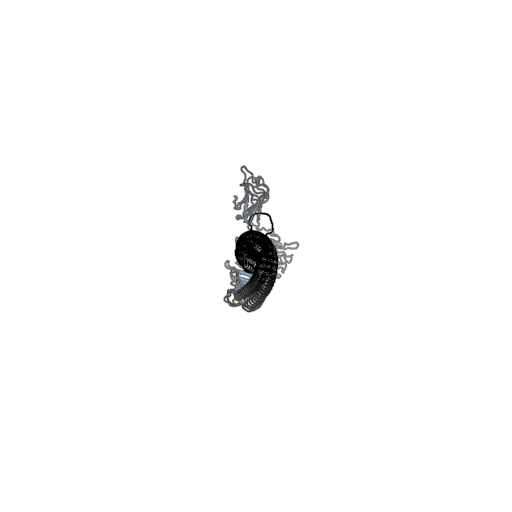 1
ATOM 4791 C C . ARG A 1 685 ? 6.487 11.153 -41.637 1.00 94.81 685 ARG A C 1
ATOM 4793 O O . ARG A 1 685 ? 6.875 11.539 -42.738 1.00 94.81 685 ARG A O 1
ATOM 4800 N N . ASN A 1 686 ? 5.760 10.052 -41.463 1.00 95.31 686 ASN A N 1
ATOM 4801 C CA . ASN A 1 686 ? 5.421 9.073 -42.498 1.00 95.31 686 ASN A CA 1
ATOM 4802 C C . ASN A 1 686 ? 6.641 8.393 -43.173 1.00 95.31 686 ASN A C 1
ATOM 4804 O O . ASN A 1 686 ? 6.517 7.928 -44.306 1.00 95.31 686 ASN A O 1
ATOM 4808 N N . ALA A 1 687 ? 7.811 8.339 -42.525 1.00 96.19 687 ALA A N 1
ATOM 4809 C CA . ALA A 1 687 ? 8.946 7.555 -43.026 1.00 96.19 687 ALA A CA 1
ATOM 4810 C C . ALA A 1 687 ? 8.650 6.044 -42.914 1.00 96.19 687 ALA A C 1
ATOM 4812 O O . ALA A 1 687 ? 8.102 5.617 -41.901 1.00 96.19 687 ALA A O 1
ATOM 4813 N N . GLY A 1 688 ? 8.986 5.227 -43.916 1.00 94.88 688 GLY A N 1
ATOM 4814 C CA . GLY A 1 688 ? 8.763 3.772 -43.893 1.00 94.88 688 GLY A CA 1
ATOM 4815 C C . GLY A 1 688 ? 7.298 3.363 -43.663 1.00 94.88 688 GLY A C 1
ATOM 4816 O O . GLY A 1 688 ? 7.053 2.362 -42.999 1.00 94.88 688 GLY A O 1
ATOM 4817 N N . TYR A 1 689 ? 6.325 4.183 -44.085 1.00 94.88 689 TYR A N 1
ATOM 4818 C CA . TYR A 1 689 ? 4.950 4.153 -43.557 1.00 94.88 689 TYR A CA 1
ATOM 4819 C C . TYR A 1 689 ? 4.233 2.800 -43.723 1.00 94.88 689 TYR A C 1
ATOM 4821 O O . TYR A 1 689 ? 3.561 2.374 -42.784 1.00 94.88 689 TYR A O 1
ATOM 4829 N N . THR A 1 690 ? 4.392 2.110 -44.857 1.00 93.81 690 THR A N 1
ATOM 4830 C CA . THR A 1 690 ? 3.907 0.727 -45.047 1.00 93.81 690 THR A CA 1
ATOM 4831 C C . THR A 1 690 ? 4.952 -0.160 -45.719 1.00 93.81 690 THR A C 1
ATOM 4833 O O . THR A 1 690 ? 5.503 0.233 -46.751 1.00 93.81 690 THR A O 1
ATOM 4836 N N . ASN A 1 691 ? 5.118 -1.388 -45.219 1.00 91.25 691 ASN A N 1
ATOM 4837 C CA . ASN A 1 691 ? 5.941 -2.453 -45.803 1.00 91.25 691 ASN A CA 1
ATOM 4838 C C . ASN A 1 691 ? 7.397 -2.009 -46.040 1.00 91.25 691 ASN A C 1
ATOM 4840 O O . ASN A 1 691 ? 7.888 -2.022 -47.171 1.00 91.25 691 ASN A O 1
ATOM 4844 N N . GLN A 1 692 ? 8.086 -1.588 -44.977 1.00 94.00 692 GLN A N 1
ATOM 4845 C CA . GLN A 1 692 ? 9.518 -1.296 -45.042 1.00 94.00 692 GLN A CA 1
ATOM 4846 C C . GLN A 1 692 ? 10.319 -2.602 -44.950 1.00 94.00 692 GLN A C 1
ATOM 4848 O O . GLN A 1 692 ? 10.164 -3.362 -44.000 1.00 94.00 692 GLN A O 1
ATOM 4853 N N . GLY A 1 693 ? 11.186 -2.868 -45.924 1.00 93.44 693 GLY A N 1
ATOM 4854 C CA . GLY A 1 693 ? 12.002 -4.078 -45.990 1.00 93.44 693 GLY A CA 1
ATOM 4855 C C . GLY A 1 693 ? 13.061 -4.176 -44.888 1.00 93.44 693 GLY A C 1
ATOM 4856 O O . GLY A 1 693 ? 13.438 -3.189 -44.256 1.00 93.44 693 GLY A O 1
ATOM 4857 N N . SER A 1 694 ? 13.570 -5.388 -44.667 1.00 94.25 694 SER A N 1
ATOM 4858 C CA . SER A 1 694 ? 14.624 -5.639 -43.676 1.00 94.25 694 SER A CA 1
ATOM 4859 C C . SER A 1 694 ? 15.912 -4.887 -44.019 1.00 94.25 694 SER A C 1
ATOM 4861 O O . SER A 1 694 ? 16.282 -4.770 -45.191 1.00 94.25 694 SER A O 1
ATOM 4863 N N . SER A 1 695 ? 16.596 -4.387 -42.988 1.00 94.69 695 SER A N 1
ATOM 4864 C CA . SER A 1 695 ? 17.816 -3.570 -43.103 1.00 94.69 695 SER A CA 1
ATOM 4865 C C . SER A 1 695 ? 17.675 -2.340 -44.019 1.00 94.69 695 SER A C 1
ATOM 4867 O O . SER A 1 695 ? 18.665 -1.872 -44.580 1.00 94.69 695 SER A O 1
ATOM 4869 N N . ALA A 1 696 ? 16.455 -1.826 -44.210 1.00 96.19 696 ALA A N 1
ATOM 4870 C CA . ALA A 1 696 ? 16.200 -0.626 -44.998 1.00 96.19 696 ALA A CA 1
ATOM 4871 C C . ALA A 1 696 ? 16.167 0.637 -44.119 1.00 96.19 696 ALA A C 1
ATOM 4873 O O . ALA A 1 696 ? 15.728 0.601 -42.972 1.00 96.19 696 ALA A O 1
ATOM 4874 N N . VAL A 1 697 ? 16.609 1.768 -44.664 1.00 97.19 697 VAL A N 1
ATOM 4875 C CA . VAL A 1 697 ? 16.696 3.062 -43.976 1.00 97.19 697 VAL A CA 1
ATOM 4876 C C . VAL A 1 697 ? 15.838 4.085 -44.716 1.00 97.19 697 VAL A C 1
ATOM 4878 O O . VAL A 1 697 ? 15.995 4.267 -45.919 1.00 97.19 697 VAL A O 1
ATOM 4881 N N . ALA A 1 698 ? 14.948 4.772 -44.011 1.00 96.81 698 ALA A N 1
ATOM 4882 C CA . ALA A 1 698 ? 14.158 5.898 -44.497 1.00 96.81 698 ALA A CA 1
ATOM 4883 C C . ALA A 1 698 ? 14.317 7.074 -43.536 1.00 96.81 698 ALA A C 1
ATOM 4885 O O . ALA A 1 698 ? 13.949 6.974 -42.366 1.00 96.81 698 ALA A O 1
ATOM 4886 N N . ILE A 1 699 ? 14.851 8.191 -44.023 1.00 96.62 699 ILE A N 1
ATOM 4887 C CA . ILE A 1 699 ? 15.071 9.406 -43.237 1.00 96.62 699 ILE A CA 1
ATOM 4888 C C . ILE A 1 699 ? 14.439 10.587 -43.975 1.00 96.62 699 ILE A C 1
ATOM 4890 O O . ILE A 1 699 ? 14.761 10.854 -45.131 1.00 96.62 699 ILE A O 1
ATOM 4894 N N . GLY A 1 700 ? 13.551 11.306 -43.294 1.00 95.38 700 GLY A N 1
ATOM 4895 C CA . GLY A 1 700 ? 12.836 12.467 -43.807 1.00 95.38 700 GLY A CA 1
ATOM 4896 C C . GLY A 1 700 ? 11.330 12.254 -43.979 1.00 95.38 700 GLY A C 1
ATOM 4897 O O . GLY A 1 700 ? 10.781 11.185 -43.711 1.00 95.38 700 GLY A O 1
ATOM 4898 N N . TYR A 1 701 ? 10.631 13.308 -44.400 1.00 95.25 701 TYR A N 1
ATOM 4899 C CA . TYR A 1 701 ? 9.181 13.266 -44.599 1.00 95.25 701 TYR A CA 1
ATOM 4900 C C . TYR A 1 701 ? 8.830 12.351 -45.780 1.00 95.25 701 TYR A C 1
ATOM 4902 O O . TYR A 1 701 ? 9.378 12.518 -46.863 1.00 95.25 701 TYR A O 1
ATOM 4910 N N . GLN A 1 702 ? 7.933 11.379 -45.578 1.00 95.81 702 GLN A N 1
ATOM 4911 C CA . GLN A 1 702 ? 7.488 10.430 -46.619 1.00 95.81 702 GLN A CA 1
ATOM 4912 C C . GLN A 1 702 ? 8.620 9.681 -47.371 1.00 95.81 702 GLN A C 1
ATOM 4914 O O . GLN A 1 702 ? 8.430 9.241 -48.507 1.00 95.81 702 GLN A O 1
ATOM 4919 N N . ALA A 1 703 ? 9.797 9.513 -46.755 1.00 96.50 703 ALA A N 1
ATOM 4920 C CA . ALA A 1 703 ? 10.836 8.606 -47.249 1.00 96.50 703 ALA A CA 1
ATOM 4921 C C . ALA A 1 703 ? 10.355 7.149 -47.124 1.00 96.50 703 ALA A C 1
ATOM 4923 O O . ALA A 1 703 ? 9.940 6.745 -46.044 1.00 96.50 703 ALA A O 1
ATOM 4924 N N . GLY A 1 704 ? 10.393 6.352 -48.193 1.00 94.75 704 GLY A N 1
ATOM 4925 C CA . GLY A 1 704 ? 9.950 4.951 -48.167 1.00 94.75 704 GLY A CA 1
ATOM 4926 C C . GLY A 1 704 ? 8.482 4.776 -47.769 1.00 94.75 704 GLY A C 1
ATOM 4927 O O . GLY A 1 704 ? 8.150 3.832 -47.059 1.00 94.75 704 GLY A O 1
ATOM 4928 N N . TYR A 1 705 ? 7.613 5.713 -48.160 1.00 95.25 705 TYR A N 1
ATOM 4929 C CA . TYR A 1 705 ? 6.205 5.753 -47.755 1.00 95.25 705 TYR A CA 1
ATOM 4930 C C . TYR A 1 705 ? 5.448 4.447 -48.069 1.00 95.25 705 TYR A C 1
ATOM 4932 O O . TYR A 1 705 ? 4.713 3.955 -47.217 1.00 95.25 705 TYR A O 1
ATOM 4940 N N . LEU A 1 706 ? 5.654 3.859 -49.253 1.00 93.38 706 LEU A N 1
ATOM 4941 C CA . LEU A 1 706 ? 5.054 2.578 -49.648 1.00 93.38 706 LEU A CA 1
ATOM 4942 C C . LEU A 1 706 ? 6.126 1.604 -50.147 1.00 93.38 706 LEU A C 1
ATOM 4944 O O . LEU A 1 706 ? 6.898 1.958 -51.039 1.00 93.38 706 LEU A O 1
ATOM 4948 N N . ASN A 1 707 ? 6.098 0.366 -49.642 1.00 91.00 707 ASN A N 1
ATOM 4949 C CA . ASN A 1 707 ? 6.840 -0.787 -50.167 1.00 91.00 707 ASN A CA 1
ATOM 4950 C C . ASN A 1 707 ? 8.340 -0.502 -50.370 1.00 91.00 707 ASN A C 1
ATOM 4952 O O . ASN A 1 707 ? 8.887 -0.687 -51.460 1.00 91.00 707 ASN A O 1
ATOM 4956 N N . GLN A 1 708 ? 9.016 -0.019 -49.325 1.00 93.75 708 GLN A N 1
ATOM 4957 C CA . GLN A 1 708 ? 10.464 0.150 -49.386 1.00 93.75 708 GLN A CA 1
ATOM 4958 C C . GLN A 1 708 ? 11.144 -1.227 -49.430 1.00 93.75 708 GLN A C 1
ATOM 4960 O O . GLN A 1 708 ? 10.966 -2.036 -48.527 1.00 93.75 708 GLN A O 1
ATOM 4965 N N . HIS A 1 709 ? 11.957 -1.497 -50.448 1.00 95.38 709 HIS A N 1
ATOM 4966 C CA . HIS A 1 709 ? 12.635 -2.783 -50.612 1.00 95.38 709 HIS A CA 1
ATOM 4967 C C . HIS A 1 709 ? 13.763 -2.979 -49.582 1.00 95.38 709 HIS A C 1
ATOM 4969 O O . HIS A 1 709 ? 14.357 -2.015 -49.093 1.00 95.38 709 HIS A O 1
ATOM 4975 N N . SER A 1 710 ? 14.095 -4.237 -49.278 1.00 94.56 710 SER A N 1
ATOM 4976 C CA . SER A 1 710 ? 15.173 -4.593 -48.342 1.00 94.56 710 SER A CA 1
ATOM 4977 C C . SER A 1 710 ? 16.542 -4.045 -48.765 1.00 94.56 710 SER A C 1
ATOM 4979 O O . SER A 1 710 ? 16.847 -3.927 -49.958 1.00 94.56 710 SER A O 1
ATOM 4981 N N . SER A 1 711 ? 17.379 -3.742 -47.770 1.00 94.62 711 SER A N 1
ATOM 4982 C CA . SER A 1 711 ? 18.735 -3.195 -47.948 1.00 94.62 711 SER A CA 1
ATOM 4983 C C . SER A 1 711 ? 18.791 -1.903 -48.783 1.00 94.62 711 SER A C 1
ATOM 4985 O O . SER A 1 711 ? 19.747 -1.685 -49.523 1.00 94.62 711 SER A O 1
ATOM 4987 N N . THR A 1 712 ? 17.761 -1.054 -48.714 1.00 96.50 712 THR A N 1
ATOM 4988 C CA . THR A 1 712 ? 17.740 0.258 -49.389 1.00 96.50 712 THR A CA 1
ATOM 4989 C C . THR A 1 712 ? 17.952 1.406 -48.410 1.00 96.50 712 THR A C 1
ATOM 4991 O O . THR A 1 712 ? 17.622 1.294 -47.233 1.00 96.50 712 THR A O 1
ATOM 4994 N N . ILE A 1 713 ? 18.448 2.540 -48.900 1.00 96.94 713 ILE A N 1
ATOM 4995 C CA . ILE A 1 713 ? 18.566 3.785 -48.131 1.00 96.94 713 ILE A CA 1
ATOM 4996 C C . ILE A 1 713 ? 17.790 4.875 -48.872 1.00 96.94 713 ILE A C 1
ATOM 4998 O O . ILE A 1 713 ? 17.981 5.055 -50.072 1.00 96.94 713 ILE A O 1
ATOM 5002 N N . ILE A 1 714 ? 16.915 5.597 -48.174 1.00 96.81 714 ILE A N 1
ATOM 5003 C CA . ILE A 1 714 ? 16.112 6.698 -48.713 1.00 96.81 714 ILE A CA 1
ATOM 5004 C C . ILE A 1 714 ? 16.288 7.927 -47.817 1.00 96.81 714 ILE A C 1
ATOM 5006 O O . ILE A 1 714 ? 15.898 7.898 -46.650 1.00 96.81 714 ILE A O 1
ATOM 5010 N N . LEU A 1 715 ? 16.833 9.014 -48.367 1.00 95.94 715 LEU A N 1
ATOM 5011 C CA . LEU A 1 715 ? 16.917 10.329 -47.721 1.00 95.94 715 LEU A CA 1
ATOM 5012 C C . LEU A 1 715 ? 15.988 11.307 -48.455 1.00 95.94 715 LEU A C 1
ATOM 5014 O O . LEU A 1 715 ? 16.149 11.508 -49.659 1.00 95.94 715 LEU A O 1
ATOM 5018 N N . ASN A 1 716 ? 15.014 11.907 -47.763 1.00 95.62 716 ASN A N 1
ATOM 5019 C CA . ASN A 1 716 ? 13.992 12.746 -48.399 1.00 95.62 716 ASN A CA 1
ATOM 5020 C C . ASN A 1 716 ? 13.723 14.077 -47.678 1.00 95.62 716 ASN A C 1
ATOM 5022 O O . ASN A 1 716 ? 13.114 14.118 -46.608 1.00 95.62 716 ASN A O 1
ATOM 5026 N N . ALA A 1 717 ? 14.083 15.181 -48.328 1.00 92.94 717 ALA A N 1
ATOM 5027 C CA . ALA A 1 717 ? 13.755 16.544 -47.914 1.00 92.94 717 ALA A CA 1
ATOM 5028 C C . ALA A 1 717 ? 12.892 17.300 -48.951 1.00 92.94 717 ALA A C 1
ATOM 5030 O O . ALA A 1 717 ? 12.745 18.513 -48.856 1.00 92.94 717 ALA A O 1
ATOM 5031 N N . THR A 1 718 ? 12.294 16.609 -49.933 1.00 92.12 718 THR A N 1
ATOM 5032 C CA . THR A 1 718 ? 11.493 17.250 -51.005 1.00 92.12 718 THR A CA 1
ATOM 5033 C C . THR A 1 718 ? 10.124 17.773 -50.567 1.00 92.12 718 THR A C 1
ATOM 5035 O O . THR A 1 718 ? 9.504 18.543 -51.295 1.00 92.12 718 THR A O 1
ATOM 5038 N N . GLY A 1 719 ? 9.596 17.303 -49.433 1.00 90.12 719 GLY A N 1
ATOM 5039 C CA . GLY A 1 719 ? 8.198 17.538 -49.051 1.00 90.12 719 GLY A CA 1
ATOM 5040 C C . GLY A 1 719 ? 7.170 16.684 -49.816 1.00 90.12 719 GLY A C 1
ATOM 5041 O O . GLY A 1 719 ? 5.976 16.849 -49.586 1.00 90.12 719 GLY A O 1
ATOM 5042 N N . SER A 1 720 ? 7.610 15.770 -50.689 1.00 92.75 720 SER A N 1
ATOM 5043 C CA . SER A 1 720 ? 6.775 14.823 -51.451 1.00 92.75 720 SER A CA 1
ATOM 5044 C C . SER A 1 720 ? 7.170 13.367 -51.160 1.00 92.75 720 SER A C 1
ATOM 5046 O O . SER A 1 720 ? 8.184 13.122 -50.515 1.00 92.75 720 SER A O 1
ATOM 5048 N N . ILE A 1 721 ? 6.397 12.382 -51.629 1.00 95.81 721 ILE A N 1
ATOM 5049 C CA . ILE A 1 721 ? 6.706 10.948 -51.451 1.00 95.81 721 ILE A CA 1
ATOM 5050 C C . ILE A 1 721 ? 7.943 10.536 -52.268 1.00 95.81 721 ILE A C 1
ATOM 5052 O O . ILE A 1 721 ? 8.025 10.839 -53.455 1.00 95.81 721 ILE A O 1
ATOM 5056 N N . LEU A 1 722 ? 8.851 9.763 -51.657 1.00 94.88 722 LEU A N 1
ATOM 5057 C CA . LEU A 1 722 ? 9.984 9.114 -52.332 1.00 94.88 722 LEU A CA 1
ATOM 5058 C C . LEU A 1 722 ? 10.044 7.628 -51.945 1.00 94.88 722 LEU A C 1
ATOM 5060 O O . LEU A 1 722 ? 10.305 7.309 -50.788 1.00 94.88 722 LEU A O 1
ATOM 5064 N N . ASN A 1 723 ? 9.838 6.723 -52.906 1.00 93.94 723 ASN A N 1
ATOM 5065 C CA . ASN A 1 723 ? 9.861 5.267 -52.700 1.00 93.94 723 ASN A CA 1
ATOM 5066 C C . ASN A 1 723 ? 10.996 4.604 -53.496 1.00 93.94 723 ASN A C 1
ATOM 5068 O O . ASN A 1 723 ? 11.415 5.111 -54.534 1.00 93.94 723 ASN A O 1
ATOM 5072 N N . SER A 1 724 ? 11.450 3.436 -53.036 1.00 93.44 724 SER A N 1
ATOM 5073 C CA . SER A 1 724 ? 12.381 2.582 -53.786 1.00 93.44 724 SER A CA 1
ATOM 5074 C C . SER A 1 724 ? 11.675 1.750 -54.858 1.00 93.44 724 SER A C 1
ATOM 5076 O O . SER A 1 724 ? 10.561 1.288 -54.620 1.00 93.44 724 SER A O 1
ATOM 5078 N N . ILE A 1 725 ? 12.375 1.431 -55.947 1.00 92.12 725 ILE A N 1
ATOM 5079 C CA . ILE A 1 725 ? 11.918 0.503 -57.000 1.00 92.12 725 ILE A CA 1
ATOM 5080 C C . ILE A 1 725 ? 12.684 -0.833 -57.027 1.00 92.12 725 ILE A C 1
ATOM 5082 O O . ILE A 1 725 ? 12.282 -1.748 -57.737 1.00 92.12 725 ILE A O 1
ATOM 5086 N N . SER A 1 726 ? 13.776 -0.954 -56.267 1.00 89.81 726 SER A N 1
ATOM 5087 C CA . SER A 1 726 ? 14.661 -2.126 -56.248 1.00 89.81 726 SER A CA 1
ATOM 5088 C C . SER A 1 726 ? 15.338 -2.305 -54.886 1.00 89.81 726 SER A C 1
ATOM 5090 O O . SER A 1 726 ? 15.552 -1.336 -54.159 1.00 89.81 726 SER A O 1
ATOM 5092 N N . THR A 1 727 ? 15.706 -3.543 -54.541 1.00 92.12 727 THR A N 1
ATOM 5093 C CA . THR A 1 727 ? 16.550 -3.873 -53.373 1.00 92.12 727 THR A CA 1
ATOM 5094 C C . THR A 1 727 ? 17.965 -3.300 -53.505 1.00 92.12 727 THR A C 1
ATOM 5096 O O . THR A 1 727 ? 18.425 -3.035 -54.615 1.00 92.12 727 THR A O 1
ATOM 5099 N N . GLY A 1 728 ? 18.695 -3.150 -52.393 1.00 88.88 728 GLY A N 1
ATOM 5100 C CA . GLY A 1 728 ? 20.136 -2.833 -52.439 1.00 88.88 728 GLY A CA 1
ATOM 5101 C C . GLY A 1 728 ? 20.482 -1.449 -53.010 1.00 88.88 728 GLY A C 1
ATOM 5102 O O . GLY A 1 728 ? 21.559 -1.271 -53.567 1.00 88.88 728 GLY A O 1
ATOM 5103 N N . SER A 1 729 ? 19.546 -0.498 -52.954 1.00 92.75 729 SER A N 1
ATOM 5104 C CA . SER A 1 729 ? 19.574 0.755 -53.726 1.00 92.75 729 SER A CA 1
ATOM 5105 C C . SER A 1 729 ? 19.518 2.005 -52.831 1.00 92.75 729 SER A C 1
ATOM 5107 O O . SER A 1 729 ? 18.848 2.005 -51.796 1.00 92.75 729 SER A O 1
ATOM 5109 N N . LEU A 1 730 ? 20.193 3.083 -53.245 1.00 93.19 730 LEU A N 1
ATOM 5110 C CA . LEU A 1 730 ? 20.225 4.385 -52.563 1.00 93.19 730 LEU A CA 1
ATOM 5111 C C . LEU A 1 730 ? 19.383 5.417 -53.328 1.00 93.19 730 LEU A C 1
ATOM 5113 O O . LEU A 1 730 ? 19.584 5.621 -54.522 1.00 93.19 730 LEU A O 1
ATOM 5117 N N . TYR A 1 731 ? 18.490 6.107 -52.621 1.00 93.00 731 TYR A N 1
ATOM 5118 C CA . TYR A 1 731 ? 17.662 7.197 -53.133 1.00 93.00 731 TYR A CA 1
ATOM 5119 C C . TYR A 1 731 ? 17.869 8.433 -52.256 1.00 93.00 731 TYR A C 1
ATOM 5121 O O . TYR A 1 731 ? 17.737 8.369 -51.034 1.00 93.00 731 TYR A O 1
ATOM 5129 N N . ILE A 1 732 ? 18.178 9.572 -52.867 1.00 91.81 732 ILE A N 1
ATOM 5130 C CA . ILE A 1 732 ? 18.328 10.854 -52.175 1.00 91.81 732 ILE A CA 1
ATOM 5131 C C . ILE A 1 732 ? 17.546 11.886 -52.979 1.00 91.81 732 ILE A C 1
ATOM 5133 O O . ILE A 1 732 ? 17.777 12.022 -54.181 1.00 91.81 732 ILE A O 1
ATOM 5137 N N . ALA A 1 733 ? 16.633 12.612 -52.336 1.00 90.38 733 ALA A N 1
ATOM 5138 C CA . ALA A 1 733 ? 15.979 13.755 -52.957 1.00 90.38 733 ALA A CA 1
ATOM 5139 C C . ALA A 1 733 ? 15.745 14.902 -51.950 1.00 90.38 733 ALA A C 1
ATOM 5141 O O . ALA A 1 733 ? 15.289 14.652 -50.833 1.00 90.38 733 ALA A O 1
ATOM 5142 N N . PRO A 1 734 ? 15.979 16.167 -52.339 1.00 90.19 734 PRO A N 1
ATOM 5143 C CA . PRO A 1 734 ? 16.618 16.575 -53.585 1.00 90.19 734 PRO A CA 1
ATOM 5144 C C . PRO A 1 734 ? 18.127 16.265 -53.575 1.00 90.19 734 PRO A C 1
ATOM 5146 O O . PRO A 1 734 ? 18.781 16.350 -52.541 1.00 90.19 734 PRO A O 1
ATOM 5149 N N . ILE A 1 735 ? 18.679 15.968 -54.751 1.00 85.75 735 ILE A N 1
ATOM 5150 C CA . ILE A 1 735 ? 20.071 16.298 -55.080 1.00 85.75 735 ILE A CA 1
ATOM 5151 C C . ILE A 1 735 ? 19.981 17.514 -55.998 1.00 85.75 735 ILE A C 1
ATOM 5153 O O . ILE A 1 735 ? 19.203 17.503 -56.956 1.00 85.75 735 ILE A O 1
ATOM 5157 N N . ARG A 1 736 ? 20.720 18.583 -55.694 1.00 83.88 736 ARG A N 1
ATOM 5158 C CA . ARG A 1 736 ? 20.635 19.829 -56.458 1.00 83.88 736 ARG A CA 1
ATOM 5159 C C . ARG A 1 736 ? 21.239 19.631 -57.850 1.00 83.88 736 ARG A C 1
ATOM 5161 O O . ARG A 1 736 ? 22.414 19.291 -57.968 1.00 83.88 736 ARG A O 1
ATOM 5168 N N . ASN A 1 737 ? 20.436 19.852 -58.890 1.00 76.25 737 ASN A N 1
ATOM 5169 C CA . ASN A 1 737 ? 20.898 19.806 -60.276 1.00 76.25 737 ASN A CA 1
ATOM 5170 C C . ASN A 1 737 ? 21.519 21.157 -60.657 1.00 76.25 737 ASN A C 1
ATOM 5172 O O . ASN A 1 737 ? 20.893 22.202 -60.473 1.00 76.25 737 ASN A O 1
ATOM 5176 N N . LEU A 1 738 ? 22.749 21.135 -61.170 1.00 73.19 738 LEU A N 1
ATOM 5177 C CA . LEU A 1 738 ? 23.446 22.312 -61.703 1.00 73.19 738 LEU A CA 1
ATOM 5178 C C . LEU A 1 738 ? 23.176 22.546 -63.199 1.00 73.19 738 LEU A C 1
ATOM 5180 O O . LEU A 1 738 ? 23.644 23.535 -63.758 1.00 73.19 738 LEU A O 1
ATOM 5184 N N . SER A 1 739 ? 22.443 21.644 -63.855 1.00 65.94 739 SER A N 1
ATOM 5185 C CA . SER A 1 739 ? 22.075 21.709 -65.269 1.00 65.94 739 SER A CA 1
ATOM 5186 C C . SER A 1 739 ? 20.559 21.812 -65.453 1.00 65.94 739 SER A C 1
ATOM 5188 O O . SER A 1 739 ? 19.779 21.317 -64.643 1.00 65.94 739 SER A O 1
ATOM 5190 N N . THR A 1 740 ? 20.129 22.413 -66.560 1.00 61.97 740 THR A N 1
ATOM 5191 C CA . THR A 1 740 ? 18.720 22.446 -66.987 1.00 61.97 740 THR A CA 1
ATOM 5192 C C . THR A 1 740 ? 18.281 21.179 -67.732 1.00 61.97 740 THR A C 1
ATOM 5194 O O . THR A 1 740 ? 17.094 21.022 -68.007 1.00 61.97 740 THR A O 1
ATOM 5197 N N . ASN A 1 741 ? 19.204 20.265 -68.059 1.00 56.34 741 ASN A N 1
ATOM 5198 C CA . ASN A 1 741 ? 18.896 19.022 -68.772 1.00 56.34 741 ASN A CA 1
ATOM 5199 C C . ASN A 1 741 ? 18.420 17.903 -67.826 1.00 56.34 741 ASN A C 1
ATOM 5201 O O . ASN A 1 741 ? 18.971 17.691 -66.745 1.00 56.34 741 ASN A O 1
ATOM 5205 N N . THR A 1 742 ? 17.419 17.144 -68.274 1.00 54.75 742 THR A N 1
ATOM 5206 C CA . THR A 1 742 ? 16.664 16.143 -67.493 1.00 54.75 742 THR A CA 1
ATOM 5207 C C . THR A 1 742 ? 17.151 14.696 -67.687 1.00 54.75 742 THR A C 1
ATOM 5209 O O . THR A 1 742 ? 16.377 13.749 -67.557 1.00 54.75 742 THR A O 1
ATOM 5212 N N . GLY A 1 743 ? 18.432 14.509 -68.021 1.00 58.91 743 GLY A N 1
ATOM 5213 C CA . GLY A 1 743 ? 19.039 13.200 -68.306 1.00 58.91 743 GLY A CA 1
ATOM 5214 C C . GLY A 1 743 ? 19.832 12.586 -67.143 1.00 58.91 743 GLY A C 1
ATOM 5215 O O . GLY A 1 743 ? 19.966 13.178 -66.069 1.00 58.91 743 GLY A O 1
ATOM 5216 N N . LEU A 1 744 ? 20.414 11.401 -67.387 1.00 53.03 744 LEU A N 1
ATOM 5217 C CA . LEU A 1 744 ? 21.375 10.770 -66.474 1.00 53.03 744 LEU A CA 1
ATOM 5218 C C . LEU A 1 744 ? 22.527 11.740 -66.177 1.00 53.03 744 LEU A C 1
ATOM 5220 O O . LEU A 1 744 ? 23.272 12.142 -67.070 1.00 53.03 744 LEU A O 1
ATOM 5224 N N . SER A 1 745 ? 22.646 12.115 -64.908 1.00 64.50 745 SER A N 1
ATOM 5225 C CA . SER A 1 745 ? 23.618 13.086 -64.414 1.00 64.50 745 SER A CA 1
ATOM 5226 C C . SER A 1 745 ? 24.643 12.399 -63.517 1.00 64.50 745 SER A C 1
ATOM 5228 O O . SER A 1 745 ? 24.291 11.515 -62.737 1.00 64.50 745 SER A O 1
ATOM 5230 N N . ILE A 1 746 ? 25.903 12.824 -63.595 1.00 68.44 746 ILE A N 1
ATOM 5231 C CA . ILE A 1 746 ? 26.952 12.369 -62.678 1.00 68.44 746 ILE A CA 1
ATOM 5232 C C . ILE A 1 746 ? 26.801 13.054 -61.317 1.00 68.44 746 ILE A C 1
ATOM 5234 O O . ILE A 1 746 ? 26.462 14.238 -61.244 1.00 68.44 746 ILE A O 1
ATOM 5238 N N . LEU A 1 747 ? 27.077 12.315 -60.240 1.00 79.31 747 LEU A N 1
ATOM 5239 C CA . LEU A 1 747 ? 27.222 12.886 -58.901 1.00 79.31 747 LEU A CA 1
ATOM 5240 C C . LEU A 1 747 ? 28.604 13.531 -58.777 1.00 79.31 747 LEU A C 1
ATOM 5242 O O . LEU A 1 747 ? 29.615 12.897 -59.072 1.00 79.31 747 LEU A O 1
ATOM 5246 N N . SER A 1 748 ? 28.646 14.783 -58.335 1.00 74.06 748 SER A N 1
ATOM 5247 C CA . SER A 1 748 ? 29.879 15.543 -58.106 1.00 74.06 748 SER A CA 1
ATOM 5248 C C . SER A 1 748 ? 29.904 16.087 -56.682 1.00 74.06 748 SER A C 1
ATOM 5250 O O . SER A 1 748 ? 28.884 16.558 -56.185 1.00 74.06 748 SER A O 1
ATOM 5252 N N . TYR A 1 749 ? 31.069 16.049 -56.032 1.00 80.69 749 TYR A N 1
ATOM 5253 C CA . TYR A 1 749 ? 31.281 16.697 -54.737 1.00 80.69 749 TYR A CA 1
ATOM 5254 C C . TYR A 1 749 ? 31.846 18.101 -54.950 1.00 80.69 749 TYR A C 1
ATOM 5256 O O . TYR A 1 749 ? 32.937 18.265 -55.498 1.00 80.69 749 TYR A O 1
ATOM 5264 N N . ASN A 1 750 ? 31.114 19.120 -54.513 1.00 76.31 750 ASN A N 1
ATOM 5265 C CA . ASN A 1 750 ? 31.590 20.492 -54.513 1.00 76.31 750 ASN A CA 1
ATOM 5266 C C . ASN A 1 750 ? 32.402 20.737 -53.231 1.00 76.31 750 ASN A C 1
ATOM 5268 O O . ASN A 1 750 ? 31.833 20.923 -52.159 1.00 76.31 750 ASN A O 1
ATOM 5272 N N . SER A 1 751 ? 33.730 20.770 -53.341 1.00 73.44 751 SER A N 1
ATOM 5273 C CA . SER A 1 751 ? 34.651 20.937 -52.204 1.00 73.44 751 SER A CA 1
ATOM 5274 C C . SER A 1 751 ? 34.639 22.325 -51.547 1.00 73.44 751 SER A C 1
ATOM 5276 O O . SER A 1 751 ? 35.289 22.509 -50.523 1.00 73.44 751 SER A O 1
ATOM 5278 N N . THR A 1 752 ? 33.910 23.299 -52.100 1.00 79.12 752 THR A N 1
ATOM 5279 C CA . THR A 1 752 ? 33.740 24.638 -51.508 1.00 79.12 752 THR A CA 1
ATOM 5280 C C . THR A 1 752 ? 32.470 24.731 -50.663 1.00 79.12 752 THR A C 1
ATOM 5282 O O . THR A 1 752 ? 32.474 25.352 -49.606 1.00 79.12 752 THR A O 1
ATOM 5285 N N . THR A 1 753 ? 31.379 24.106 -51.112 1.00 83.69 753 THR A N 1
ATOM 5286 C CA . THR A 1 753 ? 30.083 24.075 -50.397 1.00 83.69 753 THR A CA 1
ATOM 5287 C C . THR A 1 753 ? 29.870 22.792 -49.590 1.00 83.69 753 THR A C 1
ATOM 5289 O O . THR A 1 753 ? 28.913 22.704 -48.828 1.00 83.69 753 THR A O 1
ATOM 5292 N N . ASN A 1 754 ? 30.768 21.812 -49.737 1.00 82.19 754 ASN A N 1
ATOM 5293 C CA . ASN A 1 754 ? 30.683 20.456 -49.189 1.00 82.19 754 ASN A CA 1
ATOM 5294 C C . ASN A 1 754 ? 29.399 19.699 -49.595 1.00 82.19 754 ASN A C 1
ATOM 5296 O O . ASN A 1 754 ? 28.902 18.844 -48.864 1.00 82.19 754 ASN A O 1
ATOM 5300 N N . GLU A 1 755 ? 28.858 20.014 -50.776 1.00 84.62 755 GLU A N 1
ATOM 5301 C CA . GLU A 1 755 ? 27.581 19.498 -51.280 1.00 84.62 755 GLU A CA 1
ATOM 5302 C C . GLU A 1 755 ? 27.781 18.414 -52.352 1.00 84.62 755 GLU A C 1
ATOM 5304 O O . GLU A 1 755 ? 28.632 18.544 -53.236 1.00 84.62 755 GLU A O 1
ATOM 5309 N N . VAL A 1 756 ? 26.949 17.367 -52.321 1.00 84.50 756 VAL A N 1
ATOM 5310 C CA . VAL A 1 756 ? 26.796 16.423 -53.438 1.00 84.50 756 VAL A CA 1
ATOM 5311 C C . VAL A 1 756 ? 25.716 16.947 -54.384 1.00 84.50 756 VAL A C 1
ATOM 5313 O O . VAL A 1 756 ? 24.557 17.082 -53.996 1.00 84.50 756 VAL A O 1
ATOM 5316 N N . VAL A 1 757 ? 26.097 17.219 -55.629 1.00 84.94 757 VAL A N 1
ATOM 5317 C CA . VAL A 1 757 ? 25.243 17.797 -56.681 1.00 84.94 757 VAL A CA 1
ATOM 5318 C C . VAL A 1 757 ? 25.174 16.881 -57.903 1.00 84.94 757 VAL A C 1
ATOM 5320 O O . VAL A 1 757 ? 26.037 16.020 -58.086 1.00 84.94 757 VAL A O 1
ATOM 5323 N N . SER A 1 758 ? 24.173 17.079 -58.762 1.00 78.81 758 SER A N 1
ATOM 5324 C CA . SER A 1 758 ? 24.064 16.398 -60.056 1.00 78.81 758 SER A CA 1
ATOM 5325 C C . SER A 1 758 ? 24.372 17.346 -61.221 1.00 78.81 758 SER A C 1
ATOM 5327 O O . SER A 1 758 ? 24.013 18.525 -61.199 1.00 78.81 758 SER A O 1
ATOM 5329 N N . ALA A 1 759 ? 25.074 16.839 -62.239 1.00 65.69 759 ALA A N 1
ATOM 5330 C CA . ALA A 1 759 ? 25.394 17.573 -63.464 1.00 65.69 759 ALA A CA 1
ATOM 5331 C C . ALA A 1 759 ? 25.393 16.654 -64.700 1.00 65.69 759 ALA A C 1
ATOM 5333 O O . ALA A 1 759 ? 25.728 15.473 -64.611 1.00 65.69 759 ALA A O 1
ATOM 5334 N N . VAL A 1 760 ? 25.036 17.198 -65.865 1.00 60.47 760 VAL A N 1
ATOM 5335 C CA . VAL A 1 760 ? 24.921 16.442 -67.125 1.00 60.47 760 VAL A CA 1
ATOM 5336 C C . VAL A 1 760 ? 26.260 16.362 -67.854 1.00 60.47 760 VAL A C 1
ATOM 5338 O O . VAL A 1 760 ? 26.957 17.364 -68.000 1.00 60.47 760 VAL A O 1
ATOM 5341 N N . TYR A 1 761 ? 26.590 15.172 -68.363 1.00 54.78 761 TYR A N 1
ATOM 5342 C CA . TYR A 1 761 ? 27.740 14.949 -69.238 1.00 54.78 761 TYR A CA 1
ATOM 5343 C C . TYR A 1 761 ? 27.294 14.906 -70.707 1.00 54.78 761 TYR A C 1
ATOM 5345 O O . TYR A 1 761 ? 26.830 13.879 -71.203 1.00 54.78 761 TYR A O 1
ATOM 5353 N N . THR A 1 762 ? 27.397 16.037 -71.406 1.00 48.62 762 THR A N 1
ATOM 5354 C CA . THR A 1 762 ? 26.985 16.151 -72.814 1.00 48.62 762 THR A CA 1
ATOM 5355 C C . THR A 1 762 ? 28.085 15.641 -73.750 1.00 48.62 762 THR A C 1
ATOM 5357 O O . THR A 1 762 ? 29.071 16.337 -73.985 1.00 48.62 762 THR A O 1
ATOM 5360 N N . ILE A 1 763 ? 27.903 14.458 -74.345 1.00 53.38 763 ILE A N 1
ATOM 5361 C CA . ILE A 1 763 ? 28.731 13.970 -75.463 1.00 53.38 763 ILE A CA 1
ATOM 5362 C C . ILE A 1 763 ? 27.972 14.203 -76.778 1.00 53.38 763 ILE A C 1
ATOM 5364 O O . ILE A 1 763 ? 27.349 13.276 -77.282 1.00 53.38 763 ILE A O 1
ATOM 5368 N N . ASN A 1 764 ? 27.945 15.446 -77.279 1.00 48.84 764 ASN A N 1
ATOM 5369 C CA . ASN A 1 764 ? 27.643 15.797 -78.688 1.00 48.84 764 ASN A CA 1
ATOM 5370 C C . ASN A 1 764 ? 27.708 17.319 -78.941 1.00 48.84 764 ASN A C 1
ATOM 5372 O O . ASN A 1 764 ? 26.833 17.934 -79.544 1.00 48.84 764 ASN A O 1
ATOM 5376 N N . SER A 1 765 ? 28.802 17.932 -78.510 1.00 42.03 765 SER A N 1
ATOM 5377 C CA . SER A 1 765 ? 29.427 19.009 -79.276 1.00 42.03 765 SER A CA 1
ATOM 5378 C C . SER A 1 765 ? 30.830 18.527 -79.634 1.00 42.03 765 SER A C 1
ATOM 5380 O O . SER A 1 765 ? 31.314 17.563 -79.030 1.00 42.03 765 SER A O 1
ATOM 5382 N N . ALA A 1 766 ? 31.523 19.206 -80.553 1.00 47.81 766 ALA A N 1
ATOM 5383 C CA . ALA A 1 766 ? 32.980 19.123 -80.550 1.00 47.81 766 ALA A CA 1
ATOM 5384 C C . ALA A 1 766 ? 33.449 19.332 -79.100 1.00 47.81 766 ALA A C 1
ATOM 5386 O O . ALA A 1 766 ? 32.959 20.251 -78.429 1.00 47.81 766 ALA A O 1
ATOM 5387 N N . GLN A 1 767 ? 34.339 18.474 -78.590 1.00 45.12 767 GLN A N 1
ATOM 5388 C CA . GLN A 1 767 ? 35.056 18.829 -77.374 1.00 45.12 767 GLN A CA 1
ATOM 5389 C C . GLN A 1 767 ? 36.010 19.951 -77.760 1.00 45.12 767 GLN A C 1
ATOM 5391 O O . GLN A 1 767 ? 37.172 19.702 -78.068 1.00 45.12 767 GLN A O 1
ATOM 5396 N N . THR A 1 768 ? 35.496 21.180 -77.698 1.00 50.28 768 THR A N 1
ATOM 5397 C CA . THR A 1 768 ? 36.253 22.424 -77.630 1.00 50.28 768 THR A CA 1
ATOM 5398 C C . THR A 1 768 ? 37.065 22.413 -76.344 1.00 50.28 768 THR A C 1
ATOM 5400 O O . THR A 1 768 ? 36.802 23.137 -75.383 1.00 50.28 768 THR A O 1
ATOM 5403 N N . LYS A 1 769 ? 38.091 21.555 -76.332 1.00 56.56 769 LYS A N 1
ATOM 5404 C CA . LYS A 1 769 ? 39.211 21.572 -75.401 1.00 56.56 769 LYS A CA 1
ATOM 5405 C C . LYS A 1 769 ? 40.006 22.842 -75.696 1.00 56.56 769 LYS A C 1
ATOM 5407 O O . LYS A 1 769 ? 41.091 22.754 -76.241 1.00 56.56 769 LYS A O 1
ATOM 5412 N N . GLY A 1 770 ? 39.416 24.005 -75.409 1.00 65.19 770 GLY A N 1
ATOM 5413 C CA . GLY A 1 770 ? 39.865 25.352 -75.774 1.00 65.19 770 GLY A CA 1
ATOM 5414 C C . GLY A 1 770 ? 40.915 25.391 -76.884 1.00 65.19 770 GLY A C 1
ATOM 5415 O O . GLY A 1 770 ? 40.645 25.075 -78.038 1.00 65.19 770 GLY A O 1
ATOM 5416 N N . ASN A 1 771 ? 42.131 25.726 -76.475 1.00 85.31 771 ASN A N 1
ATOM 5417 C CA . ASN A 1 771 ? 43.320 25.820 -77.304 1.00 85.31 771 ASN A CA 1
ATOM 5418 C C . ASN A 1 771 ? 44.153 24.510 -77.287 1.00 85.31 771 ASN A C 1
ATOM 5420 O O . ASN A 1 771 ? 45.363 24.559 -77.104 1.00 85.31 771 ASN A O 1
ATOM 5424 N N . VAL A 1 772 ? 43.539 23.324 -77.404 1.00 89.94 772 VAL A N 1
ATOM 5425 C CA . VAL A 1 772 ? 44.230 22.020 -77.267 1.00 89.94 772 VAL A CA 1
ATOM 5426 C C . VAL A 1 772 ? 44.027 21.124 -78.492 1.00 89.94 772 VAL A C 1
ATOM 5428 O O . VAL A 1 772 ? 42.913 20.701 -78.794 1.00 89.94 772 VAL A O 1
ATOM 5431 N N . ALA A 1 773 ? 45.119 20.772 -79.165 1.00 91.25 773 ALA A N 1
ATOM 5432 C CA . ALA A 1 773 ? 45.185 19.678 -80.127 1.00 91.25 773 ALA A CA 1
ATOM 5433 C C . ALA A 1 773 ? 45.363 18.351 -79.375 1.00 91.25 773 ALA A C 1
ATOM 5435 O O . ALA A 1 773 ? 46.234 18.242 -78.517 1.00 91.25 773 ALA A O 1
ATOM 5436 N N . THR A 1 774 ? 44.583 17.318 -79.685 1.00 92.19 774 THR A N 1
ATOM 5437 C CA . THR A 1 774 ? 44.783 15.969 -79.122 1.00 92.19 774 THR A CA 1
ATOM 5438 C C . THR A 1 774 ? 45.384 15.034 -80.159 1.00 92.19 774 THR A C 1
ATOM 5440 O O . THR A 1 774 ? 45.035 15.127 -81.330 1.00 92.19 774 THR A O 1
ATOM 5443 N N . VAL A 1 775 ? 46.257 14.112 -79.752 1.00 92.56 775 VAL A N 1
ATOM 5444 C CA . VAL A 1 775 ? 46.845 13.102 -80.648 1.00 92.56 775 VAL A CA 1
ATOM 5445 C C . VAL A 1 775 ? 46.563 11.706 -80.111 1.00 92.56 775 VAL A C 1
ATOM 5447 O O . VAL A 1 775 ? 46.847 11.432 -78.949 1.00 92.56 775 VAL A O 1
ATOM 5450 N N . ASP A 1 776 ? 46.019 10.827 -80.949 1.00 90.81 776 ASP A N 1
ATOM 5451 C CA . ASP A 1 776 ? 45.716 9.430 -80.628 1.00 90.81 776 ASP A CA 1
ATOM 5452 C C . ASP A 1 776 ? 46.101 8.542 -81.823 1.00 90.81 776 ASP A C 1
ATOM 5454 O O . ASP A 1 776 ? 45.525 8.654 -82.904 1.00 90.81 776 ASP A O 1
ATOM 5458 N N . ALA A 1 777 ? 47.077 7.649 -81.633 1.00 85.75 777 ALA A N 1
ATOM 5459 C CA . ALA A 1 777 ? 47.569 6.760 -82.690 1.00 85.75 777 ALA A CA 1
ATOM 5460 C C . ALA A 1 777 ? 46.516 5.760 -83.217 1.00 85.75 777 ALA A C 1
ATOM 5462 O O . ALA A 1 777 ? 46.648 5.274 -84.344 1.00 85.75 777 ALA A O 1
ATOM 5463 N N . ILE A 1 778 ? 45.508 5.426 -82.403 1.00 86.50 778 ILE A N 1
ATOM 5464 C CA . ILE A 1 778 ? 44.481 4.419 -82.695 1.00 86.50 778 ILE A CA 1
ATOM 5465 C C . ILE A 1 778 ? 43.231 5.092 -83.267 1.00 86.50 778 ILE A C 1
ATOM 5467 O O . ILE A 1 778 ? 42.768 4.705 -84.339 1.00 86.50 778 ILE A O 1
ATOM 5471 N N . ASN A 1 779 ? 42.696 6.096 -82.566 1.00 83.94 779 ASN A N 1
ATOM 5472 C CA . ASN A 1 779 ? 41.404 6.715 -82.895 1.00 83.94 779 ASN A CA 1
ATOM 5473 C C . ASN A 1 779 ? 41.526 8.051 -83.648 1.00 83.94 779 ASN A C 1
ATOM 5475 O O . ASN A 1 779 ? 40.515 8.596 -84.092 1.00 83.94 779 ASN A O 1
ATOM 5479 N N . GLY A 1 780 ? 42.732 8.612 -83.764 1.00 86.19 780 GLY A N 1
ATOM 5480 C CA . GLY A 1 780 ? 42.962 9.882 -84.444 1.00 86.19 780 GLY A CA 1
ATOM 5481 C C . GLY A 1 780 ? 42.898 9.777 -85.969 1.00 86.19 780 GLY A C 1
ATOM 5482 O O . GLY A 1 780 ? 43.168 8.727 -86.561 1.00 86.19 780 GLY A O 1
ATOM 5483 N N . ASN A 1 781 ? 42.574 10.893 -86.624 1.00 89.69 781 ASN A N 1
ATOM 5484 C CA . ASN A 1 781 ? 42.528 10.987 -88.082 1.00 89.69 781 ASN A CA 1
ATOM 5485 C C . ASN A 1 781 ? 42.960 12.378 -88.575 1.00 89.69 781 ASN A C 1
ATOM 5487 O O . ASN A 1 781 ? 42.184 13.331 -88.533 1.00 89.69 781 ASN A O 1
ATOM 5491 N N . ASP A 1 782 ? 44.183 12.468 -89.107 1.00 92.12 782 ASP A N 1
ATOM 5492 C CA . ASP A 1 782 ? 44.803 13.720 -89.568 1.00 92.12 782 ASP A CA 1
ATOM 5493 C C . ASP A 1 782 ? 44.003 14.468 -90.652 1.00 92.12 782 ASP A C 1
ATOM 5495 O O . ASP A 1 782 ? 44.193 15.670 -90.804 1.00 92.12 782 ASP A O 1
ATOM 5499 N N . SER A 1 783 ? 43.102 13.805 -91.393 1.00 89.06 783 SER A N 1
ATOM 5500 C CA . SER A 1 783 ? 42.308 14.464 -92.446 1.00 89.06 783 SER A CA 1
ATOM 5501 C C . SER A 1 783 ? 41.088 15.243 -91.941 1.00 89.06 783 SER A C 1
ATOM 5503 O O . SER A 1 783 ? 40.549 16.058 -92.686 1.00 89.06 783 SER A O 1
ATOM 5505 N N . ILE A 1 784 ? 40.646 15.000 -90.700 1.00 85.50 784 ILE A N 1
ATOM 5506 C CA . ILE A 1 784 ? 39.486 15.670 -90.074 1.00 85.50 784 ILE A CA 1
ATOM 5507 C C . ILE A 1 784 ? 39.807 16.284 -88.703 1.00 85.50 784 ILE A C 1
ATOM 5509 O O . ILE A 1 784 ? 38.927 16.858 -88.061 1.00 85.50 784 ILE A O 1
ATOM 5513 N N . ALA A 1 785 ? 41.044 16.124 -88.232 1.00 87.50 785 ALA A N 1
ATOM 5514 C CA . ALA A 1 785 ? 41.505 16.634 -86.951 1.00 87.50 785 ALA A CA 1
ATOM 5515 C C . ALA A 1 785 ? 41.597 18.165 -86.928 1.00 87.50 785 ALA A C 1
ATOM 5517 O O . ALA A 1 785 ? 41.891 18.810 -87.936 1.00 87.50 785 ALA A O 1
ATOM 5518 N N . SER A 1 786 ? 41.373 18.752 -85.753 1.00 89.75 786 SER A N 1
ATOM 5519 C CA . SER A 1 786 ? 41.480 20.196 -85.544 1.00 89.75 786 SER A CA 1
ATOM 5520 C C . SER A 1 786 ? 41.830 20.531 -84.094 1.00 89.75 786 SER A C 1
ATOM 5522 O O . SER A 1 786 ? 41.527 19.776 -83.167 1.00 89.75 786 SER A O 1
ATOM 5524 N N . VAL A 1 787 ? 42.470 21.683 -83.877 1.00 86.62 787 VAL A N 1
ATOM 5525 C CA . VAL A 1 787 ? 42.726 22.201 -82.525 1.00 86.62 787 VAL A CA 1
ATOM 5526 C C . VAL A 1 787 ? 41.386 22.506 -81.849 1.00 86.62 787 VAL A C 1
ATOM 5528 O O . VAL A 1 787 ? 40.543 23.192 -82.424 1.00 86.62 787 VAL A O 1
ATOM 5531 N N . GLY A 1 788 ? 41.168 21.970 -80.646 1.00 81.44 788 GLY A N 1
ATOM 5532 C CA . GLY A 1 788 ? 39.871 22.030 -79.969 1.00 81.44 788 GLY A CA 1
ATOM 5533 C C . GLY A 1 788 ? 38.779 21.178 -80.640 1.00 81.44 788 GLY A C 1
ATOM 5534 O O . GLY A 1 788 ? 37.596 21.454 -80.444 1.00 81.44 788 GLY A O 1
ATOM 5535 N N . GLY A 1 789 ? 39.146 20.178 -81.446 1.00 83.25 789 GLY A N 1
ATOM 5536 C CA . GLY A 1 789 ? 38.212 19.308 -82.164 1.00 83.25 789 GLY A CA 1
ATOM 5537 C C . GLY A 1 789 ? 38.621 17.835 -82.146 1.00 83.25 789 GLY A C 1
ATOM 5538 O O . GLY A 1 789 ? 38.918 17.277 -81.089 1.00 83.25 789 GLY A O 1
ATOM 5539 N N . PHE A 1 790 ? 38.564 17.172 -83.305 1.00 84.94 790 PHE A N 1
ATOM 5540 C CA . PHE A 1 790 ? 38.923 15.755 -83.420 1.00 84.94 790 PHE A CA 1
ATOM 5541 C C . PHE A 1 790 ? 40.432 15.536 -83.259 1.00 84.94 790 PHE A C 1
ATOM 5543 O O . PHE A 1 790 ? 41.239 16.360 -83.689 1.00 84.94 790 PHE A O 1
ATOM 5550 N N . SER A 1 791 ? 40.808 14.394 -82.677 1.00 90.06 791 SER A N 1
ATOM 5551 C CA . SER A 1 791 ? 42.211 14.040 -82.458 1.00 90.06 791 SER A CA 1
ATOM 5552 C C . SER A 1 791 ? 42.963 13.789 -83.766 1.00 90.06 791 SER A C 1
ATOM 5554 O O . SER A 1 791 ? 42.509 13.035 -84.629 1.00 90.06 791 SER A O 1
ATOM 5556 N N . TYR A 1 792 ? 44.165 14.347 -83.857 1.00 92.81 792 TYR A N 1
ATOM 5557 C CA . TYR A 1 792 ? 45.174 14.009 -84.854 1.00 92.81 792 TYR A CA 1
ATOM 5558 C C . TYR A 1 792 ? 45.631 12.557 -84.664 1.00 92.81 792 TYR A C 1
ATOM 5560 O O . TYR A 1 792 ? 45.677 12.040 -83.547 1.00 92.81 792 TYR A O 1
ATOM 5568 N N . LYS A 1 793 ? 45.985 11.894 -85.761 1.00 92.81 793 LYS A N 1
ATOM 5569 C CA . LYS A 1 793 ? 46.603 10.565 -85.766 1.00 92.81 793 LYS A CA 1
ATOM 5570 C C . LYS A 1 793 ? 48.109 10.648 -85.541 1.00 92.81 793 LYS A C 1
ATOM 5572 O O . LYS A 1 793 ? 48.685 9.786 -84.876 1.00 92.81 793 LYS A O 1
ATOM 5577 N N . THR A 1 794 ? 48.755 11.672 -86.100 1.00 92.44 794 THR A N 1
ATOM 5578 C CA . THR A 1 794 ? 50.205 11.856 -86.014 1.00 92.44 794 THR A CA 1
ATOM 5579 C C . THR A 1 794 ? 50.587 13.115 -85.245 1.00 92.44 794 THR A C 1
ATOM 5581 O O . THR A 1 794 ? 49.957 14.168 -85.329 1.00 92.44 794 THR A O 1
ATOM 5584 N N . VAL A 1 795 ? 51.691 13.012 -84.502 1.00 91.69 795 VAL A N 1
ATOM 5585 C CA . VAL A 1 795 ? 52.263 14.139 -83.751 1.00 91.69 795 VAL A CA 1
ATOM 5586 C C . VAL A 1 795 ? 52.758 15.235 -84.702 1.00 91.69 795 VAL A C 1
ATOM 5588 O O . VAL A 1 795 ? 52.625 16.413 -84.393 1.00 91.69 795 VAL A O 1
ATOM 5591 N N . ALA A 1 796 ? 53.252 14.867 -85.890 1.00 90.62 796 ALA A N 1
ATOM 5592 C CA . ALA A 1 796 ? 53.669 15.821 -86.916 1.00 90.62 796 ALA A CA 1
ATOM 5593 C C . ALA A 1 796 ? 52.501 16.682 -87.436 1.00 90.62 796 ALA A C 1
ATOM 5595 O O . ALA A 1 796 ? 52.656 17.897 -87.540 1.00 90.62 796 ALA A O 1
ATOM 5596 N N . ALA A 1 797 ? 51.328 16.090 -87.699 1.00 91.75 797 ALA A N 1
ATOM 5597 C CA . ALA A 1 797 ? 50.147 16.844 -88.126 1.00 91.75 797 ALA A CA 1
ATOM 5598 C C . ALA A 1 797 ? 49.650 17.809 -87.035 1.00 91.75 797 ALA A C 1
ATOM 5600 O O . ALA A 1 797 ? 49.353 18.965 -87.328 1.00 91.75 797 ALA A O 1
ATOM 5601 N N . ALA A 1 798 ? 49.642 17.374 -85.769 1.00 92.19 798 ALA A N 1
ATOM 5602 C CA . ALA A 1 798 ? 49.287 18.240 -84.643 1.00 92.19 798 ALA A CA 1
ATOM 5603 C C . ALA A 1 798 ? 50.275 19.406 -84.453 1.00 92.19 798 ALA A C 1
ATOM 5605 O O . ALA A 1 798 ? 49.853 20.526 -84.179 1.00 92.19 798 ALA A O 1
ATOM 5606 N N . ILE A 1 799 ? 51.581 19.166 -84.636 1.00 92.31 799 ILE A N 1
ATOM 5607 C CA . ILE A 1 799 ? 52.619 20.209 -84.572 1.00 92.31 799 ILE A CA 1
ATOM 5608 C C . ILE A 1 799 ? 52.500 21.199 -85.739 1.00 92.31 799 ILE A C 1
ATOM 5610 O O . ILE A 1 799 ? 52.708 22.392 -85.543 1.00 92.31 799 ILE A O 1
ATOM 5614 N N . ALA A 1 800 ? 52.135 20.741 -86.938 1.00 90.69 800 ALA A N 1
ATOM 5615 C CA . ALA A 1 800 ? 51.939 21.618 -88.093 1.00 90.69 800 ALA A CA 1
ATOM 5616 C C . ALA A 1 800 ? 50.684 22.508 -87.984 1.00 90.69 800 ALA A C 1
ATOM 5618 O O . ALA A 1 800 ? 50.611 23.541 -88.646 1.00 90.69 800 ALA A O 1
ATOM 5619 N N . ALA A 1 801 ? 49.701 22.114 -87.169 1.00 89.62 801 ALA A N 1
ATOM 5620 C CA . ALA A 1 801 ? 48.410 22.791 -87.051 1.00 89.62 801 ALA A CA 1
ATOM 5621 C C . ALA A 1 801 ? 48.285 23.748 -85.847 1.00 89.62 801 ALA A C 1
ATOM 5623 O O . ALA A 1 801 ? 47.245 24.390 -85.696 1.00 89.62 801 ALA A O 1
ATOM 5624 N N . ILE A 1 802 ? 49.300 23.828 -84.979 1.00 91.50 802 ILE A N 1
ATOM 5625 C CA . ILE A 1 802 ? 49.227 24.559 -83.707 1.00 91.50 802 ILE A CA 1
ATOM 5626 C C . ILE A 1 802 ? 49.791 25.989 -83.788 1.00 91.50 802 ILE A C 1
ATOM 5628 O O . ILE A 1 802 ? 50.762 26.258 -84.492 1.00 91.50 802 ILE A O 1
ATOM 5632 N N . ALA A 1 803 ? 49.195 26.904 -83.024 1.00 91.88 803 ALA A N 1
ATOM 5633 C CA . ALA A 1 803 ? 49.560 28.317 -82.921 1.00 91.88 803 ALA A CA 1
ATOM 5634 C C . ALA A 1 803 ? 49.983 28.711 -81.481 1.00 91.88 803 ALA A C 1
ATOM 5636 O O . ALA A 1 803 ? 49.727 27.959 -80.536 1.00 91.88 803 ALA A O 1
ATOM 5637 N N . PRO A 1 804 ? 50.611 29.887 -81.267 1.00 93.12 804 PRO A N 1
ATOM 5638 C CA . PRO A 1 804 ? 50.955 30.384 -79.931 1.00 93.12 804 PRO A CA 1
ATOM 5639 C C . PRO A 1 804 ? 49.765 30.386 -78.959 1.00 93.12 804 PRO A C 1
ATOM 5641 O O . PRO A 1 804 ? 48.659 30.790 -79.317 1.00 93.12 804 PRO A O 1
ATOM 5644 N N . GLY A 1 805 ? 49.994 29.962 -77.712 1.00 87.56 805 GLY A N 1
ATOM 5645 C CA . GLY A 1 805 ? 48.955 29.884 -76.676 1.00 87.56 805 GLY A CA 1
ATOM 5646 C C . GLY A 1 805 ? 48.105 28.612 -76.736 1.00 87.56 805 GLY A C 1
ATOM 5647 O O . GLY A 1 805 ? 47.025 28.571 -76.140 1.00 87.56 805 GLY A O 1
ATOM 5648 N N . GLN A 1 806 ? 48.567 27.591 -77.466 1.00 92.50 806 GLN A N 1
ATOM 5649 C CA . GLN A 1 806 ? 47.907 26.296 -77.611 1.00 92.50 806 GLN A CA 1
ATOM 5650 C C . GLN A 1 806 ? 48.755 25.129 -77.071 1.00 92.50 806 GLN A C 1
ATOM 5652 O O . GLN A 1 806 ? 49.968 25.237 -76.868 1.00 92.50 806 GLN A O 1
ATOM 5657 N N . ILE A 1 807 ? 48.095 23.999 -76.808 1.00 92.06 807 ILE A N 1
ATOM 5658 C CA . ILE A 1 807 ? 48.669 22.787 -76.208 1.00 92.06 807 ILE A CA 1
ATOM 5659 C C . ILE A 1 807 ? 48.485 21.582 -77.148 1.00 92.06 807 ILE A C 1
ATOM 5661 O O . ILE A 1 807 ? 47.439 21.459 -77.776 1.00 92.06 807 ILE A O 1
ATOM 5665 N N . ILE A 1 808 ? 49.455 20.666 -77.215 1.00 93.88 808 ILE A N 1
ATOM 5666 C CA . ILE A 1 808 ? 49.287 19.316 -77.778 1.00 93.88 808 ILE A CA 1
ATOM 5667 C C . ILE A 1 808 ? 49.212 18.298 -76.635 1.00 93.88 808 ILE A C 1
ATOM 5669 O O . ILE A 1 808 ? 50.163 18.180 -75.865 1.00 93.88 808 ILE A O 1
ATOM 5673 N N . ASP A 1 809 ? 48.125 17.529 -76.575 1.00 93.12 809 ASP A N 1
ATOM 5674 C CA . ASP A 1 809 ? 47.899 16.415 -75.647 1.00 93.12 809 ASP A CA 1
ATOM 5675 C C . ASP A 1 809 ? 48.039 15.074 -76.384 1.00 93.12 809 ASP A C 1
ATOM 5677 O O . ASP A 1 809 ? 47.122 14.635 -77.082 1.00 93.12 809 ASP A O 1
ATOM 5681 N N . ILE A 1 810 ? 49.177 14.402 -76.217 1.00 93.94 810 ILE A N 1
ATOM 5682 C CA . ILE A 1 810 ? 49.487 13.126 -76.875 1.00 93.94 810 ILE A CA 1
ATOM 5683 C C . ILE A 1 810 ? 49.069 11.957 -75.967 1.00 93.94 810 ILE A C 1
ATOM 5685 O O . ILE A 1 810 ? 49.553 11.817 -74.839 1.00 93.94 810 ILE A O 1
ATOM 5689 N N . MET A 1 811 ? 48.155 11.112 -76.451 1.00 93.12 811 MET A N 1
ATOM 5690 C CA . MET A 1 811 ? 47.644 9.945 -75.724 1.00 93.12 811 MET A CA 1
ATOM 5691 C C . MET A 1 811 ? 48.688 8.814 -75.651 1.00 93.12 811 MET A C 1
ATOM 5693 O O . MET A 1 811 ? 49.556 8.738 -76.525 1.00 93.12 811 MET A O 1
ATOM 5697 N N . PRO A 1 812 ? 48.618 7.913 -74.648 1.00 92.56 812 PRO A N 1
ATOM 5698 C CA . PRO A 1 812 ? 49.496 6.745 -74.536 1.00 92.56 812 PRO A CA 1
ATOM 5699 C C . PRO A 1 812 ? 49.587 5.933 -75.836 1.00 92.56 812 PRO A C 1
ATOM 5701 O O . PRO A 1 812 ? 48.568 5.562 -76.412 1.00 92.56 812 PRO A O 1
ATOM 5704 N N . GLY A 1 813 ? 50.807 5.655 -76.290 1.00 90.25 813 GLY A N 1
ATOM 5705 C CA . GLY A 1 813 ? 51.087 4.988 -77.558 1.00 90.25 813 GLY A CA 1
ATOM 5706 C C . GLY A 1 813 ? 52.508 5.245 -78.066 1.00 90.25 813 GLY A C 1
ATOM 5707 O O . GLY A 1 813 ? 53.230 6.101 -77.545 1.00 90.25 813 GLY A O 1
ATOM 5708 N N . THR A 1 814 ? 52.894 4.506 -79.108 1.00 91.75 814 THR A N 1
ATOM 5709 C CA . THR A 1 814 ? 54.183 4.657 -79.798 1.00 91.75 814 THR A CA 1
ATOM 5710 C C . THR A 1 814 ? 53.979 5.327 -81.154 1.00 91.75 814 THR A C 1
ATOM 5712 O O . THR A 1 814 ? 53.400 4.740 -82.067 1.00 91.75 814 THR A O 1
ATOM 5715 N N . TYR A 1 815 ? 54.486 6.547 -81.300 1.00 93.06 815 TYR A N 1
ATOM 5716 C CA . TYR A 1 815 ? 54.361 7.385 -82.488 1.00 93.06 815 TYR A CA 1
ATOM 5717 C C . TYR A 1 815 ? 55.685 7.379 -83.252 1.00 93.06 815 TYR A C 1
ATOM 5719 O O . TYR A 1 815 ? 56.705 7.852 -82.751 1.00 93.06 815 TYR A O 1
ATOM 5727 N N . THR A 1 816 ? 55.676 6.835 -84.469 1.00 92.00 816 THR A N 1
ATOM 5728 C CA . THR A 1 816 ? 56.875 6.780 -85.320 1.00 92.00 816 THR A CA 1
ATOM 5729 C C . THR A 1 816 ? 56.937 8.019 -86.209 1.00 92.00 816 THR A C 1
ATOM 5731 O O . THR A 1 816 ? 56.002 8.277 -86.964 1.00 92.00 816 THR A O 1
ATOM 5734 N N . LEU A 1 817 ? 58.026 8.781 -86.117 1.00 91.94 817 LEU A N 1
ATOM 5735 C CA . LEU A 1 817 ? 58.286 9.956 -86.948 1.00 91.94 817 LEU A CA 1
ATOM 5736 C C . LEU A 1 817 ? 59.008 9.540 -88.237 1.00 91.94 817 LEU A C 1
ATOM 5738 O O . LEU A 1 817 ? 59.899 8.692 -88.206 1.00 91.94 817 LEU A O 1
ATOM 5742 N N . SER A 1 818 ? 58.636 10.149 -89.364 1.00 87.62 818 SER A N 1
ATOM 5743 C CA . SER A 1 818 ? 59.268 9.937 -90.676 1.00 87.62 818 SER A CA 1
ATOM 5744 C C . SER A 1 818 ? 60.484 10.837 -90.925 1.00 87.62 818 SER A C 1
ATOM 5746 O O . SER A 1 818 ? 61.307 10.534 -91.785 1.00 87.62 818 SER A O 1
ATOM 5748 N N . SER A 1 819 ? 60.596 11.944 -90.190 1.00 90.88 819 SER A N 1
ATOM 5749 C CA . SER A 1 819 ? 61.692 12.910 -90.259 1.00 90.88 819 SER A CA 1
ATOM 5750 C C . SER A 1 819 ? 61.800 13.688 -88.946 1.00 90.88 819 SER A C 1
ATOM 5752 O O . SER A 1 819 ? 60.857 13.712 -88.152 1.00 90.88 819 SER A O 1
ATOM 5754 N N . GLY A 1 820 ? 62.932 14.368 -88.746 1.00 88.19 820 GLY A N 1
ATOM 5755 C CA . GLY A 1 820 ? 63.086 15.351 -87.674 1.00 88.19 820 GLY A CA 1
ATOM 5756 C C . GLY A 1 820 ? 62.054 16.477 -87.767 1.00 88.19 820 GLY A C 1
ATOM 5757 O O . GLY A 1 820 ? 61.590 16.804 -88.863 1.00 88.19 820 GLY A O 1
ATOM 5758 N N . ILE A 1 821 ? 61.694 17.063 -86.622 1.00 91.50 821 ILE A N 1
ATOM 5759 C CA . ILE A 1 821 ? 60.655 18.096 -86.526 1.00 91.50 821 ILE A CA 1
ATOM 5760 C C . ILE A 1 821 ? 61.223 19.364 -85.879 1.00 91.50 821 ILE A C 1
ATOM 5762 O O . ILE A 1 821 ? 61.746 19.335 -84.765 1.00 91.50 821 ILE A O 1
ATOM 5766 N N . THR A 1 822 ? 61.063 20.505 -86.548 1.00 91.44 822 THR A N 1
ATOM 5767 C CA . THR A 1 822 ? 61.225 21.818 -85.911 1.00 91.44 822 THR A CA 1
ATOM 5768 C C . THR A 1 822 ? 59.939 22.154 -85.166 1.00 91.44 822 THR A C 1
ATOM 5770 O O . THR A 1 822 ? 58.871 22.226 -85.771 1.00 91.44 822 THR A O 1
ATOM 5773 N N . LEU A 1 823 ? 60.033 22.322 -83.851 1.00 93.44 823 LEU A N 1
ATOM 5774 C CA . LEU A 1 823 ? 58.911 22.692 -82.999 1.00 93.44 823 LEU A CA 1
ATOM 5775 C C . LEU A 1 823 ? 58.612 24.198 -83.156 1.00 93.44 823 LEU A C 1
ATOM 5777 O O . LEU A 1 823 ? 59.552 24.991 -83.239 1.00 93.44 823 LEU A O 1
ATOM 5781 N N . PRO A 1 824 ? 57.335 24.613 -83.205 1.00 92.12 824 PRO A N 1
ATOM 5782 C CA . PRO A 1 824 ? 56.956 26.008 -83.418 1.00 92.12 824 PRO A CA 1
ATOM 5783 C C . PRO A 1 824 ? 57.304 26.892 -82.215 1.00 92.12 824 PRO A C 1
ATOM 5785 O O . PRO A 1 824 ? 57.282 26.442 -81.070 1.00 92.12 824 PRO A O 1
ATOM 5788 N N . SER A 1 825 ? 57.575 28.173 -82.472 1.00 91.06 825 SER A N 1
ATOM 5789 C CA . SER A 1 825 ? 57.760 29.176 -81.419 1.00 91.06 825 SER A CA 1
ATOM 5790 C C . SER A 1 825 ? 56.418 29.738 -80.937 1.00 91.06 825 SER A C 1
ATOM 5792 O O . SER A 1 825 ? 55.575 30.132 -81.743 1.00 91.06 825 SER A O 1
ATOM 5794 N N . GLY A 1 826 ? 56.247 29.830 -79.619 1.00 88.56 826 GLY A N 1
ATOM 5795 C CA . GLY A 1 826 ? 55.235 30.663 -78.972 1.00 88.56 826 GLY A CA 1
ATOM 5796 C C . GLY A 1 826 ? 55.727 32.097 -78.733 1.00 88.56 826 GLY A C 1
ATOM 5797 O O . GLY A 1 826 ? 56.805 32.501 -79.177 1.00 88.56 826 GLY A O 1
ATOM 5798 N N . THR A 1 827 ? 54.958 32.866 -77.962 1.00 90.12 827 THR A N 1
ATOM 5799 C CA . THR A 1 827 ? 55.379 34.179 -77.435 1.00 90.12 827 THR A CA 1
ATOM 5800 C C . THR A 1 827 ? 55.436 34.158 -75.908 1.00 90.12 827 THR A C 1
ATOM 5802 O O . THR A 1 827 ? 54.851 33.284 -75.272 1.00 90.12 827 THR A O 1
ATOM 5805 N N . SER A 1 828 ? 56.081 35.156 -75.297 1.00 83.44 828 SER A N 1
ATOM 5806 C CA . SER A 1 828 ? 56.140 35.310 -73.833 1.00 83.44 828 SER A CA 1
ATOM 5807 C C . SER A 1 828 ? 54.764 35.420 -73.162 1.00 83.44 828 SER A C 1
ATOM 5809 O O . SER A 1 828 ? 54.617 35.059 -71.998 1.00 83.44 828 SER A O 1
ATOM 5811 N N . THR A 1 829 ? 53.751 35.886 -73.896 1.00 87.19 829 THR A N 1
ATOM 5812 C CA . THR A 1 829 ? 52.350 35.961 -73.455 1.00 87.19 829 THR A CA 1
ATOM 5813 C C . THR A 1 829 ? 51.518 34.733 -73.826 1.00 87.19 829 THR A C 1
ATOM 5815 O O . THR A 1 829 ? 50.510 34.475 -73.178 1.00 87.19 829 THR A O 1
ATOM 5818 N N . ASN A 1 830 ? 51.922 33.980 -74.853 1.00 88.88 830 ASN A N 1
ATOM 5819 C CA . ASN A 1 830 ? 51.196 32.839 -75.408 1.00 88.88 830 ASN A CA 1
ATOM 5820 C C . ASN A 1 830 ? 52.180 31.689 -75.720 1.00 88.88 830 ASN A C 1
ATOM 5822 O O . ASN A 1 830 ? 52.505 31.449 -76.891 1.00 88.88 830 ASN A O 1
ATOM 5826 N N . PRO A 1 831 ? 52.691 30.982 -74.695 1.00 89.19 831 PRO A N 1
ATOM 5827 C CA . PRO A 1 831 ? 53.602 29.859 -74.889 1.00 89.19 831 PRO A CA 1
ATOM 5828 C C . PRO A 1 831 ? 52.889 28.653 -75.518 1.00 89.19 831 PRO A C 1
ATOM 5830 O O . PRO A 1 831 ? 51.668 28.520 -75.427 1.00 89.19 831 PRO A O 1
ATOM 5833 N N . ILE A 1 832 ? 53.656 27.752 -76.132 1.00 93.31 832 ILE A N 1
ATOM 5834 C CA . ILE A 1 832 ? 53.151 26.475 -76.663 1.00 93.31 832 ILE A CA 1
ATOM 5835 C C . ILE A 1 832 ? 53.552 25.351 -75.705 1.00 93.31 832 ILE A C 1
ATOM 5837 O O . ILE A 1 832 ? 54.690 25.303 -75.247 1.00 93.31 832 ILE A O 1
ATOM 5841 N N . THR A 1 833 ? 52.643 24.425 -75.392 1.00 92.75 833 THR A N 1
ATOM 5842 C CA . THR A 1 833 ? 52.977 23.226 -74.595 1.00 92.75 833 THR A CA 1
ATOM 5843 C C . THR A 1 833 ? 52.743 21.962 -75.406 1.00 92.75 833 THR A C 1
ATOM 5845 O O . THR A 1 833 ? 51.631 21.713 -75.843 1.00 92.75 833 THR A O 1
ATOM 5848 N N . ILE A 1 834 ? 53.752 21.115 -75.559 1.00 94.06 834 ILE A N 1
ATOM 5849 C CA . ILE A 1 834 ? 53.623 19.785 -76.161 1.00 94.06 834 ILE A CA 1
ATOM 5850 C C . ILE A 1 834 ? 53.802 18.770 -75.037 1.00 94.06 834 ILE A C 1
ATOM 5852 O O . ILE A 1 834 ? 54.893 18.667 -74.472 1.00 94.06 834 ILE A O 1
ATOM 5856 N N . ARG A 1 835 ? 52.736 18.044 -74.684 1.00 93.25 835 ARG A N 1
ATOM 5857 C CA . ARG A 1 835 ? 52.748 17.087 -73.574 1.00 93.25 835 ARG A CA 1
ATOM 5858 C C . ARG A 1 835 ? 52.237 15.702 -73.946 1.00 93.25 835 ARG A C 1
ATOM 5860 O O . ARG A 1 835 ? 51.212 15.558 -74.606 1.00 93.25 835 ARG A O 1
ATOM 5867 N N . GLY A 1 836 ? 52.916 14.670 -73.457 1.00 91.44 836 GLY A N 1
ATOM 5868 C CA . GLY A 1 836 ? 52.311 13.347 -73.327 1.00 91.44 836 GLY A CA 1
ATOM 5869 C C . GLY A 1 836 ? 51.389 13.264 -72.106 1.00 91.44 836 GLY A C 1
ATOM 5870 O O . GLY A 1 836 ? 51.482 14.066 -71.178 1.00 91.44 836 GLY A O 1
ATOM 5871 N N . LEU A 1 837 ? 50.491 12.279 -72.084 1.00 86.62 837 LEU A N 1
ATOM 5872 C CA . LEU A 1 837 ? 49.654 12.017 -70.909 1.00 86.62 837 LEU A CA 1
ATOM 5873 C C . LEU A 1 837 ? 50.463 11.420 -69.739 1.00 86.62 837 LEU A C 1
ATOM 5875 O O . LEU A 1 837 ? 50.223 11.767 -68.586 1.00 86.62 837 LEU A O 1
ATOM 5879 N N . VAL A 1 838 ? 51.419 10.525 -70.035 1.00 82.50 838 VAL A N 1
ATOM 5880 C CA . VAL A 1 838 ? 52.351 9.902 -69.072 1.00 82.50 838 VAL A CA 1
ATOM 5881 C C . VAL A 1 838 ? 53.663 9.553 -69.787 1.00 82.50 838 VAL A C 1
ATOM 5883 O O . VAL A 1 838 ? 53.650 8.775 -70.743 1.00 82.50 838 VAL A O 1
ATOM 5886 N N . SER A 1 839 ? 54.805 10.038 -69.287 1.00 75.50 839 SER A N 1
ATOM 5887 C CA . SER A 1 839 ? 56.117 9.915 -69.957 1.00 75.50 839 SER A CA 1
ATOM 5888 C C . SER A 1 839 ? 56.586 8.497 -70.272 1.00 75.50 839 SER A C 1
ATOM 5890 O O . SER A 1 839 ? 57.241 8.293 -71.291 1.00 75.50 839 SER A O 1
ATOM 5892 N N . LYS A 1 840 ? 56.237 7.504 -69.445 1.00 81.06 840 LYS A N 1
ATOM 5893 C CA . LYS A 1 840 ? 56.578 6.091 -69.694 1.00 81.06 840 LYS A CA 1
ATOM 5894 C C . LYS A 1 840 ? 55.755 5.433 -70.805 1.00 81.06 840 LYS A C 1
ATOM 5896 O O . LYS A 1 840 ? 56.196 4.426 -71.348 1.00 81.06 840 LYS A O 1
ATOM 5901 N N . ASN A 1 841 ? 54.583 5.981 -71.132 1.00 85.56 841 ASN A N 1
ATOM 5902 C CA . ASN A 1 841 ? 53.622 5.343 -72.034 1.00 85.56 841 ASN A CA 1
ATOM 5903 C C . ASN A 1 841 ? 53.402 6.136 -73.331 1.00 85.56 841 ASN A C 1
ATOM 5905 O O . ASN A 1 841 ? 52.738 5.630 -74.230 1.00 85.56 841 ASN A O 1
ATOM 5909 N N . VAL A 1 842 ? 53.930 7.358 -73.442 1.00 93.69 842 VAL A N 1
ATOM 5910 C CA . VAL A 1 842 ? 53.942 8.138 -74.686 1.00 93.69 842 VAL A CA 1
ATOM 5911 C C . VAL A 1 842 ? 55.358 8.130 -75.248 1.00 93.69 842 VAL A C 1
ATOM 5913 O O . VAL A 1 842 ? 56.251 8.787 -74.712 1.00 93.69 842 VAL A O 1
ATOM 5916 N N . ILE A 1 843 ? 55.561 7.359 -76.314 1.00 93.62 843 ILE A N 1
ATOM 5917 C CA . ILE A 1 843 ? 56.868 7.137 -76.933 1.00 93.62 843 ILE A CA 1
ATOM 5918 C C . ILE A 1 843 ? 56.861 7.774 -78.321 1.00 93.62 843 ILE A C 1
ATOM 5920 O O . ILE A 1 843 ? 56.146 7.325 -79.210 1.00 93.62 843 ILE A O 1
ATOM 5924 N N . LEU A 1 844 ? 57.682 8.798 -78.525 1.00 94.50 844 LEU A N 1
ATOM 5925 C CA . LEU A 1 844 ? 58.027 9.314 -79.845 1.00 94.50 844 LEU A CA 1
ATOM 5926 C C . LEU A 1 844 ? 59.296 8.590 -80.291 1.00 94.50 844 LEU A C 1
ATOM 5928 O O . LEU A 1 844 ? 60.289 8.603 -79.565 1.00 94.50 844 LEU A O 1
ATOM 5932 N N . GLN A 1 845 ? 59.280 7.945 -81.454 1.00 94.00 845 GLN A N 1
ATOM 5933 C CA . GLN A 1 845 ? 60.434 7.200 -81.962 1.00 94.00 845 GLN A CA 1
ATOM 5934 C C . GLN A 1 845 ? 60.767 7.568 -83.406 1.00 94.00 845 GLN A C 1
ATOM 5936 O O . GLN A 1 845 ? 59.872 7.799 -84.215 1.00 94.00 845 GLN A O 1
ATOM 5941 N N . MET A 1 846 ? 62.052 7.575 -83.747 1.00 94.31 846 MET A N 1
ATOM 5942 C CA . MET A 1 846 ? 62.525 7.752 -85.115 1.00 94.31 846 MET A CA 1
ATOM 5943 C C . MET A 1 846 ? 63.702 6.812 -85.385 1.00 94.31 846 MET A C 1
ATOM 5945 O O . MET A 1 846 ? 64.663 6.771 -84.617 1.00 94.31 846 MET A O 1
ATOM 5949 N N . ASN A 1 847 ? 63.615 6.060 -86.483 1.00 92.88 847 ASN A N 1
ATOM 5950 C CA . ASN A 1 847 ? 64.665 5.154 -86.944 1.00 92.88 847 ASN A CA 1
ATOM 5951 C C . ASN A 1 847 ? 65.275 5.730 -88.228 1.00 92.88 847 ASN A C 1
ATOM 5953 O O . ASN A 1 847 ? 64.547 5.960 -89.192 1.00 92.88 847 ASN A O 1
ATOM 5957 N N . VAL A 1 848 ? 66.587 5.964 -88.246 1.00 92.56 848 VAL A N 1
ATOM 5958 C CA . VAL A 1 848 ? 67.311 6.579 -89.373 1.00 92.56 848 VAL A CA 1
ATOM 5959 C C . VAL A 1 848 ? 68.554 5.780 -89.768 1.00 92.56 848 VAL A C 1
ATOM 5961 O O . VAL A 1 848 ? 69.005 4.900 -89.037 1.00 92.56 848 VAL A O 1
ATOM 5964 N N . THR A 1 849 ? 69.127 6.107 -90.927 1.00 90.62 849 THR A N 1
ATOM 5965 C CA . THR A 1 849 ? 70.401 5.547 -91.421 1.00 90.62 849 THR A CA 1
ATOM 5966 C C . THR A 1 849 ? 71.434 6.620 -91.794 1.00 90.62 849 THR A C 1
ATOM 5968 O O . THR A 1 849 ? 72.486 6.321 -92.361 1.00 90.62 849 THR A O 1
ATOM 5971 N N . SER A 1 850 ? 71.140 7.884 -91.482 1.00 90.50 850 SER A N 1
ATOM 5972 C CA . SER A 1 850 ? 71.932 9.068 -91.823 1.00 90.50 850 SER A CA 1
ATOM 5973 C C . SER A 1 850 ? 71.806 10.144 -90.736 1.00 90.50 850 SER A C 1
ATOM 5975 O O . SER A 1 850 ? 71.028 10.001 -89.790 1.00 90.50 850 SER A O 1
ATOM 5977 N N . SER A 1 851 ? 72.597 11.216 -90.850 1.00 92.81 851 SER A N 1
ATOM 5978 C CA . SER A 1 851 ? 72.590 12.342 -89.907 1.00 92.81 851 SER A CA 1
ATOM 5979 C C . SER A 1 851 ? 71.199 12.956 -89.749 1.00 92.81 851 SER A C 1
ATOM 5981 O O . SER A 1 851 ? 70.508 13.199 -90.738 1.00 92.81 851 SER A O 1
ATOM 5983 N N . THR A 1 852 ? 70.797 13.249 -88.512 1.00 94.06 852 THR A N 1
ATOM 5984 C CA . THR A 1 852 ? 69.486 13.839 -88.232 1.00 94.06 852 THR A CA 1
ATOM 5985 C C . THR A 1 852 ? 69.436 14.549 -86.879 1.00 94.06 852 THR A C 1
ATOM 5987 O O . THR A 1 852 ? 70.182 14.221 -85.952 1.00 94.06 852 THR A O 1
ATOM 5990 N N . THR A 1 853 ? 68.491 15.478 -86.760 1.00 94.38 853 THR A N 1
ATOM 5991 C CA . THR A 1 853 ? 68.063 16.086 -85.498 1.00 94.38 853 THR A CA 1
ATOM 5992 C C . THR A 1 853 ? 66.620 15.667 -85.256 1.00 94.38 853 THR A C 1
ATOM 5994 O O . THR A 1 853 ? 65.784 15.922 -86.118 1.00 94.38 853 THR A O 1
ATOM 5997 N N . MET A 1 854 ? 66.299 15.034 -84.125 1.00 93.06 854 MET A N 1
ATOM 5998 C CA . MET A 1 854 ? 64.925 14.581 -83.871 1.00 93.06 854 MET A CA 1
ATOM 5999 C C . MET A 1 854 ? 63.985 15.753 -83.565 1.00 93.06 854 MET A C 1
ATOM 6001 O O . MET A 1 854 ? 62.931 15.850 -84.193 1.00 93.06 854 MET A O 1
ATOM 6005 N N . PHE A 1 855 ? 64.398 16.675 -82.687 1.00 94.38 855 PHE A N 1
ATOM 6006 C CA . PHE A 1 855 ? 63.687 17.932 -82.445 1.00 94.38 855 PHE A CA 1
ATOM 6007 C C . PHE A 1 855 ? 64.606 19.154 -82.467 1.00 94.38 855 PHE A C 1
ATOM 6009 O O . PHE A 1 855 ? 65.644 19.179 -81.807 1.00 94.38 855 PHE A O 1
ATOM 6016 N N . THR A 1 856 ? 64.178 20.208 -83.157 1.00 93.19 856 THR A N 1
ATOM 6017 C CA . THR A 1 856 ? 64.726 21.563 -82.988 1.00 93.19 856 THR A CA 1
ATOM 6018 C C . THR A 1 856 ? 63.700 22.375 -82.205 1.00 93.19 856 THR A C 1
ATOM 6020 O O . THR A 1 856 ? 62.551 22.456 -82.629 1.00 93.19 856 THR A O 1
ATOM 6023 N N . MET A 1 857 ? 64.073 22.934 -81.055 1.00 91.19 857 MET A N 1
ATOM 6024 C CA . MET A 1 857 ? 63.157 23.702 -80.202 1.00 91.19 857 MET A CA 1
ATOM 6025 C C . MET A 1 857 ? 62.779 25.040 -80.857 1.00 91.19 857 MET A C 1
ATOM 6027 O O . MET A 1 857 ? 63.624 25.677 -81.484 1.00 91.19 857 MET A O 1
ATOM 6031 N N . GLY A 1 858 ? 61.532 25.476 -80.659 1.00 90.75 858 GLY A N 1
ATOM 6032 C CA . GLY A 1 858 ? 61.103 26.867 -80.847 1.00 90.75 858 GLY A CA 1
ATOM 6033 C C . GLY A 1 858 ? 61.253 27.679 -79.554 1.00 90.75 858 GLY A C 1
ATOM 6034 O O . GLY A 1 858 ? 61.559 27.111 -78.502 1.00 90.75 858 GLY A O 1
ATOM 6035 N N . ASP A 1 859 ? 61.047 28.996 -79.614 1.00 89.38 859 ASP A N 1
ATOM 6036 C CA . ASP A 1 859 ? 61.030 29.884 -78.436 1.00 89.38 859 ASP A CA 1
ATOM 6037 C C . ASP A 1 859 ? 59.695 29.776 -77.674 1.00 89.38 859 ASP A C 1
ATOM 6039 O O . ASP A 1 859 ? 58.656 29.506 -78.271 1.00 89.38 859 ASP A O 1
ATOM 6043 N N . HIS A 1 860 ? 59.697 30.031 -76.362 1.00 90.31 860 HIS A N 1
ATOM 6044 C CA . HIS A 1 860 ? 58.502 29.986 -75.495 1.00 90.31 860 HIS A CA 1
ATOM 6045 C C . HIS A 1 860 ? 57.707 28.666 -75.579 1.00 90.31 860 HIS A C 1
ATOM 6047 O O . HIS A 1 860 ? 56.472 28.662 -75.617 1.00 90.31 860 HIS A O 1
ATOM 6053 N N . LEU A 1 861 ? 58.417 27.536 -75.619 1.00 90.62 861 LEU A N 1
ATOM 6054 C CA . LEU A 1 861 ? 57.849 26.197 -75.758 1.00 90.62 861 LEU A CA 1
ATOM 6055 C C . LEU A 1 861 ? 58.178 25.293 -74.560 1.00 90.62 861 LEU A C 1
ATOM 6057 O O . LEU A 1 861 ? 59.322 25.186 -74.125 1.00 90.62 861 LEU A O 1
ATOM 6061 N N . LEU A 1 862 ? 57.169 24.585 -74.055 1.00 92.06 862 LEU A N 1
ATOM 6062 C CA . LEU A 1 862 ? 57.296 23.557 -73.023 1.00 92.06 862 LEU A CA 1
ATOM 6063 C C . LEU A 1 862 ? 57.097 22.167 -73.640 1.00 92.06 862 LEU A C 1
ATOM 6065 O O . LEU A 1 862 ? 55.984 21.820 -74.029 1.00 92.06 862 LEU A O 1
ATOM 6069 N N . LEU A 1 863 ? 58.151 21.355 -73.691 1.00 92.94 863 LEU A N 1
ATOM 6070 C CA . LEU A 1 863 ? 58.096 19.954 -74.117 1.00 92.94 863 LEU A CA 1
ATOM 6071 C C . LEU A 1 863 ? 58.104 19.047 -72.882 1.00 92.94 863 LEU A C 1
ATOM 6073 O O . LEU A 1 863 ? 59.075 19.051 -72.132 1.00 92.94 863 LEU A O 1
ATOM 6077 N N . ARG A 1 864 ? 57.054 18.265 -72.628 1.00 93.81 864 ARG A N 1
ATOM 6078 C CA . ARG A 1 864 ? 56.951 17.510 -71.366 1.00 93.81 864 ARG A CA 1
ATOM 6079 C C . ARG A 1 864 ? 56.295 16.147 -71.487 1.00 93.81 864 ARG A C 1
ATOM 6081 O O . ARG A 1 864 ? 55.529 15.907 -72.405 1.00 93.81 864 ARG A O 1
ATOM 6088 N N . ASP A 1 865 ? 56.523 15.283 -70.503 1.00 94.50 865 ASP A N 1
ATOM 6089 C CA . ASP A 1 865 ? 55.820 13.998 -70.373 1.00 94.50 865 ASP A CA 1
ATOM 6090 C C . ASP A 1 865 ? 56.028 13.016 -71.552 1.00 94.50 865 ASP A C 1
ATOM 6092 O O . ASP A 1 865 ? 55.098 12.311 -71.941 1.00 94.50 865 ASP A O 1
ATOM 6096 N N . LEU A 1 866 ? 57.235 12.940 -72.130 1.00 93.44 866 LEU A N 1
ATOM 6097 C CA . LEU A 1 866 ? 57.514 12.126 -73.330 1.00 93.44 866 LEU A CA 1
ATOM 6098 C C . LEU A 1 866 ? 58.744 11.226 -73.186 1.00 93.44 866 LEU A C 1
ATOM 6100 O O . LEU A 1 866 ? 59.782 11.654 -72.687 1.00 93.44 866 LEU A O 1
ATOM 6104 N N . THR A 1 867 ? 58.675 10.007 -73.717 1.00 94.69 867 THR A N 1
ATOM 6105 C CA . THR A 1 867 ? 59.870 9.237 -74.090 1.00 94.69 867 THR A CA 1
ATOM 6106 C C . THR A 1 867 ? 60.212 9.537 -75.552 1.00 94.69 867 THR A C 1
ATOM 6108 O O . THR A 1 867 ? 59.331 9.532 -76.405 1.00 94.69 867 THR A O 1
ATOM 6111 N N . ILE A 1 868 ? 61.478 9.825 -75.843 1.00 94.69 868 ILE A N 1
ATOM 6112 C CA . ILE A 1 868 ? 61.999 10.294 -77.131 1.00 94.69 868 ILE A CA 1
ATOM 6113 C C . ILE A 1 868 ? 63.141 9.356 -77.527 1.00 94.69 868 ILE A C 1
ATOM 6115 O O . ILE A 1 868 ? 64.197 9.375 -76.902 1.00 94.69 868 ILE A O 1
ATOM 6119 N N . ASN A 1 869 ? 62.928 8.525 -78.546 1.00 94.94 869 ASN A N 1
ATOM 6120 C CA . ASN A 1 869 ? 63.871 7.501 -78.991 1.00 94.94 869 ASN A CA 1
ATOM 6121 C C . ASN A 1 869 ? 64.391 7.814 -80.402 1.00 94.94 869 ASN A C 1
ATOM 6123 O O . ASN A 1 869 ? 63.640 7.696 -81.370 1.00 94.94 869 ASN A O 1
ATOM 6127 N N . LEU A 1 870 ? 65.678 8.145 -80.535 1.00 95.38 870 LEU A N 1
ATOM 6128 C CA . LEU A 1 870 ? 66.351 8.268 -81.831 1.00 95.38 870 LEU A CA 1
ATOM 6129 C C . LEU A 1 870 ? 67.336 7.111 -82.019 1.00 95.38 870 LEU A C 1
ATOM 6131 O O . LEU A 1 870 ? 68.358 7.041 -81.335 1.00 95.38 870 LEU A O 1
ATOM 6135 N N . THR A 1 871 ? 67.050 6.240 -82.981 1.00 94.31 871 THR A N 1
ATOM 6136 C CA . THR A 1 871 ? 67.880 5.078 -83.315 1.00 94.31 871 THR A CA 1
ATOM 6137 C C . THR A 1 871 ? 68.484 5.259 -84.700 1.00 94.31 871 THR A C 1
ATOM 6139 O O . THR A 1 871 ? 67.753 5.403 -85.677 1.00 94.31 871 THR A O 1
ATOM 6142 N N . CYS A 1 872 ? 69.810 5.189 -84.813 1.00 92.75 872 CYS A N 1
ATOM 6143 C CA . CYS A 1 872 ? 70.490 5.090 -86.101 1.00 92.75 872 CYS A CA 1
ATOM 6144 C C . CYS A 1 872 ? 71.055 3.687 -86.320 1.00 92.75 872 CYS A C 1
ATOM 6146 O O . CYS A 1 872 ? 71.729 3.137 -85.447 1.00 92.75 872 CYS A O 1
ATOM 6148 N N . THR A 1 873 ? 70.826 3.135 -87.507 1.00 88.19 873 THR A N 1
ATOM 6149 C CA . THR A 1 873 ? 71.388 1.857 -87.964 1.00 88.19 873 THR A CA 1
ATOM 6150 C C . THR A 1 873 ? 72.150 2.046 -89.280 1.00 88.19 873 THR A C 1
ATOM 6152 O O . THR A 1 873 ? 72.053 3.090 -89.920 1.00 88.19 873 THR A O 1
ATOM 6155 N N . GLY A 1 874 ? 72.941 1.054 -89.698 1.00 82.62 874 GLY A N 1
ATOM 6156 C CA . GLY A 1 874 ? 73.667 1.080 -90.975 1.00 82.62 874 GLY A CA 1
ATOM 6157 C C . GLY A 1 874 ? 75.182 1.277 -90.850 1.00 82.62 874 GLY A C 1
ATOM 6158 O O . GLY A 1 874 ? 75.762 1.138 -89.773 1.00 82.62 874 GLY A O 1
ATOM 6159 N N . SER A 1 875 ? 75.828 1.547 -91.987 1.00 83.69 875 SER A N 1
ATOM 6160 C CA . SER A 1 875 ? 77.283 1.415 -92.177 1.00 83.69 875 SER A CA 1
ATOM 6161 C C . SER A 1 875 ? 78.008 2.695 -92.617 1.00 83.69 875 SER A C 1
ATOM 6163 O O . SER A 1 875 ? 79.213 2.658 -92.852 1.00 83.69 875 SER A O 1
ATOM 6165 N N . THR A 1 876 ? 77.305 3.821 -92.745 1.00 84.88 876 THR A N 1
ATOM 6166 C CA . THR A 1 876 ? 77.884 5.101 -93.189 1.00 84.88 876 THR A CA 1
ATOM 6167 C C . THR A 1 876 ? 78.657 5.782 -92.051 1.00 84.88 876 THR A C 1
ATOM 6169 O O . THR A 1 876 ? 78.180 5.834 -90.917 1.00 84.88 876 THR A O 1
ATOM 6172 N N . ALA A 1 877 ? 79.851 6.308 -92.343 1.00 84.50 877 ALA A N 1
ATOM 6173 C CA . ALA A 1 877 ? 80.636 7.134 -91.417 1.00 84.50 877 ALA A CA 1
ATOM 6174 C C . ALA A 1 877 ? 80.223 8.616 -91.491 1.00 84.50 877 ALA A C 1
ATOM 6176 O O . ALA A 1 877 ? 79.641 9.053 -92.481 1.00 84.50 877 ALA A O 1
ATOM 6177 N N . GLY A 1 878 ? 80.567 9.408 -90.472 1.00 87.00 878 GLY A N 1
ATOM 6178 C CA . GLY A 1 878 ? 80.275 10.845 -90.433 1.00 87.00 878 GLY A CA 1
ATOM 6179 C C . GLY A 1 878 ? 78.837 11.179 -90.028 1.00 87.00 878 GLY A C 1
ATOM 6180 O O . GLY A 1 878 ? 78.395 12.311 -90.216 1.00 87.00 878 GLY A O 1
ATOM 6181 N N . VAL A 1 879 ? 78.095 10.214 -89.475 1.00 91.62 879 VAL A N 1
ATOM 6182 C CA . VAL A 1 879 ? 76.718 10.428 -89.022 1.00 91.62 879 VAL A CA 1
ATOM 6183 C C . VAL A 1 879 ? 76.710 11.312 -87.775 1.00 91.62 879 VAL A C 1
ATOM 6185 O O . VAL A 1 879 ? 77.404 11.033 -86.795 1.00 91.62 879 VAL A O 1
ATOM 6188 N N . VAL A 1 880 ? 75.895 12.366 -87.810 1.00 93.56 880 VAL A N 1
ATOM 6189 C CA . VAL A 1 880 ? 75.643 13.286 -86.695 1.00 93.56 880 VAL A CA 1
ATOM 6190 C C . VAL A 1 880 ? 74.203 13.102 -86.226 1.00 93.56 880 VAL A C 1
ATOM 6192 O O . VAL A 1 880 ? 73.269 13.409 -86.965 1.00 93.56 880 VAL A O 1
ATOM 6195 N N . LEU A 1 881 ? 74.022 12.606 -85.004 1.00 94.44 881 LEU A N 1
ATOM 6196 C CA . LEU A 1 881 ? 72.714 12.436 -84.369 1.00 94.44 881 LEU A CA 1
ATOM 6197 C C . LEU A 1 881 ? 72.537 13.458 -83.257 1.00 94.44 881 LEU A C 1
ATOM 6199 O O . LEU A 1 881 ? 73.387 13.559 -82.370 1.00 94.44 881 LEU A O 1
ATOM 6203 N N . LYS A 1 882 ? 71.415 14.174 -83.280 1.00 95.25 882 LYS A N 1
ATOM 6204 C CA . LYS A 1 882 ? 71.035 15.134 -82.243 1.00 95.25 882 LYS A CA 1
ATOM 6205 C C . LYS A 1 882 ? 69.631 14.801 -81.748 1.00 95.25 882 LYS A C 1
ATOM 6207 O O . LYS A 1 882 ? 68.702 14.714 -82.549 1.00 95.25 882 LYS A O 1
ATOM 6212 N N . GLY A 1 883 ? 69.466 14.597 -80.445 1.00 94.31 883 GLY A N 1
ATOM 6213 C CA . GLY A 1 883 ? 68.148 14.384 -79.847 1.00 94.31 883 GLY A CA 1
ATOM 6214 C C . GLY A 1 883 ? 67.314 15.656 -79.899 1.00 94.31 883 GLY A C 1
ATOM 6215 O O . GLY A 1 883 ? 66.352 15.740 -80.661 1.00 94.31 883 GLY A O 1
ATOM 6216 N N . ILE A 1 884 ? 67.714 16.658 -79.118 1.00 94.75 884 ILE A N 1
ATOM 6217 C CA . ILE A 1 884 ? 67.047 17.963 -79.071 1.00 94.75 884 ILE A CA 1
ATOM 6218 C C . ILE A 1 884 ? 68.070 19.089 -79.245 1.00 94.75 884 ILE A C 1
ATOM 6220 O O . ILE A 1 884 ? 69.112 19.088 -78.595 1.00 94.75 884 ILE A O 1
ATOM 6224 N N . VAL A 1 885 ? 67.774 20.062 -80.107 1.00 94.19 885 VAL A N 1
ATOM 6225 C CA . VAL A 1 885 ? 68.619 21.242 -80.342 1.00 94.19 885 VAL A CA 1
ATOM 6226 C C . VAL A 1 885 ? 67.915 22.512 -79.871 1.00 94.19 885 VAL A C 1
ATOM 6228 O O . VAL A 1 885 ? 66.847 22.858 -80.373 1.00 94.19 885 VAL A O 1
ATOM 6231 N N . PHE A 1 886 ? 68.549 23.237 -78.951 1.00 90.81 886 PHE A N 1
ATOM 6232 C CA . PHE A 1 886 ? 68.205 24.602 -78.563 1.00 90.81 886 PHE A CA 1
ATOM 6233 C C . PHE A 1 886 ? 69.010 25.607 -79.408 1.00 90.81 886 PHE A C 1
ATOM 6235 O O . PHE A 1 886 ? 70.117 26.015 -79.036 1.00 90.81 886 PHE A O 1
ATOM 6242 N N . GLY A 1 887 ? 68.458 25.993 -80.562 1.00 86.44 887 GLY A N 1
ATOM 6243 C CA . GLY A 1 887 ? 68.995 27.062 -81.418 1.00 86.44 887 GLY A CA 1
ATOM 6244 C C . GLY A 1 887 ? 68.558 28.465 -80.969 1.00 86.44 887 GLY A C 1
ATOM 6245 O O . GLY A 1 887 ? 67.732 28.597 -80.069 1.00 86.44 887 GLY A O 1
ATOM 6246 N N . GLY A 1 888 ? 69.087 29.523 -81.595 1.00 83.94 888 GLY A N 1
ATOM 6247 C CA . GLY A 1 888 ? 68.661 30.911 -81.338 1.00 83.94 888 GLY A CA 1
ATOM 6248 C C . GLY A 1 888 ? 68.680 31.292 -79.850 1.00 83.94 888 GLY A C 1
ATOM 6249 O O . GLY A 1 888 ? 69.675 31.062 -79.167 1.00 83.94 888 GLY A O 1
ATOM 6250 N N . THR A 1 889 ? 67.577 31.841 -79.337 1.00 81.88 889 THR A N 1
ATOM 6251 C CA . THR A 1 889 ? 67.390 32.197 -77.915 1.00 81.88 889 THR A CA 1
ATOM 6252 C C . THR A 1 889 ? 66.698 31.117 -77.075 1.00 81.88 889 THR A C 1
ATOM 6254 O O . THR A 1 889 ? 66.472 31.319 -75.882 1.00 81.88 889 THR A O 1
ATOM 6257 N N . THR A 1 890 ? 66.388 29.959 -77.661 1.00 86.94 890 THR A N 1
ATOM 6258 C CA . THR A 1 890 ? 65.371 29.031 -77.132 1.00 86.94 890 THR A CA 1
ATOM 6259 C C . THR A 1 890 ? 65.674 28.444 -75.755 1.00 86.94 890 THR A C 1
ATOM 6261 O O . THR A 1 890 ? 64.748 28.231 -74.982 1.00 86.94 890 THR A O 1
ATOM 6264 N N . ALA A 1 891 ? 66.939 28.240 -75.375 1.00 81.50 891 ALA A N 1
ATOM 6265 C CA . ALA A 1 891 ? 67.276 27.745 -74.029 1.00 81.50 891 ALA A CA 1
ATOM 6266 C C . ALA A 1 891 ? 66.936 28.745 -72.903 1.00 81.50 891 ALA A C 1
ATOM 6268 O O . ALA A 1 891 ? 66.852 28.348 -71.745 1.00 81.50 891 ALA A O 1
ATOM 6269 N N . ARG A 1 892 ? 66.707 30.026 -73.235 1.00 81.56 892 ARG A N 1
ATOM 6270 C CA . ARG A 1 892 ? 66.269 31.065 -72.288 1.00 81.56 892 ARG A CA 1
ATOM 6271 C C . ARG A 1 892 ? 64.746 31.183 -72.174 1.00 81.56 892 ARG A C 1
ATOM 6273 O O . ARG A 1 892 ? 64.272 31.808 -71.234 1.00 81.56 892 ARG A O 1
ATOM 6280 N N . THR A 1 893 ? 63.993 30.655 -73.141 1.00 83.81 893 THR A N 1
ATOM 6281 C CA . THR A 1 893 ? 62.538 30.870 -73.276 1.00 83.81 893 THR A CA 1
ATOM 6282 C C . THR A 1 893 ? 61.731 29.569 -73.216 1.00 83.81 893 THR A C 1
ATOM 6284 O O . THR A 1 893 ? 60.544 29.599 -72.897 1.00 83.81 893 THR A O 1
ATOM 6287 N N . SER A 1 894 ? 62.364 28.428 -73.490 1.00 89.25 894 SER A N 1
ATOM 6288 C CA . SER A 1 894 ? 61.745 27.111 -73.645 1.00 89.25 894 SER A CA 1
ATOM 6289 C C . SER A 1 894 ? 62.325 26.097 -72.664 1.00 89.25 894 SER A C 1
ATOM 6291 O O . SER A 1 894 ? 63.467 26.216 -72.227 1.00 89.25 894 SER A O 1
ATOM 6293 N N . SER A 1 895 ? 61.550 25.066 -72.320 1.00 90.69 895 SER A N 1
ATOM 6294 C CA . SER A 1 895 ? 61.990 24.029 -71.379 1.00 90.69 895 SER A CA 1
ATOM 6295 C C . SER A 1 895 ? 61.505 22.623 -71.727 1.00 90.69 895 SER A C 1
ATOM 6297 O O . SER A 1 895 ? 60.502 22.436 -72.418 1.00 90.69 895 SER A O 1
ATOM 6299 N N . ILE A 1 896 ? 62.240 21.631 -71.228 1.00 92.38 896 ILE A N 1
ATOM 6300 C CA . ILE A 1 896 ? 61.936 20.202 -71.305 1.00 92.38 896 ILE A CA 1
ATOM 6301 C C . ILE A 1 896 ? 61.621 19.703 -69.888 1.00 92.38 896 ILE A C 1
ATOM 6303 O O . ILE A 1 896 ? 62.429 19.916 -68.987 1.00 92.38 896 ILE A O 1
ATOM 6307 N N . GLU A 1 897 ? 60.491 19.026 -69.658 1.00 92.88 897 GLU A N 1
ATOM 6308 C CA . GLU A 1 897 ? 60.088 18.562 -68.317 1.00 92.88 897 GLU A CA 1
ATOM 6309 C C . GLU A 1 897 ? 59.619 17.097 -68.273 1.00 92.88 897 GLU A C 1
ATOM 6311 O O . GLU A 1 897 ? 58.636 16.723 -68.911 1.00 92.88 897 GLU A O 1
ATOM 6316 N N . ARG A 1 898 ? 60.229 16.268 -67.415 1.00 92.25 898 ARG A N 1
ATOM 6317 C CA . ARG A 1 898 ? 59.841 14.851 -67.214 1.00 92.25 898 ARG A CA 1
ATOM 6318 C C . ARG A 1 898 ? 59.877 14.019 -68.506 1.00 92.25 898 ARG A C 1
ATOM 6320 O O . ARG A 1 898 ? 59.037 13.140 -68.708 1.00 92.25 898 ARG A O 1
ATOM 6327 N N . CYS A 1 899 ? 60.865 14.282 -69.362 1.00 93.06 899 CYS A N 1
ATOM 6328 C CA . CYS A 1 899 ? 61.105 13.528 -70.592 1.00 93.06 899 CYS A CA 1
ATOM 6329 C C . CYS A 1 899 ? 62.236 12.498 -70.429 1.00 93.06 899 CYS A C 1
ATOM 6331 O O . CYS A 1 899 ? 63.177 12.723 -69.673 1.00 93.06 899 CYS A O 1
ATOM 6333 N N . THR A 1 900 ? 62.176 11.391 -71.172 1.00 94.94 900 THR A N 1
ATOM 6334 C CA . THR A 1 900 ? 63.260 10.394 -71.278 1.00 94.94 900 THR A CA 1
ATOM 6335 C C . THR A 1 900 ? 63.791 10.406 -72.707 1.00 94.94 900 THR A C 1
ATOM 6337 O O . THR A 1 900 ? 63.092 9.973 -73.615 1.00 94.94 900 THR A O 1
ATOM 6340 N N . ILE A 1 901 ? 65.004 10.901 -72.927 1.00 95.38 901 ILE A N 1
ATOM 6341 C CA . ILE A 1 901 ? 65.636 11.055 -74.241 1.00 95.38 901 ILE A CA 1
ATOM 6342 C C . ILE A 1 901 ? 66.684 9.951 -74.401 1.00 95.38 901 ILE A C 1
ATOM 6344 O O . ILE A 1 901 ? 67.700 9.966 -73.715 1.00 95.38 901 ILE A O 1
ATOM 6348 N N . ASN A 1 902 ? 66.452 9.003 -75.304 1.00 95.31 902 ASN A N 1
ATOM 6349 C CA . ASN A 1 902 ? 67.361 7.902 -75.609 1.00 95.31 902 ASN A CA 1
ATOM 6350 C C . ASN A 1 902 ? 67.892 8.064 -77.038 1.00 95.31 902 ASN A C 1
ATOM 6352 O O . ASN A 1 902 ? 67.137 7.898 -77.999 1.00 95.31 902 ASN A O 1
ATOM 6356 N N . ILE A 1 903 ? 69.185 8.359 -77.190 1.00 96.12 903 ILE A N 1
ATOM 6357 C CA . ILE A 1 903 ? 69.836 8.441 -78.506 1.00 96.12 903 ILE A CA 1
ATOM 6358 C C . ILE A 1 903 ? 70.807 7.275 -78.650 1.00 96.12 903 ILE A C 1
ATOM 6360 O O . ILE A 1 903 ? 71.687 7.082 -77.806 1.00 96.12 903 ILE A O 1
ATOM 6364 N N . THR A 1 904 ? 70.663 6.491 -79.718 1.00 93.75 904 THR A N 1
ATOM 6365 C CA . THR A 1 904 ? 71.503 5.316 -79.946 1.00 93.75 904 THR A CA 1
ATOM 6366 C C . THR A 1 904 ? 71.986 5.171 -81.383 1.00 93.75 904 THR A C 1
ATOM 6368 O O . THR A 1 904 ? 71.244 5.352 -82.347 1.00 93.75 904 THR A O 1
ATOM 6371 N N . ASN A 1 905 ? 73.252 4.780 -81.507 1.00 92.75 905 ASN A N 1
ATOM 6372 C CA . ASN A 1 905 ? 73.819 4.198 -82.722 1.00 92.75 905 ASN A CA 1
ATOM 6373 C C . ASN A 1 905 ? 74.637 2.933 -82.390 1.00 92.75 905 ASN A C 1
ATOM 6375 O O . ASN A 1 905 ? 75.556 2.567 -83.121 1.00 92.75 905 ASN A O 1
ATOM 6379 N N . SER A 1 906 ? 74.347 2.281 -81.257 1.00 91.25 906 SER A N 1
ATOM 6380 C CA . SER A 1 906 ? 75.141 1.167 -80.716 1.00 91.25 906 SER A CA 1
ATOM 6381 C C . SER A 1 906 ? 75.225 -0.059 -81.636 1.00 91.25 906 SER A C 1
ATOM 6383 O O . SER A 1 906 ? 76.148 -0.856 -81.504 1.00 91.25 906 SER A O 1
ATOM 6385 N N . SER A 1 907 ? 74.303 -0.198 -82.591 1.00 88.94 907 SER A N 1
ATOM 6386 C CA . SER A 1 907 ? 74.309 -1.238 -83.628 1.00 88.94 907 SER A CA 1
ATOM 6387 C C . SER A 1 907 ? 75.216 -0.925 -84.828 1.00 88.94 907 SER A C 1
ATOM 6389 O O . SER A 1 907 ? 75.463 -1.809 -85.645 1.00 88.94 907 SER A O 1
ATOM 6391 N N . MET A 1 908 ? 75.732 0.304 -84.950 1.00 90.88 908 MET A N 1
ATOM 6392 C CA . MET A 1 908 ? 76.704 0.678 -85.982 1.00 90.88 908 MET A CA 1
ATOM 6393 C C . MET A 1 908 ? 78.122 0.208 -85.612 1.00 90.88 908 MET A C 1
ATOM 6395 O O . MET A 1 908 ? 78.475 0.087 -84.434 1.00 90.88 908 MET A O 1
ATOM 6399 N N . ALA A 1 909 ? 78.961 -0.025 -86.625 1.00 88.38 909 ALA A N 1
ATOM 6400 C CA . ALA A 1 909 ? 80.325 -0.519 -86.438 1.00 88.38 909 ALA A CA 1
ATOM 6401 C C . ALA A 1 909 ? 81.223 0.466 -85.657 1.00 88.38 909 ALA A C 1
ATOM 6403 O O . ALA A 1 909 ? 81.217 1.674 -85.896 1.00 88.38 909 ALA A O 1
ATOM 6404 N N . TYR A 1 910 ? 82.050 -0.071 -84.753 1.00 88.62 910 TYR A N 1
ATOM 6405 C CA . TYR A 1 910 ? 82.936 0.699 -83.865 1.00 88.62 910 TYR A CA 1
ATOM 6406 C C . TYR A 1 910 ? 84.092 1.421 -84.581 1.00 88.62 910 TYR A C 1
ATOM 6408 O O . TYR A 1 910 ? 84.736 2.289 -83.998 1.00 88.62 910 TYR A O 1
ATOM 6416 N N . THR A 1 911 ? 84.351 1.083 -85.844 1.00 87.19 911 THR A N 1
ATOM 6417 C CA . THR A 1 911 ? 85.337 1.750 -86.705 1.00 87.19 911 THR A CA 1
ATOM 6418 C C . THR A 1 911 ? 84.819 3.061 -87.304 1.00 87.19 911 THR A C 1
ATOM 6420 O O . THR A 1 911 ? 85.601 3.829 -87.859 1.00 87.19 911 THR A O 1
ATOM 6423 N N . LEU A 1 912 ? 83.514 3.344 -87.205 1.00 91.00 912 LEU A N 1
ATOM 6424 C CA . LEU A 1 912 ? 82.905 4.537 -87.790 1.00 91.00 912 LEU A CA 1
ATOM 6425 C C . LEU A 1 912 ? 83.075 5.762 -86.877 1.00 91.00 912 LEU A C 1
ATOM 6427 O O . LEU A 1 912 ? 82.838 5.714 -85.665 1.00 91.00 912 LEU A O 1
ATOM 6431 N N . ILE A 1 913 ? 83.439 6.897 -87.472 1.00 91.44 913 ILE A N 1
ATOM 6432 C CA . ILE A 1 913 ? 83.509 8.194 -86.789 1.00 91.44 913 ILE A CA 1
ATOM 6433 C C . ILE A 1 913 ? 82.118 8.832 -86.860 1.00 91.44 913 ILE A C 1
ATOM 6435 O O . ILE A 1 913 ? 81.757 9.418 -87.875 1.00 91.44 913 ILE A O 1
ATOM 6439 N N . ASN A 1 914 ? 81.331 8.687 -85.793 1.00 91.75 914 ASN A N 1
ATOM 6440 C CA . ASN A 1 914 ? 79.968 9.220 -85.689 1.00 91.75 914 ASN A CA 1
ATOM 6441 C C . ASN A 1 914 ? 79.820 10.072 -84.421 1.00 91.75 914 ASN A C 1
ATOM 6443 O O . ASN A 1 914 ? 80.301 9.668 -83.355 1.00 91.75 914 ASN A O 1
ATOM 6447 N N . THR A 1 915 ? 79.120 11.199 -84.523 1.00 94.25 915 THR A N 1
ATOM 6448 C CA . THR A 1 915 ? 78.848 12.132 -83.419 1.00 94.25 915 THR A CA 1
ATOM 6449 C C . THR A 1 915 ? 77.423 11.936 -82.915 1.00 94.25 915 THR A C 1
ATOM 6451 O O . THR A 1 915 ? 76.489 11.866 -83.712 1.00 94.25 915 THR A O 1
ATOM 6454 N N . VAL A 1 916 ? 77.241 11.839 -81.598 1.00 95.31 916 VAL A N 1
ATOM 6455 C CA . VAL A 1 916 ? 75.935 11.584 -80.974 1.00 95.31 916 VAL A CA 1
ATOM 6456 C C . VAL A 1 916 ? 75.740 12.511 -79.782 1.00 95.31 916 VAL A C 1
ATOM 6458 O O . VAL A 1 916 ? 76.472 12.410 -78.800 1.00 95.31 916 VAL A O 1
ATOM 6461 N N . THR A 1 917 ? 74.732 13.376 -79.852 1.00 96.00 917 THR A N 1
ATOM 6462 C CA . THR A 1 917 ? 74.419 14.368 -78.818 1.00 96.00 917 THR A CA 1
ATOM 6463 C C . THR A 1 917 ? 72.971 14.217 -78.354 1.00 96.00 917 THR A C 1
ATOM 6465 O O . THR A 1 917 ? 72.051 14.221 -79.172 1.00 96.00 917 THR A O 1
ATOM 6468 N N . GLY A 1 918 ? 72.749 14.101 -77.044 1.00 94.81 918 GLY A N 1
ATOM 6469 C CA . GLY A 1 918 ? 71.413 14.047 -76.444 1.00 94.81 918 GLY A CA 1
ATOM 6470 C C . GLY A 1 918 ? 70.682 15.370 -76.578 1.00 94.81 918 GLY A C 1
ATOM 6471 O O . GLY A 1 918 ? 69.653 15.454 -77.249 1.00 94.81 918 GLY A O 1
ATOM 6472 N N . ILE A 1 919 ? 71.255 16.409 -75.977 1.00 95.06 919 ILE A N 1
ATOM 6473 C CA . ILE A 1 919 ? 70.787 17.789 -76.095 1.00 95.06 919 ILE A CA 1
ATOM 6474 C C . ILE A 1 919 ? 71.955 18.684 -76.512 1.00 95.06 919 ILE A C 1
ATOM 6476 O O . ILE A 1 919 ? 73.030 18.618 -75.921 1.00 95.06 919 ILE A O 1
ATOM 6480 N N . GLU A 1 920 ? 71.750 19.540 -77.510 1.00 94.38 920 GLU A N 1
ATOM 6481 C CA . GLU A 1 920 ? 72.718 20.567 -77.899 1.00 94.38 920 GLU A CA 1
ATOM 6482 C C . GLU A 1 920 ? 72.138 21.971 -77.714 1.00 94.38 920 GLU A C 1
ATOM 6484 O O . GLU A 1 920 ? 71.067 22.276 -78.231 1.00 94.38 920 GLU A O 1
ATOM 6489 N N . ALA A 1 921 ? 72.868 22.849 -77.033 1.00 91.44 921 ALA A N 1
ATOM 6490 C CA . ALA A 1 921 ? 72.600 24.278 -76.980 1.00 91.44 921 ALA A CA 1
ATOM 6491 C C . ALA A 1 921 ? 73.596 25.018 -77.885 1.00 91.44 921 ALA A C 1
ATOM 6493 O O . ALA A 1 921 ? 74.645 25.484 -77.440 1.00 91.44 921 ALA A O 1
ATOM 6494 N N . SER A 1 922 ? 73.243 25.125 -79.168 1.00 89.38 922 SER A N 1
ATOM 6495 C CA . SER A 1 922 ? 74.028 25.797 -80.217 1.00 89.38 922 SER A CA 1
ATOM 6496 C C . SER A 1 922 ? 73.535 27.225 -80.512 1.00 89.38 922 SER A C 1
ATOM 6498 O O . SER A 1 922 ? 73.762 27.759 -81.597 1.00 89.38 922 SER A O 1
ATOM 6500 N N . GLY A 1 923 ? 72.748 27.796 -79.598 1.00 79.94 923 GLY A N 1
ATOM 6501 C CA . GLY A 1 923 ? 72.106 29.103 -79.733 1.00 79.94 923 GLY A CA 1
ATOM 6502 C C . GLY A 1 923 ? 73.014 30.299 -79.432 1.00 79.94 923 GLY A C 1
ATOM 6503 O O . GLY A 1 923 ? 74.154 30.152 -78.996 1.00 79.94 923 GLY A O 1
ATOM 6504 N N . THR A 1 924 ? 72.466 31.495 -79.639 1.00 77.81 924 THR A N 1
ATOM 6505 C CA . THR A 1 924 ? 73.142 32.800 -79.537 1.00 77.81 924 THR A CA 1
ATOM 6506 C C . THR A 1 924 ? 72.609 33.616 -78.352 1.00 77.81 924 THR A C 1
ATOM 6508 O O . THR A 1 924 ? 72.216 34.775 -78.498 1.00 77.81 924 THR A O 1
ATOM 6511 N N . GLY A 1 925 ? 72.498 32.982 -77.181 1.00 70.44 925 GLY A N 1
ATOM 6512 C CA . GLY A 1 925 ? 72.072 33.645 -75.946 1.00 70.44 925 GLY A CA 1
ATOM 6513 C C . GLY A 1 925 ? 73.070 34.706 -75.459 1.00 70.44 925 GLY A C 1
ATOM 6514 O O . GLY A 1 925 ? 74.178 34.834 -75.976 1.00 70.44 925 GLY A O 1
ATOM 6515 N N . SER A 1 926 ? 72.682 35.473 -74.442 1.00 73.06 926 SER A N 1
ATOM 6516 C CA . SER A 1 926 ? 73.573 36.403 -73.733 1.00 73.06 926 SER A CA 1
ATOM 6517 C C . SER A 1 926 ? 73.563 36.062 -72.250 1.00 73.06 926 SER A C 1
ATOM 6519 O O . SER A 1 926 ? 72.489 35.790 -71.717 1.00 73.06 926 SER A O 1
ATOM 6521 N N . LEU A 1 927 ? 74.729 36.105 -71.599 1.00 73.62 927 LEU A N 1
ATOM 6522 C CA . LEU A 1 927 ? 74.876 35.845 -70.166 1.00 73.62 927 LEU A CA 1
ATOM 6523 C C . LEU A 1 927 ? 74.138 36.902 -69.328 1.00 73.62 927 LEU A C 1
ATOM 6525 O O . LEU A 1 927 ? 74.627 38.022 -69.189 1.00 73.62 927 LEU A O 1
ATOM 6529 N N . VAL A 1 928 ? 72.978 36.552 -68.763 1.00 70.56 928 VAL A N 1
ATOM 6530 C CA . VAL A 1 928 ? 72.216 37.416 -67.839 1.00 70.56 928 VAL A CA 1
ATOM 6531 C C . VAL A 1 928 ? 71.742 36.657 -66.584 1.00 70.56 928 VAL A C 1
ATOM 6533 O O . VAL A 1 928 ? 71.641 35.430 -66.641 1.00 70.56 928 VAL A O 1
ATOM 6536 N N . PRO A 1 929 ? 71.431 37.344 -65.460 1.00 63.59 929 PRO A N 1
ATOM 6537 C CA . PRO A 1 929 ? 71.022 36.706 -64.194 1.00 63.59 929 PRO A CA 1
ATOM 6538 C C . PRO A 1 929 ? 69.670 35.973 -64.188 1.00 63.59 929 PRO A C 1
ATOM 6540 O O . PRO A 1 929 ? 69.416 35.178 -63.287 1.00 63.59 929 PRO A O 1
ATOM 6543 N N . ASP A 1 930 ? 68.794 36.213 -65.167 1.00 63.41 930 ASP A N 1
ATOM 6544 C CA . ASP A 1 930 ? 67.398 35.742 -65.127 1.00 63.41 930 ASP A CA 1
ATOM 6545 C C . ASP A 1 930 ? 67.219 34.228 -65.411 1.00 63.41 930 ASP A C 1
ATOM 6547 O O . ASP A 1 930 ? 66.089 33.728 -65.436 1.00 63.41 930 ASP A O 1
ATOM 6551 N N . THR A 1 931 ? 68.308 33.472 -65.614 1.00 57.94 931 THR A N 1
ATOM 6552 C CA . THR A 1 931 ? 68.319 32.055 -66.048 1.00 57.94 931 THR A CA 1
ATOM 6553 C C . THR A 1 931 ? 67.535 31.095 -65.161 1.00 57.94 931 THR A C 1
ATOM 6555 O O . THR A 1 931 ? 67.010 30.093 -65.647 1.00 57.94 931 THR A O 1
ATOM 6558 N N . PHE A 1 932 ? 67.402 31.394 -63.870 1.00 60.25 932 PHE A N 1
ATOM 6559 C CA . PHE A 1 932 ? 66.708 30.527 -62.912 1.00 60.25 932 PHE A CA 1
ATOM 6560 C C . PHE A 1 932 ? 65.191 30.463 -63.132 1.00 60.25 932 PHE A C 1
ATOM 6562 O O . PHE A 1 932 ? 64.544 29.509 -62.685 1.00 60.25 932 PHE A O 1
ATOM 6569 N N . THR A 1 933 ? 64.615 31.453 -63.824 1.00 57.00 933 THR A N 1
ATOM 6570 C CA . THR A 1 933 ? 63.173 31.505 -64.117 1.00 57.00 933 THR A CA 1
ATOM 6571 C C . THR A 1 933 ? 62.748 30.409 -65.100 1.00 57.00 933 THR A C 1
ATOM 6573 O O . THR A 1 933 ? 61.699 29.785 -64.918 1.00 57.00 933 THR A O 1
ATOM 6576 N N . PHE A 1 934 ? 63.614 30.070 -66.059 1.00 61.88 934 PHE A N 1
ATOM 6577 C CA . PHE A 1 934 ? 63.405 29.017 -67.050 1.00 61.88 934 PHE A CA 1
ATOM 6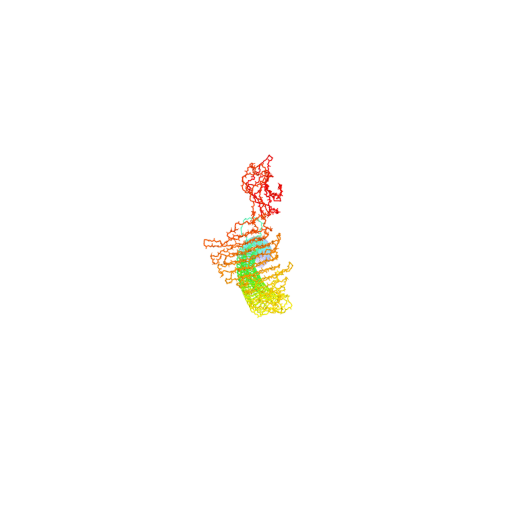578 C C . PHE A 1 934 ? 64.481 27.934 -66.903 1.00 61.88 934 PHE A C 1
ATOM 6580 O O . PHE A 1 934 ? 65.436 27.891 -67.669 1.00 61.88 934 PHE A O 1
ATOM 6587 N N . ASN A 1 935 ? 64.325 27.026 -65.924 1.00 65.75 935 ASN A N 1
ATOM 6588 C CA . ASN A 1 935 ? 65.185 25.831 -65.868 1.00 65.75 935 ASN A CA 1
ATOM 6589 C C . ASN A 1 935 ? 64.938 25.015 -67.152 1.00 65.75 935 ASN A C 1
ATOM 6591 O O . ASN A 1 935 ? 63.874 24.404 -67.283 1.00 65.75 935 ASN A O 1
ATOM 6595 N N . ALA A 1 936 ? 65.869 25.056 -68.104 1.00 76.75 936 ALA A N 1
ATOM 6596 C CA . ALA A 1 936 ? 65.639 24.599 -69.476 1.00 76.75 936 ALA A CA 1
ATOM 6597 C C . ALA A 1 936 ? 65.421 23.080 -69.579 1.00 76.75 936 ALA A C 1
ATOM 6599 O O . ALA A 1 936 ? 64.766 22.604 -70.505 1.00 76.75 936 ALA A O 1
ATOM 6600 N N . ILE A 1 937 ? 65.944 22.304 -68.628 1.00 91.12 937 ILE A N 1
ATOM 6601 C CA . ILE A 1 937 ? 65.776 20.850 -68.556 1.00 91.12 937 ILE A CA 1
ATOM 6602 C C . ILE A 1 937 ? 65.431 20.473 -67.109 1.00 91.12 937 ILE A C 1
ATOM 6604 O O . ILE A 1 937 ? 66.242 20.663 -66.206 1.00 91.12 937 ILE A O 1
ATOM 6608 N N . LYS A 1 938 ? 64.226 19.946 -66.865 1.00 90.62 938 LYS A N 1
ATOM 6609 C CA . LYS A 1 938 ? 63.738 19.568 -65.526 1.00 90.62 938 LYS A CA 1
ATOM 6610 C C . LYS A 1 938 ? 63.320 18.104 -65.472 1.00 90.62 938 LYS A C 1
ATOM 6612 O O . LYS A 1 938 ? 62.634 17.621 -66.377 1.00 90.62 938 LYS A O 1
ATOM 6617 N N . SER A 1 939 ? 63.652 17.414 -64.383 1.00 92.38 939 SER A N 1
ATOM 6618 C CA . SER A 1 939 ? 63.149 16.070 -64.049 1.00 92.38 939 SER A CA 1
ATOM 6619 C C . SER A 1 939 ? 63.303 15.036 -65.176 1.00 92.38 939 SER A C 1
ATOM 6621 O O . SER A 1 939 ? 62.483 14.126 -65.294 1.00 92.38 939 SER A O 1
ATOM 6623 N N . SER A 1 940 ? 64.283 15.227 -66.062 1.00 92.75 940 SER A N 1
ATOM 6624 C CA . SER A 1 940 ? 64.404 14.499 -67.329 1.00 92.75 940 SER A CA 1
ATOM 6625 C C . SER A 1 940 ? 65.591 13.541 -67.301 1.00 92.75 940 SER A C 1
ATOM 6627 O O . SER A 1 940 ? 66.533 13.721 -66.533 1.00 92.75 940 SER A O 1
ATOM 6629 N N . VAL A 1 941 ? 65.545 12.510 -68.137 1.00 94.62 941 VAL A N 1
ATOM 6630 C CA . VAL A 1 941 ? 66.604 11.508 -68.276 1.00 94.62 941 VAL A CA 1
ATOM 6631 C C . VAL A 1 941 ? 67.171 11.604 -69.687 1.00 94.62 941 VAL A C 1
ATOM 6633 O O . VAL A 1 941 ? 66.404 11.548 -70.643 1.00 94.62 941 VAL A O 1
ATOM 6636 N N . ILE A 1 942 ? 68.486 11.737 -69.836 1.00 96.00 942 ILE A N 1
ATOM 6637 C CA . ILE A 1 942 ? 69.182 11.724 -71.127 1.00 96.00 942 ILE A CA 1
ATOM 6638 C C . ILE A 1 942 ? 70.147 10.541 -71.146 1.00 96.00 942 ILE A C 1
ATOM 6640 O O . ILE A 1 942 ? 71.118 10.529 -70.395 1.00 96.00 942 ILE A O 1
ATOM 6644 N N . ASN A 1 943 ? 69.888 9.565 -72.015 1.00 96.00 943 ASN A N 1
ATOM 6645 C CA . ASN A 1 943 ? 70.692 8.361 -72.185 1.00 96.00 943 ASN A CA 1
ATOM 6646 C C . ASN A 1 943 ? 71.333 8.327 -73.577 1.00 96.00 943 ASN A C 1
ATOM 6648 O O . ASN A 1 943 ? 70.637 8.406 -74.595 1.00 96.00 943 ASN A O 1
ATOM 6652 N N . ILE A 1 944 ? 72.652 8.143 -73.625 1.00 96.00 944 ILE A N 1
ATOM 6653 C CA . ILE A 1 944 ? 73.421 7.996 -74.866 1.00 96.00 944 ILE A CA 1
ATOM 6654 C C . ILE A 1 944 ? 74.034 6.601 -74.926 1.00 96.00 944 ILE A C 1
ATOM 6656 O O . ILE A 1 944 ? 74.869 6.247 -74.093 1.00 96.00 944 ILE A O 1
ATOM 6660 N N . TYR A 1 945 ? 73.656 5.830 -75.946 1.00 94.75 945 TYR A N 1
ATOM 6661 C CA . TYR A 1 945 ? 74.169 4.483 -76.201 1.00 94.75 945 TYR A CA 1
ATOM 6662 C C . TYR A 1 945 ? 74.890 4.467 -77.550 1.00 94.75 945 TYR A C 1
ATOM 6664 O O . TYR A 1 945 ? 74.277 4.279 -78.601 1.00 94.75 945 TYR A O 1
ATOM 6672 N N . SER A 1 946 ? 76.199 4.717 -77.551 1.00 92.88 946 SER A N 1
ATOM 6673 C CA . SER A 1 946 ? 76.931 4.984 -78.791 1.00 92.88 946 SER A CA 1
ATOM 6674 C C . SER A 1 946 ? 78.150 4.091 -78.989 1.00 92.88 946 SER A C 1
ATOM 6676 O O . SER A 1 946 ? 78.853 3.783 -78.038 1.00 92.88 946 SER A O 1
ATOM 6678 N N . ASN A 1 947 ? 78.406 3.712 -80.243 1.00 89.31 947 ASN A N 1
ATOM 6679 C CA . ASN A 1 947 ? 79.649 3.083 -80.691 1.00 89.31 947 ASN A CA 1
ATOM 6680 C C . ASN A 1 947 ? 80.417 4.032 -81.621 1.00 89.31 947 ASN A C 1
ATOM 6682 O O . ASN A 1 947 ? 79.834 4.924 -82.255 1.00 89.31 947 ASN A O 1
ATOM 6686 N N . GLY A 1 948 ? 81.728 3.820 -81.742 1.00 89.44 948 GLY A N 1
ATOM 6687 C CA . GLY A 1 948 ? 82.562 4.517 -82.721 1.00 89.44 948 GLY A CA 1
ATOM 6688 C C . GLY A 1 948 ? 83.535 5.546 -82.149 1.00 89.44 948 GLY A C 1
ATOM 6689 O O . GLY A 1 948 ? 83.582 5.798 -80.943 1.00 89.44 948 GLY A O 1
ATOM 6690 N N . ALA A 1 949 ? 84.286 6.162 -83.061 1.00 85.12 949 ALA A N 1
ATOM 6691 C CA . ALA A 1 949 ? 85.444 7.019 -82.789 1.00 85.12 949 ALA A CA 1
ATOM 6692 C C . ALA A 1 949 ? 85.140 8.535 -82.671 1.00 85.12 949 ALA A C 1
ATOM 6694 O O . ALA A 1 949 ? 86.056 9.336 -82.536 1.00 85.12 949 ALA A O 1
ATOM 6695 N N . GLY A 1 950 ? 83.868 8.949 -82.747 1.00 90.44 950 GLY A N 1
ATOM 6696 C CA . GLY A 1 950 ? 83.454 10.363 -82.673 1.00 90.44 950 GLY A CA 1
ATOM 6697 C C . GLY A 1 950 ? 83.001 10.838 -81.281 1.00 90.44 950 GLY A C 1
ATOM 6698 O O . GLY A 1 950 ? 83.042 10.085 -80.306 1.00 90.44 950 GLY A O 1
ATOM 6699 N N . ASN A 1 951 ? 82.533 12.090 -81.201 1.00 93.88 951 ASN A N 1
ATOM 6700 C CA . ASN A 1 951 ? 82.113 12.742 -79.952 1.00 93.88 951 ASN A CA 1
ATOM 6701 C C . ASN A 1 951 ? 80.716 12.298 -79.504 1.00 93.88 951 ASN A C 1
ATOM 6703 O O . ASN A 1 951 ? 79.754 12.367 -80.269 1.00 93.88 951 ASN A O 1
ATOM 6707 N N . LYS A 1 952 ? 80.603 11.845 -78.256 1.00 94.81 952 LYS A N 1
ATOM 6708 C CA . LYS A 1 952 ? 79.369 11.384 -77.613 1.00 94.81 952 LYS A CA 1
ATOM 6709 C C . LYS A 1 952 ? 79.080 12.301 -76.432 1.00 94.81 952 LYS A C 1
ATOM 6711 O O . LYS A 1 952 ? 79.956 12.478 -75.581 1.00 94.81 952 LYS A O 1
ATOM 6716 N N . ARG A 1 953 ? 77.900 12.918 -76.407 1.00 96.38 953 ARG A N 1
ATOM 6717 C CA . ARG A 1 953 ? 77.528 13.969 -75.451 1.00 96.38 953 ARG A CA 1
ATOM 6718 C C . ARG A 1 953 ? 76.139 13.738 -74.887 1.00 96.38 953 ARG A C 1
ATOM 6720 O O . ARG A 1 953 ? 75.190 13.613 -75.657 1.00 96.38 953 ARG A O 1
ATOM 6727 N N . GLY A 1 954 ? 76.002 13.731 -73.564 1.00 94.94 954 GLY A N 1
ATOM 6728 C CA . GLY A 1 954 ? 74.687 13.831 -72.928 1.00 94.94 954 GLY A CA 1
ATOM 6729 C C . GLY A 1 954 ? 74.085 15.206 -73.215 1.00 94.94 954 GLY A C 1
ATOM 6730 O O . GLY A 1 954 ? 73.062 15.315 -73.891 1.00 94.94 954 GLY A O 1
ATOM 6731 N N . ILE A 1 955 ? 74.795 16.255 -72.797 1.00 95.38 955 ILE A N 1
ATOM 6732 C CA . ILE A 1 955 ? 74.520 17.651 -73.141 1.00 95.38 955 ILE A CA 1
ATOM 6733 C C . ILE A 1 955 ? 75.789 18.312 -73.695 1.00 95.38 955 ILE A C 1
ATOM 6735 O O . ILE A 1 955 ? 76.885 18.107 -73.173 1.00 95.38 955 ILE A O 1
ATOM 6739 N N . LEU A 1 956 ? 75.637 19.127 -74.739 1.00 95.00 956 LEU A N 1
ATOM 6740 C CA . LEU A 1 956 ? 76.691 19.969 -75.306 1.00 95.00 956 LEU A CA 1
ATOM 6741 C C . LEU A 1 956 ? 76.219 21.425 -75.390 1.00 95.00 956 LEU A C 1
ATOM 6743 O O . LEU A 1 956 ? 75.223 21.703 -76.051 1.00 95.00 956 LEU A O 1
ATOM 6747 N N . VAL A 1 957 ? 76.950 22.362 -74.789 1.00 92.75 957 VAL A N 1
ATOM 6748 C CA . VAL A 1 957 ? 76.785 23.803 -75.040 1.00 92.75 957 VAL A CA 1
ATOM 6749 C C . VAL A 1 957 ? 77.861 24.233 -76.036 1.00 92.75 957 VAL A C 1
ATOM 6751 O O . VAL A 1 957 ? 79.036 24.315 -75.681 1.00 92.75 957 VAL A O 1
ATOM 6754 N N . SER A 1 958 ? 77.465 24.443 -77.292 1.00 91.69 958 SER A N 1
ATOM 6755 C CA . SER A 1 958 ? 78.358 24.713 -78.432 1.00 91.69 958 SER A CA 1
ATOM 6756 C C . SER A 1 958 ? 78.290 26.157 -78.951 1.00 91.69 958 SER A C 1
ATOM 6758 O O . SER A 1 958 ? 79.069 26.519 -79.830 1.00 91.69 958 SER A O 1
ATOM 6760 N N . GLY A 1 959 ? 77.391 26.986 -78.411 1.00 87.62 959 GLY A N 1
ATOM 6761 C CA . GLY A 1 959 ? 77.314 28.429 -78.675 1.00 87.62 959 GLY A CA 1
ATOM 6762 C C . GLY A 1 959 ? 77.191 29.249 -77.389 1.00 87.62 959 GLY A C 1
ATOM 6763 O O . GLY A 1 959 ? 77.248 28.701 -76.288 1.00 87.62 959 GLY A O 1
ATOM 6764 N N . THR A 1 960 ? 76.951 30.556 -77.516 1.00 82.56 960 THR A N 1
ATOM 6765 C CA . THR A 1 960 ? 76.908 31.545 -76.410 1.00 82.56 960 THR A CA 1
ATOM 6766 C C . THR A 1 960 ? 75.706 31.393 -75.462 1.00 82.56 960 THR A C 1
ATOM 6768 O O . THR A 1 960 ? 75.326 32.313 -74.738 1.00 82.56 960 THR A O 1
ATOM 6771 N N . ASN A 1 961 ? 75.035 30.246 -75.511 1.00 75.88 961 ASN A N 1
ATOM 6772 C CA . ASN A 1 961 ? 73.753 30.013 -74.876 1.00 75.88 961 ASN A CA 1
ATOM 6773 C C . ASN A 1 961 ? 73.895 29.724 -73.373 1.00 75.88 961 ASN A C 1
ATOM 6775 O O . ASN A 1 961 ? 74.888 29.153 -72.921 1.00 75.88 961 ASN A O 1
ATOM 6779 N N . GLN A 1 962 ? 72.859 30.079 -72.614 1.00 80.38 962 GLN A N 1
ATOM 6780 C CA . GLN A 1 962 ? 72.711 29.692 -71.213 1.00 80.38 962 GLN A CA 1
ATOM 6781 C C . GLN A 1 962 ? 71.746 28.516 -71.130 1.00 80.38 962 GLN A C 1
ATOM 6783 O O . GLN A 1 962 ? 70.620 28.609 -71.615 1.00 80.38 962 GLN A O 1
ATOM 6788 N N . LEU A 1 963 ? 72.184 27.422 -70.516 1.00 86.44 963 LEU A N 1
ATOM 6789 C CA . LEU A 1 963 ? 71.373 26.234 -70.286 1.00 86.44 963 LEU A CA 1
ATOM 6790 C C . LEU A 1 963 ? 71.350 25.915 -68.787 1.00 86.44 963 LEU A C 1
ATOM 6792 O O . LEU A 1 963 ? 72.314 26.170 -68.072 1.00 86.44 963 LEU A O 1
ATOM 6796 N N . SER A 1 964 ? 70.261 25.345 -68.290 1.00 88.06 964 SER A N 1
ATOM 6797 C CA . SER A 1 964 ? 70.136 25.002 -66.872 1.00 88.06 964 SER A CA 1
ATOM 6798 C C . SER A 1 964 ? 69.399 23.678 -66.693 1.00 88.06 964 SER A C 1
ATOM 6800 O O . SER A 1 964 ? 68.414 23.393 -67.381 1.00 88.06 964 SER A O 1
ATOM 6802 N N . THR A 1 965 ? 69.897 22.846 -65.778 1.00 90.31 965 THR A N 1
ATOM 6803 C CA . THR A 1 965 ? 69.338 21.529 -65.465 1.00 90.31 965 THR A CA 1
ATOM 6804 C C . THR A 1 965 ? 68.847 21.479 -64.024 1.00 90.31 965 THR A C 1
ATOM 6806 O O . THR A 1 965 ? 69.476 22.016 -63.112 1.00 90.31 965 THR A O 1
ATOM 6809 N N . ARG A 1 966 ? 67.719 20.803 -63.803 1.00 87.94 966 ARG A N 1
ATOM 6810 C CA . ARG A 1 966 ? 67.148 20.557 -62.478 1.00 87.94 966 ARG A CA 1
ATOM 6811 C C . ARG A 1 966 ? 66.622 19.128 -62.374 1.00 87.94 966 ARG A C 1
ATOM 6813 O O . ARG A 1 966 ? 65.899 18.693 -63.265 1.00 87.94 966 ARG A O 1
ATOM 6820 N N . ASP A 1 967 ? 66.927 18.407 -61.298 1.00 90.38 967 ASP A N 1
ATOM 6821 C CA . ASP A 1 967 ? 66.399 17.053 -61.030 1.00 90.38 967 ASP A CA 1
ATOM 6822 C C . ASP A 1 967 ? 66.653 16.071 -62.209 1.00 90.38 967 ASP A C 1
ATOM 6824 O O . ASP A 1 967 ? 65.817 15.229 -62.530 1.00 90.38 967 ASP A O 1
ATOM 6828 N N . THR A 1 968 ? 67.759 16.245 -62.942 1.00 91.69 968 THR A N 1
ATOM 6829 C CA . THR A 1 968 ? 67.995 15.639 -64.269 1.00 91.69 968 THR A CA 1
ATOM 6830 C C . THR A 1 968 ? 69.066 14.549 -64.208 1.00 91.69 968 THR A C 1
ATOM 6832 O O . THR A 1 968 ? 70.126 14.753 -63.629 1.00 91.69 968 THR A O 1
ATOM 6835 N N . ASN A 1 969 ? 68.822 13.404 -64.845 1.00 94.38 969 ASN A N 1
ATOM 6836 C CA . ASN A 1 969 ? 69.787 12.307 -64.939 1.00 94.38 969 ASN A CA 1
ATOM 6837 C C . ASN A 1 969 ? 70.409 12.277 -66.337 1.00 94.38 969 ASN A C 1
ATOM 6839 O O . ASN A 1 969 ? 69.692 12.188 -67.332 1.00 94.38 969 ASN A O 1
ATOM 6843 N N . ILE A 1 970 ? 71.734 12.317 -66.423 1.00 95.94 970 ILE A N 1
ATOM 6844 C CA . ILE A 1 970 ? 72.487 12.294 -67.678 1.00 95.94 970 ILE A CA 1
ATOM 6845 C C . ILE A 1 970 ? 73.418 11.089 -67.636 1.00 95.94 970 ILE A C 1
ATOM 6847 O O . ILE A 1 970 ? 74.342 11.046 -66.826 1.00 95.94 970 ILE A O 1
ATOM 6851 N N . TYR A 1 971 ? 73.183 10.116 -68.512 1.00 96.25 971 TYR A N 1
ATOM 6852 C CA . TYR A 1 971 ? 73.980 8.902 -68.603 1.00 96.25 971 TYR A CA 1
ATOM 6853 C C . TYR A 1 971 ? 74.528 8.709 -70.016 1.00 96.25 971 TYR A C 1
ATOM 6855 O O . TYR A 1 971 ? 73.784 8.545 -70.985 1.00 96.25 971 TYR A O 1
ATOM 6863 N N . VAL A 1 972 ? 75.852 8.694 -70.135 1.00 94.62 972 VAL A N 1
ATOM 6864 C CA . VAL A 1 972 ? 76.541 8.311 -71.369 1.00 94.62 972 VAL A CA 1
ATOM 6865 C C . VAL A 1 972 ? 77.180 6.954 -71.123 1.00 94.62 972 VAL A C 1
ATOM 6867 O O . VAL A 1 972 ? 78.169 6.835 -70.401 1.00 94.62 972 VAL A O 1
ATOM 6870 N N . ALA A 1 973 ? 76.569 5.920 -71.696 1.00 92.75 973 ALA A N 1
ATOM 6871 C CA . ALA A 1 973 ? 76.995 4.546 -71.499 1.00 92.75 973 ALA A CA 1
ATOM 6872 C C . ALA A 1 973 ? 78.383 4.296 -72.105 1.00 92.75 973 ALA A C 1
ATOM 6874 O O . ALA A 1 973 ? 78.759 4.922 -73.100 1.00 92.75 973 ALA A O 1
ATOM 6875 N N . GLN A 1 974 ? 79.101 3.308 -71.559 1.00 90.62 974 GLN A N 1
ATOM 6876 C CA . GLN A 1 974 ? 80.238 2.717 -72.267 1.00 90.62 974 GLN A CA 1
ATOM 6877 C C . GLN A 1 974 ? 79.807 2.238 -73.666 1.00 90.62 974 GLN A C 1
ATOM 6879 O O . GLN A 1 974 ? 78.660 1.800 -73.839 1.00 90.62 974 GLN A O 1
ATOM 6884 N N . PRO A 1 975 ? 80.706 2.266 -74.661 1.00 91.06 975 PRO A N 1
ATOM 6885 C CA . PRO A 1 975 ? 80.415 1.702 -75.966 1.00 91.06 975 PRO A CA 1
ATOM 6886 C C . PRO A 1 975 ? 80.099 0.207 -75.872 1.00 91.06 975 PRO A C 1
ATOM 6888 O O . PRO A 1 975 ? 80.746 -0.543 -75.141 1.00 91.06 975 PRO A O 1
ATOM 6891 N N . ALA A 1 976 ? 79.124 -0.239 -76.667 1.00 88.62 976 ALA A N 1
ATOM 6892 C CA . ALA A 1 976 ? 78.749 -1.649 -76.774 1.00 88.62 976 ALA A CA 1
ATOM 6893 C C . ALA A 1 976 ? 79.881 -2.517 -77.361 1.00 88.62 976 ALA A C 1
ATOM 6895 O O . ALA A 1 976 ? 79.904 -3.726 -77.146 1.00 88.62 976 ALA A O 1
ATOM 6896 N N . ASN A 1 977 ? 80.832 -1.908 -78.076 1.00 87.88 977 ASN A N 1
ATOM 6897 C CA . ASN A 1 977 ? 82.114 -2.516 -78.417 1.00 87.88 977 ASN A CA 1
ATOM 6898 C C . ASN A 1 977 ? 83.266 -1.699 -77.804 1.00 87.88 977 ASN A C 1
ATOM 6900 O O . ASN A 1 977 ? 83.491 -0.540 -78.172 1.00 87.88 977 ASN A O 1
ATOM 6904 N N . THR A 1 978 ? 84.015 -2.334 -76.901 1.00 84.56 978 THR A N 1
ATOM 6905 C CA . THR A 1 978 ? 85.117 -1.755 -76.114 1.00 84.56 978 THR A CA 1
ATOM 6906 C C . THR A 1 978 ? 86.296 -1.239 -76.941 1.00 84.56 978 THR A C 1
ATOM 6908 O O . THR A 1 978 ? 87.053 -0.404 -76.447 1.00 84.56 978 THR A O 1
ATOM 6911 N N . ALA A 1 979 ? 86.428 -1.667 -78.201 1.00 87.75 979 ALA A N 1
ATOM 6912 C CA . ALA A 1 979 ? 87.430 -1.164 -79.141 1.00 87.75 979 ALA A CA 1
ATOM 6913 C C . ALA A 1 979 ? 87.074 0.207 -79.759 1.00 87.75 979 ALA A C 1
ATOM 6915 O O . ALA A 1 979 ? 87.840 0.734 -80.564 1.00 87.75 979 ALA A O 1
ATOM 6916 N N . SER A 1 980 ? 85.925 0.799 -79.409 1.00 90.75 980 SER A N 1
ATOM 6917 C CA . SER A 1 980 ? 85.596 2.183 -79.782 1.00 90.75 980 SER A CA 1
ATOM 6918 C C . SER A 1 980 ? 86.593 3.172 -79.160 1.00 90.75 980 SER A C 1
ATOM 6920 O O . SER A 1 980 ? 86.938 3.046 -77.989 1.00 90.75 980 SER A O 1
ATOM 6922 N N . THR A 1 981 ? 86.998 4.193 -79.921 1.00 91.44 981 THR A N 1
ATOM 6923 C CA . THR A 1 981 ? 88.028 5.185 -79.534 1.00 91.44 981 THR A CA 1
ATOM 6924 C C . THR A 1 981 ? 87.487 6.604 -79.298 1.00 91.44 981 THR A C 1
ATOM 6926 O O . THR A 1 981 ? 88.251 7.561 -79.217 1.00 91.44 981 THR A O 1
ATOM 6929 N N . GLY A 1 982 ? 86.161 6.773 -79.233 1.00 90.06 982 GLY A N 1
ATOM 6930 C CA . GLY A 1 982 ? 85.520 8.092 -79.160 1.00 90.06 982 GLY A CA 1
ATOM 6931 C C . GLY A 1 982 ? 85.690 8.836 -77.828 1.00 90.06 982 GLY A C 1
ATOM 6932 O O . GLY A 1 982 ? 86.257 8.332 -76.860 1.00 90.06 982 GLY A O 1
ATOM 6933 N N . SER A 1 983 ? 85.134 10.045 -77.768 1.00 93.38 983 SER A N 1
ATOM 6934 C CA . SER A 1 983 ? 85.065 10.865 -76.550 1.00 93.38 983 SER A CA 1
ATOM 6935 C C . SER A 1 983 ? 83.657 10.809 -75.967 1.00 93.38 983 SER A C 1
ATOM 6937 O O . SER A 1 983 ? 82.716 11.196 -76.649 1.00 93.38 983 SER A O 1
ATOM 6939 N N . TYR A 1 984 ? 83.499 10.358 -74.724 1.00 95.00 984 TYR A N 1
ATOM 6940 C CA . TYR A 1 984 ? 82.216 10.124 -74.056 1.00 95.00 984 TYR A CA 1
ATOM 6941 C C . TYR A 1 984 ? 82.102 11.093 -72.876 1.00 95.00 984 TYR A C 1
ATOM 6943 O O . TYR A 1 984 ? 82.786 10.931 -71.871 1.00 95.00 984 TYR A O 1
ATOM 6951 N N . VAL A 1 985 ? 81.278 12.135 -73.001 1.00 95.94 985 VAL A N 1
ATOM 6952 C CA . VAL A 1 985 ? 81.167 13.184 -71.974 1.00 95.94 985 VAL A CA 1
ATOM 6953 C C . VAL A 1 985 ? 79.715 13.405 -71.576 1.00 95.94 985 VAL A C 1
ATOM 6955 O O . VAL A 1 985 ? 78.854 13.554 -72.443 1.00 95.94 985 VAL A O 1
ATOM 6958 N N . GLY A 1 986 ? 79.439 13.446 -70.272 1.00 94.75 986 GLY A N 1
ATOM 6959 C CA . GLY A 1 986 ? 78.099 13.711 -69.748 1.00 94.75 986 GLY A CA 1
ATOM 6960 C C . GLY A 1 986 ? 77.614 15.110 -70.128 1.00 94.75 986 GLY A C 1
ATOM 6961 O O . GLY A 1 986 ? 76.622 15.245 -70.844 1.00 94.75 986 GLY A O 1
ATOM 6962 N N . VAL A 1 987 ? 78.355 16.140 -69.717 1.00 95.62 987 VAL A N 1
ATOM 6963 C CA . VAL A 1 987 ? 78.103 17.552 -70.047 1.00 95.62 987 VAL A CA 1
ATOM 6964 C C . VAL A 1 987 ? 79.389 18.231 -70.526 1.00 95.62 987 VAL A C 1
ATOM 6966 O O . VAL A 1 987 ? 80.382 18.253 -69.802 1.00 95.62 987 VAL A O 1
ATOM 6969 N N . GLU A 1 988 ? 79.376 18.827 -71.720 1.00 95.19 988 GLU A N 1
ATOM 6970 C CA . GLU A 1 988 ? 80.481 19.656 -72.229 1.00 95.19 988 GLU A CA 1
ATOM 6971 C C . GLU A 1 988 ? 80.039 21.102 -72.492 1.00 95.19 988 GLU A C 1
ATOM 6973 O O . GLU A 1 988 ? 78.975 21.333 -73.071 1.00 95.19 988 GLU A O 1
ATOM 6978 N N . THR A 1 989 ? 80.896 22.070 -72.151 1.00 93.19 989 THR A N 1
ATOM 6979 C CA . THR A 1 989 ? 80.851 23.429 -72.716 1.00 93.19 989 THR A CA 1
ATOM 6980 C C . THR A 1 989 ? 82.041 23.617 -73.661 1.00 93.19 989 THR A C 1
ATOM 6982 O O . THR A 1 989 ? 83.201 23.495 -73.263 1.00 93.19 989 THR A O 1
ATOM 6985 N N . ALA A 1 990 ? 81.752 23.891 -74.931 1.00 92.25 990 ALA A N 1
ATOM 6986 C CA . ALA A 1 990 ? 82.723 24.049 -76.016 1.00 92.25 990 ALA A CA 1
ATOM 6987 C C . ALA A 1 990 ? 82.351 25.237 -76.927 1.00 92.25 990 ALA A C 1
ATOM 6989 O O . ALA A 1 990 ? 82.502 25.182 -78.145 1.00 92.25 990 ALA A O 1
ATOM 6990 N N . ASP A 1 991 ? 81.830 26.311 -76.326 1.00 91.12 991 ASP A N 1
ATOM 6991 C CA . ASP A 1 991 ? 81.570 27.577 -77.013 1.00 91.12 991 ASP A CA 1
ATOM 6992 C C . ASP A 1 991 ? 82.882 28.301 -77.345 1.00 91.12 991 ASP A C 1
ATOM 6994 O O . ASP A 1 991 ? 83.627 28.710 -76.450 1.00 91.12 991 ASP A O 1
ATOM 6998 N N . ALA A 1 992 ? 83.129 28.528 -78.635 1.00 88.31 992 ALA A N 1
ATOM 6999 C CA . ALA A 1 992 ? 84.306 29.247 -79.117 1.00 88.31 992 ALA A CA 1
ATOM 7000 C C . ALA A 1 992 ? 84.386 30.702 -78.608 1.00 88.31 992 ALA A C 1
ATOM 7002 O O . ALA A 1 992 ? 85.485 31.251 -78.519 1.00 88.31 992 ALA A O 1
ATOM 7003 N N . ALA A 1 993 ? 83.257 31.321 -78.239 1.00 87.19 993 ALA A N 1
ATOM 7004 C CA . ALA A 1 993 ? 83.235 32.666 -77.667 1.00 87.19 993 ALA A CA 1
ATOM 7005 C C . ALA A 1 993 ? 83.548 32.708 -76.156 1.00 87.19 993 ALA A C 1
ATOM 7007 O O . ALA A 1 993 ? 83.671 33.798 -75.601 1.00 87.19 993 ALA A O 1
ATOM 7008 N N . ASN A 1 994 ? 83.736 31.558 -75.490 1.00 87.25 994 ASN A N 1
ATOM 7009 C CA . ASN A 1 994 ? 83.986 31.448 -74.042 1.00 87.25 994 ASN A CA 1
ATOM 7010 C C . ASN A 1 994 ? 82.854 32.012 -73.153 1.00 87.25 994 ASN A C 1
ATOM 7012 O O . ASN A 1 994 ? 83.095 32.376 -72.003 1.00 87.25 994 ASN A O 1
ATOM 7016 N N . THR A 1 995 ? 81.627 32.074 -73.673 1.00 86.38 995 THR A N 1
ATOM 7017 C CA . THR A 1 995 ? 80.435 32.632 -73.004 1.00 86.38 995 THR A CA 1
ATOM 7018 C C . THR A 1 995 ? 79.330 31.611 -72.744 1.00 86.38 995 THR A C 1
ATOM 7020 O O . THR A 1 995 ? 78.495 31.839 -71.873 1.00 86.38 995 THR A O 1
ATOM 7023 N N . GLY A 1 996 ? 79.327 30.480 -73.452 1.00 88.00 996 GLY A N 1
ATOM 7024 C CA . GLY A 1 996 ? 78.414 29.367 -73.211 1.00 88.00 996 GLY A CA 1
ATOM 7025 C C . GLY A 1 996 ? 78.472 28.903 -71.755 1.00 88.00 996 GLY A C 1
ATOM 7026 O O . GLY A 1 996 ? 79.547 28.805 -71.156 1.00 88.00 996 GLY A O 1
ATOM 7027 N N . SER A 1 997 ? 77.304 28.646 -71.172 1.00 87.62 997 SER A N 1
ATOM 7028 C CA . SER A 1 997 ? 77.160 28.379 -69.741 1.00 87.62 997 SER A CA 1
ATOM 7029 C C . SER A 1 997 ? 76.152 27.272 -69.481 1.00 87.62 997 SER A C 1
ATOM 7031 O O . SER A 1 997 ? 75.114 27.200 -70.148 1.00 87.62 997 SER A O 1
ATOM 7033 N N . ILE A 1 998 ? 76.449 26.421 -68.496 1.00 89.75 998 ILE A N 1
ATOM 7034 C CA . ILE A 1 998 ? 75.488 25.456 -67.971 1.00 89.75 998 ILE A CA 1
ATOM 7035 C C . ILE A 1 998 ? 75.446 25.440 -66.441 1.00 89.75 998 ILE A C 1
ATOM 7037 O O . ILE A 1 998 ? 76.456 25.244 -65.764 1.00 89.75 998 ILE A O 1
ATOM 7041 N N . GLU A 1 999 ? 74.241 25.616 -65.908 1.00 89.00 999 GLU A N 1
ATOM 7042 C CA . GLU A 1 999 ? 73.934 25.605 -64.478 1.00 89.00 999 GLU A CA 1
ATOM 7043 C C . GLU A 1 999 ? 73.336 24.247 -64.091 1.00 89.00 999 GLU A C 1
ATOM 7045 O O . GLU A 1 999 ? 72.275 23.863 -64.582 1.00 89.00 999 GLU A O 1
ATOM 7050 N N . LEU A 1 1000 ? 74.015 23.502 -63.215 1.00 90.12 1000 LEU A N 1
ATOM 7051 C CA . LEU A 1 1000 ? 73.648 22.129 -62.858 1.00 90.12 1000 LEU A CA 1
ATOM 7052 C C . LEU A 1 1000 ? 73.038 22.074 -61.456 1.00 90.12 1000 LEU A C 1
ATOM 7054 O O . LEU A 1 1000 ? 73.748 22.308 -60.482 1.00 90.12 1000 LEU A O 1
ATOM 7058 N N . ARG A 1 1001 ? 71.756 21.728 -61.305 1.00 87.81 1001 ARG A N 1
ATOM 7059 C CA . ARG A 1 1001 ? 71.083 21.606 -59.995 1.00 87.81 1001 ARG A CA 1
ATOM 7060 C C . ARG A 1 1001 ? 70.454 20.232 -59.822 1.00 87.81 1001 ARG A C 1
ATOM 7062 O O . ARG A 1 1001 ? 69.750 19.785 -60.725 1.00 87.81 1001 ARG A O 1
ATOM 7069 N N . ALA A 1 1002 ? 70.646 19.570 -58.680 1.00 89.31 1002 ALA A N 1
ATOM 7070 C CA . ALA A 1 1002 ? 70.079 18.236 -58.425 1.00 89.31 1002 ALA A CA 1
ATOM 7071 C C . ALA A 1 1002 ? 70.259 17.267 -59.621 1.00 89.31 1002 ALA A C 1
ATOM 7073 O O . ALA A 1 1002 ? 69.345 16.535 -59.993 1.00 89.31 1002 ALA A O 1
ATOM 7074 N N . THR A 1 1003 ? 71.393 17.376 -60.322 1.00 91.19 1003 THR A N 1
ATOM 7075 C CA . THR A 1 1003 ? 71.633 16.693 -61.598 1.00 91.19 1003 THR A CA 1
ATOM 7076 C C . THR A 1 1003 ? 72.656 15.587 -61.391 1.00 91.19 1003 THR A C 1
ATOM 7078 O O . THR A 1 1003 ? 73.768 15.865 -60.950 1.00 91.19 1003 THR A O 1
ATOM 7081 N N . SER A 1 1004 ? 72.304 14.348 -61.721 1.00 94.12 1004 SER A N 1
ATOM 7082 C CA . SER A 1 1004 ? 73.229 13.212 -61.667 1.00 94.12 1004 SER A CA 1
ATOM 7083 C C . SER A 1 1004 ? 73.836 12.998 -63.046 1.00 94.12 1004 SER A C 1
ATOM 7085 O O . SER A 1 1004 ? 73.113 12.710 -64.001 1.00 94.12 1004 SER A O 1
ATOM 7087 N N . ILE A 1 1005 ? 75.153 13.143 -63.163 1.00 95.19 1005 ILE A N 1
ATOM 7088 C CA . ILE A 1 1005 ? 75.885 13.050 -64.430 1.00 95.19 1005 ILE A CA 1
ATOM 7089 C C . ILE A 1 1005 ? 76.860 11.887 -64.342 1.00 95.19 1005 ILE A C 1
ATOM 7091 O O . ILE A 1 1005 ? 77.773 11.913 -63.521 1.00 95.19 1005 ILE A O 1
ATOM 7095 N N . GLY A 1 1006 ? 76.672 10.873 -65.183 1.00 92.38 1006 GLY A N 1
ATOM 7096 C CA . GLY A 1 1006 ? 77.508 9.681 -65.202 1.00 92.38 1006 GLY A CA 1
ATOM 7097 C C . GLY A 1 1006 ? 77.989 9.316 -66.597 1.00 92.38 1006 GLY A C 1
ATOM 7098 O O . GLY A 1 1006 ? 77.200 9.097 -67.519 1.00 92.38 1006 GLY A O 1
ATOM 7099 N N . THR A 1 1007 ? 79.302 9.186 -66.723 1.00 90.56 1007 THR A N 1
ATOM 7100 C CA . THR A 1 1007 ? 79.949 8.394 -67.773 1.00 90.56 1007 THR A CA 1
ATOM 7101 C C . THR A 1 1007 ? 80.409 7.048 -67.204 1.00 90.56 1007 THR A C 1
ATOM 7103 O O . THR A 1 1007 ? 80.274 6.794 -66.009 1.00 90.56 1007 THR A O 1
ATOM 7106 N N . VAL A 1 1008 ? 80.933 6.151 -68.039 1.00 87.94 1008 VAL A N 1
ATOM 7107 C CA . VAL A 1 1008 ? 81.624 4.939 -67.569 1.00 87.94 1008 VAL A CA 1
ATOM 7108 C C . VAL A 1 1008 ? 83.115 5.127 -67.822 1.00 87.94 1008 VAL A C 1
ATOM 7110 O O . VAL A 1 1008 ? 83.497 5.425 -68.950 1.00 87.94 1008 VAL A O 1
ATOM 7113 N N . ILE A 1 1009 ? 83.950 4.989 -66.786 1.00 86.31 1009 ILE A N 1
ATOM 7114 C CA . ILE A 1 1009 ? 85.402 5.174 -66.921 1.00 86.31 1009 ILE A CA 1
ATOM 7115 C C . ILE A 1 1009 ? 86.010 4.034 -67.747 1.00 86.31 1009 ILE A C 1
ATOM 7117 O O . ILE A 1 1009 ? 85.778 2.859 -67.460 1.00 86.31 1009 ILE A O 1
ATOM 7121 N N . SER A 1 1010 ? 86.844 4.386 -68.729 1.00 85.00 1010 SER A N 1
ATOM 7122 C CA . SER A 1 1010 ? 87.630 3.428 -69.510 1.00 85.00 1010 SER A CA 1
ATOM 7123 C C . SER A 1 1010 ? 88.626 2.652 -68.637 1.00 85.00 1010 SER A C 1
ATOM 7125 O O . SER A 1 1010 ? 89.457 3.243 -67.945 1.00 85.00 1010 SER A O 1
ATOM 7127 N N . THR A 1 1011 ? 88.581 1.326 -68.717 1.00 84.25 1011 THR A N 1
ATOM 7128 C CA . THR A 1 1011 ? 89.485 0.394 -68.019 1.00 84.25 1011 THR A CA 1
ATOM 7129 C C . THR A 1 1011 ? 90.490 -0.255 -68.986 1.00 84.25 1011 THR A C 1
ATOM 7131 O O . THR A 1 1011 ? 90.553 0.094 -70.165 1.00 84.25 1011 THR A O 1
ATOM 7134 N N . ILE A 1 1012 ? 91.326 -1.181 -68.500 1.00 78.00 1012 ILE A N 1
ATOM 7135 C CA . ILE A 1 1012 ? 92.347 -1.862 -69.317 1.00 78.00 1012 ILE A CA 1
ATOM 7136 C C . ILE A 1 1012 ? 91.688 -2.538 -70.538 1.00 78.00 1012 ILE A C 1
ATOM 7138 O O . ILE A 1 1012 ? 90.690 -3.241 -70.400 1.00 78.00 1012 ILE A O 1
ATOM 7142 N N . ASN A 1 1013 ? 92.271 -2.343 -71.728 1.00 78.81 1013 ASN A N 1
ATOM 7143 C CA . ASN A 1 1013 ? 91.755 -2.775 -73.041 1.00 78.81 1013 ASN A CA 1
ATOM 7144 C C . ASN A 1 1013 ? 90.480 -2.051 -73.534 1.00 78.81 1013 ASN A C 1
ATOM 7146 O O . ASN A 1 1013 ? 89.781 -2.558 -74.414 1.00 78.81 1013 ASN A O 1
ATOM 7150 N N . GLN A 1 1014 ? 90.187 -0.859 -73.009 1.00 87.50 1014 GLN A N 1
ATOM 7151 C CA . GLN A 1 1014 ? 89.209 0.077 -73.570 1.00 87.50 1014 GLN A CA 1
ATOM 7152 C C . GLN A 1 1014 ? 89.936 1.343 -74.054 1.00 87.50 1014 GLN A C 1
ATOM 7154 O O . GLN A 1 1014 ? 90.818 1.844 -73.362 1.00 87.50 1014 GLN A O 1
ATOM 7159 N N . TYR A 1 1015 ? 89.585 1.853 -75.241 1.00 87.06 1015 TYR A N 1
ATOM 7160 C CA . TYR A 1 1015 ? 90.355 2.918 -75.919 1.00 87.06 1015 TYR A CA 1
ATOM 7161 C C . TYR A 1 1015 ? 89.604 4.249 -76.085 1.00 87.06 1015 TYR A C 1
ATOM 7163 O O . TYR A 1 1015 ? 90.097 5.158 -76.753 1.00 87.06 1015 TYR A O 1
ATOM 7171 N N . TYR A 1 1016 ? 88.409 4.370 -75.508 1.00 91.56 1016 TYR A N 1
ATOM 7172 C CA . TYR A 1 1016 ? 87.636 5.611 -75.488 1.00 91.56 1016 TYR A CA 1
ATOM 7173 C C . TYR A 1 1016 ? 88.035 6.493 -74.298 1.00 91.56 1016 TYR A C 1
ATOM 7175 O O . TYR A 1 1016 ? 88.596 6.012 -73.319 1.00 91.56 1016 TYR A O 1
ATOM 7183 N N . THR A 1 1017 ? 87.716 7.786 -74.364 1.00 92.38 1017 THR A N 1
ATOM 7184 C CA . THR A 1 1017 ? 87.878 8.721 -73.234 1.00 92.38 1017 THR A CA 1
ATOM 7185 C C . THR A 1 1017 ? 86.530 9.028 -72.591 1.00 92.38 1017 THR A C 1
ATOM 7187 O O . THR A 1 1017 ? 85.516 9.074 -73.286 1.00 92.38 1017 THR A O 1
ATOM 7190 N N . SER A 1 1018 ? 86.513 9.252 -71.277 1.00 92.12 1018 SER A N 1
ATOM 7191 C CA . SER A 1 1018 ? 85.297 9.426 -70.470 1.00 92.12 1018 SER A CA 1
ATOM 7192 C C . SER A 1 1018 ? 85.423 10.590 -69.482 1.00 92.12 1018 SER A C 1
ATOM 7194 O O . SER A 1 1018 ? 86.444 10.678 -68.796 1.00 92.12 1018 SER A O 1
ATOM 7196 N N . SER A 1 1019 ? 84.403 11.444 -69.360 1.00 93.81 1019 SER A N 1
ATOM 7197 C CA . SER A 1 1019 ? 84.326 12.438 -68.276 1.00 93.81 1019 SER A CA 1
ATOM 7198 C C . SER A 1 1019 ? 82.886 12.856 -67.971 1.00 93.81 1019 SER A C 1
ATOM 7200 O O . SER A 1 1019 ? 82.139 13.165 -68.896 1.00 93.81 1019 SER A O 1
ATOM 7202 N N . ASP A 1 1020 ? 82.483 12.933 -66.702 1.00 94.62 1020 ASP A N 1
ATOM 7203 C CA . ASP A 1 1020 ? 81.131 13.382 -66.334 1.00 94.62 1020 ASP A CA 1
ATOM 7204 C C . ASP A 1 1020 ? 80.899 14.818 -66.819 1.00 94.62 1020 ASP A C 1
ATOM 7206 O O . ASP A 1 1020 ? 79.933 15.080 -67.538 1.00 94.62 1020 ASP A O 1
ATOM 7210 N N . ILE A 1 1021 ? 81.838 15.722 -66.527 1.00 94.81 1021 ILE A N 1
ATOM 7211 C CA . ILE A 1 1021 ? 81.875 17.076 -67.099 1.00 94.81 1021 ILE A CA 1
ATOM 7212 C C . ILE A 1 1021 ? 83.165 17.325 -67.884 1.00 94.81 1021 ILE A C 1
ATOM 7214 O O . ILE A 1 1021 ? 84.211 16.752 -67.578 1.00 94.81 1021 ILE A O 1
ATOM 7218 N N . LEU A 1 1022 ? 83.115 18.207 -68.882 1.00 94.38 1022 LEU A N 1
ATOM 7219 C CA . LEU A 1 1022 ? 84.298 18.718 -69.575 1.00 94.38 1022 LEU A CA 1
ATOM 7220 C C . LEU A 1 1022 ? 84.110 20.198 -69.928 1.00 94.38 1022 LEU A C 1
ATOM 7222 O O . LEU A 1 1022 ? 83.359 20.542 -70.837 1.00 94.38 1022 LEU A O 1
ATOM 7226 N N . GLN A 1 1023 ? 84.811 21.086 -69.222 1.00 93.50 1023 GLN A N 1
ATOM 7227 C CA . GLN A 1 1023 ? 84.840 22.509 -69.565 1.00 93.50 1023 GLN A CA 1
ATOM 7228 C C . GLN A 1 1023 ? 85.953 22.763 -70.596 1.00 93.50 1023 GLN A C 1
ATOM 7230 O O . GLN A 1 1023 ? 87.091 23.109 -70.259 1.00 93.50 1023 GLN A O 1
ATOM 7235 N N . THR A 1 1024 ? 85.644 22.528 -71.872 1.00 92.19 1024 THR A N 1
ATOM 7236 C CA . THR A 1 1024 ? 86.577 22.774 -72.983 1.00 92.19 1024 THR A CA 1
ATOM 7237 C C . THR A 1 1024 ? 86.788 24.280 -73.172 1.00 92.19 1024 THR A C 1
ATOM 7239 O O . THR A 1 1024 ? 87.939 24.720 -73.254 1.00 92.19 1024 THR A O 1
ATOM 7242 N N . ASN A 1 1025 ? 85.703 25.060 -73.093 1.00 90.00 1025 ASN A N 1
ATOM 7243 C CA . ASN A 1 1025 ? 85.680 26.524 -73.027 1.00 90.00 1025 ASN A CA 1
ATOM 7244 C C . ASN A 1 1025 ? 84.632 26.997 -71.991 1.00 90.00 1025 ASN A C 1
ATOM 7246 O O . ASN A 1 1025 ? 83.557 26.390 -71.930 1.00 90.00 1025 ASN A O 1
ATOM 7250 N N . PRO A 1 1026 ? 84.884 28.060 -71.195 1.00 87.94 1026 PRO A N 1
ATOM 7251 C CA . PRO A 1 1026 ? 86.142 28.797 -71.039 1.00 87.94 1026 PRO A CA 1
ATOM 7252 C C . PRO A 1 1026 ? 87.233 27.962 -70.353 1.00 87.94 1026 PRO A C 1
ATOM 7254 O O . PRO A 1 1026 ? 86.948 27.065 -69.565 1.00 87.94 1026 PRO A O 1
ATOM 7257 N N . THR A 1 1027 ? 88.506 28.260 -70.611 1.00 84.81 1027 THR A N 1
ATOM 7258 C CA . THR A 1 1027 ? 89.636 27.501 -70.035 1.00 84.81 1027 THR A CA 1
ATOM 7259 C C . THR A 1 1027 ? 89.993 27.883 -68.593 1.00 84.81 1027 THR A C 1
ATOM 7261 O O . THR A 1 1027 ? 90.816 27.209 -67.976 1.00 84.81 1027 THR A O 1
ATOM 7264 N N . SER A 1 1028 ? 89.376 28.928 -68.034 1.00 81.88 1028 SER A N 1
ATOM 7265 C CA . SER A 1 1028 ? 89.570 29.400 -66.658 1.00 81.88 1028 SER A CA 1
ATOM 7266 C C . SER A 1 1028 ? 88.245 29.851 -66.028 1.00 81.88 1028 SER A C 1
ATOM 7268 O O . SER A 1 1028 ? 87.285 30.162 -66.730 1.00 81.88 1028 SER A O 1
ATOM 7270 N N . VAL A 1 1029 ? 88.191 29.875 -64.691 1.00 79.88 1029 VAL A N 1
ATOM 7271 C CA . VAL A 1 1029 ? 87.036 30.347 -63.907 1.00 79.88 1029 VAL A CA 1
ATOM 7272 C C . VAL A 1 1029 ? 87.451 31.615 -63.164 1.00 79.88 1029 VAL A C 1
ATOM 7274 O O . VAL A 1 1029 ? 88.272 31.560 -62.252 1.00 79.88 1029 VAL A O 1
ATOM 7277 N N . THR A 1 1030 ? 86.909 32.761 -63.574 1.00 74.44 1030 THR A N 1
ATOM 7278 C CA . THR A 1 1030 ? 87.208 34.083 -62.988 1.00 74.44 1030 THR A CA 1
ATOM 7279 C C . THR A 1 1030 ? 86.151 34.552 -61.992 1.00 74.44 1030 THR A C 1
ATOM 7281 O O . THR A 1 1030 ? 86.461 35.334 -61.097 1.00 74.44 1030 THR A O 1
ATOM 7284 N N . ASN A 1 1031 ? 84.920 34.051 -62.115 1.00 75.12 1031 ASN A N 1
ATOM 7285 C CA . ASN A 1 1031 ? 83.831 34.290 -61.181 1.00 75.12 1031 ASN A CA 1
ATOM 7286 C C . ASN A 1 1031 ? 83.223 32.943 -60.745 1.00 75.12 1031 ASN A C 1
ATOM 7288 O O . ASN A 1 1031 ? 82.676 32.232 -61.589 1.00 75.12 1031 ASN A O 1
ATOM 7292 N N . PRO A 1 1032 ? 83.319 32.557 -59.459 1.00 71.88 1032 PRO A N 1
ATOM 7293 C CA . PRO A 1 1032 ? 82.744 31.314 -58.965 1.00 71.88 1032 PRO A CA 1
ATOM 7294 C C . PRO A 1 1032 ? 81.268 31.445 -58.556 1.00 71.88 1032 PRO A C 1
ATOM 7296 O O . PRO A 1 1032 ? 80.736 30.475 -58.016 1.00 71.88 1032 PRO A O 1
ATOM 7299 N N . THR A 1 1033 ? 80.592 32.590 -58.754 1.00 73.12 1033 THR A N 1
ATOM 7300 C CA . THR A 1 1033 ? 79.166 32.691 -58.396 1.00 73.12 1033 THR A CA 1
ATOM 7301 C C . THR A 1 1033 ? 78.343 31.675 -59.171 1.00 73.12 1033 THR A C 1
ATOM 7303 O O . THR A 1 1033 ? 78.396 31.619 -60.403 1.00 73.12 1033 THR A O 1
ATOM 7306 N N . TYR A 1 1034 ? 77.559 30.906 -58.419 1.00 73.56 1034 TYR A N 1
ATOM 7307 C CA . TYR A 1 1034 ? 76.530 30.016 -58.941 1.00 73.56 1034 TYR A CA 1
ATOM 7308 C C . TYR A 1 1034 ? 75.304 30.852 -59.340 1.00 73.56 1034 TYR A C 1
ATOM 7310 O O . TYR A 1 1034 ? 74.343 30.946 -58.581 1.00 73.56 1034 TYR A O 1
ATOM 7318 N N . LEU A 1 1035 ? 75.440 31.562 -60.463 1.00 69.75 1035 LEU A N 1
ATOM 7319 C CA . LEU A 1 1035 ? 74.477 32.419 -61.165 1.00 69.75 1035 LEU A CA 1
ATOM 7320 C C . LEU A 1 1035 ? 75.247 33.163 -62.274 1.00 69.75 1035 LEU A C 1
ATOM 7322 O O . LEU A 1 1035 ? 76.173 33.919 -61.971 1.00 69.75 1035 LEU A O 1
ATOM 7326 N N . ALA A 1 1036 ? 74.846 32.983 -63.537 1.00 68.69 1036 ALA A N 1
ATOM 7327 C CA . ALA A 1 1036 ? 75.269 33.782 -64.698 1.00 68.69 1036 ALA A CA 1
ATOM 7328 C C . ALA A 1 1036 ? 76.791 33.904 -64.966 1.00 68.69 1036 ALA A C 1
ATOM 7330 O O . ALA A 1 1036 ? 77.255 34.907 -65.514 1.00 68.69 1036 ALA A O 1
ATOM 7331 N N . SER A 1 1037 ? 77.564 32.861 -64.654 1.00 80.62 1037 SER A N 1
ATOM 7332 C CA . SER A 1 1037 ? 78.992 32.751 -64.998 1.00 80.62 1037 SER A CA 1
ATOM 7333 C C . SER A 1 1037 ? 79.204 31.876 -66.244 1.00 80.62 1037 SER A C 1
ATOM 7335 O O . SER A 1 1037 ? 78.462 30.920 -66.468 1.00 80.62 1037 SER A O 1
ATOM 7337 N N . ALA A 1 1038 ? 80.217 32.161 -67.066 1.00 85.25 1038 ALA A N 1
ATOM 7338 C CA . ALA A 1 1038 ? 80.570 31.306 -68.207 1.00 85.25 1038 ALA A CA 1
ATOM 7339 C C . ALA A 1 1038 ? 81.126 29.939 -67.753 1.00 85.25 1038 ALA A C 1
ATOM 7341 O O . ALA A 1 1038 ? 81.814 29.858 -66.734 1.00 85.25 1038 ALA A O 1
ATOM 7342 N N . GLY A 1 1039 ? 80.879 28.879 -68.530 1.00 88.06 1039 GLY A N 1
ATOM 7343 C CA . GLY A 1 1039 ? 81.321 27.515 -68.219 1.00 88.06 1039 GLY A CA 1
ATOM 7344 C C . GLY A 1 1039 ? 80.339 26.691 -67.383 1.00 88.06 1039 GLY A C 1
ATOM 7345 O O . GLY A 1 1039 ? 79.128 26.908 -67.422 1.00 88.06 1039 GLY A O 1
ATOM 7346 N N . ILE A 1 1040 ? 80.864 25.690 -66.676 1.00 91.56 1040 ILE A N 1
ATOM 7347 C CA . ILE A 1 1040 ? 80.096 24.685 -65.936 1.00 91.56 1040 ILE A CA 1
ATOM 7348 C C . ILE A 1 1040 ? 79.996 25.094 -64.464 1.00 91.56 1040 ILE A C 1
ATOM 7350 O O . ILE A 1 1040 ? 80.999 25.139 -63.746 1.00 91.56 1040 ILE A O 1
ATOM 7354 N N . GLN A 1 1041 ? 78.768 25.347 -64.010 1.00 88.81 1041 GLN A N 1
ATOM 7355 C CA . GLN A 1 1041 ? 78.457 25.736 -62.637 1.00 88.81 1041 GLN A CA 1
ATOM 7356 C C . GLN A 1 1041 ? 77.758 24.581 -61.898 1.00 88.81 1041 GLN A C 1
ATOM 7358 O O . GLN A 1 1041 ? 76.619 24.226 -62.216 1.00 88.81 1041 GLN A O 1
ATOM 7363 N N . ILE A 1 1042 ? 78.413 23.993 -60.893 1.00 88.88 1042 ILE A N 1
ATOM 7364 C CA . ILE A 1 1042 ? 77.867 22.885 -60.093 1.00 88.88 1042 ILE A CA 1
ATOM 7365 C C . ILE A 1 1042 ? 77.093 23.433 -58.892 1.00 88.88 1042 ILE A C 1
ATOM 7367 O O . ILE A 1 1042 ? 77.667 23.958 -57.941 1.00 88.88 1042 ILE A O 1
ATOM 7371 N N . GLY A 1 1043 ? 75.776 23.279 -58.933 1.00 84.12 1043 GLY A N 1
ATOM 7372 C CA . GLY A 1 1043 ? 74.829 23.693 -57.904 1.00 84.12 1043 GLY A CA 1
ATOM 7373 C C . GLY A 1 1043 ? 74.494 22.631 -56.855 1.00 84.12 1043 GLY A C 1
ATOM 7374 O O . GLY A 1 1043 ? 74.998 21.505 -56.902 1.00 84.12 1043 GLY A O 1
ATOM 7375 N N . PRO A 1 1044 ? 73.585 22.962 -55.921 1.00 82.06 1044 PRO A N 1
ATOM 7376 C CA . PRO A 1 1044 ? 73.207 22.067 -54.837 1.00 82.06 1044 PRO A CA 1
ATOM 7377 C C . PRO A 1 1044 ? 72.536 20.793 -55.366 1.00 82.06 1044 PRO A C 1
ATOM 7379 O O . PRO A 1 1044 ? 71.680 20.835 -56.256 1.00 82.06 1044 PRO A O 1
ATOM 7382 N N . GLY A 1 1045 ? 72.924 19.654 -54.787 1.00 82.94 1045 GLY A N 1
ATOM 7383 C CA . GLY A 1 1045 ? 72.403 18.324 -55.117 1.00 82.94 1045 GLY A CA 1
ATOM 7384 C C . GLY A 1 1045 ? 72.946 17.698 -56.408 1.00 82.94 1045 GLY A C 1
ATOM 7385 O O . GLY A 1 1045 ? 72.504 16.612 -56.764 1.00 82.94 1045 GLY A O 1
ATOM 7386 N N . THR A 1 1046 ? 73.854 18.356 -57.131 1.00 88.94 1046 THR A N 1
ATOM 7387 C CA . THR A 1 1046 ? 74.459 17.793 -58.349 1.00 88.94 1046 THR A CA 1
ATOM 7388 C C . THR A 1 1046 ? 75.528 16.759 -57.999 1.00 88.94 1046 THR A C 1
ATOM 7390 O O . THR A 1 1046 ? 76.431 17.045 -57.214 1.00 88.94 1046 THR A O 1
ATOM 7393 N N . ASP A 1 1047 ? 75.438 15.571 -58.602 1.00 90.81 1047 ASP A N 1
ATOM 7394 C CA . ASP A 1 1047 ? 76.381 14.468 -58.410 1.00 90.81 1047 ASP A CA 1
ATOM 7395 C C . ASP A 1 1047 ? 77.091 14.114 -59.723 1.00 90.81 1047 ASP A C 1
ATOM 7397 O O . ASP A 1 1047 ? 76.470 13.704 -60.704 1.00 90.81 1047 ASP A O 1
ATOM 7401 N N . LEU A 1 1048 ? 78.417 14.248 -59.729 1.00 92.12 1048 LEU A N 1
ATOM 7402 C CA . LEU A 1 1048 ? 79.281 13.712 -60.780 1.00 92.12 1048 LEU A CA 1
ATOM 7403 C C . LEU A 1 1048 ? 79.588 12.256 -60.429 1.00 92.12 1048 LEU A C 1
ATOM 7405 O O . LEU A 1 1048 ? 80.460 12.000 -59.600 1.00 92.12 1048 LEU A O 1
ATOM 7409 N N . VAL A 1 1049 ? 78.853 11.299 -60.989 1.00 91.81 1049 VAL A N 1
ATOM 7410 C CA . VAL A 1 1049 ? 78.828 9.899 -60.527 1.00 91.81 1049 VAL A CA 1
ATOM 7411 C C . VAL A 1 1049 ? 80.233 9.290 -60.456 1.00 91.81 1049 VAL A C 1
ATOM 7413 O O . VAL A 1 1049 ? 80.579 8.674 -59.448 1.00 91.81 1049 VAL A O 1
ATOM 7416 N N . THR A 1 1050 ? 81.075 9.528 -61.464 1.00 89.12 1050 THR A N 1
ATOM 7417 C CA . THR A 1 1050 ? 82.469 9.054 -61.519 1.00 89.12 1050 THR A CA 1
ATOM 7418 C C . THR A 1 1050 ? 83.497 10.076 -61.026 1.00 89.12 1050 THR A C 1
ATOM 7420 O O . THR A 1 1050 ? 84.682 9.760 -60.939 1.00 89.12 1050 THR A O 1
ATOM 7423 N N . LYS A 1 1051 ? 83.046 11.281 -60.650 1.00 91.19 1051 LYS A N 1
ATOM 7424 C CA . LYS A 1 1051 ? 83.850 12.391 -60.108 1.00 91.19 1051 LYS A CA 1
ATOM 7425 C C . LYS A 1 1051 ? 84.919 12.887 -61.098 1.00 91.19 1051 LYS A C 1
ATOM 7427 O O . LYS A 1 1051 ? 85.976 13.370 -60.694 1.00 91.19 1051 LYS A O 1
ATOM 7432 N N . THR A 1 1052 ? 84.645 12.782 -62.402 1.00 89.44 1052 THR A N 1
ATOM 7433 C CA . THR A 1 1052 ? 85.582 13.144 -63.479 1.00 89.44 1052 THR A CA 1
ATOM 7434 C C . THR A 1 1052 ? 85.243 14.489 -64.136 1.00 89.44 1052 THR A C 1
ATOM 7436 O O . THR A 1 1052 ? 84.101 14.759 -64.506 1.00 89.44 1052 THR A O 1
ATOM 7439 N N . ALA A 1 1053 ? 86.267 15.337 -64.298 1.00 88.56 1053 ALA A N 1
ATOM 7440 C CA . ALA A 1 1053 ? 86.160 16.672 -64.906 1.00 88.56 1053 ALA A CA 1
ATOM 7441 C C . ALA A 1 1053 ? 87.174 16.923 -66.047 1.00 88.56 1053 ALA A C 1
ATOM 7443 O O . ALA A 1 1053 ? 87.485 18.065 -66.382 1.00 88.56 1053 ALA A O 1
ATOM 7444 N N . GLY A 1 1054 ? 87.770 15.860 -66.603 1.00 82.44 1054 GLY A N 1
ATOM 7445 C CA . GLY A 1 1054 ? 88.717 15.935 -67.725 1.00 82.44 1054 GLY A CA 1
ATOM 7446 C C . GLY A 1 1054 ? 89.974 16.781 -67.477 1.00 82.44 1054 GLY A C 1
ATOM 7447 O O . GLY A 1 1054 ? 90.599 17.237 -68.432 1.00 82.44 1054 GLY A O 1
ATOM 7448 N N . GLY A 1 1055 ? 90.322 17.043 -66.211 1.00 82.19 1055 GLY A N 1
ATOM 7449 C CA . GLY A 1 1055 ? 91.407 17.954 -65.831 1.00 82.19 1055 GLY A CA 1
ATOM 7450 C C . GLY A 1 1055 ? 91.108 19.441 -66.074 1.00 82.19 1055 GLY A C 1
ATOM 7451 O O . GLY A 1 1055 ? 92.042 20.237 -66.147 1.00 82.19 1055 GLY A O 1
ATOM 7452 N N . ARG A 1 1056 ? 89.834 19.828 -66.236 1.00 86.62 1056 ARG A N 1
ATOM 7453 C CA . ARG A 1 1056 ? 89.398 21.210 -66.501 1.00 86.62 1056 ARG A CA 1
ATOM 7454 C C . ARG A 1 1056 ? 88.775 21.868 -65.258 1.00 86.62 1056 ARG A C 1
ATOM 7456 O O . ARG A 1 1056 ? 88.209 21.160 -64.426 1.00 86.62 1056 ARG A O 1
ATOM 7463 N N . PRO A 1 1057 ? 88.879 23.204 -65.110 1.00 82.25 1057 PRO A N 1
ATOM 7464 C CA . PRO A 1 1057 ? 88.273 23.922 -63.991 1.00 82.25 1057 PRO A CA 1
ATOM 7465 C C . PRO A 1 1057 ? 86.746 24.025 -64.139 1.00 82.25 1057 PRO A C 1
ATOM 7467 O O . PRO A 1 1057 ? 86.221 23.972 -65.247 1.00 82.25 1057 PRO A O 1
ATOM 7470 N N . PHE A 1 1058 ? 86.055 24.199 -63.013 1.00 83.50 1058 PHE A N 1
ATOM 7471 C CA . PHE A 1 1058 ? 84.605 24.404 -62.886 1.00 83.50 1058 PHE A CA 1
ATOM 7472 C C . PHE A 1 1058 ? 84.314 25.160 -61.573 1.00 83.50 1058 PHE A C 1
ATOM 7474 O O . PHE A 1 1058 ? 85.209 25.277 -60.730 1.00 83.50 1058 PHE A O 1
ATOM 7481 N N . SER A 1 1059 ? 83.096 25.678 -61.376 1.00 81.50 1059 SER A N 1
ATOM 7482 C CA . SER A 1 1059 ? 82.678 26.314 -60.109 1.00 81.50 1059 SER A CA 1
ATOM 7483 C C . SER A 1 1059 ? 81.706 25.438 -59.306 1.00 81.50 1059 SER A C 1
ATOM 7485 O O . SER A 1 1059 ? 81.013 24.591 -59.872 1.00 81.50 1059 SER A O 1
ATOM 7487 N N . THR A 1 1060 ? 81.656 25.620 -57.980 1.00 79.75 1060 THR A N 1
ATOM 7488 C CA . THR A 1 1060 ? 80.800 24.844 -57.063 1.00 79.75 1060 THR A CA 1
ATOM 7489 C C . THR A 1 1060 ? 80.042 25.720 -56.057 1.00 79.75 1060 THR A C 1
ATOM 7491 O O . THR A 1 1060 ? 80.554 26.711 -55.531 1.00 79.75 1060 THR A O 1
ATOM 7494 N N . TYR A 1 1061 ? 78.811 25.313 -55.757 1.00 73.25 1061 TYR A N 1
ATOM 7495 C CA . TYR A 1 1061 ? 77.943 25.848 -54.709 1.00 73.25 1061 TYR A CA 1
ATOM 7496 C C . TYR A 1 1061 ? 78.198 25.088 -53.394 1.00 73.25 1061 TYR A C 1
ATOM 7498 O O . TYR A 1 1061 ? 77.795 23.932 -53.261 1.00 73.25 1061 TYR A O 1
ATOM 7506 N N . VAL A 1 1062 ? 78.891 25.709 -52.431 1.00 67.12 1062 VAL A N 1
ATOM 7507 C CA . VAL A 1 1062 ? 79.255 25.095 -51.137 1.00 67.12 1062 VAL A CA 1
ATOM 7508 C C . VAL A 1 1062 ? 79.067 26.099 -49.997 1.00 67.12 1062 VAL A C 1
ATOM 7510 O O . VAL A 1 1062 ? 79.552 27.225 -50.078 1.00 67.12 1062 VAL A O 1
ATOM 7513 N N . TYR A 1 1063 ? 78.391 25.666 -48.929 1.00 70.50 1063 TYR A N 1
ATOM 7514 C CA . TYR A 1 1063 ? 78.088 26.458 -47.733 1.00 70.50 1063 TYR A CA 1
ATOM 7515 C C . TYR A 1 1063 ? 78.068 25.565 -46.484 1.00 70.50 1063 TYR A C 1
ATOM 7517 O O . TYR A 1 1063 ? 77.527 24.459 -46.558 1.00 70.50 1063 TYR A O 1
ATOM 7525 N N . PRO A 1 1064 ? 78.565 26.025 -45.323 1.00 72.81 1064 PRO A N 1
ATOM 7526 C CA . PRO A 1 1064 ? 78.169 25.462 -44.039 1.00 72.81 1064 PRO A CA 1
ATOM 7527 C C . PRO A 1 1064 ? 76.814 26.046 -43.618 1.00 72.81 1064 PRO A C 1
ATOM 7529 O O . PRO A 1 1064 ? 76.665 27.261 -43.524 1.00 72.81 1064 PRO A O 1
ATOM 7532 N N . THR A 1 1065 ? 75.839 25.188 -43.320 1.00 83.19 1065 THR A N 1
ATOM 7533 C CA . THR A 1 1065 ? 74.526 25.602 -42.786 1.00 83.19 1065 THR A CA 1
ATOM 7534 C C . THR A 1 1065 ? 74.590 26.046 -41.324 1.00 83.19 1065 THR A C 1
ATOM 7536 O O . THR A 1 1065 ? 73.649 26.637 -40.812 1.00 83.19 1065 THR A O 1
ATOM 7539 N N . ILE A 1 1066 ? 75.682 25.732 -40.623 1.00 86.25 1066 ILE A N 1
ATOM 7540 C CA . ILE A 1 1066 ? 75.881 26.083 -39.218 1.00 86.25 1066 ILE A CA 1
ATOM 7541 C C . ILE A 1 1066 ? 77.337 26.492 -39.005 1.00 86.25 1066 ILE A C 1
ATOM 7543 O O . ILE A 1 1066 ? 78.251 25.781 -39.431 1.00 86.25 1066 ILE A O 1
ATOM 7547 N N . ILE A 1 1067 ? 77.556 27.602 -38.298 1.00 91.19 1067 ILE A N 1
ATOM 7548 C CA . ILE A 1 1067 ? 78.856 27.947 -37.718 1.00 91.19 1067 ILE A CA 1
ATOM 7549 C C . ILE A 1 1067 ? 78.787 27.683 -36.212 1.00 91.19 1067 ILE A C 1
ATOM 7551 O O . ILE A 1 1067 ? 78.058 28.357 -35.482 1.00 91.19 1067 ILE A O 1
ATOM 7555 N N . TYR A 1 1068 ? 79.560 26.699 -35.755 1.00 90.19 1068 TYR A N 1
ATOM 7556 C CA . TYR A 1 1068 ? 79.671 26.338 -34.343 1.00 90.19 1068 TYR A CA 1
ATOM 7557 C C . TYR A 1 1068 ? 80.789 27.106 -33.637 1.00 90.19 1068 TYR A C 1
ATOM 7559 O O . TYR A 1 1068 ? 81.883 27.268 -34.178 1.00 90.19 1068 TYR A O 1
ATOM 7567 N N . TYR A 1 1069 ? 80.515 27.501 -32.398 1.00 92.06 1069 TYR A N 1
ATOM 7568 C CA . TYR A 1 1069 ? 81.437 28.120 -31.454 1.00 92.06 1069 TYR A CA 1
ATOM 7569 C C . TYR A 1 1069 ? 81.285 27.406 -30.102 1.00 92.06 1069 TYR A C 1
ATOM 7571 O O . TYR A 1 1069 ? 80.173 27.265 -29.599 1.00 92.06 1069 TYR A O 1
ATOM 7579 N N . GLY A 1 1070 ? 82.370 26.943 -29.485 1.00 89.00 1070 GLY A N 1
ATOM 7580 C CA . GLY A 1 1070 ? 82.316 26.250 -28.192 1.00 89.00 1070 GLY A CA 1
ATOM 7581 C C . GLY A 1 1070 ? 83.436 26.688 -27.262 1.00 89.00 1070 GLY A C 1
ATOM 7582 O O . GLY A 1 1070 ? 84.598 26.610 -27.635 1.00 89.00 1070 GLY A O 1
ATOM 7583 N N . LEU A 1 1071 ? 83.116 27.142 -26.055 1.00 88.38 1071 LEU A N 1
ATOM 7584 C CA . LEU A 1 1071 ? 84.063 27.635 -25.058 1.00 88.38 1071 LEU A CA 1
ATOM 7585 C C . LEU A 1 1071 ? 83.969 26.793 -23.792 1.00 88.38 1071 LEU A C 1
ATOM 7587 O O . LEU A 1 1071 ? 82.888 26.651 -23.232 1.00 88.38 1071 LEU A O 1
ATOM 7591 N N . LYS A 1 1072 ? 85.098 26.280 -23.303 1.00 88.31 1072 LYS A N 1
ATOM 7592 C CA . LYS A 1 1072 ? 85.156 25.460 -22.081 1.00 88.31 1072 LYS A CA 1
ATOM 7593 C C . LYS A 1 1072 ? 85.869 26.191 -20.937 1.00 88.31 1072 LYS A C 1
ATOM 7595 O O . LYS A 1 1072 ? 86.980 26.683 -21.142 1.00 88.31 1072 LYS A O 1
ATOM 7600 N N . GLY A 1 1073 ? 85.276 26.228 -19.742 1.00 87.06 1073 GLY A N 1
ATOM 7601 C CA . GLY A 1 1073 ? 85.758 26.981 -18.568 1.00 87.06 1073 GLY A CA 1
ATOM 7602 C C . GLY A 1 1073 ? 84.733 27.980 -18.009 1.00 87.06 1073 GLY A C 1
ATOM 7603 O O . GLY A 1 1073 ? 83.619 28.072 -18.519 1.00 87.06 1073 GLY A O 1
ATOM 7604 N N . ASN A 1 1074 ? 85.097 28.742 -16.966 1.00 85.88 1074 ASN A N 1
ATOM 7605 C CA . ASN A 1 1074 ? 84.227 29.786 -16.402 1.00 85.88 1074 ASN A CA 1
ATOM 7606 C C . ASN A 1 1074 ? 84.443 31.119 -17.132 1.00 85.88 1074 ASN A C 1
ATOM 7608 O O . ASN A 1 1074 ? 85.579 31.541 -17.323 1.00 85.88 1074 ASN A O 1
ATOM 7612 N N . ILE A 1 1075 ? 83.372 31.842 -17.454 1.00 84.00 1075 ILE A N 1
ATOM 7613 C CA . ILE A 1 1075 ? 83.427 33.116 -18.191 1.00 84.00 1075 ILE A CA 1
ATOM 7614 C C . ILE A 1 1075 ? 84.160 34.219 -17.404 1.00 84.00 1075 ILE A C 1
ATOM 7616 O O . ILE A 1 1075 ? 84.846 35.046 -18.001 1.00 84.00 1075 ILE A O 1
ATOM 7620 N N . LYS A 1 1076 ? 84.119 34.194 -16.064 1.00 78.56 1076 LYS A N 1
ATOM 7621 C CA . LYS A 1 1076 ? 84.932 35.083 -15.204 1.00 78.56 1076 LYS A CA 1
ATOM 7622 C C . LYS A 1 1076 ? 86.451 34.926 -15.372 1.00 78.56 1076 LYS A C 1
ATOM 7624 O O . LYS A 1 1076 ? 87.172 35.815 -14.938 1.00 78.56 1076 LYS A O 1
ATOM 7629 N N . ASP A 1 1077 ? 86.918 33.805 -15.930 1.00 80.50 1077 ASP A N 1
ATOM 7630 C CA . ASP A 1 1077 ? 88.344 33.533 -16.148 1.00 80.50 1077 ASP A CA 1
ATOM 7631 C C . ASP A 1 1077 ? 88.833 34.152 -17.485 1.00 80.50 1077 ASP A C 1
ATOM 7633 O O . ASP A 1 1077 ? 89.987 33.971 -17.868 1.00 80.50 1077 ASP A O 1
ATOM 7637 N N . GLY A 1 1078 ? 87.949 34.868 -18.200 1.00 71.38 1078 GLY A N 1
ATOM 7638 C CA . GLY A 1 1078 ? 88.252 35.706 -19.362 1.00 71.38 1078 GLY A CA 1
ATOM 7639 C C . GLY A 1 1078 ? 88.444 37.191 -19.012 1.00 71.38 1078 GLY A C 1
ATOM 7640 O O . GLY A 1 1078 ? 88.087 37.653 -17.926 1.00 71.38 1078 GLY A O 1
ATOM 7641 N N . ASN A 1 1079 ? 88.998 37.960 -19.954 1.00 64.69 1079 ASN A N 1
ATOM 7642 C CA . ASN A 1 1079 ? 89.592 39.279 -19.674 1.00 64.69 1079 ASN A CA 1
ATOM 7643 C C . ASN A 1 1079 ? 88.610 40.479 -19.677 1.00 64.69 1079 ASN A C 1
ATOM 7645 O O . ASN A 1 1079 ? 88.944 41.531 -19.140 1.00 64.69 1079 ASN A O 1
ATOM 7649 N N . SER A 1 1080 ? 87.419 40.364 -20.286 1.00 68.62 1080 SER A N 1
ATOM 7650 C CA . SER A 1 1080 ? 86.267 41.311 -20.164 1.00 68.62 1080 SER A CA 1
ATOM 7651 C C . SER A 1 1080 ? 85.130 41.062 -21.174 1.00 68.62 1080 SER A C 1
ATOM 7653 O O . SER A 1 1080 ? 84.045 41.622 -21.018 1.00 68.62 1080 SER A O 1
ATOM 7655 N N . GLY A 1 1081 ? 85.358 40.225 -22.188 1.00 77.75 1081 GLY A N 1
ATOM 7656 C CA . GLY A 1 1081 ? 84.454 40.017 -23.327 1.00 77.75 1081 GLY A CA 1
ATOM 7657 C C . GLY A 1 1081 ? 85.169 40.324 -24.646 1.00 77.75 1081 GLY A C 1
ATOM 7658 O O . GLY A 1 1081 ? 86.175 41.026 -24.639 1.00 77.75 1081 GLY A O 1
ATOM 7659 N N . GLY A 1 1082 ? 84.706 39.757 -25.759 1.00 87.81 1082 GLY A N 1
ATOM 7660 C CA . GLY A 1 1082 ? 85.393 39.822 -27.053 1.00 87.81 1082 GLY A CA 1
ATOM 7661 C C . GLY A 1 1082 ? 84.874 38.815 -28.083 1.00 87.81 1082 GLY A C 1
ATOM 7662 O O . GLY A 1 1082 ? 83.847 38.166 -27.889 1.00 87.81 1082 GLY A O 1
ATOM 7663 N N . TRP A 1 1083 ? 85.597 38.682 -29.188 1.00 90.62 1083 TRP A N 1
ATOM 7664 C CA . TRP A 1 1083 ? 85.236 37.912 -30.375 1.00 90.62 1083 TRP A CA 1
ATOM 7665 C C . TRP A 1 1083 ? 85.500 36.414 -30.228 1.00 90.62 1083 TRP A C 1
ATOM 7667 O O . TRP A 1 1083 ? 86.476 35.977 -29.613 1.00 90.62 1083 TRP A O 1
ATOM 7677 N N . LEU A 1 1084 ? 84.630 35.610 -30.838 1.00 91.19 1084 LEU A N 1
ATOM 7678 C CA . LEU A 1 1084 ? 84.731 34.158 -30.857 1.00 91.19 1084 LEU A CA 1
ATOM 7679 C C . LEU A 1 1084 ? 85.240 33.651 -32.211 1.00 91.19 1084 LEU A C 1
ATOM 7681 O O . LEU A 1 1084 ? 84.835 34.127 -33.272 1.00 91.19 1084 LEU A O 1
ATOM 7685 N N . TRP A 1 1085 ? 86.113 32.645 -32.170 1.00 89.00 1085 TRP A N 1
ATOM 7686 C CA . TRP A 1 1085 ? 86.621 31.949 -33.353 1.00 89.00 1085 TRP A CA 1
ATOM 7687 C C . TRP A 1 1085 ? 85.716 30.750 -33.685 1.00 89.00 1085 TRP A C 1
ATOM 7689 O O . TRP A 1 1085 ? 85.394 29.997 -32.763 1.00 89.00 1085 TRP A O 1
ATOM 7699 N N . PRO A 1 1086 ? 85.332 30.525 -34.959 1.00 88.12 1086 PRO A N 1
ATOM 7700 C CA . PRO A 1 1086 ? 84.614 29.317 -35.364 1.00 88.12 1086 PRO A CA 1
ATOM 7701 C C . PRO A 1 1086 ? 85.375 28.041 -34.968 1.00 88.12 1086 PRO A C 1
ATOM 7703 O O . PRO A 1 1086 ? 86.555 27.897 -35.288 1.00 88.12 1086 PRO A O 1
ATOM 7706 N N . GLY A 1 1087 ? 84.701 27.111 -34.290 1.00 86.69 1087 GLY A N 1
ATOM 7707 C CA . GLY A 1 1087 ? 85.292 25.915 -33.683 1.00 86.69 1087 GLY A CA 1
ATOM 7708 C C . GLY A 1 1087 ? 85.170 25.896 -32.155 1.00 86.69 1087 GLY A C 1
ATOM 7709 O O . GLY A 1 1087 ? 84.295 26.541 -31.581 1.00 86.69 1087 GLY A O 1
ATOM 7710 N N . THR A 1 1088 ? 86.045 25.144 -31.482 1.00 84.06 1088 THR A N 1
ATOM 7711 C CA . THR A 1 1088 ? 86.016 24.975 -30.017 1.00 84.06 1088 THR A CA 1
ATOM 7712 C C . THR A 1 1088 ? 87.329 25.433 -29.383 1.00 84.06 1088 THR A C 1
ATOM 7714 O O . THR A 1 1088 ? 88.397 25.012 -29.817 1.00 84.06 1088 THR A O 1
ATOM 7717 N N . GLN A 1 1089 ? 87.244 26.255 -28.337 1.00 85.56 1089 GLN A N 1
ATOM 7718 C CA . GLN A 1 1089 ? 88.353 26.856 -27.592 1.00 85.56 1089 GLN A CA 1
ATOM 7719 C C . GLN A 1 1089 ? 88.159 26.711 -26.067 1.00 85.56 1089 GLN A C 1
ATOM 7721 O O . GLN A 1 1089 ? 87.098 26.322 -25.572 1.00 85.56 1089 GLN A O 1
ATOM 7726 N N . LYS A 1 1090 ? 89.199 27.029 -25.291 1.00 87.94 1090 LYS A N 1
ATOM 7727 C CA . LYS A 1 1090 ? 89.148 27.119 -23.822 1.00 87.94 1090 LYS A CA 1
ATOM 7728 C C . LYS A 1 1090 ? 89.122 28.593 -23.402 1.00 87.94 1090 LYS A C 1
ATOM 7730 O O . LYS A 1 1090 ? 89.824 29.394 -24.007 1.00 87.94 1090 LYS A O 1
ATOM 7735 N N . ILE A 1 1091 ? 88.367 28.937 -22.358 1.00 85.38 1091 ILE A N 1
ATOM 7736 C CA . ILE A 1 1091 ? 88.384 30.288 -21.775 1.00 85.38 1091 ILE A CA 1
ATOM 7737 C C . ILE A 1 1091 ? 89.731 30.535 -21.071 1.00 85.38 1091 ILE A C 1
ATOM 7739 O O . ILE A 1 1091 ? 90.237 29.660 -20.355 1.00 85.38 1091 ILE A O 1
ATOM 7743 N N . SER A 1 1092 ? 90.321 31.709 -21.303 1.00 83.12 1092 SER A N 1
ATOM 7744 C CA . SER A 1 1092 ? 91.593 32.153 -20.721 1.00 83.12 1092 SER A CA 1
ATOM 7745 C C . SER A 1 1092 ? 91.695 33.685 -20.709 1.00 83.12 1092 SER A C 1
ATOM 7747 O O . SER A 1 1092 ? 90.870 34.384 -21.291 1.00 83.12 1092 SER A O 1
ATOM 7749 N N . ASN A 1 1093 ? 92.775 34.220 -20.136 1.00 78.25 1093 ASN A N 1
ATOM 7750 C CA . ASN A 1 1093 ? 93.083 35.655 -20.174 1.00 78.25 1093 ASN A CA 1
ATOM 7751 C C . ASN A 1 1093 ? 93.254 36.225 -21.604 1.00 78.25 1093 ASN A C 1
ATOM 7753 O O . ASN A 1 1093 ? 93.219 37.443 -21.773 1.00 78.25 1093 ASN A O 1
ATOM 7757 N N . ASP A 1 1094 ? 93.423 35.365 -22.613 1.00 74.19 1094 ASP A N 1
ATOM 7758 C CA . ASP A 1 1094 ? 93.588 35.735 -24.026 1.00 74.19 1094 ASP A CA 1
ATOM 7759 C C . ASP A 1 1094 ? 92.313 35.492 -24.856 1.00 74.19 1094 ASP A C 1
ATOM 7761 O O . ASP A 1 1094 ? 92.277 35.823 -26.040 1.00 74.19 1094 ASP A O 1
ATOM 7765 N N . PHE A 1 1095 ? 91.278 34.871 -24.269 1.00 78.31 1095 PHE A N 1
ATOM 7766 C CA . PHE A 1 1095 ? 90.074 34.470 -24.992 1.00 78.31 1095 PHE A CA 1
ATOM 7767 C C . PHE A 1 1095 ? 88.803 34.559 -24.116 1.00 78.31 1095 PHE A C 1
ATOM 7769 O O . PHE A 1 1095 ? 88.729 33.850 -23.105 1.00 78.31 1095 PHE A O 1
ATOM 7776 N N . PRO A 1 1096 ? 87.752 35.328 -24.489 1.00 83.19 1096 PRO A N 1
ATOM 7777 C CA . PRO A 1 1096 ? 87.449 35.861 -25.832 1.00 83.19 1096 PRO A CA 1
ATOM 7778 C C . PRO A 1 1096 ? 88.446 36.872 -26.410 1.00 83.19 1096 PRO A C 1
ATOM 7780 O O . PRO A 1 1096 ? 89.033 37.661 -25.676 1.00 83.19 1096 PRO A O 1
ATOM 7783 N N . ASP A 1 1097 ? 88.637 36.812 -27.728 1.00 84.00 1097 ASP A N 1
ATOM 7784 C CA . ASP A 1 1097 ? 89.668 37.547 -28.468 1.00 84.00 1097 ASP A CA 1
ATOM 7785 C C . ASP A 1 1097 ? 89.283 39.025 -28.632 1.00 84.00 1097 ASP A C 1
ATOM 7787 O O . ASP A 1 1097 ? 88.243 39.344 -29.199 1.00 84.00 1097 ASP A O 1
ATOM 7791 N N . THR A 1 1098 ? 90.108 39.949 -28.149 1.00 83.31 1098 THR A N 1
ATOM 7792 C CA . THR A 1 1098 ? 89.848 41.400 -28.224 1.00 83.31 1098 THR A CA 1
ATOM 7793 C C . THR A 1 1098 ? 90.603 42.104 -29.356 1.00 83.31 1098 THR A C 1
ATOM 7795 O O . THR A 1 1098 ? 90.561 43.332 -29.458 1.00 83.31 1098 THR A O 1
ATOM 7798 N N . THR A 1 1099 ? 91.301 41.359 -30.219 1.00 82.19 1099 THR A N 1
ATOM 7799 C CA . THR A 1 1099 ? 92.148 41.927 -31.276 1.00 82.19 1099 THR A CA 1
ATOM 7800 C C . THR A 1 1099 ? 91.356 42.433 -32.490 1.00 82.19 1099 THR A C 1
ATOM 7802 O O . THR A 1 1099 ? 90.174 42.141 -32.685 1.00 82.19 1099 THR A O 1
ATOM 7805 N N . SER A 1 1100 ? 92.022 43.247 -33.317 1.00 78.81 1100 SER A N 1
ATOM 7806 C CA . SER A 1 1100 ? 91.488 43.784 -34.570 1.00 78.81 1100 SER A CA 1
ATOM 7807 C C . SER A 1 1100 ? 92.450 43.462 -35.725 1.00 78.81 1100 SER A C 1
ATOM 7809 O O . SER A 1 1100 ? 93.651 43.700 -35.572 1.00 78.81 1100 SER A O 1
ATOM 7811 N N . PRO A 1 1101 ? 91.973 42.953 -36.880 1.00 81.69 1101 PRO A N 1
ATOM 7812 C CA . PRO A 1 1101 ? 90.568 42.736 -37.231 1.00 81.69 1101 PRO A CA 1
ATOM 7813 C C . PRO A 1 1101 ? 89.939 41.548 -36.474 1.00 81.69 1101 PRO A C 1
ATOM 7815 O O . PRO A 1 1101 ? 90.608 40.530 -36.308 1.00 81.69 1101 PRO A O 1
ATOM 7818 N N . PRO A 1 1102 ? 88.656 41.636 -36.076 1.00 85.44 1102 PRO A N 1
ATOM 7819 C CA . PRO A 1 1102 ? 87.972 40.565 -35.356 1.00 85.44 1102 PRO A CA 1
ATOM 7820 C C . PRO A 1 1102 ? 87.969 39.222 -36.084 1.00 85.44 1102 PRO A C 1
ATOM 7822 O O . PRO A 1 1102 ? 87.790 39.175 -37.306 1.00 85.44 1102 PRO A O 1
ATOM 7825 N N . ALA A 1 1103 ? 88.062 38.133 -35.318 1.00 85.38 1103 ALA A N 1
ATOM 7826 C CA . ALA A 1 1103 ? 87.918 36.761 -35.799 1.00 85.38 1103 ALA A CA 1
ATOM 7827 C C . ALA A 1 1103 ? 86.658 36.581 -36.661 1.00 85.38 1103 ALA A C 1
ATOM 7829 O O . ALA A 1 1103 ? 85.596 37.115 -36.330 1.00 85.38 1103 ALA A O 1
ATOM 7830 N N . TYR A 1 1104 ? 86.767 35.857 -37.781 1.00 89.50 1104 TYR A N 1
ATOM 7831 C CA . TYR A 1 1104 ? 85.681 35.778 -38.759 1.00 89.50 1104 TYR A CA 1
ATOM 7832 C C . TYR A 1 1104 ? 85.555 34.450 -39.498 1.00 89.50 1104 TYR A C 1
ATOM 7834 O O . TYR A 1 1104 ? 86.532 33.750 -39.755 1.00 89.50 1104 TYR A O 1
ATOM 7842 N N . PHE A 1 1105 ? 84.333 34.179 -39.953 1.00 91.00 1105 PHE A N 1
ATOM 7843 C CA . PHE A 1 1105 ? 84.044 33.248 -41.038 1.00 91.00 1105 PHE A CA 1
ATOM 7844 C C . PHE A 1 1105 ? 83.848 34.024 -42.353 1.00 91.00 1105 PHE A C 1
ATOM 7846 O O . PHE A 1 1105 ? 83.064 34.974 -42.385 1.00 91.00 1105 PHE A O 1
ATOM 7853 N N . ARG A 1 1106 ? 84.548 33.655 -43.441 1.00 88.38 1106 ARG A N 1
ATOM 7854 C CA . ARG A 1 1106 ? 84.375 34.290 -44.767 1.00 88.38 1106 ARG A CA 1
ATOM 7855 C C . ARG A 1 1106 ? 83.319 33.561 -45.590 1.00 88.38 1106 ARG A C 1
ATOM 7857 O O . ARG A 1 1106 ? 83.487 32.396 -45.940 1.00 88.38 1106 ARG A O 1
ATOM 7864 N N . VAL A 1 1107 ? 82.310 34.308 -46.007 1.00 85.62 1107 VAL A N 1
ATOM 7865 C CA . VAL A 1 1107 ? 81.205 33.857 -46.852 1.00 85.62 1107 VAL A CA 1
ATOM 7866 C C . VAL A 1 1107 ? 81.710 33.578 -48.279 1.00 85.62 1107 VAL A C 1
ATOM 7868 O O . VAL A 1 1107 ? 82.353 34.429 -48.896 1.00 85.62 1107 VAL A O 1
ATOM 7871 N N . GLN A 1 1108 ? 81.475 32.370 -48.807 1.00 77.94 1108 GLN A N 1
ATOM 7872 C CA . GLN A 1 1108 ? 81.965 31.943 -50.136 1.00 77.94 1108 GLN A CA 1
ATOM 7873 C C . GLN A 1 1108 ? 80.950 32.137 -51.274 1.00 77.94 1108 GLN A C 1
ATOM 7875 O O . GLN A 1 1108 ? 81.348 32.240 -52.431 1.00 77.94 1108 GLN A O 1
ATOM 7880 N N . GLN A 1 1109 ? 79.667 32.201 -50.938 1.00 76.81 1109 GLN A N 1
ATOM 7881 C CA . GLN A 1 1109 ? 78.504 32.408 -51.806 1.00 76.81 1109 GLN A CA 1
ATOM 7882 C C . GLN A 1 1109 ? 77.433 33.124 -50.941 1.00 76.81 1109 GLN A C 1
ATOM 7884 O O . GLN A 1 1109 ? 77.538 33.030 -49.718 1.00 76.81 1109 GLN A O 1
ATOM 7889 N N . PRO A 1 1110 ? 76.419 33.833 -51.474 1.00 82.56 1110 PRO A N 1
ATOM 7890 C CA . PRO A 1 1110 ? 75.509 34.636 -50.642 1.00 82.56 1110 PRO A CA 1
ATOM 7891 C C . PRO A 1 1110 ? 74.604 33.774 -49.744 1.00 82.56 1110 PRO A C 1
ATOM 7893 O O . PRO A 1 1110 ? 74.034 32.800 -50.238 1.00 82.56 1110 PRO A O 1
ATOM 7896 N N . SER A 1 1111 ? 74.450 34.152 -48.468 1.00 84.44 1111 SER A N 1
ATOM 7897 C CA . SER A 1 1111 ? 73.696 33.419 -47.427 1.00 84.44 1111 SER A CA 1
ATOM 7898 C C . SER A 1 1111 ? 72.784 34.336 -46.607 1.00 84.44 1111 SER A C 1
ATOM 7900 O O . SER A 1 1111 ? 72.914 35.562 -46.630 1.00 84.44 1111 SER A O 1
ATOM 7902 N N . LEU A 1 1112 ? 71.901 33.739 -45.811 1.00 87.62 1112 LEU A N 1
ATOM 7903 C CA . LEU A 1 1112 ? 71.109 34.385 -44.767 1.00 87.62 1112 LEU A CA 1
ATOM 7904 C C . LEU A 1 1112 ? 71.547 33.888 -43.388 1.00 87.62 1112 LEU A C 1
ATOM 7906 O O . LEU A 1 1112 ? 71.473 32.697 -43.107 1.00 87.62 1112 LEU A O 1
ATOM 7910 N N . ILE A 1 1113 ? 71.914 34.802 -42.491 1.00 90.81 1113 ILE A N 1
ATOM 7911 C CA . ILE A 1 1113 ? 71.897 34.520 -41.053 1.00 90.81 1113 ILE A CA 1
ATOM 7912 C C . ILE A 1 1113 ? 70.432 34.423 -40.630 1.00 90.81 1113 ILE A C 1
ATOM 7914 O O . ILE A 1 1113 ? 69.643 35.325 -40.929 1.00 90.81 1113 ILE A O 1
ATOM 7918 N N . SER A 1 1114 ? 70.083 33.318 -39.980 1.00 91.62 1114 SER A N 1
ATOM 7919 C CA . SER A 1 1114 ? 68.707 32.933 -39.640 1.00 91.62 1114 SER A CA 1
ATOM 7920 C C . SER A 1 1114 ? 68.485 32.714 -38.145 1.00 91.62 1114 SER A C 1
ATOM 7922 O O . SER A 1 1114 ? 67.350 32.802 -37.685 1.00 91.62 1114 SER A O 1
ATOM 7924 N N . GLY A 1 1115 ? 69.552 32.484 -37.377 1.00 92.38 1115 GLY A N 1
ATOM 7925 C CA . GLY A 1 1115 ? 69.446 32.260 -35.944 1.00 92.38 1115 GLY A CA 1
ATOM 7926 C C . GLY A 1 1115 ? 70.760 32.380 -35.191 1.00 92.38 1115 GLY A C 1
ATOM 7927 O O . GLY A 1 1115 ? 71.844 32.210 -35.754 1.00 92.38 1115 GLY A O 1
ATOM 7928 N N . LEU A 1 1116 ? 70.625 32.643 -33.895 1.00 94.12 1116 LEU A N 1
ATOM 7929 C CA . LEU A 1 1116 ? 71.670 32.504 -32.890 1.00 94.12 1116 LEU A CA 1
ATOM 7930 C C . LEU A 1 1116 ? 71.102 31.692 -31.725 1.00 94.12 1116 LEU A C 1
ATOM 7932 O O . LEU A 1 1116 ? 70.228 32.178 -31.009 1.00 94.12 1116 LEU A O 1
ATOM 7936 N N . ALA A 1 1117 ? 71.604 30.481 -31.514 1.00 93.44 1117 ALA A N 1
ATOM 7937 C CA . ALA A 1 1117 ? 71.298 29.665 -30.341 1.00 93.44 1117 ALA A CA 1
ATOM 7938 C C . ALA A 1 1117 ? 72.552 29.500 -29.483 1.00 93.44 1117 ALA A C 1
ATOM 7940 O O . ALA A 1 1117 ? 73.655 29.406 -30.017 1.00 93.44 1117 ALA A O 1
ATOM 7941 N N . ALA A 1 1118 ? 72.404 29.457 -28.161 1.00 94.06 1118 ALA A N 1
ATOM 7942 C CA . ALA A 1 1118 ? 73.498 29.126 -27.262 1.00 94.06 1118 ALA A CA 1
ATOM 7943 C C . ALA A 1 1118 ? 73.019 28.484 -25.955 1.00 94.06 1118 ALA A C 1
ATOM 7945 O O . ALA A 1 1118 ? 71.879 28.667 -25.520 1.00 94.06 1118 ALA A O 1
ATOM 7946 N N . SER A 1 1119 ? 73.937 27.791 -25.289 1.00 94.25 1119 SER A N 1
ATOM 7947 C CA . SER A 1 1119 ? 73.742 27.217 -23.961 1.00 94.25 1119 SER A CA 1
ATOM 7948 C C . SER A 1 1119 ? 74.967 27.408 -23.072 1.00 94.25 1119 SER A C 1
ATOM 7950 O O . SER A 1 1119 ? 76.091 27.529 -23.555 1.00 94.25 1119 SER A O 1
ATOM 7952 N N . LEU A 1 1120 ? 74.727 27.434 -21.765 1.00 92.12 1120 LEU A N 1
ATOM 7953 C CA . LEU A 1 1120 ? 75.692 27.512 -20.679 1.00 92.12 1120 LEU A CA 1
ATOM 7954 C C . LEU A 1 1120 ? 75.468 26.315 -19.749 1.00 92.12 1120 LEU A C 1
ATOM 7956 O O . LEU A 1 1120 ? 74.337 26.045 -19.348 1.00 92.12 1120 LEU A O 1
ATOM 7960 N N . ASN A 1 1121 ? 76.539 25.637 -19.345 1.00 90.75 1121 ASN A N 1
ATOM 7961 C CA . ASN A 1 1121 ? 76.487 24.565 -18.343 1.00 90.75 1121 ASN A CA 1
ATOM 7962 C C . ASN A 1 1121 ? 76.124 25.100 -16.943 1.00 90.75 1121 ASN A C 1
ATOM 7964 O O . ASN A 1 1121 ? 75.396 24.460 -16.187 1.00 90.75 1121 ASN A O 1
ATOM 7968 N N . ILE A 1 1122 ? 76.596 26.304 -16.608 1.00 89.81 1122 ILE A N 1
ATOM 7969 C CA . ILE A 1 1122 ? 76.226 27.027 -15.384 1.00 89.81 1122 ILE A CA 1
ATOM 7970 C C . ILE A 1 1122 ? 75.686 28.403 -15.779 1.00 89.81 1122 ILE A C 1
ATOM 7972 O O . ILE A 1 1122 ? 76.296 29.100 -16.587 1.00 89.81 1122 ILE A O 1
ATOM 7976 N N . ALA A 1 1123 ? 74.545 28.803 -15.211 1.00 88.12 1123 ALA A N 1
ATOM 7977 C CA . ALA A 1 1123 ? 73.957 30.127 -15.423 1.00 88.12 1123 ALA A CA 1
ATOM 7978 C C . ALA A 1 1123 ? 74.773 31.239 -14.716 1.00 88.12 1123 ALA A C 1
ATOM 7980 O O . ALA A 1 1123 ? 75.469 30.963 -13.740 1.00 88.12 1123 ALA A O 1
ATOM 7981 N N . PRO A 1 1124 ? 74.662 32.518 -15.127 1.00 86.31 1124 PRO A N 1
ATOM 7982 C CA . PRO A 1 1124 ? 75.429 33.629 -14.549 1.00 86.31 1124 PRO A CA 1
ATOM 7983 C C . PRO A 1 1124 ? 75.409 33.770 -13.014 1.00 86.31 1124 PRO A C 1
ATOM 7985 O O . PRO A 1 1124 ? 76.421 34.179 -12.442 1.00 86.31 1124 PRO A O 1
ATOM 7988 N N . ALA A 1 1125 ? 74.289 33.405 -12.376 1.00 76.69 1125 ALA A N 1
ATOM 7989 C CA . ALA A 1 1125 ? 73.989 33.416 -10.938 1.00 76.69 1125 ALA A CA 1
ATOM 7990 C C . ALA A 1 1125 ? 74.252 34.735 -10.174 1.00 76.69 1125 ALA A C 1
ATOM 7992 O O . ALA A 1 1125 ? 75.377 35.202 -10.000 1.00 76.69 1125 ALA A O 1
ATOM 7993 N N . GLY A 1 1126 ? 73.179 35.294 -9.608 1.00 70.69 1126 GLY A N 1
ATOM 7994 C CA . GLY A 1 1126 ? 73.200 36.512 -8.791 1.00 70.69 1126 GLY A CA 1
ATOM 7995 C C . GLY A 1 1126 ? 72.481 37.691 -9.448 1.00 70.69 1126 GLY A C 1
ATOM 7996 O O . GLY A 1 1126 ? 72.388 37.791 -10.671 1.00 70.69 1126 GLY A O 1
ATOM 7997 N N . THR A 1 1127 ? 71.943 38.593 -8.627 1.00 71.69 1127 THR A N 1
ATOM 7998 C CA . THR A 1 1127 ? 71.165 39.749 -9.093 1.00 71.69 1127 THR A CA 1
ATOM 7999 C C . THR A 1 1127 ? 71.997 40.620 -10.038 1.00 71.69 1127 THR A C 1
ATOM 8001 O O . THR A 1 1127 ? 73.122 41.000 -9.712 1.00 71.69 1127 THR A O 1
ATOM 8004 N N . ASN A 1 1128 ? 71.435 40.941 -11.206 1.00 74.38 1128 ASN A N 1
ATOM 8005 C CA . ASN A 1 1128 ? 72.075 41.716 -12.278 1.00 74.38 1128 ASN A CA 1
ATOM 8006 C C . ASN A 1 1128 ? 73.358 41.083 -12.864 1.00 74.38 1128 ASN A C 1
ATOM 8008 O O . ASN A 1 1128 ? 74.259 41.813 -13.280 1.00 74.38 1128 ASN A O 1
ATOM 8012 N N . LYS A 1 1129 ? 73.458 39.744 -12.908 1.00 82.81 1129 LYS A N 1
ATOM 8013 C CA . LYS A 1 1129 ? 74.493 39.038 -13.684 1.00 82.81 1129 LYS A CA 1
ATOM 8014 C C . LYS A 1 1129 ? 73.951 38.532 -15.016 1.00 82.81 1129 LYS A C 1
ATOM 8016 O O . LYS A 1 1129 ? 72.943 37.828 -15.031 1.00 82.81 1129 LYS A O 1
ATOM 8021 N N . THR A 1 1130 ? 74.631 38.875 -16.110 1.00 87.19 1130 THR A N 1
ATOM 8022 C CA . THR A 1 1130 ? 74.269 38.436 -17.464 1.00 87.19 1130 THR A CA 1
ATOM 8023 C C . THR A 1 1130 ? 75.474 38.057 -18.322 1.00 87.19 1130 THR A C 1
ATOM 8025 O O . THR A 1 1130 ? 76.604 38.499 -18.085 1.00 87.19 1130 THR A O 1
ATOM 8028 N N . VAL A 1 1131 ? 75.206 37.232 -19.334 1.00 89.25 1131 VAL A N 1
ATOM 8029 C CA . VAL A 1 1131 ? 76.097 36.921 -20.463 1.00 89.25 1131 VAL A CA 1
ATOM 8030 C C . VAL A 1 1131 ? 75.330 37.229 -21.744 1.00 89.25 1131 VAL A C 1
ATOM 8032 O O . VAL A 1 1131 ? 74.178 36.821 -21.861 1.00 89.25 1131 VAL A O 1
ATOM 8035 N N . THR A 1 1132 ? 75.941 37.924 -22.696 1.00 92.00 1132 THR A N 1
ATOM 8036 C CA . THR A 1 1132 ? 75.305 38.357 -23.943 1.00 92.00 1132 THR A CA 1
ATOM 8037 C C . THR A 1 1132 ? 76.161 37.970 -25.142 1.00 92.00 1132 THR A C 1
ATOM 8039 O O . THR A 1 1132 ? 77.358 38.246 -25.167 1.00 92.00 1132 THR A O 1
ATOM 8042 N N . LEU A 1 1133 ? 75.543 37.351 -26.146 1.00 93.69 1133 LEU A N 1
ATOM 8043 C CA . LEU A 1 1133 ? 76.153 37.057 -27.442 1.00 93.69 1133 LEU A CA 1
ATOM 8044 C C . LEU A 1 1133 ? 75.497 37.902 -28.529 1.00 93.69 1133 LEU A C 1
ATOM 8046 O O . LEU A 1 1133 ? 74.270 37.954 -28.563 1.00 93.69 1133 LEU A O 1
ATOM 8050 N N . THR A 1 1134 ? 76.288 38.486 -29.432 1.00 94.06 1134 THR A N 1
ATOM 8051 C CA . THR A 1 1134 ? 75.801 39.299 -30.562 1.00 94.06 1134 THR A CA 1
ATOM 8052 C C . THR A 1 1134 ? 76.552 38.964 -31.850 1.00 94.06 1134 THR A C 1
ATOM 8054 O O . THR A 1 1134 ? 77.783 38.972 -31.874 1.00 94.06 1134 THR A O 1
ATOM 8057 N N . ILE A 1 1135 ? 75.831 38.718 -32.949 1.00 94.50 1135 ILE A N 1
ATOM 8058 C CA . ILE A 1 1135 ? 76.439 38.548 -34.280 1.00 94.50 1135 ILE A CA 1
ATOM 8059 C C . ILE A 1 1135 ? 76.744 39.915 -34.908 1.00 94.50 1135 ILE A C 1
ATOM 8061 O O . ILE A 1 1135 ? 75.889 40.806 -34.923 1.00 94.50 1135 ILE A O 1
ATOM 8065 N N . TYR A 1 1136 ? 77.927 40.042 -35.514 1.00 93.88 1136 TYR A N 1
ATOM 8066 C CA . TYR A 1 1136 ? 78.323 41.177 -36.353 1.00 93.88 1136 TYR A CA 1
ATOM 8067 C C . TYR A 1 1136 ? 78.700 40.714 -37.764 1.00 93.88 1136 TYR A C 1
ATOM 8069 O O . TYR A 1 1136 ? 79.136 39.581 -37.973 1.00 93.88 1136 TYR A O 1
ATOM 8077 N N . ILE A 1 1137 ? 78.583 41.613 -38.742 1.00 93.12 1137 ILE A N 1
ATOM 8078 C CA . ILE A 1 1137 ? 78.992 41.388 -40.135 1.00 93.12 1137 ILE A CA 1
ATOM 8079 C C . ILE A 1 1137 ? 79.909 42.526 -40.586 1.00 93.12 1137 ILE A C 1
ATOM 8081 O O . ILE A 1 1137 ? 79.544 43.693 -40.452 1.00 93.12 1137 ILE A O 1
ATOM 8085 N N . THR A 1 1138 ? 81.046 42.200 -41.200 1.00 93.06 1138 THR A N 1
ATOM 8086 C CA . THR A 1 1138 ? 81.835 43.150 -42.000 1.00 93.06 1138 THR A CA 1
ATOM 8087 C C . THR A 1 1138 ? 81.603 42.856 -43.490 1.00 93.06 1138 THR A C 1
ATOM 8089 O O . THR A 1 1138 ? 82.045 41.804 -43.965 1.00 93.06 1138 THR A O 1
ATOM 8092 N N . PRO A 1 1139 ? 80.917 43.739 -44.244 1.00 89.88 1139 PRO A N 1
ATOM 8093 C CA . PRO A 1 1139 ? 80.698 43.553 -45.679 1.00 89.88 1139 PRO A CA 1
ATOM 8094 C C . PRO A 1 1139 ? 82.000 43.511 -46.488 1.00 89.88 1139 PRO A C 1
ATOM 8096 O O . PRO A 1 1139 ? 82.998 44.132 -46.112 1.00 89.88 1139 PRO A O 1
ATOM 8099 N N . VAL A 1 1140 ? 81.993 42.827 -47.630 1.00 83.06 1140 VAL A N 1
ATOM 8100 C CA . VAL A 1 1140 ? 83.128 42.781 -48.556 1.00 83.06 1140 VAL A CA 1
ATOM 8101 C C . VAL A 1 1140 ? 83.493 44.195 -49.030 1.00 83.06 1140 VAL A C 1
ATOM 8103 O O . VAL A 1 1140 ? 82.649 44.958 -49.490 1.00 83.06 1140 VAL A O 1
ATOM 8106 N N . GLY A 1 1141 ? 84.765 44.572 -48.869 1.00 81.94 1141 GLY A N 1
ATOM 8107 C CA . GLY A 1 1141 ? 85.246 45.939 -49.118 1.00 81.94 1141 GLY A CA 1
ATOM 8108 C C . GLY A 1 1141 ? 85.145 46.901 -47.922 1.00 81.94 1141 GLY A C 1
ATOM 8109 O O . GLY A 1 1141 ? 85.673 48.006 -48.010 1.00 81.94 1141 GLY A O 1
ATOM 8110 N N . SER A 1 1142 ? 84.545 46.490 -46.798 1.00 81.56 1142 SER A N 1
ATOM 8111 C CA . SER A 1 1142 ? 84.566 47.219 -45.520 1.00 81.56 1142 SER A CA 1
ATOM 8112 C C . SER A 1 1142 ? 85.628 46.663 -44.558 1.00 81.56 1142 SER A C 1
ATOM 8114 O O . SER A 1 1142 ? 86.075 45.519 -44.682 1.00 81.56 1142 SER A O 1
ATOM 8116 N N . SER A 1 1143 ? 86.009 47.468 -43.564 1.00 79.56 1143 SER A N 1
ATOM 8117 C CA . SER A 1 1143 ? 86.823 47.070 -42.405 1.00 79.56 1143 SER A CA 1
ATOM 8118 C C . SER A 1 1143 ? 86.084 47.176 -41.063 1.00 79.56 1143 SER A C 1
ATOM 8120 O O . SER A 1 1143 ? 86.630 46.748 -40.048 1.00 79.56 1143 SER A O 1
ATOM 8122 N N . THR A 1 1144 ? 84.862 47.721 -41.044 1.00 84.38 1144 THR A N 1
ATOM 8123 C CA . THR A 1 1144 ? 84.089 47.970 -39.816 1.00 84.38 1144 THR A CA 1
ATOM 8124 C C . THR A 1 1144 ? 83.025 46.886 -39.602 1.00 84.38 1144 THR A C 1
ATOM 8126 O O . THR A 1 1144 ? 82.143 46.756 -40.460 1.00 84.38 1144 THR A O 1
ATOM 8129 N N . PRO A 1 1145 ? 83.042 46.158 -38.468 1.00 88.50 1145 PRO A N 1
ATOM 8130 C CA . PRO A 1 1145 ? 81.959 45.258 -38.082 1.00 88.50 1145 PRO A CA 1
ATOM 8131 C C . PRO A 1 1145 ? 80.680 46.035 -37.761 1.00 88.50 1145 PRO A C 1
ATOM 8133 O O . PRO A 1 1145 ? 80.698 47.003 -37.002 1.00 88.50 1145 PRO A O 1
ATOM 8136 N N . LEU A 1 1146 ? 79.557 45.586 -38.312 1.00 90.06 1146 LEU A N 1
ATOM 8137 C CA . LEU A 1 1146 ? 78.224 46.127 -38.053 1.00 90.06 1146 LEU A CA 1
ATOM 8138 C C . LEU A 1 1146 ? 77.431 45.125 -37.216 1.00 90.06 1146 LEU A C 1
ATOM 8140 O O . LEU A 1 1146 ? 77.356 43.953 -37.591 1.00 90.06 1146 LEU A O 1
ATOM 8144 N N . SER A 1 1147 ? 76.838 45.571 -36.107 1.00 85.31 1147 SER A N 1
ATOM 8145 C CA . SER A 1 1147 ? 75.984 44.714 -35.282 1.00 85.31 1147 SER A CA 1
ATOM 8146 C C . SER A 1 1147 ? 74.725 44.298 -36.041 1.00 85.31 1147 SER A C 1
ATOM 8148 O O . SER A 1 1147 ? 74.256 44.974 -36.963 1.00 85.31 1147 SER A O 1
ATOM 8150 N N . THR A 1 1148 ? 74.171 43.156 -35.653 1.00 89.88 1148 THR A N 1
ATOM 8151 C CA . THR A 1 1148 ? 72.913 42.633 -36.190 1.00 89.88 1148 THR A CA 1
ATOM 8152 C C . THR A 1 1148 ? 71.879 42.490 -35.068 1.00 89.88 1148 THR A C 1
ATOM 8154 O O . THR A 1 1148 ? 72.252 42.532 -33.897 1.00 89.88 1148 THR A O 1
ATOM 8157 N N . PRO A 1 1149 ? 70.584 42.289 -35.382 1.00 88.88 1149 PRO A N 1
ATOM 8158 C CA . PRO A 1 1149 ? 69.563 42.028 -34.363 1.00 88.88 1149 PRO A CA 1
ATOM 8159 C C . PRO A 1 1149 ? 69.739 40.699 -33.610 1.00 88.88 1149 PRO A C 1
ATOM 8161 O O . PRO A 1 1149 ? 69.041 40.475 -32.626 1.00 88.88 1149 PRO A O 1
ATOM 8164 N N . PHE A 1 1150 ? 70.630 39.810 -34.070 1.00 94.38 1150 PHE A N 1
ATOM 8165 C CA . PHE A 1 1150 ? 70.889 38.512 -33.450 1.00 94.38 1150 PHE A CA 1
ATOM 8166 C C . PHE A 1 1150 ? 71.704 38.678 -32.169 1.00 94.38 1150 PHE A C 1
ATOM 8168 O O . PHE A 1 1150 ? 72.923 38.482 -32.158 1.00 94.38 1150 PHE A O 1
ATOM 8175 N N . THR A 1 1151 ? 70.999 39.029 -31.098 1.00 93.00 1151 THR A N 1
ATOM 8176 C CA . THR A 1 1151 ? 71.536 39.150 -29.748 1.00 93.00 1151 THR A CA 1
ATOM 8177 C C . THR A 1 1151 ? 70.741 38.268 -28.794 1.00 93.00 1151 THR A C 1
ATOM 8179 O O . THR A 1 1151 ? 69.519 38.376 -28.715 1.00 93.00 1151 THR A O 1
ATOM 8182 N N . ILE A 1 1152 ? 71.432 37.435 -28.015 1.00 94.00 1152 ILE A N 1
ATOM 8183 C CA . ILE A 1 1152 ? 70.845 36.683 -26.897 1.00 94.00 1152 ILE A CA 1
ATOM 8184 C C . ILE A 1 1152 ? 71.513 37.081 -25.589 1.00 94.00 1152 ILE A C 1
ATOM 8186 O O . ILE A 1 1152 ? 72.734 37.184 -25.522 1.00 94.00 1152 ILE A O 1
ATOM 8190 N N . THR A 1 1153 ? 70.712 37.265 -24.540 1.00 92.69 1153 THR A N 1
ATOM 8191 C CA . THR A 1 1153 ? 71.187 37.592 -23.191 1.00 92.69 1153 THR A CA 1
ATOM 8192 C C . THR A 1 1153 ? 70.666 36.561 -22.198 1.00 92.69 1153 THR A C 1
ATOM 8194 O O . THR A 1 1153 ? 69.457 36.407 -22.029 1.00 92.69 1153 THR A O 1
ATOM 8197 N N . PHE A 1 1154 ? 71.585 35.878 -21.525 1.00 91.94 1154 PHE A N 1
ATOM 8198 C CA . PHE A 1 1154 ? 71.328 34.991 -20.398 1.00 91.94 1154 PHE A CA 1
ATOM 8199 C C . PHE A 1 1154 ? 71.241 35.816 -19.113 1.00 91.94 1154 PHE A C 1
ATOM 8201 O O . PHE A 1 1154 ? 72.186 36.530 -18.775 1.00 91.94 1154 PHE A O 1
ATOM 8208 N N . GLY A 1 1155 ? 70.122 35.721 -18.399 1.00 88.00 1155 GLY A N 1
ATOM 8209 C CA . GLY A 1 1155 ? 69.943 36.218 -17.038 1.00 88.00 1155 GLY A CA 1
ATOM 8210 C C . GLY A 1 1155 ? 70.378 35.210 -15.962 1.00 88.00 1155 GLY A C 1
ATOM 8211 O O . GLY A 1 1155 ? 70.863 34.128 -16.285 1.00 88.00 1155 GLY A O 1
ATOM 8212 N N . PRO A 1 1156 ? 70.180 35.520 -14.666 1.00 82.12 1156 PRO A N 1
ATOM 8213 C CA . PRO A 1 1156 ? 70.798 34.790 -13.549 1.00 82.12 1156 PRO A CA 1
ATOM 8214 C C . PRO A 1 1156 ? 70.477 33.292 -13.434 1.00 82.12 1156 PRO A C 1
ATOM 8216 O O . PRO A 1 1156 ? 71.221 32.579 -12.764 1.00 82.12 1156 PRO A O 1
ATOM 8219 N N . SER A 1 1157 ? 69.387 32.830 -14.052 1.00 84.75 1157 SER A N 1
ATOM 8220 C CA . SER A 1 1157 ? 68.925 31.433 -14.073 1.00 84.75 1157 SER A CA 1
ATOM 8221 C C . SER A 1 1157 ? 68.933 30.800 -15.467 1.00 84.75 1157 SER A C 1
ATOM 8223 O O . SER A 1 1157 ? 68.528 29.650 -15.607 1.00 84.75 1157 SER A O 1
ATOM 8225 N N . ASP A 1 1158 ? 69.327 31.541 -16.503 1.00 88.69 1158 ASP A N 1
ATOM 8226 C CA . ASP A 1 1158 ? 69.249 31.065 -17.879 1.00 88.69 1158 ASP A CA 1
ATOM 8227 C C . ASP A 1 1158 ? 70.473 30.207 -18.222 1.00 88.69 1158 ASP A C 1
ATOM 8229 O O . ASP A 1 1158 ? 71.606 30.692 -18.202 1.00 88.69 1158 ASP A O 1
ATOM 8233 N N . THR A 1 1159 ? 70.234 28.945 -18.577 1.00 89.56 1159 THR A N 1
ATOM 8234 C CA . THR A 1 1159 ? 71.239 28.023 -19.134 1.00 89.56 1159 THR A CA 1
ATOM 8235 C C . THR A 1 1159 ? 71.092 27.829 -20.641 1.00 89.56 1159 THR A C 1
ATOM 8237 O O . THR A 1 1159 ? 72.018 27.347 -21.274 1.00 89.56 1159 THR A O 1
ATOM 8240 N N . GLU A 1 1160 ? 69.972 28.220 -21.255 1.00 91.06 1160 GLU A N 1
ATOM 8241 C CA . GLU A 1 1160 ? 69.744 28.111 -22.704 1.00 91.06 1160 GLU A CA 1
ATOM 8242 C C . GLU A 1 1160 ? 69.004 29.351 -23.226 1.00 91.06 1160 GLU A C 1
ATOM 8244 O O . GLU A 1 1160 ? 68.076 29.852 -22.583 1.00 91.06 1160 GLU A O 1
ATOM 8249 N N . LYS A 1 1161 ? 69.421 29.862 -24.391 1.00 94.25 1161 LYS A N 1
ATOM 8250 C CA . LYS A 1 1161 ? 68.762 30.962 -25.111 1.00 94.25 1161 LYS A CA 1
ATOM 8251 C C . LYS A 1 1161 ? 68.882 30.769 -26.614 1.00 94.25 1161 LYS A C 1
ATOM 8253 O O . LYS A 1 1161 ? 69.888 30.276 -27.116 1.00 94.25 1161 LYS A O 1
ATOM 8258 N N . SER A 1 1162 ? 67.895 31.271 -27.340 1.00 93.19 1162 SER A N 1
ATOM 8259 C CA . SER A 1 1162 ? 67.976 31.424 -28.784 1.00 93.19 1162 SER A CA 1
ATOM 8260 C C . SER A 1 1162 ? 67.266 32.688 -29.255 1.00 93.19 1162 SER A C 1
ATOM 8262 O O . SER A 1 1162 ? 66.422 33.244 -28.552 1.00 93.19 1162 SER A O 1
ATOM 8264 N N . PHE A 1 1163 ? 67.649 33.147 -30.441 1.00 94.00 1163 PHE A N 1
ATOM 8265 C CA . PHE A 1 1163 ? 67.028 34.243 -31.165 1.00 94.00 1163 PHE A CA 1
ATOM 8266 C C . PHE A 1 1163 ? 66.917 33.847 -32.639 1.00 94.00 1163 PHE A C 1
ATOM 8268 O O . PHE A 1 1163 ? 67.932 33.651 -33.309 1.00 94.00 1163 PHE A O 1
ATOM 8275 N N . TYR A 1 1164 ? 65.681 33.751 -33.126 1.00 89.94 1164 TYR A N 1
ATOM 8276 C CA . TYR A 1 1164 ? 65.327 33.442 -34.518 1.00 89.94 1164 TYR A CA 1
ATOM 8277 C C . TYR A 1 1164 ? 64.369 34.499 -35.111 1.00 89.94 1164 TYR A C 1
ATOM 8279 O O . TYR A 1 1164 ? 63.815 34.316 -36.191 1.00 89.94 1164 TYR A O 1
ATOM 8287 N N . ASP A 1 1165 ? 64.183 35.630 -34.418 1.00 90.44 1165 ASP A N 1
ATOM 8288 C CA . ASP A 1 1165 ? 63.173 36.651 -34.741 1.00 90.44 1165 ASP A CA 1
ATOM 8289 C C . ASP A 1 1165 ? 63.661 37.699 -35.766 1.00 90.44 1165 ASP A C 1
ATOM 8291 O O . ASP A 1 1165 ? 63.070 38.769 -35.921 1.00 90.44 1165 ASP A O 1
ATOM 8295 N N . ALA A 1 1166 ? 64.750 37.409 -36.486 1.00 88.75 1166 ALA A N 1
ATOM 8296 C CA . ALA A 1 1166 ? 65.240 38.216 -37.600 1.00 88.75 1166 ALA A CA 1
ATOM 8297 C C . ALA A 1 1166 ? 65.895 37.344 -38.681 1.00 88.75 1166 ALA A C 1
ATOM 8299 O O . ALA A 1 1166 ? 66.198 36.174 -38.469 1.00 88.75 1166 ALA A O 1
ATOM 8300 N N . SER A 1 1167 ? 66.170 37.948 -39.837 1.00 88.25 1167 SER A N 1
ATOM 8301 C CA . SER A 1 1167 ? 67.033 37.390 -40.880 1.00 88.25 1167 SER A CA 1
ATOM 8302 C C . SER A 1 1167 ? 67.985 38.467 -41.402 1.00 88.25 1167 SER A C 1
ATOM 8304 O O . SER A 1 1167 ? 67.643 39.654 -41.429 1.00 88.25 1167 SER A O 1
ATOM 8306 N N . ARG A 1 1168 ? 69.209 38.090 -41.794 1.00 90.25 1168 ARG A N 1
ATOM 8307 C CA . ARG A 1 1168 ? 70.197 39.045 -42.324 1.00 90.25 1168 ARG A CA 1
ATOM 8308 C C . ARG A 1 1168 ? 71.032 38.451 -43.451 1.00 90.25 1168 ARG A C 1
ATOM 8310 O O . ARG A 1 1168 ? 71.793 37.516 -43.235 1.00 90.25 1168 ARG A O 1
ATOM 8317 N N . THR A 1 1169 ? 70.939 39.046 -44.635 1.00 88.25 1169 THR A N 1
ATOM 8318 C CA . THR A 1 1169 ? 71.754 38.674 -45.798 1.00 88.25 1169 THR A CA 1
ATOM 8319 C C . THR A 1 1169 ? 73.231 39.010 -45.605 1.00 88.25 1169 THR A C 1
ATOM 8321 O O . THR A 1 1169 ? 73.570 40.082 -45.096 1.00 88.25 1169 THR A O 1
ATOM 8324 N N . VAL A 1 1170 ? 74.084 38.109 -46.086 1.00 87.00 1170 VAL A N 1
ATOM 8325 C CA . VAL A 1 1170 ? 75.526 38.272 -46.284 1.00 87.00 1170 VAL A CA 1
ATOM 8326 C C . VAL A 1 1170 ? 75.889 37.881 -47.718 1.00 87.00 1170 VAL A C 1
ATOM 8328 O O . VAL A 1 1170 ? 75.351 36.922 -48.270 1.00 87.00 1170 VAL A O 1
ATOM 8331 N N . ASN A 1 1171 ? 76.790 38.630 -48.342 1.00 86.38 1171 ASN A N 1
ATOM 8332 C CA . ASN A 1 1171 ? 77.208 38.443 -49.731 1.00 86.38 1171 ASN A CA 1
ATOM 8333 C C . ASN A 1 1171 ? 78.509 37.638 -49.839 1.00 86.38 1171 ASN A C 1
ATOM 8335 O O . ASN A 1 1171 ? 79.275 37.515 -48.884 1.00 86.38 1171 ASN A O 1
ATOM 8339 N N . THR A 1 1172 ? 78.807 37.139 -51.041 1.00 82.88 1172 THR A N 1
ATOM 8340 C CA . THR A 1 1172 ? 80.101 36.520 -51.361 1.00 82.88 1172 THR A CA 1
ATOM 8341 C C . THR A 1 1172 ? 81.266 37.438 -50.985 1.00 82.88 1172 THR A C 1
ATOM 8343 O O . THR A 1 1172 ? 81.461 38.495 -51.580 1.00 82.88 1172 THR A O 1
ATOM 8346 N N . GLY A 1 1173 ? 82.089 36.998 -50.034 1.00 83.62 1173 GLY A N 1
ATOM 8347 C CA . GLY A 1 1173 ? 83.247 37.730 -49.525 1.00 83.62 1173 GLY A CA 1
ATOM 8348 C C . GLY A 1 1173 ? 83.030 38.474 -48.206 1.00 83.62 1173 GLY A C 1
ATOM 8349 O O . GLY A 1 1173 ? 84.033 38.903 -47.628 1.00 83.62 1173 GLY A O 1
ATOM 8350 N N . ASP A 1 1174 ? 81.790 38.590 -47.719 1.00 89.62 1174 ASP A N 1
ATOM 8351 C CA . ASP A 1 1174 ? 81.477 39.155 -46.400 1.00 89.62 1174 ASP A CA 1
ATOM 8352 C C . ASP A 1 1174 ? 82.095 38.306 -45.273 1.00 89.62 1174 ASP A C 1
ATOM 8354 O O . ASP A 1 1174 ? 82.461 37.137 -45.453 1.00 89.62 1174 ASP A O 1
ATOM 8358 N N . ARG A 1 1175 ? 82.226 38.907 -44.088 1.00 91.69 1175 ARG A N 1
ATOM 8359 C CA . ARG A 1 1175 ? 82.825 38.295 -42.895 1.00 91.69 1175 ARG A CA 1
ATOM 8360 C C . ARG A 1 1175 ? 81.823 38.300 -41.743 1.00 91.69 1175 ARG A C 1
ATOM 8362 O O . ARG A 1 1175 ? 81.303 39.360 -41.405 1.00 91.69 1175 ARG A O 1
ATOM 8369 N N . ILE A 1 1176 ? 81.561 37.136 -41.151 1.00 92.62 1176 ILE A N 1
ATOM 8370 C CA . ILE A 1 1176 ? 80.657 36.964 -40.000 1.00 92.62 1176 ILE A CA 1
ATOM 8371 C C . ILE A 1 1176 ? 81.486 36.812 -38.726 1.00 92.62 1176 ILE A C 1
ATOM 8373 O O . ILE A 1 1176 ? 82.444 36.038 -38.708 1.00 92.62 1176 ILE A O 1
ATOM 8377 N N . HIS A 1 1177 ? 81.089 37.518 -37.670 1.00 92.94 1177 HIS A N 1
ATOM 8378 C CA . HIS A 1 1177 ? 81.744 37.562 -36.365 1.00 92.94 1177 HIS A CA 1
ATOM 8379 C C . HIS A 1 1177 ? 80.723 37.297 -35.247 1.00 92.94 1177 HIS A C 1
ATOM 8381 O O . HIS A 1 1177 ? 79.544 37.622 -35.399 1.00 92.94 1177 HIS A O 1
ATOM 8387 N N . LEU A 1 1178 ? 81.175 36.775 -34.105 1.00 93.06 1178 LEU A N 1
ATOM 8388 C CA . LEU A 1 1178 ? 80.351 36.582 -32.907 1.00 93.06 1178 LEU A CA 1
ATOM 8389 C C . LEU A 1 1178 ? 81.053 37.213 -31.704 1.00 93.06 1178 LEU A C 1
ATOM 8391 O O . LEU A 1 1178 ? 82.186 36.847 -31.407 1.00 93.06 1178 LEU A O 1
ATOM 8395 N N . GLU A 1 1179 ? 80.404 38.159 -31.033 1.00 92.75 1179 GLU A N 1
ATOM 8396 C CA . GLU A 1 1179 ? 80.917 38.836 -29.837 1.00 92.75 1179 GLU A CA 1
ATOM 8397 C C . GLU A 1 1179 ? 80.269 38.249 -28.578 1.00 92.75 1179 GLU A C 1
ATOM 8399 O O . GLU A 1 1179 ? 79.051 38.086 -28.539 1.00 92.75 1179 GLU A O 1
ATOM 8404 N N . LEU A 1 1180 ? 81.068 37.972 -27.545 1.00 90.94 1180 LEU A N 1
ATOM 8405 C CA . LEU A 1 1180 ? 80.640 37.575 -26.203 1.00 90.94 1180 LEU A CA 1
ATOM 8406 C C . LEU A 1 1180 ? 80.950 38.692 -25.201 1.00 90.94 1180 LEU A C 1
ATOM 8408 O O . LEU A 1 1180 ? 82.113 39.000 -24.959 1.00 90.94 1180 LEU A O 1
ATOM 8412 N N . THR A 1 1181 ? 79.930 39.236 -24.545 1.00 88.69 1181 THR A N 1
ATOM 8413 C CA . THR A 1 1181 ? 80.056 40.221 -23.456 1.00 88.69 1181 THR A CA 1
ATOM 8414 C C . THR A 1 1181 ? 79.401 39.694 -22.178 1.00 88.69 1181 THR A C 1
ATOM 8416 O O . THR A 1 1181 ? 78.536 38.820 -22.224 1.00 88.69 1181 THR A O 1
ATOM 8419 N N . TYR A 1 1182 ? 79.828 40.162 -21.003 1.00 85.50 1182 TYR A N 1
ATOM 8420 C CA . TYR A 1 1182 ? 79.258 39.723 -19.723 1.00 85.50 1182 TYR A CA 1
ATOM 8421 C C . TYR A 1 1182 ? 79.473 40.750 -18.610 1.00 85.50 1182 TYR A C 1
ATOM 8423 O O . TYR A 1 1182 ? 80.407 41.547 -18.629 1.00 85.50 1182 TYR A O 1
ATOM 8431 N N . THR A 1 1183 ? 78.617 40.713 -17.590 1.00 80.69 1183 THR A N 1
ATOM 8432 C CA . THR A 1 1183 ? 78.721 41.620 -16.437 1.00 80.69 1183 THR A CA 1
ATOM 8433 C C . THR A 1 1183 ? 79.864 41.221 -15.500 1.00 80.69 1183 THR A C 1
ATOM 8435 O O . THR A 1 1183 ? 79.768 40.217 -14.784 1.00 80.69 1183 THR A O 1
ATOM 8438 N N . THR A 1 1184 ? 80.907 42.042 -15.417 1.00 67.19 1184 THR A N 1
ATOM 8439 C CA . THR A 1 1184 ? 81.909 41.984 -14.341 1.00 67.19 1184 THR A CA 1
ATOM 8440 C C . THR A 1 1184 ? 81.385 42.687 -13.077 1.00 67.19 1184 THR A C 1
ATOM 8442 O O . THR A 1 1184 ? 80.376 43.395 -13.106 1.00 67.19 1184 THR A O 1
ATOM 8445 N N . ALA A 1 1185 ? 81.982 42.424 -11.912 1.00 55.25 1185 ALA A N 1
ATOM 8446 C CA . ALA A 1 1185 ? 81.485 42.927 -10.630 1.00 55.25 1185 ALA A CA 1
ATOM 8447 C C . ALA A 1 1185 ? 82.432 43.968 -10.018 1.00 55.25 1185 ALA A C 1
ATOM 8449 O O . ALA A 1 1185 ? 83.514 43.622 -9.552 1.00 55.25 1185 ALA A O 1
ATOM 8450 N N . ALA A 1 1186 ? 81.993 45.223 -9.926 1.00 55.81 1186 ALA A N 1
ATOM 8451 C CA . ALA A 1 1186 ? 82.640 46.205 -9.061 1.00 55.81 1186 ALA A CA 1
ATOM 8452 C C . ALA A 1 1186 ? 82.261 45.920 -7.592 1.00 55.81 1186 ALA A C 1
ATOM 8454 O O . ALA A 1 1186 ? 81.200 46.333 -7.130 1.00 55.81 1186 ALA A O 1
ATOM 8455 N N . GLY A 1 1187 ? 83.105 45.173 -6.870 1.00 56.91 1187 GLY A N 1
ATOM 8456 C CA . GLY A 1 1187 ? 82.985 44.982 -5.414 1.00 56.91 1187 GLY A CA 1
ATOM 8457 C C . GLY A 1 1187 ? 81.996 43.911 -4.922 1.00 56.91 1187 GLY A C 1
ATOM 8458 O O . GLY A 1 1187 ? 81.574 43.972 -3.772 1.00 56.91 1187 GLY A O 1
ATOM 8459 N N . GLY A 1 1188 ? 81.628 42.925 -5.748 1.00 56.50 1188 GLY A N 1
ATOM 8460 C CA . GLY A 1 1188 ? 80.752 41.807 -5.355 1.00 56.50 1188 GLY A CA 1
ATOM 8461 C C . GLY A 1 1188 ? 81.045 40.520 -6.136 1.00 56.50 1188 GLY A C 1
ATOM 8462 O O . GLY A 1 1188 ? 81.955 40.498 -6.960 1.00 56.50 1188 GLY A O 1
ATOM 8463 N N . SER A 1 1189 ? 80.286 39.446 -5.896 1.00 57.94 1189 SER A N 1
ATOM 8464 C CA . SER A 1 1189 ? 80.526 38.121 -6.501 1.00 57.94 1189 SER A CA 1
ATOM 8465 C C . SER A 1 1189 ? 80.619 38.150 -8.037 1.00 57.94 1189 SER A C 1
ATOM 8467 O O . SER A 1 1189 ? 79.817 38.804 -8.712 1.00 57.94 1189 SER A O 1
ATOM 8469 N N . ALA A 1 1190 ? 81.602 37.429 -8.586 1.00 67.06 1190 ALA A N 1
ATOM 8470 C CA . ALA A 1 1190 ? 81.850 37.323 -10.026 1.00 67.06 1190 ALA A CA 1
ATOM 8471 C C . ALA A 1 1190 ? 80.761 36.512 -10.755 1.00 67.06 1190 ALA A C 1
ATOM 8473 O O . ALA A 1 1190 ? 80.129 35.647 -10.155 1.00 67.06 1190 ALA A O 1
ATOM 8474 N N . ASN A 1 1191 ? 80.575 36.774 -12.054 1.00 76.94 1191 ASN A N 1
ATOM 8475 C CA . ASN A 1 1191 ? 79.669 36.006 -12.914 1.00 76.94 1191 ASN A CA 1
ATOM 8476 C C . ASN A 1 1191 ? 80.130 34.538 -12.977 1.00 76.94 1191 ASN A C 1
ATOM 8478 O O . ASN A 1 1191 ? 81.269 34.259 -13.347 1.00 76.94 1191 ASN A O 1
ATOM 8482 N N . THR A 1 1192 ? 79.268 33.607 -12.574 1.00 82.81 1192 THR A N 1
ATOM 8483 C CA . THR A 1 1192 ? 79.635 32.187 -12.432 1.00 82.81 1192 THR A CA 1
ATOM 8484 C C . THR A 1 1192 ? 79.372 31.345 -13.675 1.00 82.81 1192 THR A C 1
ATOM 8486 O O . THR A 1 1192 ? 79.637 30.146 -13.641 1.00 82.81 1192 THR A O 1
ATOM 8489 N N . ALA A 1 1193 ? 78.904 31.956 -14.769 1.00 86.62 1193 ALA A N 1
ATOM 8490 C CA . ALA A 1 1193 ? 78.571 31.225 -15.979 1.00 86.62 1193 ALA A CA 1
ATOM 8491 C C . ALA A 1 1193 ? 79.759 30.409 -16.511 1.00 86.62 1193 ALA A C 1
ATOM 8493 O O . ALA A 1 1193 ? 80.883 30.917 -16.578 1.00 86.62 1193 ALA A O 1
ATOM 8494 N N . SER A 1 1194 ? 79.512 29.161 -16.907 1.00 89.12 1194 SER A N 1
ATOM 8495 C CA . SER A 1 1194 ? 80.545 28.257 -17.424 1.00 89.12 1194 SER A CA 1
ATOM 8496 C C . SER A 1 1194 ? 80.080 27.485 -18.650 1.00 89.12 1194 SER A C 1
ATOM 8498 O O . SER A 1 1194 ? 78.886 27.259 -18.837 1.00 89.12 1194 SER A O 1
ATOM 8500 N N . ASP A 1 1195 ? 81.066 27.077 -19.448 1.00 89.94 1195 ASP A N 1
ATOM 8501 C CA . ASP A 1 1195 ? 80.969 26.242 -20.647 1.00 89.94 1195 ASP A CA 1
ATOM 8502 C C . ASP A 1 1195 ? 79.867 26.689 -21.621 1.00 89.94 1195 ASP A C 1
ATOM 8504 O O . ASP A 1 1195 ? 78.741 26.196 -21.595 1.00 89.94 1195 ASP A O 1
ATOM 8508 N N . LEU A 1 1196 ? 80.214 27.644 -22.486 1.00 91.31 1196 LEU A N 1
ATOM 8509 C CA . LEU A 1 1196 ? 79.324 28.210 -23.495 1.00 91.31 1196 LEU A CA 1
ATOM 8510 C C . LEU A 1 1196 ? 79.400 27.402 -24.792 1.00 91.31 1196 LEU A C 1
ATOM 8512 O O . LEU A 1 1196 ? 80.477 27.280 -25.366 1.00 91.31 1196 LEU A O 1
ATOM 8516 N N . THR A 1 1197 ? 78.274 26.954 -25.334 1.00 92.00 1197 THR A N 1
ATOM 8517 C CA . THR A 1 1197 ? 78.187 26.601 -26.762 1.00 92.00 1197 THR A CA 1
ATOM 8518 C C . THR A 1 1197 ? 77.292 27.599 -27.471 1.00 92.00 1197 THR A C 1
ATOM 8520 O O . THR A 1 1197 ? 76.301 28.031 -26.898 1.00 92.00 1197 THR A O 1
ATOM 8523 N N . ALA A 1 1198 ? 77.651 27.996 -28.688 1.00 92.94 1198 ALA A N 1
ATOM 8524 C CA . ALA A 1 1198 ? 76.879 28.899 -29.524 1.00 92.94 1198 ALA A CA 1
ATOM 8525 C C . ALA A 1 1198 ? 76.893 28.434 -30.985 1.00 92.94 1198 ALA A C 1
ATOM 8527 O O . ALA A 1 1198 ? 77.878 27.897 -31.493 1.00 92.94 1198 ALA A O 1
ATOM 8528 N N . GLN A 1 1199 ? 75.773 28.643 -31.657 1.00 93.88 1199 GLN A N 1
ATOM 8529 C CA . GLN A 1 1199 ? 75.464 28.161 -32.991 1.00 93.88 1199 GLN A CA 1
ATOM 8530 C C . GLN A 1 1199 ? 74.858 29.326 -33.776 1.00 93.88 1199 GLN A C 1
ATOM 8532 O O . GLN A 1 1199 ? 73.832 29.879 -33.375 1.00 93.88 1199 GLN A O 1
ATOM 8537 N N . ILE A 1 1200 ? 75.517 29.714 -34.871 1.00 94.00 1200 ILE A N 1
ATOM 8538 C CA . ILE A 1 1200 ? 74.958 30.631 -35.868 1.00 94.00 1200 ILE A CA 1
ATOM 8539 C C . ILE A 1 1200 ? 74.396 29.791 -37.006 1.00 94.00 1200 ILE A C 1
ATOM 8541 O O . ILE A 1 1200 ? 75.148 29.072 -37.668 1.00 94.00 1200 ILE A O 1
ATOM 8545 N N . ASP A 1 1201 ? 73.099 29.931 -37.260 1.00 92.00 1201 ASP A N 1
ATOM 8546 C CA . ASP A 1 1201 ? 72.411 29.202 -38.321 1.00 92.00 1201 ASP A CA 1
ATOM 8547 C C . ASP A 1 1201 ? 72.402 30.007 -39.620 1.00 92.00 1201 ASP A C 1
ATOM 8549 O O . ASP A 1 1201 ? 71.896 31.136 -39.674 1.00 92.00 1201 ASP A O 1
ATOM 8553 N N . LEU A 1 1202 ? 72.950 29.404 -40.676 1.00 88.19 1202 LEU A N 1
ATOM 8554 C CA . LEU A 1 1202 ? 73.010 29.948 -42.029 1.00 88.19 1202 LEU A CA 1
ATOM 8555 C C . LEU A 1 1202 ? 72.103 29.169 -42.988 1.00 88.19 1202 LEU A C 1
ATOM 8557 O O . LEU A 1 1202 ? 72.015 27.941 -42.930 1.00 88.19 1202 LEU A O 1
ATOM 8561 N N . PHE A 1 1203 ? 71.501 29.898 -43.924 1.00 80.56 1203 PHE A N 1
ATOM 8562 C CA . PHE A 1 1203 ? 70.741 29.364 -45.054 1.00 80.56 1203 PHE A CA 1
ATOM 8563 C C . PHE A 1 1203 ? 71.302 29.871 -46.389 1.00 80.56 1203 PHE A C 1
ATOM 8565 O O . PHE A 1 1203 ? 71.701 31.059 -46.441 1.00 80.56 1203 PHE A O 1
#